Protein AF-0000000075409332 (afdb_homodimer)

pLDDT: mean 90.07, std 12.67, range [27.11, 98.56]

Radius of gyration: 41.14 Å; Cα contacts (8 Å, |Δi|>4): 1278; chains: 2; bounding box: 138×134×106 Å

Secondary structure (DSSP, 8-state):
------TTSGGGS------------HHHHHHHHHHH-HHHHHHHHHHHHHHHHHHHHHGGGS-EEEEEEEEEEEEEE--TTS--EEEEEEEEEEEEEEEEE-TTHHHHHHHHHHHHHHHHHHHHHHHHHHHHHHHHHHHHHHHHHHHHHHHHHHHHHHHHHHHHHHHHHHHTTSS-HHHHHHHHHHHHHHHHHHHHHHHHHHHHHHHHHHHHSS--S-GGG--PPPP-TTTS-SSHHHHHHHHHHH-HHHHHHHHHHHHHHHHHHHHHHTTS-EEEEEEEEEEEEEETTEEEEEEEEEEEEEEE----TT-HHHHHHHHHHHHHHHHHHHHHHHHHHHHHHHHHHHHHHHHHHHHHHHHHHHHHHHHHHHHHHHHHHHTT-S-HHHHHHHHHHHHHHHHHHHHHHHHHHHHHHHHHHHTT---GGG--/------GGGTT--------------HHHHHHHHHHH-HHHHHHHHHHHHHHHHHHHHHGGGS-EEEEEEEEEEEEE---TTS--EEEEEEEEEEEEEEEEE-TTHHHHHHHHHHHHHHHHHHHHHHHHHHHHHHHHHHHHHHHHHHHHHHHHHHHHHHHHHHHHHHHHHHHTTSS-HHHHHHHHHHHHHHHHHHHHHHHHHHHHHHHHHHHHSS--S-GGG--PPPP-TTTS-SSHHHHHHHHHHH-HHHHHHHHHHHHHHHHHHHHHHTTS-EEEEEEEEEEEEEETTEEEEEEEEEEEEEEEEEEETT-HHHHHHHHHHHHHHHHHHHHHHHHHHHHHHHHHHHHHHHHHHHHHHHHHHHHHHHHHHHHHHHHHHHTT-S-HHHHHHHHHHHHHHHHHHHHHHHHHHHHHHHHHHHTT---GGG--

Structure (mmCIF, N/CA/C/O backbone):
data_AF-0000000075409332-model_v1
#
loop_
_entity.id
_entity.type
_entity.pdbx_description
1 polymer 'Outer membrane efflux protein'
#
loop_
_atom_site.group_PDB
_atom_site.id
_atom_site.type_symbol
_atom_site.label_atom_id
_atom_site.label_alt_id
_atom_site.label_comp_id
_atom_site.label_asym_id
_atom_site.label_entity_id
_atom_site.label_seq_id
_atom_site.pdbx_PDB_ins_code
_atom_site.Cartn_x
_atom_site.Cartn_y
_atom_site.Cartn_z
_atom_site.occupancy
_atom_site.B_iso_or_equiv
_atom_site.auth_seq_id
_atom_site.auth_comp_id
_atom_site.auth_asym_id
_atom_site.auth_atom_id
_atom_site.pdbx_PDB_model_num
ATOM 1 N N . MET A 1 1 ? 53.438 -7.117 65.438 1 30.34 1 MET A N 1
ATOM 2 C CA . MET A 1 1 ? 52.094 -6.57 65.375 1 30.34 1 MET A CA 1
ATOM 3 C C . MET A 1 1 ? 51.969 -5.574 64.188 1 30.34 1 MET A C 1
ATOM 5 O O . MET A 1 1 ? 52.25 -4.387 64.375 1 30.34 1 MET A O 1
ATOM 9 N N . ARG A 1 2 ? 52.5 -6.02 63.031 1 33.31 2 ARG A N 1
ATOM 10 C CA . ARG A 1 2 ? 52.812 -5.348 61.781 1 33.31 2 ARG A CA 1
ATOM 11 C C . ARG A 1 2 ? 51.562 -4.75 61.156 1 33.31 2 ARG A C 1
ATOM 13 O O . ARG A 1 2 ? 50.5 -5.379 61.156 1 33.31 2 ARG A O 1
ATOM 20 N N . LEU A 1 3 ? 51.469 -3.424 61.188 1 36.38 3 LEU A N 1
ATOM 21 C CA . LEU A 1 3 ? 50.625 -2.389 60.594 1 36.38 3 LEU A CA 1
ATOM 22 C C . LEU A 1 3 ? 50.312 -2.697 59.125 1 36.38 3 LEU A C 1
ATOM 24 O O . LEU A 1 3 ? 51.188 -2.654 58.281 1 36.38 3 LEU A O 1
ATOM 28 N N . MET A 1 4 ? 49.656 -3.885 58.906 1 40.34 4 MET A N 1
ATOM 29 C CA . MET A 1 4 ? 49.312 -4.254 57.531 1 40.34 4 MET A CA 1
ATOM 30 C C . MET A 1 4 ? 48.594 -3.111 56.812 1 40.34 4 MET A C 1
ATOM 32 O O . MET A 1 4 ? 47.906 -2.32 57.469 1 40.34 4 MET A O 1
ATOM 36 N N . PRO A 1 5 ? 48.812 -2.936 55.438 1 42.06 5 PRO A N 1
ATOM 37 C CA . PRO A 1 5 ? 48.625 -1.953 54.375 1 42.06 5 PRO A CA 1
ATOM 38 C C . PRO A 1 5 ? 47.156 -1.722 54.062 1 42.06 5 PRO A C 1
ATOM 40 O O . PRO A 1 5 ? 46.438 -2.645 53.625 1 42.06 5 PRO A O 1
ATOM 43 N N . LEU A 1 6 ? 46.344 -1.058 54.969 1 40.34 6 LEU A N 1
ATOM 44 C CA . LEU A 1 6 ? 44.969 -0.586 54.844 1 40.34 6 LEU A CA 1
ATOM 45 C C . LEU A 1 6 ? 44.781 0.194 53.531 1 40.34 6 LEU A C 1
ATOM 47 O O . LEU A 1 6 ? 43.688 0.664 53.25 1 40.34 6 LEU A O 1
ATOM 51 N N . ALA A 1 7 ? 45.844 0.703 52.875 1 38.16 7 ALA A N 1
ATOM 52 C CA . ALA A 1 7 ? 45.688 1.757 51.875 1 38.16 7 ALA A CA 1
ATOM 53 C C . ALA A 1 7 ? 45 1.229 50.625 1 38.16 7 ALA A C 1
ATOM 55 O O . ALA A 1 7 ? 44.875 1.945 49.656 1 38.16 7 ALA A O 1
ATOM 56 N N . ALA A 1 8 ? 44.812 -0.145 50.562 1 40.5 8 ALA A N 1
ATOM 57 C CA . ALA A 1 8 ? 44.406 -0.599 49.25 1 40.5 8 ALA A CA 1
ATOM 58 C C . ALA A 1 8 ? 42.969 -0.198 48.938 1 40.5 8 ALA A C 1
ATOM 60 O O . ALA A 1 8 ? 42.469 -0.425 47.844 1 40.5 8 ALA A O 1
ATOM 61 N N . VAL A 1 9 ? 42.188 0.01 50.031 1 39.66 9 VAL A N 1
ATOM 62 C CA . VAL A 1 9 ? 40.75 -0.035 49.688 1 39.66 9 VAL A CA 1
ATOM 63 C C . VAL A 1 9 ? 40.344 1.256 49 1 39.66 9 VAL A C 1
ATOM 65 O O . VAL A 1 9 ? 39.219 1.36 48.469 1 39.66 9 VAL A O 1
ATOM 68 N N . THR A 1 10 ? 41.062 2.389 49.281 1 38.81 10 THR A N 1
ATOM 69 C CA . THR A 1 10 ? 40.375 3.621 48.906 1 38.81 10 THR A CA 1
ATOM 70 C C . THR A 1 10 ? 40.312 3.773 47.406 1 38.81 10 THR A C 1
ATOM 72 O O . THR A 1 10 ? 39.5 4.547 46.875 1 38.81 10 THR A O 1
ATOM 75 N N . ALA A 1 11 ? 41.312 3.32 46.656 1 35.81 11 ALA A N 1
ATOM 76 C CA . ALA A 1 11 ? 41.469 3.939 45.344 1 35.81 11 ALA A CA 1
ATOM 77 C C . ALA A 1 11 ? 40.375 3.457 44.406 1 35.81 11 ALA A C 1
ATOM 79 O O . ALA A 1 11 ? 40.406 3.783 43.219 1 35.81 11 ALA A O 1
ATOM 80 N N . ALA A 1 12 ? 39.781 2.375 44.75 1 43.22 12 ALA A N 1
ATOM 81 C CA . ALA A 1 12 ? 38.906 1.883 43.719 1 43.22 12 ALA A CA 1
ATOM 82 C C . ALA A 1 12 ? 37.719 2.844 43.469 1 43.22 12 ALA A C 1
ATOM 84 O O . ALA A 1 12 ? 36.781 2.516 42.75 1 43.22 12 ALA A O 1
ATOM 85 N N . LEU A 1 13 ? 37.625 3.863 44.438 1 39.06 13 LEU A N 1
ATOM 86 C CA . LEU A 1 13 ? 36.438 4.695 44.125 1 39.06 13 LEU A CA 1
ATOM 87 C C . LEU A 1 13 ? 36.656 5.445 42.812 1 39.06 13 LEU A C 1
ATOM 89 O O . LEU A 1 13 ? 36.875 6.66 42.812 1 39.06 13 LEU A O 1
ATOM 93 N N . LEU A 1 14 ? 37.75 5.066 42.031 1 37.28 14 LEU A N 1
ATOM 94 C CA . LEU A 1 14 ? 38.031 5.875 40.844 1 37.28 14 LEU A CA 1
ATOM 95 C C . LEU A 1 14 ? 36.719 6.25 40.156 1 37.28 14 LEU A C 1
ATOM 97 O O . LEU A 1 14 ? 35.688 5.637 40.406 1 37.28 14 LEU A O 1
ATOM 101 N N . ALA A 1 15 ? 36.906 6.742 38.812 1 37.78 15 ALA A N 1
ATOM 102 C CA . ALA A 1 15 ? 36.438 7.707 37.812 1 37.78 15 ALA A CA 1
ATOM 103 C C . ALA A 1 15 ? 35.188 7.207 37.094 1 37.78 15 ALA A C 1
ATOM 105 O O . ALA A 1 15 ? 35.25 6.418 36.156 1 37.78 15 ALA A O 1
ATOM 106 N N . PHE A 1 16 ? 34.25 6.832 37.875 1 41.78 16 PHE A N 1
ATOM 107 C CA . PHE A 1 16 ? 33.062 6.848 37.031 1 41.78 16 PHE A CA 1
ATOM 108 C C . PHE A 1 16 ? 32.938 8.164 36.281 1 41.78 16 PHE A C 1
ATOM 110 O O . PHE A 1 16 ? 32.469 9.164 36.812 1 41.78 16 PHE A O 1
ATOM 117 N N . ALA A 1 17 ? 33.938 8.562 35.438 1 40.22 17 ALA A N 1
ATOM 118 C CA . ALA A 1 17 ? 33.688 9.656 34.5 1 40.22 17 ALA A CA 1
ATOM 119 C C . ALA A 1 17 ? 32.25 9.594 33.969 1 40.22 17 ALA A C 1
ATOM 121 O O . ALA A 1 17 ? 31.797 8.523 33.562 1 40.22 17 ALA A O 1
ATOM 122 N N . PRO A 1 18 ? 31.484 10.43 34.375 1 42.25 18 PRO A N 1
ATOM 123 C CA . PRO A 1 18 ? 30.203 10.422 33.656 1 42.25 18 PRO A CA 1
ATOM 124 C C . PRO A 1 18 ? 30.359 10.203 32.156 1 42.25 18 PRO A C 1
ATOM 126 O O . PRO A 1 18 ? 31.234 10.812 31.531 1 42.25 18 PRO A O 1
ATOM 129 N N . LEU A 1 19 ? 30.297 8.953 31.656 1 44.62 19 LEU A N 1
ATOM 130 C CA . LEU A 1 19 ? 30.078 8.898 30.219 1 44.62 19 LEU A CA 1
ATOM 131 C C . LEU A 1 19 ? 29.328 10.141 29.734 1 44.62 19 LEU A C 1
ATOM 133 O O . LEU A 1 19 ? 28.188 10.367 30.125 1 44.62 19 LEU A O 1
ATOM 137 N N . SER A 1 20 ? 29.984 11.203 29.734 1 45.75 20 SER A N 1
ATOM 138 C CA . SER A 1 20 ? 29.375 12.312 29.016 1 45.75 20 SER A CA 1
ATOM 139 C C . SER A 1 20 ? 28.375 11.82 27.969 1 45.75 20 SER A C 1
ATOM 141 O O . SER A 1 20 ? 28.766 11.109 27.031 1 45.75 20 SER A O 1
ATOM 143 N N . ALA A 1 21 ? 27.234 11.547 28.297 1 49.59 21 ALA A N 1
ATOM 144 C CA . ALA A 1 21 ? 26.125 11.312 27.375 1 49.59 21 ALA A CA 1
ATOM 145 C C . ALA A 1 21 ? 26.219 12.203 26.141 1 49.59 21 ALA A C 1
ATOM 147 O O . ALA A 1 21 ? 25.797 13.367 26.172 1 49.59 21 ALA A O 1
ATOM 148 N N . ARG A 1 22 ? 27.312 12.227 25.469 1 53.69 22 ARG A N 1
ATOM 149 C CA . ARG A 1 22 ? 27.375 12.922 24.188 1 53.69 22 ARG A CA 1
ATOM 150 C C . ARG A 1 22 ? 26.109 12.664 23.359 1 53.69 22 ARG A C 1
ATOM 152 O O . ARG A 1 22 ? 25.594 11.547 23.344 1 53.69 22 ARG A O 1
ATOM 159 N N . ALA A 1 23 ? 25.438 13.617 22.938 1 67.06 23 ALA A N 1
ATOM 160 C CA . ALA A 1 23 ? 24.266 13.531 22.078 1 67.06 23 ALA A CA 1
ATOM 161 C C . ALA A 1 23 ? 24.531 12.641 20.859 1 67.06 23 ALA A C 1
ATOM 163 O O . ALA A 1 23 ? 25.547 12.797 20.172 1 67.06 23 ALA A O 1
ATOM 164 N N . GLU A 1 24 ? 24.062 11.453 20.891 1 80.69 24 GLU A N 1
ATOM 165 C CA . GLU A 1 24 ? 24.125 10.539 19.75 1 80.69 24 GLU A CA 1
ATOM 166 C C . GLU A 1 24 ? 23.875 11.281 18.438 1 80.69 24 GLU A C 1
ATOM 168 O O . GLU A 1 24 ? 22.922 12.062 18.328 1 80.69 24 GLU A O 1
ATOM 173 N N . SER A 1 25 ? 24.906 11.266 17.562 1 86.44 25 SER A N 1
ATOM 174 C CA . SER A 1 25 ? 24.781 11.922 16.266 1 86.44 25 SER A CA 1
ATOM 175 C C . SER A 1 25 ? 23.734 11.234 15.398 1 86.44 25 SER A C 1
ATOM 177 O O . SER A 1 25 ? 23.375 10.07 15.641 1 86.44 25 SER A O 1
ATOM 179 N N . LEU A 1 26 ? 23.156 11.984 14.492 1 91.19 26 LEU A N 1
ATOM 180 C CA . LEU A 1 26 ? 22.188 11.43 13.555 1 91.19 26 LEU A CA 1
ATOM 181 C C . LEU A 1 26 ? 22.766 10.242 12.797 1 91.19 26 LEU A C 1
ATOM 183 O O . LEU A 1 26 ? 22.078 9.242 12.578 1 91.19 26 LEU A O 1
ATOM 187 N N . ARG A 1 27 ? 24.062 10.305 12.453 1 90.44 27 ARG A N 1
ATOM 188 C CA . ARG A 1 27 ? 24.734 9.211 11.75 1 90.44 27 ARG A CA 1
ATOM 189 C C . ARG A 1 27 ? 24.75 7.945 12.602 1 90.44 27 ARG A C 1
ATOM 191 O O . ARG A 1 27 ? 24.469 6.855 12.109 1 90.44 27 ARG A O 1
ATOM 198 N N . GLU A 1 28 ? 25.062 8.109 13.812 1 89.88 28 GLU A N 1
ATOM 199 C CA . GLU A 1 28 ? 25.094 6.969 14.727 1 89.88 28 GLU A CA 1
ATOM 200 C C . GLU A 1 28 ? 23.703 6.352 14.891 1 89.88 28 GLU A C 1
ATOM 202 O O . GLU A 1 28 ? 23.578 5.129 14.945 1 89.88 28 GLU A O 1
ATOM 207 N N . MET A 1 29 ? 22.766 7.23 14.945 1 92.44 29 MET A N 1
ATOM 208 C CA . MET A 1 29 ? 21.406 6.746 15.078 1 92.44 29 MET A CA 1
ATOM 209 C C . MET A 1 29 ? 20.984 5.941 13.844 1 92.44 29 MET A C 1
ATOM 211 O O . MET A 1 29 ? 20.344 4.902 13.969 1 92.44 29 MET A O 1
ATOM 215 N N . LEU A 1 30 ? 21.375 6.414 12.711 1 93.88 30 LEU A N 1
ATOM 216 C CA . LEU A 1 30 ? 21.047 5.73 11.461 1 93.88 30 LEU A CA 1
ATOM 217 C C . LEU A 1 30 ? 21.734 4.371 11.391 1 93.88 30 LEU A C 1
ATOM 219 O O . LEU A 1 30 ? 21.125 3.375 11.016 1 93.88 30 LEU A O 1
ATOM 223 N N . ASP A 1 31 ? 22.984 4.301 11.836 1 92.25 31 ASP A N 1
ATOM 224 C CA . ASP A 1 31 ? 23.766 3.064 11.789 1 92.25 31 ASP A CA 1
ATOM 225 C C . ASP A 1 31 ? 23.141 2.002 12.703 1 92.25 31 ASP A C 1
ATOM 227 O O . ASP A 1 31 ? 23.203 0.81 12.391 1 92.25 31 ASP A O 1
ATOM 231 N N . GLN A 1 32 ? 22.578 2.473 13.695 1 91.75 32 GLN A N 1
ATOM 232 C CA . GLN A 1 32 ? 21.969 1.554 14.648 1 91.75 32 GLN A CA 1
ATOM 233 C C . GLN A 1 32 ? 20.594 1.087 14.164 1 91.75 32 GLN A C 1
ATOM 235 O O . GLN A 1 32 ? 20.219 -0.063 14.383 1 91.75 32 GLN A O 1
ATOM 240 N N . MET A 1 33 ? 19.891 1.927 13.477 1 93.94 33 MET A N 1
ATOM 241 C CA . MET A 1 33 ? 18.5 1.681 13.125 1 93.94 33 MET A CA 1
ATOM 242 C C . MET A 1 33 ? 18.391 0.803 11.883 1 93.94 33 MET A C 1
ATOM 244 O O . MET A 1 33 ? 17.531 -0.078 11.805 1 93.94 33 MET A O 1
ATOM 248 N N . LEU A 1 34 ? 19.234 0.884 10.945 1 93.81 34 LEU A N 1
ATOM 249 C CA . LEU A 1 34 ? 19.062 0.346 9.602 1 93.81 34 LEU A CA 1
ATOM 250 C C . LEU A 1 34 ? 19.141 -1.177 9.609 1 93.81 34 LEU A C 1
ATOM 252 O O . LEU A 1 34 ? 18.234 -1.852 9.102 1 93.81 34 LEU A O 1
ATOM 256 N N . PRO A 1 35 ? 20.172 -1.763 10.305 1 90.75 35 PRO A N 1
ATOM 257 C CA . PRO A 1 35 ? 20.266 -3.221 10.219 1 90.75 35 PRO A CA 1
ATOM 258 C C . PRO A 1 35 ? 19.109 -3.936 10.891 1 90.75 35 PRO A C 1
ATOM 260 O O . PRO A 1 35 ? 18.719 -5.031 10.477 1 90.75 35 PRO A O 1
ATOM 263 N N . GLY A 1 36 ? 18.516 -3.363 11.836 1 90.81 36 GLY A N 1
ATOM 264 C CA . GLY A 1 36 ? 17.469 -4.016 12.609 1 90.81 36 GLY A CA 1
ATOM 265 C C . GLY A 1 36 ? 16.078 -3.596 12.188 1 90.81 36 GLY A C 1
ATOM 266 O O . GLY A 1 36 ? 15.078 -4.133 12.688 1 90.81 36 GLY A O 1
ATOM 267 N N . HIS A 1 37 ? 15.992 -2.754 11.164 1 95.44 37 HIS A N 1
ATOM 268 C CA . HIS A 1 37 ? 14.68 -2.238 10.797 1 95.44 37 HIS A CA 1
ATOM 269 C C . HIS A 1 37 ? 13.875 -3.279 10.023 1 95.44 37 HIS A C 1
ATOM 271 O O . HIS A 1 37 ? 14.406 -3.951 9.141 1 95.44 37 HIS A O 1
ATOM 277 N N . ASN A 1 38 ? 12.586 -3.404 10.391 1 96.19 38 ASN A N 1
ATOM 278 C CA . ASN A 1 38 ? 11.719 -4.438 9.836 1 96.19 38 ASN A CA 1
ATOM 279 C C . ASN A 1 38 ? 11.602 -4.312 8.32 1 96.19 38 ASN A C 1
ATOM 281 O O . ASN A 1 38 ? 11.562 -5.32 7.609 1 96.19 38 ASN A O 1
ATOM 285 N N . ARG A 1 39 ? 11.625 -3.166 7.723 1 95.88 39 ARG A N 1
ATOM 286 C CA . ARG A 1 39 ? 11.539 -2.959 6.277 1 95.88 39 ARG A CA 1
ATOM 287 C C . ARG A 1 39 ? 12.797 -3.477 5.582 1 95.88 39 ARG A C 1
ATOM 289 O O . ARG A 1 39 ? 12.719 -3.998 4.465 1 95.88 39 ARG A O 1
ATOM 296 N N . MET A 1 40 ? 13.906 -3.271 6.266 1 96.94 40 MET A N 1
ATOM 297 C CA . MET A 1 40 ? 15.156 -3.799 5.715 1 96.94 40 MET A CA 1
ATOM 298 C C . MET A 1 40 ? 15.172 -5.324 5.773 1 96.94 40 MET A C 1
ATOM 300 O O . MET A 1 40 ? 15.656 -5.977 4.848 1 96.94 40 MET A O 1
ATOM 304 N N . LYS A 1 41 ? 14.617 -5.875 6.867 1 97.06 41 LYS A N 1
ATOM 305 C CA . LYS A 1 41 ? 14.531 -7.328 6.988 1 97.06 41 LYS A CA 1
ATOM 306 C C . LYS A 1 41 ? 13.648 -7.918 5.895 1 97.06 41 LYS A C 1
ATOM 308 O O . LYS A 1 41 ? 13.984 -8.938 5.297 1 97.06 41 LYS A O 1
ATOM 313 N N . ALA A 1 42 ? 12.539 -7.258 5.617 1 97.5 42 ALA A N 1
ATOM 314 C CA . ALA A 1 42 ? 11.633 -7.719 4.57 1 97.5 42 ALA A CA 1
ATOM 315 C C . ALA A 1 42 ? 12.305 -7.668 3.199 1 97.5 42 ALA A C 1
ATOM 317 O O . ALA A 1 42 ? 12.211 -8.617 2.422 1 97.5 42 ALA A O 1
ATOM 318 N N . ALA A 1 43 ? 12.992 -6.57 2.955 1 97.38 43 ALA A N 1
ATOM 319 C CA . ALA A 1 43 ? 13.68 -6.41 1.675 1 97.38 43 ALA A CA 1
ATOM 320 C C . ALA A 1 43 ? 14.766 -7.465 1.495 1 97.38 43 ALA A C 1
ATOM 322 O O . ALA A 1 43 ? 14.938 -8.008 0.401 1 97.38 43 ALA A O 1
ATOM 323 N N . GLN A 1 44 ? 15.492 -7.773 2.57 1 97.81 44 GLN A N 1
ATOM 324 C CA . GLN A 1 44 ? 16.531 -8.805 2.514 1 97.81 44 GLN A CA 1
ATOM 325 C C . GLN A 1 44 ? 15.914 -10.18 2.25 1 97.81 44 GLN A C 1
ATOM 327 O O . GLN A 1 44 ? 16.469 -10.969 1.49 1 97.81 44 GLN A O 1
ATOM 332 N N . ALA A 1 45 ? 14.836 -10.43 2.867 1 98.06 45 ALA A N 1
ATOM 333 C CA . ALA A 1 45 ? 14.148 -11.703 2.639 1 98.06 45 ALA A CA 1
ATOM 334 C C . ALA A 1 45 ? 13.688 -11.828 1.188 1 98.06 45 ALA A C 1
ATOM 336 O O . ALA A 1 45 ? 13.75 -12.906 0.601 1 98.06 45 ALA A O 1
ATOM 337 N N . ASP A 1 46 ? 13.266 -10.758 0.594 1 97.81 46 ASP A N 1
ATOM 338 C CA . ASP A 1 46 ? 12.859 -10.758 -0.81 1 97.81 46 ASP A CA 1
ATOM 339 C C . ASP A 1 46 ? 14.047 -11.086 -1.719 1 97.81 46 ASP A C 1
ATOM 341 O O . ASP A 1 46 ? 13.906 -11.828 -2.691 1 97.81 46 ASP A O 1
ATOM 345 N N . VAL A 1 47 ? 15.234 -10.539 -1.388 1 98.38 47 VAL A N 1
ATOM 346 C CA . VAL A 1 47 ? 16.438 -10.828 -2.152 1 98.38 47 VAL A CA 1
ATOM 347 C C . VAL A 1 47 ? 16.797 -12.305 -2.027 1 98.38 47 VAL A C 1
ATOM 349 O O . VAL A 1 47 ? 17.094 -12.969 -3.027 1 98.38 47 VAL A O 1
ATOM 352 N N . THR A 1 48 ? 16.688 -12.844 -0.842 1 98.31 48 THR A N 1
ATOM 353 C CA . THR A 1 48 ? 16.984 -14.25 -0.612 1 98.31 48 THR A CA 1
ATOM 354 C C . THR A 1 48 ? 16 -15.141 -1.385 1 98.31 48 THR A C 1
ATOM 356 O O . THR A 1 48 ? 16.406 -16.156 -1.96 1 98.31 48 THR A O 1
ATOM 359 N N . GLY A 1 49 ? 14.742 -14.703 -1.383 1 98.25 49 GLY A N 1
ATOM 360 C CA . GLY A 1 49 ? 13.766 -15.438 -2.176 1 98.25 49 GLY A CA 1
ATOM 361 C C . GLY A 1 49 ? 14.102 -15.469 -3.654 1 98.25 49 GLY A C 1
ATOM 362 O O . GLY A 1 49 ? 14.039 -16.516 -4.289 1 98.25 49 GLY A O 1
ATOM 363 N N . ALA A 1 50 ? 14.5 -14.336 -4.172 1 98 50 ALA A N 1
ATOM 364 C CA . ALA A 1 50 ? 14.852 -14.234 -5.586 1 98 50 ALA A CA 1
ATOM 365 C C . ALA A 1 50 ? 16.109 -15.062 -5.898 1 98 50 ALA A C 1
ATOM 367 O O . ALA A 1 50 ? 16.219 -15.641 -6.98 1 98 50 ALA A O 1
ATOM 368 N N . GLU A 1 51 ? 17.031 -15.141 -4.977 1 98.06 51 GLU A N 1
ATOM 369 C CA . GLU A 1 51 ? 18.234 -15.953 -5.125 1 98.06 51 GLU A CA 1
ATOM 370 C C . GLU A 1 51 ? 17.891 -17.438 -5.242 1 98.06 51 GLU A C 1
ATOM 372 O O . GLU A 1 51 ? 18.453 -18.141 -6.078 1 98.06 51 GLU A O 1
ATOM 377 N N . ASN A 1 52 ? 17.016 -17.812 -4.422 1 97.69 52 ASN A N 1
ATOM 378 C CA . ASN A 1 52 ? 16.609 -19.203 -4.469 1 97.69 52 ASN A CA 1
ATOM 379 C C . ASN A 1 52 ? 15.836 -19.516 -5.746 1 97.69 52 ASN A C 1
ATOM 381 O O . ASN A 1 52 ? 15.961 -20.609 -6.297 1 97.69 52 ASN A O 1
ATOM 385 N N . LEU A 1 53 ? 15.078 -18.609 -6.285 1 97.06 53 LEU A N 1
ATOM 386 C CA . LEU A 1 53 ? 14.344 -18.812 -7.527 1 97.06 53 LEU A CA 1
ATOM 387 C C . LEU A 1 53 ? 15.305 -18.906 -8.711 1 97.06 53 LEU A C 1
ATOM 389 O O . LEU A 1 53 ? 15.031 -19.625 -9.688 1 97.06 53 LEU A O 1
ATOM 393 N N . LEU A 1 54 ? 16.438 -18.172 -8.633 1 97.75 54 LEU A N 1
ATOM 394 C CA . LEU A 1 54 ? 17.484 -18.328 -9.633 1 97.75 54 LEU A CA 1
ATOM 395 C C . LEU A 1 54 ? 18.031 -19.75 -9.633 1 97.75 54 LEU A C 1
ATOM 397 O O . LEU A 1 54 ? 18.234 -20.344 -10.703 1 97.75 54 LEU A O 1
ATOM 401 N N . GLU A 1 55 ? 18.156 -20.297 -8.453 1 96.62 55 GLU A N 1
ATOM 402 C CA . GLU A 1 55 ? 18.625 -21.688 -8.344 1 96.62 55 GLU A CA 1
ATOM 403 C C . GLU A 1 55 ? 17.578 -22.656 -8.883 1 96.62 55 GLU A C 1
ATOM 405 O O . GLU A 1 55 ? 17.922 -23.672 -9.5 1 96.62 55 GLU A O 1
ATOM 410 N N . VAL A 1 56 ? 16.312 -22.344 -8.68 1 96.25 56 VAL A N 1
ATOM 411 C CA . VAL A 1 56 ? 15.25 -23.172 -9.25 1 96.25 56 VAL A CA 1
ATOM 412 C C . VAL A 1 56 ? 15.352 -23.156 -10.773 1 96.25 56 VAL A C 1
ATOM 414 O O . VAL A 1 56 ? 15.266 -24.203 -11.414 1 96.25 56 VAL A O 1
ATOM 417 N N . ALA A 1 57 ? 15.531 -21.953 -11.328 1 96.06 57 ALA A N 1
ATOM 418 C CA . ALA A 1 57 ? 15.641 -21.844 -12.781 1 96.06 57 ALA A CA 1
ATOM 419 C C . ALA A 1 57 ? 16.844 -22.625 -13.305 1 96.06 57 ALA A C 1
ATOM 421 O O . ALA A 1 57 ? 16.75 -23.297 -14.336 1 96.06 57 ALA A O 1
ATOM 422 N N . ARG A 1 58 ? 17.969 -22.672 -12.617 1 96.12 58 ARG A N 1
ATOM 423 C CA . ARG A 1 58 ? 19.172 -23.391 -13.016 1 96.12 58 ARG A CA 1
ATOM 424 C C . ARG A 1 58 ? 18.953 -24.906 -12.945 1 96.12 58 ARG A C 1
ATOM 426 O O . ARG A 1 58 ? 19.594 -25.672 -13.656 1 96.12 58 ARG A O 1
ATOM 433 N N . GLY A 1 59 ? 17.984 -25.234 -12.141 1 95.12 59 GLY A N 1
ATOM 434 C CA . GLY A 1 59 ? 17.656 -26.641 -11.977 1 95.12 59 GLY A CA 1
ATOM 435 C C . GLY A 1 59 ? 17.094 -27.281 -13.234 1 95.12 59 GLY A C 1
ATOM 436 O O . GLY A 1 59 ? 17.062 -28.5 -13.359 1 95.12 59 GLY A O 1
ATOM 437 N N . THR A 1 60 ? 16.688 -26.438 -14.211 1 93.25 60 THR A N 1
ATOM 438 C CA . THR A 1 60 ? 16.125 -26.938 -15.461 1 93.25 60 THR A CA 1
ATOM 439 C C . THR A 1 60 ? 17.141 -27.766 -16.234 1 93.25 60 THR A C 1
ATOM 441 O O . THR A 1 60 ? 16.781 -28.672 -16.984 1 93.25 60 THR A O 1
ATOM 444 N N . TRP A 1 61 ? 18.484 -27.594 -15.961 1 94.69 61 TRP A N 1
ATOM 445 C CA . TRP A 1 61 ? 19.547 -28.297 -16.688 1 94.69 61 TRP A CA 1
ATOM 446 C C . TRP A 1 61 ? 19.953 -29.578 -15.984 1 94.69 61 TRP A C 1
ATOM 448 O O . TRP A 1 61 ? 20.844 -30.281 -16.438 1 94.69 61 TRP A O 1
ATOM 458 N N . TYR A 1 62 ? 19.203 -29.953 -14.953 1 95 62 TYR A N 1
ATOM 459 C CA . TYR A 1 62 ? 19.469 -31.188 -14.242 1 95 62 TYR A CA 1
ATOM 460 C C . TYR A 1 62 ? 18.391 -32.219 -14.531 1 95 62 TYR A C 1
ATOM 462 O O . TYR A 1 62 ? 17.25 -31.875 -14.828 1 95 62 TYR A O 1
ATOM 470 N N . PRO A 1 63 ? 18.719 -33.469 -14.453 1 95.38 63 PRO A N 1
ATOM 471 C CA . PRO A 1 63 ? 17.734 -34.5 -14.742 1 95.38 63 PRO A CA 1
ATOM 472 C C . PRO A 1 63 ? 16.641 -34.594 -13.672 1 95.38 63 PRO A C 1
ATOM 474 O O . PRO A 1 63 ? 16.875 -34.25 -12.516 1 95.38 63 PRO A O 1
ATOM 477 N N . THR A 1 64 ? 15.523 -35.062 -14.047 1 93.62 64 THR A N 1
ATOM 478 C CA . THR A 1 64 ? 14.422 -35.375 -13.141 1 93.62 64 THR A CA 1
ATOM 479 C C . THR A 1 64 ? 14.203 -36.875 -13.055 1 93.62 64 THR A C 1
ATOM 481 O O . THR A 1 64 ? 14.133 -37.562 -14.078 1 93.62 64 THR A O 1
ATOM 484 N N . LEU A 1 65 ? 14.211 -37.344 -11.82 1 93.38 65 LEU A N 1
ATOM 485 C CA . LEU A 1 65 ? 13.938 -38.75 -11.539 1 93.38 65 LEU A CA 1
ATOM 486 C C . LEU A 1 65 ? 12.508 -38.938 -11.039 1 93.38 65 LEU A C 1
ATOM 488 O O . LEU A 1 65 ? 12.094 -38.281 -10.086 1 93.38 65 LEU A O 1
ATOM 492 N N . THR A 1 66 ? 11.781 -39.75 -11.758 1 93.38 66 THR A N 1
ATOM 493 C CA . THR A 1 66 ? 10.414 -40.062 -11.336 1 93.38 66 THR A CA 1
ATOM 494 C C . THR A 1 66 ? 10.258 -41.531 -11.039 1 93.38 66 THR A C 1
ATOM 496 O O . THR A 1 66 ? 10.555 -42.406 -11.883 1 93.38 66 THR A O 1
ATOM 499 N N . THR A 1 67 ? 9.844 -41.812 -9.836 1 93.06 67 THR A N 1
ATOM 500 C CA . THR A 1 67 ? 9.547 -43.188 -9.445 1 93.06 67 THR A CA 1
ATOM 501 C C . THR A 1 67 ? 8.031 -43.406 -9.375 1 93.06 67 THR A C 1
ATOM 503 O O . THR A 1 67 ? 7.312 -42.625 -8.758 1 93.06 67 THR A O 1
ATOM 506 N N . THR A 1 68 ? 7.566 -44.469 -10.039 1 94.5 68 THR A N 1
ATOM 507 C CA . THR A 1 68 ? 6.152 -44.844 -10.008 1 94.5 68 THR A CA 1
ATOM 508 C C . THR A 1 68 ? 5.98 -46.281 -9.555 1 94.5 68 THR A C 1
ATOM 510 O O . THR A 1 68 ? 6.66 -47.188 -10.047 1 94.5 68 THR A O 1
ATOM 513 N N . VAL A 1 69 ? 5.156 -46.5 -8.609 1 93.88 69 VAL A N 1
ATOM 514 C CA . VAL A 1 69 ? 4.828 -47.844 -8.117 1 93.88 69 VAL A CA 1
ATOM 515 C C . VAL A 1 69 ? 3.322 -48.094 -8.219 1 93.88 69 VAL A C 1
ATOM 517 O O . VAL A 1 69 ? 2.533 -47.281 -7.688 1 93.88 69 VAL A O 1
ATOM 520 N N . ASP A 1 70 ? 2.916 -49.125 -8.891 1 93.06 70 ASP A N 1
ATOM 521 C CA . ASP A 1 70 ? 1.516 -49.531 -9.008 1 93.06 70 ASP A CA 1
ATOM 522 C C . ASP A 1 70 ? 1.264 -50.875 -8.328 1 93.06 70 ASP A C 1
ATOM 524 O O . ASP A 1 70 ? 2.074 -51.781 -8.445 1 93.06 70 ASP A O 1
ATOM 528 N N . TYR A 1 71 ? 0.203 -50.969 -7.586 1 94.5 71 TYR A N 1
ATOM 529 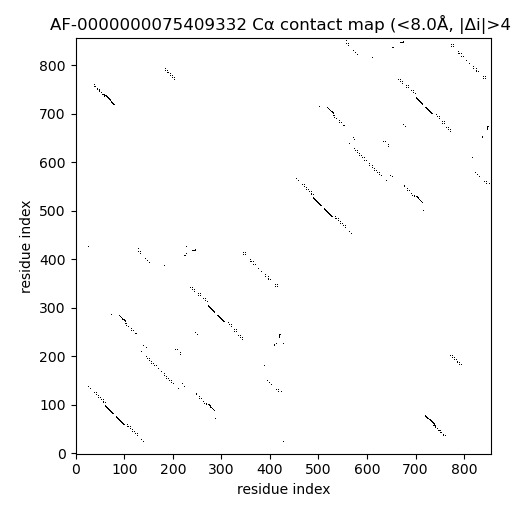C CA . TYR A 1 71 ? -0.292 -52.219 -7.023 1 94.5 71 TYR A CA 1
ATOM 530 C C . TYR A 1 71 ? -1.812 -52.281 -7.094 1 94.5 71 TYR A C 1
ATOM 532 O O . TYR A 1 71 ? -2.5 -51.312 -6.727 1 94.5 71 TYR A O 1
ATOM 540 N N . GLY A 1 72 ? -2.254 -53.438 -7.598 1 94.5 72 GLY A N 1
ATOM 541 C CA . GLY A 1 72 ? -3.701 -53.531 -7.691 1 94.5 72 GLY A CA 1
ATOM 542 C C . GLY A 1 72 ? -4.164 -54.844 -8.305 1 94.5 72 GLY A C 1
ATOM 543 O O . GLY A 1 72 ? -3.504 -55.875 -8.156 1 94.5 72 GLY A O 1
ATOM 544 N N . TYR A 1 73 ? -5.406 -54.812 -8.867 1 94.06 73 TYR A N 1
ATOM 545 C CA . TYR A 1 73 ? -6.047 -55.969 -9.484 1 94.06 73 TYR A CA 1
ATOM 546 C C . TYR A 1 73 ? -6.527 -55.625 -10.891 1 94.06 73 TYR A C 1
ATOM 548 O O . TYR A 1 73 ? -7.031 -54.531 -11.141 1 94.06 73 TYR A O 1
ATOM 556 N N . GLU A 1 74 ? -6.258 -56.594 -11.781 1 92.81 74 GLU A N 1
ATOM 557 C CA . GLU A 1 74 ? -6.684 -56.438 -13.164 1 92.81 74 GLU A CA 1
ATOM 558 C C . GLU A 1 74 ? -7.43 -57.656 -13.672 1 92.81 74 GLU A C 1
ATOM 560 O O . GLU A 1 74 ? -7.023 -58.781 -13.406 1 92.81 74 GLU A O 1
ATOM 565 N N . SER A 1 75 ? -8.547 -57.375 -14.344 1 92.94 75 SER A N 1
ATOM 566 C CA . SER A 1 75 ? -9.305 -58.406 -15.07 1 92.94 75 SER A CA 1
ATOM 567 C C . SER A 1 75 ? -9.445 -58.031 -16.547 1 92.94 75 SER A C 1
ATOM 569 O O . SER A 1 75 ? -9.812 -56.906 -16.875 1 92.94 75 SER A O 1
ATOM 571 N N . GLN A 1 76 ? -9.016 -58.969 -17.406 1 91.62 76 GLN A N 1
ATOM 572 C CA . GLN A 1 76 ? -9.102 -58.719 -18.844 1 91.62 76 GLN A CA 1
ATOM 573 C C . GLN A 1 76 ? -9.781 -59.875 -19.562 1 91.62 76 GLN A C 1
ATOM 575 O O . GLN A 1 76 ? -9.367 -61 -19.438 1 91.62 76 GLN A O 1
ATOM 580 N N . ASN A 1 77 ? -10.875 -59.594 -20.266 1 89.25 77 ASN A N 1
ATOM 581 C CA . ASN A 1 77 ? -11.484 -60.5 -21.219 1 89.25 77 ASN A CA 1
ATOM 582 C C . ASN A 1 77 ? -10.945 -60.25 -22.641 1 89.25 77 ASN A C 1
ATOM 584 O O . ASN A 1 77 ? -11.008 -59.125 -23.141 1 89.25 77 ASN A O 1
ATOM 588 N N . LYS A 1 78 ? -10.328 -61.25 -23.328 1 89.12 78 LYS A N 1
ATOM 589 C CA . LYS A 1 78 ? -9.664 -61.125 -24.609 1 89.12 78 LYS A CA 1
ATOM 590 C C . LYS A 1 78 ? -10.508 -61.781 -25.719 1 89.12 78 LYS A C 1
ATOM 592 O O . LYS A 1 78 ? -11.453 -62.5 -25.453 1 89.12 78 LYS A O 1
ATOM 597 N N . PRO A 1 79 ? -10.125 -61.25 -26.906 1 84 79 PRO A N 1
ATOM 598 C CA . PRO A 1 79 ? -10.867 -61.844 -28.016 1 84 79 PRO A CA 1
ATOM 599 C C . PRO A 1 79 ? -10.672 -63.344 -28.109 1 84 79 PRO A C 1
ATOM 601 O O . PRO A 1 79 ? -9.797 -63.906 -27.438 1 84 79 PRO A O 1
ATOM 604 N N . SER A 1 80 ? -11.539 -63.969 -28.953 1 78.06 80 SER A N 1
ATOM 605 C CA . SER A 1 80 ? -11.539 -65.438 -29.125 1 78.06 80 SER A CA 1
ATOM 606 C C . SER A 1 80 ? -10.148 -65.938 -29.5 1 78.06 80 SER A C 1
ATOM 608 O O . SER A 1 80 ? -9.461 -65.312 -30.312 1 78.06 80 SER A O 1
ATOM 610 N N . GLY A 1 81 ? -9.773 -67 -28.812 1 77.38 81 GLY A N 1
ATOM 611 C CA . GLY A 1 81 ? -8.477 -67.562 -29.062 1 77.38 81 GLY A CA 1
ATOM 612 C C . GLY A 1 81 ? -7.434 -67.188 -28.031 1 77.38 81 GLY A C 1
ATOM 613 O O . GLY A 1 81 ? -6.355 -67.812 -27.984 1 77.38 81 GLY A O 1
ATOM 614 N N . SER A 1 82 ? -7.727 -66.188 -27.297 1 79.44 82 SER A N 1
ATOM 615 C CA . SER A 1 82 ? -6.801 -65.812 -26.234 1 79.44 82 SER A CA 1
ATOM 616 C C . SER A 1 82 ? -7.422 -66.062 -24.859 1 79.44 82 SER A C 1
ATOM 618 O O . SER A 1 82 ? -8.641 -65.938 -24.703 1 79.44 82 SER A O 1
ATOM 620 N N . GLN A 1 83 ? -6.684 -66.438 -23.844 1 85.56 83 GLN A N 1
ATOM 621 C CA . GLN A 1 83 ? -7.188 -66.75 -22.516 1 85.56 83 GLN A CA 1
ATOM 622 C C . GLN A 1 83 ? -7.363 -65.438 -21.703 1 85.56 83 GLN A C 1
ATOM 624 O O . GLN A 1 83 ? -6.469 -64.625 -21.672 1 85.56 83 GLN A O 1
ATOM 629 N N . ASP A 1 84 ? -8.539 -65.438 -21.031 1 88.94 84 ASP A N 1
ATOM 630 C CA . ASP A 1 84 ? -8.797 -64.312 -20.125 1 88.94 84 ASP A CA 1
ATOM 631 C C . ASP A 1 84 ? -7.789 -64.312 -18.969 1 88.94 84 ASP A C 1
ATOM 633 O O . ASP A 1 84 ? -7.234 -65.312 -18.625 1 88.94 84 ASP A O 1
ATOM 637 N N . THR A 1 85 ? -7.535 -63.156 -18.531 1 87.69 85 THR A N 1
ATOM 638 C CA . THR A 1 85 ? -6.598 -63.031 -17.422 1 87.69 85 THR A CA 1
ATOM 639 C C . THR A 1 85 ? -7.23 -62.281 -16.25 1 87.69 85 THR A C 1
ATOM 641 O O . THR A 1 85 ? -7.992 -61.344 -16.453 1 87.69 85 THR A O 1
ATOM 644 N N . ASP A 1 86 ? -7.055 -62.75 -14.977 1 92.19 86 ASP A N 1
ATOM 645 C CA . ASP A 1 86 ? -7.473 -62.156 -13.711 1 92.19 86 ASP A CA 1
ATOM 646 C C . ASP A 1 86 ? -6.391 -62.344 -12.648 1 92.19 86 ASP A C 1
ATOM 648 O O . ASP A 1 86 ? -6.145 -63.438 -12.164 1 92.19 86 ASP A O 1
ATOM 652 N N . ALA A 1 87 ? -5.746 -61.156 -12.258 1 92.94 87 ALA A N 1
ATOM 653 C CA . ALA A 1 87 ? -4.621 -61.312 -11.336 1 92.94 87 ALA A CA 1
ATOM 654 C C . ALA A 1 87 ? -4.285 -60 -10.664 1 92.94 87 ALA A C 1
ATOM 656 O O . ALA A 1 87 ? -4.73 -58.938 -11.102 1 92.94 87 ALA A O 1
ATOM 657 N N . TYR A 1 88 ? -3.594 -60.125 -9.453 1 94.12 88 TYR A N 1
ATOM 658 C CA . TYR A 1 88 ? -2.955 -58.969 -8.859 1 94.12 88 TYR A CA 1
ATOM 659 C C . TYR A 1 88 ? -1.794 -58.469 -9.719 1 94.12 88 TYR A C 1
ATOM 661 O O . TYR A 1 88 ? -1.036 -59.281 -10.258 1 94.12 88 TYR A O 1
ATOM 669 N N . LEU A 1 89 ? -1.791 -57.188 -9.922 1 91.56 89 LEU A N 1
ATOM 670 C CA . LEU A 1 89 ? -0.708 -56.656 -10.727 1 91.56 89 LEU A CA 1
ATOM 671 C C . LEU A 1 89 ? 0.217 -55.781 -9.875 1 91.56 89 LEU A C 1
ATOM 673 O O . LEU A 1 89 ? -0.216 -55.188 -8.883 1 91.56 89 LEU A O 1
ATOM 677 N N . LYS A 1 90 ? 1.535 -55.688 -10.148 1 94 90 LYS A N 1
ATOM 678 C CA . LYS A 1 90 ? 2.572 -54.812 -9.586 1 94 90 LYS A CA 1
ATOM 679 C C . LYS A 1 90 ? 3.447 -54.219 -10.68 1 94 90 LYS A C 1
ATOM 681 O O . LYS A 1 90 ? 3.775 -54.906 -11.664 1 94 90 LYS A O 1
ATOM 686 N N . ARG A 1 91 ? 3.707 -53 -10.586 1 93.88 91 ARG A N 1
ATOM 687 C CA . ARG A 1 91 ? 4.613 -52.312 -11.516 1 93.88 91 ARG A CA 1
ATOM 688 C C . ARG A 1 91 ? 5.543 -51.375 -10.789 1 93.88 91 ARG A C 1
ATOM 690 O O . ARG A 1 91 ? 5.098 -50.594 -9.945 1 93.88 91 ARG A O 1
ATOM 697 N N . TYR A 1 92 ? 6.82 -51.469 -10.953 1 94.75 92 TYR A N 1
ATOM 698 C CA . TYR A 1 92 ? 7.836 -50.5 -10.539 1 94.75 92 TYR A CA 1
ATOM 699 C C . TYR A 1 92 ? 8.477 -49.844 -11.742 1 94.75 92 TYR A C 1
ATOM 701 O O . TYR A 1 92 ? 8.969 -50.5 -12.648 1 94.75 92 TYR A O 1
ATOM 709 N N . GLU A 1 93 ? 8.383 -48.531 -11.734 1 95.5 93 GLU A N 1
ATOM 710 C CA . GLU A 1 93 ? 8.953 -47.812 -12.859 1 95.5 93 GLU A CA 1
ATOM 711 C C . GLU A 1 93 ? 9.859 -46.656 -12.383 1 95.5 93 GLU A C 1
ATOM 713 O O . GLU A 1 93 ? 9.492 -45.906 -11.477 1 95.5 93 GLU A O 1
ATOM 718 N N . LEU A 1 94 ? 11.047 -46.625 -12.898 1 95.25 94 LEU A N 1
ATOM 719 C CA . LEU A 1 94 ? 11.984 -45.531 -12.727 1 95.25 94 LEU A CA 1
ATOM 720 C C . LEU A 1 94 ? 12.227 -44.812 -14.047 1 95.25 94 LEU A C 1
ATOM 722 O O . LEU A 1 94 ? 12.594 -45.438 -15.039 1 95.25 94 LEU A O 1
ATOM 726 N N . GLN A 1 95 ? 11.977 -43.5 -14.039 1 96 95 GLN A N 1
ATOM 727 C CA . GLN A 1 95 ? 12.219 -42.688 -15.242 1 96 95 GLN A CA 1
ATOM 728 C C . GLN A 1 95 ? 13.148 -41.531 -14.953 1 96 95 GLN A C 1
ATOM 730 O O . GLN A 1 95 ? 12.945 -40.781 -13.977 1 96 95 GLN A O 1
ATOM 735 N N . ILE A 1 96 ? 14.211 -41.406 -15.727 1 95.38 96 ILE A N 1
ATOM 736 C CA . ILE A 1 96 ? 15.102 -40.25 -15.664 1 95.38 96 ILE A CA 1
ATOM 737 C C . ILE A 1 96 ? 14.984 -39.438 -16.953 1 95.38 96 ILE A C 1
ATOM 739 O O . ILE A 1 96 ? 15.023 -39.969 -18.047 1 95.38 96 ILE A O 1
ATOM 743 N N . LYS A 1 97 ? 14.711 -38.125 -16.812 1 95.81 97 LYS A N 1
ATOM 744 C CA . LYS A 1 97 ? 14.586 -37.219 -17.953 1 95.81 97 LYS A CA 1
ATOM 745 C C . LYS A 1 97 ? 15.562 -36.062 -17.828 1 95.81 97 LYS A C 1
ATOM 747 O O . LYS A 1 97 ? 15.609 -35.375 -16.797 1 95.81 97 LYS A O 1
ATOM 752 N N . GLN A 1 98 ? 16.375 -35.875 -18.906 1 95.81 98 GLN A N 1
ATOM 753 C CA . GLN A 1 98 ? 17.375 -34.812 -18.953 1 95.81 98 GLN A CA 1
ATOM 754 C C . GLN A 1 98 ? 17.219 -33.969 -20.203 1 95.81 98 GLN A C 1
ATOM 756 O O . GLN A 1 98 ? 17.266 -34.5 -21.328 1 95.81 98 GLN A O 1
ATOM 761 N N . LEU A 1 99 ? 17.094 -32.688 -19.984 1 95.5 99 LEU A N 1
ATOM 762 C CA . LEU A 1 99 ? 17.078 -31.75 -21.109 1 95.5 99 LEU A CA 1
ATOM 763 C C . LEU A 1 99 ? 18.453 -31.672 -21.766 1 95.5 99 LEU A C 1
ATOM 765 O O . LEU A 1 99 ? 19.453 -31.438 -21.094 1 95.5 99 LEU A O 1
ATOM 769 N N . LEU A 1 100 ? 18.453 -31.891 -23.031 1 96.31 100 LEU A N 1
ATOM 770 C CA . LEU A 1 100 ? 19.719 -31.797 -23.766 1 96.31 100 LEU A CA 1
ATOM 771 C C . LEU A 1 100 ? 19.844 -30.438 -24.453 1 96.31 100 LEU A C 1
ATOM 773 O O . LEU A 1 100 ? 20.906 -29.812 -24.406 1 96.31 100 LEU A O 1
ATOM 777 N N . TRP A 1 101 ? 18.766 -30.094 -25.109 1 95.69 101 TRP A N 1
ATOM 778 C CA . TRP A 1 101 ? 18.828 -28.844 -25.859 1 95.69 101 TRP A CA 1
ATOM 779 C C . TRP A 1 101 ? 17.422 -28.328 -26.156 1 95.69 101 TRP A C 1
ATOM 781 O O . TRP A 1 101 ? 16.516 -29.109 -26.484 1 95.69 101 TRP A O 1
ATOM 791 N N . ASP A 1 102 ? 17.25 -26.969 -25.922 1 95.12 102 ASP A N 1
ATOM 792 C CA . ASP A 1 102 ? 15.922 -26.406 -26.188 1 95.12 102 ASP A CA 1
ATOM 793 C C . ASP A 1 102 ? 16.031 -25.062 -26.906 1 95.12 102 ASP A C 1
ATOM 795 O O . ASP A 1 102 ? 15.18 -24.188 -26.734 1 95.12 102 ASP A O 1
ATOM 799 N N . PHE A 1 103 ? 17.234 -24.906 -27.594 1 94.94 103 PHE A N 1
ATOM 800 C CA . PHE A 1 103 ? 17.5 -23.766 -28.438 1 94.94 103 PHE A CA 1
ATOM 801 C C . PHE A 1 103 ? 17.422 -22.469 -27.641 1 94.94 103 PHE A C 1
ATOM 803 O O . PHE A 1 103 ? 16.969 -21.438 -28.156 1 94.94 103 PHE A O 1
ATOM 810 N N . GLY A 1 104 ? 17.688 -22.516 -26.328 1 95.38 104 GLY A N 1
ATOM 811 C CA . GLY A 1 104 ? 17.953 -21.312 -25.547 1 95.38 104 GLY A CA 1
ATOM 812 C C . GLY A 1 104 ? 16.828 -20.922 -24.625 1 95.38 104 GLY A C 1
ATOM 813 O O . GLY A 1 104 ? 16.922 -19.953 -23.875 1 95.38 104 GLY A O 1
ATOM 814 N N . ALA A 1 105 ? 15.656 -21.641 -24.578 1 94.81 105 ALA A N 1
ATOM 815 C CA . ALA A 1 105 ? 14.531 -21.297 -23.703 1 94.81 105 ALA A CA 1
ATOM 816 C C . ALA A 1 105 ? 14.93 -21.359 -22.234 1 94.81 105 ALA A C 1
ATOM 818 O O . ALA A 1 105 ? 14.68 -20.406 -21.484 1 94.81 105 ALA A O 1
ATOM 819 N N . ALA A 1 106 ? 15.633 -22.391 -21.875 1 95.69 106 ALA A N 1
ATOM 820 C CA . ALA A 1 106 ? 16.062 -22.562 -20.484 1 95.69 106 ALA A CA 1
ATOM 821 C C . ALA A 1 106 ? 17.031 -21.469 -20.078 1 95.69 106 ALA A C 1
ATOM 823 O O . ALA A 1 106 ? 16.891 -20.859 -19.016 1 95.69 106 ALA A O 1
ATOM 824 N N . ASN A 1 107 ? 18 -21.219 -20.938 1 96.56 107 ASN A N 1
ATOM 825 C CA . ASN A 1 107 ? 19 -20.188 -20.625 1 96.56 107 ASN A CA 1
ATOM 826 C C . ASN A 1 107 ? 18.359 -18.812 -20.531 1 96.56 107 ASN A C 1
ATOM 828 O O . ASN A 1 107 ? 18.719 -18.016 -19.672 1 96.56 107 ASN A O 1
ATOM 832 N N . ALA A 1 108 ? 17.406 -18.484 -21.375 1 97.19 108 ALA A N 1
ATOM 833 C CA . ALA A 1 108 ? 16.688 -17.219 -21.312 1 97.19 108 ALA A CA 1
ATOM 834 C C . ALA A 1 108 ? 15.914 -17.078 -20.016 1 97.19 108 ALA A C 1
ATOM 836 O O . ALA A 1 108 ? 15.883 -16.016 -19.406 1 97.19 108 ALA A O 1
ATOM 837 N N . ASN A 1 109 ? 15.32 -18.141 -19.562 1 96.44 109 ASN A N 1
ATOM 838 C CA . ASN A 1 109 ? 14.586 -18.125 -18.312 1 96.44 109 ASN A CA 1
ATOM 839 C C . ASN A 1 109 ? 15.516 -17.969 -17.109 1 96.44 109 ASN A C 1
ATOM 841 O O . ASN A 1 109 ? 15.164 -17.328 -16.125 1 96.44 109 ASN A O 1
ATOM 845 N N . ILE A 1 110 ? 16.719 -18.562 -17.172 1 97.5 110 ILE A N 1
ATOM 846 C CA . ILE A 1 110 ? 17.734 -18.391 -16.125 1 97.5 110 ILE A CA 1
ATOM 847 C C . ILE A 1 110 ? 18.188 -16.938 -16.094 1 97.5 110 ILE A C 1
ATOM 849 O O . ILE A 1 110 ? 18.297 -16.344 -15.016 1 97.5 110 ILE A O 1
ATOM 853 N N . ASP A 1 111 ? 18.406 -16.438 -17.25 1 97.81 111 ASP A N 1
ATOM 854 C CA . ASP A 1 111 ? 18.781 -15.031 -17.328 1 97.81 111 ASP A CA 1
ATOM 855 C C . ASP A 1 111 ? 17.703 -14.125 -16.75 1 97.81 111 ASP A C 1
ATOM 857 O O . ASP A 1 111 ? 18 -13.156 -16.047 1 97.81 111 ASP A O 1
ATOM 861 N N . LYS A 1 112 ? 16.469 -14.391 -17.047 1 97 112 LYS A N 1
ATOM 862 C CA . LYS A 1 112 ? 15.344 -13.648 -16.484 1 97 112 LYS A CA 1
ATOM 863 C C . LYS A 1 112 ? 15.352 -13.719 -14.969 1 97 112 LYS A C 1
ATOM 865 O O . LYS A 1 112 ? 15.109 -12.719 -14.289 1 97 112 LYS A 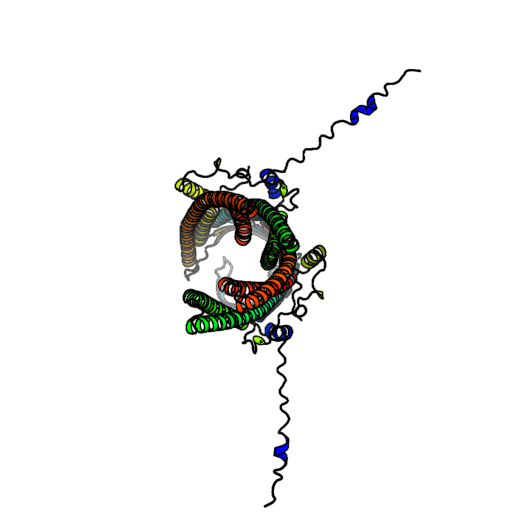O 1
ATOM 870 N N . ALA A 1 113 ? 15.594 -14.883 -14.43 1 97.56 113 ALA A N 1
ATOM 871 C CA . ALA A 1 113 ? 15.648 -15.062 -12.984 1 97.56 113 ALA A CA 1
ATOM 872 C C . ALA A 1 113 ? 16.812 -14.281 -12.375 1 97.56 113 ALA A C 1
ATOM 874 O O . ALA A 1 113 ? 16.703 -13.742 -11.273 1 97.56 113 ALA A O 1
ATOM 875 N N . GLU A 1 114 ? 17.953 -14.266 -13.062 1 98.06 114 GLU A N 1
ATOM 876 C CA . GLU A 1 114 ? 19.078 -13.469 -12.617 1 98.06 114 GLU A CA 1
ATOM 877 C C . GLU A 1 114 ? 18.719 -11.984 -12.562 1 98.06 114 GLU A C 1
ATOM 879 O O . GLU A 1 114 ? 19.047 -11.297 -11.586 1 98.06 114 GLU A O 1
ATOM 884 N N . LEU A 1 115 ? 18.062 -11.508 -13.602 1 98.19 115 LEU A N 1
ATOM 885 C CA . LEU A 1 115 ? 17.625 -10.117 -13.625 1 98.19 115 LEU A CA 1
ATOM 886 C C . LEU A 1 115 ? 16.641 -9.836 -12.492 1 98.19 115 LEU A C 1
ATOM 888 O O . LEU A 1 115 ? 16.656 -8.75 -11.906 1 98.19 115 LEU A O 1
ATOM 892 N N . ALA A 1 116 ? 15.82 -10.812 -12.164 1 97.94 116 ALA A N 1
ATOM 893 C CA . ALA A 1 116 ? 14.883 -10.664 -11.055 1 97.94 116 ALA A CA 1
ATOM 894 C C . ALA A 1 116 ? 15.625 -10.516 -9.727 1 97.94 116 ALA A C 1
ATOM 896 O O . ALA A 1 116 ? 15.203 -9.75 -8.852 1 97.94 116 ALA A O 1
ATOM 897 N N . LYS A 1 117 ? 16.719 -11.219 -9.531 1 98.12 117 LYS A N 1
ATOM 898 C CA . LYS A 1 117 ? 17.547 -11.078 -8.344 1 98.12 117 LYS A CA 1
ATOM 899 C C . LYS A 1 117 ? 18.172 -9.68 -8.266 1 98.12 117 LYS A C 1
ATOM 901 O O . LYS A 1 117 ? 18.125 -9.039 -7.215 1 98.12 117 LYS A O 1
ATOM 906 N N . ILE A 1 118 ? 18.672 -9.227 -9.391 1 98.31 118 ILE A N 1
ATOM 907 C CA . ILE A 1 118 ? 19.266 -7.898 -9.438 1 98.31 118 ILE A CA 1
ATOM 908 C C . ILE A 1 118 ? 18.203 -6.844 -9.148 1 98.31 118 ILE A C 1
ATOM 910 O O . ILE A 1 118 ? 18.469 -5.855 -8.461 1 98.31 118 ILE A O 1
ATOM 914 N N . GLN A 1 119 ? 17.016 -7.059 -9.664 1 98.12 119 GLN A N 1
ATOM 915 C CA . GLN A 1 119 ? 15.898 -6.164 -9.391 1 98.12 119 GLN A CA 1
ATOM 916 C C . GLN A 1 119 ? 15.57 -6.125 -7.906 1 98.12 119 GLN A C 1
ATOM 918 O O . GLN A 1 119 ? 15.312 -5.055 -7.348 1 98.12 119 GLN A O 1
ATOM 923 N N . ALA A 1 120 ? 15.555 -7.277 -7.25 1 98 120 ALA A N 1
ATOM 924 C CA . ALA A 1 120 ? 15.297 -7.34 -5.816 1 98 120 ALA A CA 1
ATOM 925 C C . ALA A 1 120 ? 16.375 -6.598 -5.031 1 98 120 ALA A C 1
ATOM 927 O O . ALA A 1 120 ? 16.078 -5.902 -4.055 1 98 120 ALA A O 1
ATOM 928 N N . GLU A 1 121 ? 17.594 -6.723 -5.48 1 97.81 121 GLU A N 1
ATOM 929 C CA . GLU A 1 121 ? 18.688 -6.004 -4.844 1 97.81 121 GLU A CA 1
ATOM 930 C C . GLU A 1 121 ? 18.531 -4.496 -5.008 1 97.81 121 GLU A C 1
ATOM 932 O O . GLU A 1 121 ? 18.75 -3.738 -4.062 1 97.81 121 GLU A O 1
ATOM 937 N N . ALA A 1 122 ? 18.141 -4.062 -6.18 1 97 122 ALA A N 1
ATOM 938 C CA . ALA A 1 122 ? 17.922 -2.641 -6.434 1 97 122 ALA A CA 1
ATOM 939 C C . ALA A 1 122 ? 16.75 -2.113 -5.598 1 97 122 ALA A C 1
ATOM 941 O O . ALA A 1 122 ? 16.828 -1.008 -5.059 1 97 122 ALA A O 1
ATOM 942 N N . THR A 1 123 ? 15.758 -2.893 -5.496 1 97.12 123 THR A N 1
ATOM 943 C CA . THR A 1 123 ? 14.602 -2.525 -4.688 1 97.12 123 THR A CA 1
ATOM 944 C C . THR A 1 123 ? 14.992 -2.395 -3.217 1 97.12 123 THR A C 1
ATOM 946 O O . THR A 1 123 ? 14.523 -1.49 -2.523 1 97.12 123 THR A O 1
ATOM 949 N N . LYS A 1 124 ? 15.859 -3.281 -2.711 1 96.81 124 LYS A N 1
ATOM 950 C CA . LYS A 1 124 ? 16.375 -3.191 -1.345 1 96.81 124 LYS A CA 1
ATOM 951 C C . LYS A 1 124 ? 17.156 -1.906 -1.136 1 96.81 124 LYS A C 1
ATOM 953 O O . LYS A 1 124 ? 16.984 -1.221 -0.125 1 96.81 124 LYS A O 1
ATOM 958 N N . THR A 1 125 ? 17.969 -1.567 -2.111 1 95.75 125 THR A N 1
ATOM 959 C CA . THR A 1 125 ? 18.734 -0.326 -2.043 1 95.75 125 THR A CA 1
ATOM 960 C C . THR A 1 125 ? 17.797 0.881 -2.01 1 95.75 125 THR A C 1
ATOM 962 O O . THR A 1 125 ? 18.031 1.829 -1.256 1 95.75 125 THR A O 1
ATOM 965 N N . GLY A 1 126 ? 16.766 0.864 -2.832 1 95.5 126 GLY A N 1
ATOM 966 C CA . GLY A 1 126 ? 15.766 1.922 -2.814 1 95.5 126 GLY A CA 1
ATOM 967 C C . GLY A 1 126 ? 15.039 2.039 -1.484 1 95.5 126 GLY A C 1
ATOM 968 O O . GLY A 1 126 ? 14.812 3.146 -0.992 1 95.5 126 GLY A O 1
ATOM 969 N N . ALA A 1 127 ? 14.719 0.901 -0.918 1 95.25 127 ALA A N 1
ATOM 970 C CA . ALA A 1 127 ? 14.07 0.888 0.39 1 95.25 127 ALA A CA 1
ATOM 971 C C . ALA A 1 127 ? 14.977 1.496 1.458 1 95.25 127 ALA A C 1
ATOM 973 O O . ALA A 1 127 ? 14.508 2.23 2.332 1 95.25 127 ALA A O 1
ATOM 974 N N . ARG A 1 128 ? 16.219 1.179 1.354 1 95.44 128 ARG A N 1
ATOM 975 C CA . ARG A 1 128 ? 17.188 1.739 2.289 1 95.44 128 ARG A CA 1
ATOM 976 C C . ARG A 1 128 ? 17.266 3.258 2.16 1 95.44 128 ARG A C 1
ATOM 978 O O . ARG A 1 128 ? 17.219 3.973 3.162 1 95.44 128 ARG A O 1
ATOM 985 N N . GLN A 1 129 ? 17.328 3.744 0.998 1 94.56 129 GLN A N 1
ATOM 986 C CA . GLN A 1 129 ? 17.406 5.18 0.746 1 94.56 129 GLN A CA 1
ATOM 987 C C . GLN A 1 129 ? 16.141 5.883 1.233 1 94.56 129 GLN A C 1
ATOM 989 O O . GLN A 1 129 ? 16.219 6.953 1.84 1 94.56 129 GLN A O 1
ATOM 994 N N . ALA A 1 130 ? 15.008 5.273 0.91 1 95.25 130 ALA A N 1
ATOM 995 C CA . ALA A 1 130 ? 13.734 5.84 1.355 1 95.25 130 ALA A CA 1
ATOM 996 C C . ALA A 1 130 ? 13.664 5.895 2.879 1 95.25 130 ALA A C 1
ATOM 998 O O . ALA A 1 130 ? 13.195 6.887 3.449 1 95.25 130 ALA A O 1
ATOM 999 N N . LEU A 1 131 ? 14.156 4.848 3.518 1 95.62 131 LEU A N 1
ATOM 1000 C CA . LEU A 1 131 ? 14.148 4.785 4.977 1 95.62 131 LEU A CA 1
ATOM 1001 C C . LEU A 1 131 ? 15.086 5.832 5.57 1 95.62 131 LEU A C 1
ATOM 1003 O O . LEU A 1 131 ? 14.758 6.469 6.57 1 95.62 131 LEU A O 1
ATOM 1007 N N . VAL A 1 132 ? 16.203 6.023 4.965 1 95.94 132 VAL A N 1
ATOM 1008 C CA . VAL A 1 132 ? 17.156 7.035 5.426 1 95.94 132 VAL A CA 1
ATOM 1009 C C . VAL A 1 132 ? 16.531 8.422 5.305 1 95.94 132 VAL A C 1
ATOM 1011 O O . VAL A 1 132 ? 16.594 9.219 6.242 1 95.94 132 VAL A O 1
ATOM 1014 N N . LEU A 1 133 ? 15.883 8.734 4.211 1 96.31 133 LEU A N 1
ATOM 1015 C CA . LEU A 1 133 ? 15.234 10.023 4.027 1 96.31 133 LEU A CA 1
ATOM 1016 C C . LEU A 1 133 ? 14.117 10.227 5.043 1 96.31 133 LEU A C 1
ATOM 1018 O O . LEU A 1 133 ? 13.977 11.312 5.617 1 96.31 133 LEU A O 1
ATOM 1022 N N . GLU A 1 134 ? 13.367 9.188 5.23 1 96.38 134 GLU A N 1
ATOM 1023 C CA . GLU A 1 134 ? 12.289 9.25 6.215 1 96.38 134 GLU A CA 1
ATOM 1024 C C . GLU A 1 134 ? 12.836 9.523 7.613 1 96.38 134 GLU A C 1
ATOM 1026 O O . GLU A 1 134 ? 12.281 10.336 8.359 1 96.38 134 GLU A O 1
ATOM 1031 N N . ALA A 1 135 ? 13.906 8.852 7.914 1 95.94 135 ALA A N 1
ATOM 1032 C CA . ALA A 1 135 ? 14.523 9.008 9.227 1 95.94 135 ALA A CA 1
ATOM 1033 C C . ALA A 1 135 ? 15.086 10.414 9.406 1 95.94 135 ALA A C 1
ATOM 1035 O O . ALA A 1 135 ? 14.844 11.07 10.422 1 95.94 135 ALA A O 1
ATOM 1036 N N . VAL A 1 136 ? 15.758 10.906 8.438 1 95.88 136 VAL A N 1
ATOM 1037 C CA . VAL A 1 136 ? 16.328 12.25 8.492 1 95.88 136 VAL A CA 1
ATOM 1038 C C . VAL A 1 136 ? 15.219 13.289 8.609 1 95.88 136 VAL A C 1
ATOM 1040 O O . VAL A 1 136 ? 15.305 14.211 9.414 1 95.88 136 VAL A O 1
ATOM 1043 N N . THR A 1 137 ? 14.164 13.109 7.848 1 96.94 137 THR A N 1
ATOM 1044 C CA . THR A 1 137 ? 13.031 14.023 7.879 1 96.94 137 THR A CA 1
ATOM 1045 C C . THR A 1 137 ? 12.359 14.008 9.25 1 96.94 137 THR A C 1
ATOM 1047 O O . THR A 1 137 ? 12 15.055 9.781 1 96.94 137 THR A O 1
ATOM 1050 N N . ALA A 1 138 ? 12.227 12.789 9.781 1 96.88 138 ALA A N 1
ATOM 1051 C CA . ALA A 1 138 ? 11.641 12.68 11.109 1 96.88 138 ALA A CA 1
ATOM 1052 C C . ALA A 1 138 ? 12.5 13.398 12.148 1 96.88 138 ALA A C 1
ATOM 1054 O O . ALA A 1 138 ? 11.969 14.078 13.031 1 96.88 138 ALA A O 1
ATOM 1055 N N . TYR A 1 139 ? 13.82 13.312 12.062 1 95.81 139 TYR A N 1
ATOM 1056 C CA . TYR A 1 139 ? 14.758 13.984 12.961 1 95.81 139 TYR A CA 1
ATOM 1057 C C . TYR A 1 139 ? 14.648 15.492 12.844 1 95.81 139 TYR A C 1
ATOM 1059 O O . TYR A 1 139 ? 14.5 16.188 13.844 1 95.81 139 TYR A O 1
ATOM 1067 N N . ILE A 1 140 ? 14.625 15.969 11.625 1 96.44 140 ILE A N 1
ATOM 1068 C CA . ILE A 1 140 ? 14.586 17.406 11.359 1 96.44 140 ILE A CA 1
ATOM 1069 C C . ILE A 1 140 ? 13.258 17.969 11.844 1 96.44 140 ILE A C 1
ATOM 1071 O O . ILE A 1 140 ? 13.227 19.047 12.469 1 96.44 140 ILE A O 1
ATOM 1075 N N . ASN A 1 141 ? 12.172 17.281 11.555 1 96.88 141 ASN A N 1
ATOM 1076 C CA . ASN A 1 141 ? 10.859 17.734 11.992 1 96.88 141 ASN A CA 1
ATOM 1077 C C . ASN A 1 141 ? 10.75 17.781 13.516 1 96.88 141 ASN A C 1
ATOM 1079 O O . ASN A 1 141 ? 10.07 18.641 14.07 1 96.88 141 ASN A O 1
ATOM 1083 N N . LEU A 1 142 ? 11.422 16.812 14.148 1 96.19 142 LEU A N 1
ATOM 1084 C CA . LEU A 1 142 ? 11.438 16.812 15.609 1 96.19 142 LEU A CA 1
ATOM 1085 C C . LEU A 1 142 ? 12.141 18.062 16.141 1 96.19 142 LEU A C 1
ATOM 1087 O O . LEU A 1 142 ? 11.617 18.75 17.016 1 96.19 142 LEU A O 1
ATOM 1091 N N . VAL A 1 143 ? 13.266 18.406 15.562 1 95.69 143 VAL A N 1
ATOM 1092 C CA . VAL A 1 143 ? 14.031 19.578 15.969 1 95.69 143 VAL A CA 1
ATOM 1093 C C . VAL A 1 143 ? 13.227 20.844 15.688 1 95.69 143 VAL A C 1
ATOM 1095 O O . VAL A 1 143 ? 13.125 21.734 16.547 1 95.69 143 VAL A O 1
ATOM 1098 N N . ARG A 1 144 ? 12.594 20.891 14.516 1 95.94 144 ARG A N 1
ATOM 1099 C CA . ARG A 1 144 ? 11.82 22.047 14.086 1 95.94 144 ARG A CA 1
ATOM 1100 C C . ARG A 1 144 ? 10.625 22.281 15.016 1 95.94 144 ARG A C 1
ATOM 1102 O O . ARG A 1 144 ? 10.391 23.406 15.461 1 95.94 144 ARG A O 1
ATOM 1109 N N . THR A 1 145 ? 9.922 21.234 15.312 1 96.31 145 THR A N 1
ATOM 1110 C CA . THR A 1 145 ? 8.727 21.375 16.141 1 96.31 145 THR A CA 1
ATOM 1111 C C . THR A 1 145 ? 9.094 21.734 17.578 1 96.31 145 THR A C 1
ATOM 1113 O O . THR A 1 145 ? 8.359 22.453 18.25 1 96.31 145 THR A O 1
ATOM 1116 N N . GLN A 1 146 ? 10.219 21.234 18.031 1 95.75 146 GLN A N 1
ATOM 1117 C CA . GLN A 1 146 ? 10.695 21.641 19.359 1 95.75 146 GLN A CA 1
ATOM 1118 C C . GLN A 1 146 ? 10.984 23.125 19.406 1 95.75 146 GLN A C 1
ATOM 1120 O O . GLN A 1 146 ? 10.609 23.812 20.375 1 95.75 146 GLN A O 1
ATOM 1125 N N . ARG A 1 147 ? 11.617 23.656 18.422 1 95.19 147 ARG A N 1
ATOM 1126 C CA . ARG A 1 147 ? 11.891 25.094 18.344 1 95.19 147 ARG A CA 1
ATOM 1127 C C . ARG A 1 147 ? 10.594 25.891 18.312 1 95.19 147 ARG A C 1
ATOM 1129 O O . ARG A 1 147 ? 10.492 26.938 18.969 1 95.19 147 ARG A O 1
ATOM 1136 N N . GLN A 1 148 ? 9.633 25.391 17.609 1 95 148 GLN A N 1
ATOM 1137 C CA . GLN A 1 148 ? 8.352 26.078 17.516 1 95 148 GLN A CA 1
ATOM 1138 C C . GLN A 1 148 ? 7.652 26.125 18.875 1 95 148 GLN A C 1
ATOM 1140 O O . GLN A 1 148 ? 7.004 27.109 19.219 1 95 148 GLN A O 1
ATOM 1145 N N . VAL A 1 149 ? 7.762 25.062 19.641 1 95.81 149 VAL A N 1
ATOM 1146 C CA . VAL A 1 149 ? 7.207 25.047 21 1 95.81 149 VAL A CA 1
ATOM 1147 C C . VAL A 1 149 ? 7.922 26.094 21.844 1 95.81 149 VAL A C 1
ATOM 1149 O O . VAL A 1 149 ? 7.281 26.844 22.594 1 95.81 149 VAL A O 1
ATOM 1152 N N . ASP A 1 150 ? 9.227 26.188 21.688 1 95.25 150 ASP A N 1
ATOM 1153 C CA . ASP A 1 150 ? 10 27.156 22.453 1 95.25 150 ASP A CA 1
ATOM 1154 C C . ASP A 1 150 ? 9.562 28.578 22.125 1 95.25 150 ASP A C 1
ATOM 1156 O O . ASP A 1 150 ? 9.367 29.406 23.031 1 95.25 150 ASP A O 1
ATOM 1160 N N . PHE A 1 151 ? 9.352 28.891 20.859 1 94.38 151 PHE A N 1
ATOM 1161 C CA . PHE A 1 151 ? 8.906 30.203 20.438 1 94.38 151 PHE A CA 1
ATOM 1162 C C . PHE A 1 151 ? 7.504 30.5 20.953 1 94.38 151 PHE A C 1
ATOM 1164 O O . PHE A 1 151 ? 7.219 31.609 21.406 1 94.38 151 PHE A O 1
ATOM 1171 N N . ALA A 1 152 ? 6.645 29.5 20.875 1 94.25 152 ALA A N 1
ATOM 1172 C CA . ALA A 1 152 ? 5.266 29.672 21.328 1 94.25 152 ALA A CA 1
ATOM 1173 C C . ALA A 1 152 ? 5.211 29.938 22.844 1 94.25 152 ALA A C 1
ATOM 1175 O O . ALA A 1 152 ? 4.453 30.781 23.297 1 94.25 152 ALA A O 1
ATOM 1176 N N . ARG A 1 153 ? 6.023 29.203 23.562 1 95.44 153 ARG A N 1
ATOM 1177 C CA . ARG A 1 153 ? 6.09 29.391 25.016 1 95.44 153 ARG A CA 1
ATOM 1178 C C . ARG A 1 153 ? 6.617 30.781 25.359 1 95.44 153 ARG A C 1
ATOM 1180 O O . ARG A 1 153 ? 6.094 31.438 26.266 1 95.44 153 ARG A O 1
ATOM 1187 N N . GLU A 1 154 ? 7.613 31.172 24.656 1 93.62 154 GLU A N 1
ATOM 1188 C CA . GLU A 1 154 ? 8.164 32.5 24.859 1 93.62 154 GLU A CA 1
ATOM 1189 C C . GLU A 1 154 ? 7.133 33.594 24.562 1 93.62 154 GLU A C 1
ATOM 1191 O O . GLU A 1 154 ? 6.992 34.531 25.312 1 93.62 154 GLU A O 1
ATOM 1196 N N . SER A 1 155 ? 6.406 33.469 23.484 1 92.75 155 SER A N 1
ATOM 1197 C CA . SER A 1 155 ? 5.371 34.406 23.094 1 92.75 155 SER A CA 1
ATOM 1198 C C . SER A 1 155 ? 4.262 34.469 24.125 1 92.75 155 SER A C 1
ATOM 1200 O O . SER A 1 155 ? 3.83 35.562 24.516 1 92.75 155 SER A O 1
ATOM 1202 N N . GLU A 1 156 ? 3.84 33.344 24.562 1 93.5 156 GLU A N 1
ATOM 1203 C CA . GLU A 1 156 ? 2.809 33.312 25.594 1 93.5 156 GLU A CA 1
ATOM 1204 C C . GLU A 1 156 ? 3.26 34 26.875 1 93.5 156 GLU A C 1
ATOM 1206 O O . GLU A 1 156 ? 2.504 34.781 27.453 1 93.5 156 GLU A O 1
ATOM 1211 N N . ALA A 1 157 ? 4.48 33.781 27.297 1 94.69 157 ALA A N 1
ATOM 1212 C CA . ALA A 1 157 ? 5.027 34.406 28.484 1 94.69 157 ALA A CA 1
ATOM 1213 C C . ALA A 1 157 ? 5.078 35.938 28.344 1 94.69 157 ALA A C 1
ATOM 1215 O O . ALA A 1 157 ? 4.723 36.656 29.266 1 94.69 157 ALA A O 1
ATOM 1216 N N . ASN A 1 158 ? 5.465 36.375 27.172 1 92.06 158 ASN A N 1
ATOM 1217 C CA . ASN A 1 158 ? 5.562 37.812 26.906 1 92.06 158 ASN A CA 1
ATOM 1218 C C . ASN A 1 158 ? 4.191 38.469 26.922 1 92.06 158 ASN A C 1
ATOM 1220 O O . ASN A 1 158 ? 4.02 39.531 27.516 1 92.06 158 ASN A O 1
ATOM 1224 N N . ILE A 1 159 ? 3.232 37.875 26.281 1 91.5 159 ILE A N 1
ATOM 1225 C CA . ILE A 1 159 ? 1.89 38.438 26.219 1 91.5 159 ILE A CA 1
ATOM 1226 C C . ILE A 1 159 ? 1.237 38.406 27.594 1 91.5 159 ILE A C 1
ATOM 1228 O O . ILE A 1 159 ? 0.501 39.312 27.969 1 91.5 159 ILE A O 1
ATOM 1232 N N . ARG A 1 160 ? 1.521 37.344 28.344 1 93.19 160 ARG A N 1
ATOM 1233 C CA . ARG A 1 160 ? 1.029 37.281 29.719 1 93.19 160 ARG A CA 1
ATOM 1234 C C . ARG A 1 160 ? 1.58 38.406 30.578 1 93.19 160 ARG A C 1
ATOM 1236 O O . ARG A 1 160 ? 0.837 39.031 31.328 1 93.19 160 ARG A O 1
ATOM 1243 N N . LYS A 1 161 ? 2.848 38.688 30.406 1 92.69 161 LYS A N 1
ATOM 1244 C CA . LYS A 1 161 ? 3.475 39.781 31.125 1 92.69 161 LYS A CA 1
ATOM 1245 C C . LYS A 1 161 ? 2.854 41.125 30.719 1 92.69 161 LYS A C 1
ATOM 1247 O O . LYS A 1 161 ? 2.549 41.938 31.578 1 92.69 161 LYS A O 1
ATOM 1252 N N . GLN A 1 162 ? 2.619 41.281 29.453 1 89.56 162 GLN A N 1
ATOM 1253 C CA . GLN A 1 162 ? 2.014 42.5 28.953 1 89.56 162 GLN A CA 1
ATOM 1254 C C . GLN A 1 162 ? 0.592 42.656 29.484 1 89.56 162 GLN A C 1
ATOM 1256 O O . GLN A 1 162 ? 0.178 43.781 29.828 1 89.56 162 GLN A O 1
ATOM 1261 N N . THR A 1 163 ? -0.126 41.594 29.5 1 90.62 163 THR A N 1
ATOM 1262 C CA . THR A 1 163 ? -1.489 41.625 30.016 1 90.62 163 THR A CA 1
ATOM 1263 C C . THR A 1 163 ? -1.506 42.031 31.484 1 90.62 163 THR A C 1
ATOM 1265 O O . THR A 1 163 ? -2.346 42.844 31.891 1 90.62 163 THR A O 1
ATOM 1268 N N . GLY A 1 164 ? -0.56 41.594 32.281 1 91.94 164 GLY A N 1
ATOM 1269 C CA . GLY A 1 164 ? -0.428 42 33.688 1 91.94 164 GLY A CA 1
ATOM 1270 C C . GLY A 1 164 ? -0.123 43.469 33.844 1 91.94 164 GLY A C 1
ATOM 1271 O O . GLY A 1 164 ? -0.657 44.125 34.75 1 91.94 164 GLY A O 1
ATOM 1272 N N . LEU A 1 165 ? 0.659 44 32.938 1 88.44 165 LEU A N 1
ATOM 1273 C CA . LEU A 1 165 ? 1.019 45.406 33 1 88.44 165 LEU A CA 1
ATOM 1274 C C . LEU A 1 165 ? -0.191 46.281 32.688 1 88.44 165 LEU A C 1
ATOM 1276 O O . LEU A 1 165 ? -0.385 47.344 33.312 1 88.44 165 LEU A O 1
ATOM 1280 N N . GLU A 1 166 ? -0.958 45.844 31.703 1 87.25 166 GLU A N 1
ATOM 1281 C CA . GLU A 1 166 ? -2.152 46.625 31.359 1 87.25 166 GLU A CA 1
ATOM 1282 C C . GLU A 1 166 ? -3.174 46.562 32.5 1 87.25 166 GLU A C 1
ATOM 1284 O O . GLU A 1 166 ? -3.838 47.562 32.781 1 87.25 166 GLU A O 1
ATOM 1289 N N . GLN A 1 167 ? -3.293 45.469 33.156 1 91.31 167 GLN A N 1
ATOM 1290 C CA . GLN A 1 167 ? -4.188 45.375 34.312 1 91.31 167 GLN A CA 1
ATOM 1291 C C . GLN A 1 167 ? -3.746 46.281 35.438 1 91.31 167 GLN A C 1
ATOM 1293 O O . GLN A 1 167 ? -4.578 46.969 36.062 1 91.31 167 GLN A O 1
ATOM 1298 N N . ALA A 1 168 ? -2.469 46.406 35.625 1 91.31 168 ALA A N 1
ATOM 1299 C CA . ALA A 1 168 ? -1.923 47.25 36.688 1 91.31 168 ALA A CA 1
ATOM 1300 C C . ALA A 1 168 ? -2.197 48.719 36.375 1 91.31 168 ALA A C 1
ATOM 1302 O O . ALA A 1 168 ? -2.471 49.531 37.281 1 91.31 168 ALA A O 1
ATOM 1303 N N . ARG A 1 169 ? -2.16 49.156 35.125 1 86.62 169 ARG A N 1
ATOM 1304 C CA . ARG A 1 169 ? -2.432 50.531 34.688 1 86.62 169 ARG A CA 1
ATOM 1305 C C . ARG A 1 169 ? -3.889 50.906 34.938 1 86.62 169 ARG A C 1
ATOM 1307 O O . ARG A 1 169 ? -4.184 52 35.375 1 86.62 169 ARG A O 1
ATOM 1314 N N . VAL A 1 170 ? -4.742 49.938 34.656 1 86.75 170 VAL A N 1
ATOM 1315 C CA . VAL A 1 170 ? -6.16 50.188 34.875 1 86.75 170 VAL A CA 1
ATOM 1316 C C . VAL A 1 170 ? -6.434 50.281 36.375 1 86.75 170 VAL A C 1
ATOM 1318 O O . VAL A 1 170 ? -7.199 51.156 36.812 1 86.75 170 VAL A O 1
ATOM 1321 N N . ASP A 1 171 ? -5.797 49.5 37.188 1 91.25 171 ASP A N 1
ATOM 1322 C CA . ASP A 1 171 ? -5.977 49.531 38.625 1 91.25 171 ASP A CA 1
ATOM 1323 C C . ASP A 1 171 ? -5.504 50.844 39.219 1 91.25 171 ASP A C 1
ATOM 1325 O O . ASP A 1 171 ? -6.039 51.312 40.25 1 91.25 171 ASP A O 1
ATOM 1329 N N . ARG A 1 172 ? -4.59 51.469 38.531 1 90.38 172 ARG A N 1
ATOM 1330 C CA . ARG A 1 172 ? -4.059 52.75 39 1 90.38 172 ARG A CA 1
ATOM 1331 C C . ARG A 1 172 ? -4.812 53.938 38.375 1 90.38 172 ARG A C 1
ATOM 1333 O O . ARG A 1 172 ? -4.465 55.094 38.594 1 90.38 172 ARG A O 1
ATOM 1340 N N . GLY A 1 173 ? -5.812 53.625 37.562 1 85.69 173 GLY A N 1
ATOM 1341 C CA . GLY A 1 173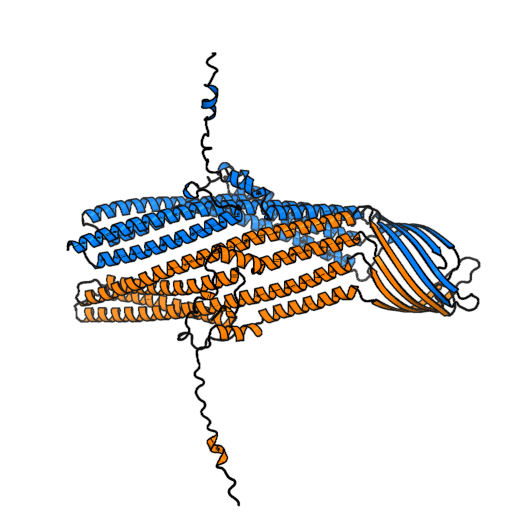 ? -6.672 54.656 36.969 1 85.69 173 GLY A CA 1
ATOM 1342 C C . GLY A 1 173 ? -6.074 55.281 35.719 1 85.69 173 GLY A C 1
ATOM 1343 O O . GLY A 1 173 ? -6.574 56.312 35.25 1 85.69 173 GLY A O 1
ATOM 1344 N N . SER A 1 174 ? -4.992 54.75 35.188 1 81.88 174 SER A N 1
ATOM 1345 C CA . SER A 1 174 ? -4.305 55.375 34.062 1 81.88 174 SER A CA 1
ATOM 1346 C C . SER A 1 174 ? -4.453 54.562 32.781 1 81.88 174 SER A C 1
ATOM 1348 O O . SER A 1 174 ? -3.85 54.875 31.766 1 81.88 174 SER A O 1
ATOM 1350 N N . GLY A 1 175 ? -5.242 53.406 32.938 1 77.88 175 GLY A N 1
ATOM 1351 C CA . GLY A 1 175 ? -5.379 52.562 31.781 1 77.88 175 GLY A CA 1
ATOM 1352 C C . GLY A 1 175 ? -6.816 52.375 31.328 1 77.88 175 GLY A C 1
ATOM 1353 O O . GLY A 1 175 ? -7.734 52.906 31.953 1 77.88 175 GLY A O 1
ATOM 1354 N N . LEU A 1 176 ? -6.938 51.812 30.156 1 77.12 176 LEU A N 1
ATOM 1355 C CA . LEU A 1 176 ? -8.258 51.531 29.609 1 77.12 176 LEU A CA 1
ATOM 1356 C C . LEU A 1 176 ? -8.633 50.062 29.797 1 77.12 176 LEU A C 1
ATOM 1358 O O . LEU A 1 176 ? -7.816 49.188 29.547 1 77.12 176 LEU A O 1
ATOM 1362 N N . SER A 1 177 ? -9.852 49.875 30.219 1 80 177 SER A N 1
ATOM 1363 C CA . SER A 1 177 ? -10.359 48.531 30.391 1 80 177 SER A CA 1
ATOM 1364 C C . SER A 1 177 ? -10.383 47.781 29.062 1 80 177 SER A C 1
ATOM 1366 O O . SER A 1 177 ? -10.188 46.562 29.031 1 80 177 SER A O 1
ATOM 1368 N N . THR A 1 178 ? -10.453 48.438 27.953 1 75.38 178 THR A N 1
ATOM 1369 C CA . THR A 1 178 ? -10.477 47.844 26.625 1 75.38 178 THR A CA 1
ATOM 1370 C C . THR A 1 178 ? -9.102 47.281 26.266 1 75.38 178 THR A C 1
ATOM 1372 O O . THR A 1 178 ? -9 46.281 25.562 1 75.38 178 THR A O 1
ATOM 1375 N N . ASP A 1 179 ? -8.102 47.969 26.781 1 79 179 ASP A N 1
ATOM 1376 C CA . ASP A 1 179 ? -6.75 47.469 26.516 1 79 179 ASP A CA 1
ATOM 1377 C C . ASP A 1 179 ? -6.492 46.156 27.234 1 79 179 ASP A C 1
ATOM 1379 O O . ASP A 1 179 ? -5.855 45.25 26.672 1 79 179 ASP A O 1
ATOM 1383 N N . VAL A 1 180 ? -7.008 46 28.375 1 85.31 180 VAL A N 1
ATOM 1384 C CA . VAL A 1 180 ? -6.863 44.781 29.125 1 85.31 180 VAL A CA 1
ATOM 1385 C C . VAL A 1 180 ? -7.59 43.625 28.406 1 85.31 180 VAL A C 1
ATOM 1387 O O . VAL A 1 180 ? -7.051 42.531 28.266 1 85.31 180 VAL A O 1
ATOM 1390 N N . LEU A 1 181 ? -8.789 43.938 27.938 1 82 181 LEU A N 1
ATOM 1391 C CA . LEU A 1 181 ? -9.555 42.938 27.234 1 82 181 LEU A CA 1
ATOM 1392 C C . LEU A 1 181 ? -8.852 42.5 25.938 1 82 181 LEU A C 1
ATOM 1394 O O . LEU A 1 181 ? -8.867 41.344 25.578 1 82 181 LEU A O 1
ATOM 1398 N N . GLN A 1 182 ? -8.227 43.406 25.266 1 79.38 182 GLN A N 1
ATOM 1399 C CA . GLN A 1 182 ? -7.469 43.125 24.047 1 79.38 182 GLN A CA 1
ATOM 1400 C C . GLN A 1 182 ? -6.27 42.219 24.359 1 79.38 182 GLN A C 1
ATOM 1402 O O . GLN A 1 182 ? -6 41.281 23.625 1 79.38 182 GLN A O 1
ATOM 1407 N N . ALA A 1 183 ? -5.625 42.531 25.359 1 85.25 183 ALA A N 1
ATOM 1408 C CA . ALA A 1 183 ? -4.469 41.75 25.766 1 85.25 183 ALA A CA 1
ATOM 1409 C C . ALA A 1 183 ? -4.887 40.344 26.156 1 85.25 183 ALA A C 1
ATOM 1411 O O . ALA A 1 183 ? -4.203 39.375 25.828 1 85.25 183 ALA A O 1
ATOM 1412 N N . LYS A 1 184 ? -6.051 40.25 26.797 1 86.12 184 LYS A N 1
ATOM 1413 C CA . LYS A 1 184 ? -6.555 38.969 27.219 1 86.12 184 LYS A CA 1
ATOM 1414 C C . LYS A 1 184 ? -6.934 38.094 26 1 86.12 184 LYS A C 1
ATOM 1416 O O . LYS A 1 184 ? -6.715 36.906 26 1 86.12 184 LYS A O 1
ATOM 1421 N N . THR A 1 185 ? -7.449 38.719 25.031 1 82.94 185 THR A N 1
ATOM 1422 C CA . THR A 1 185 ? -7.789 38 23.812 1 82.94 185 THR A CA 1
ATOM 1423 C C . THR A 1 185 ? -6.535 37.469 23.125 1 82.94 185 THR A C 1
ATOM 1425 O O . THR A 1 185 ? -6.516 36.312 22.672 1 82.94 185 THR A O 1
ATOM 1428 N N . GLN A 1 186 ? -5.555 38.25 23.078 1 84.75 186 GLN A N 1
ATOM 1429 C CA . GLN A 1 186 ? -4.305 37.844 22.469 1 84.75 186 GLN A CA 1
ATOM 1430 C C . GLN A 1 186 ? -3.646 36.719 23.266 1 84.75 186 GLN A C 1
ATOM 1432 O O . GLN A 1 186 ? -3.023 35.812 22.703 1 84.75 186 GLN A O 1
ATOM 1437 N N . LEU A 1 187 ? -3.764 36.812 24.578 1 88.56 187 LEU A N 1
ATOM 1438 C CA . LEU A 1 187 ? -3.213 35.781 25.422 1 88.56 187 LEU A CA 1
ATOM 1439 C C . LEU A 1 187 ? -3.898 34.438 25.156 1 88.56 187 LEU A C 1
ATOM 1441 O O . LEU A 1 187 ? -3.234 33.406 25.047 1 88.56 187 LEU A O 1
ATOM 1445 N N . ALA A 1 188 ? -5.199 34.5 25.062 1 85.25 188 ALA A N 1
ATOM 1446 C CA . ALA A 1 188 ? -5.934 33.281 24.75 1 85.25 188 ALA A CA 1
ATOM 1447 C C . ALA A 1 188 ? -5.473 32.719 23.406 1 85.25 188 ALA A C 1
ATOM 1449 O O . ALA A 1 188 ? -5.336 31.484 23.266 1 85.25 188 ALA A O 1
ATOM 1450 N N . GLY A 1 189 ? -5.234 33.531 22.438 1 84.44 189 GLY A N 1
ATOM 1451 C CA . GLY A 1 189 ? -4.691 33.125 21.156 1 84.44 189 GLY A CA 1
ATOM 1452 C C . GLY A 1 189 ? -3.314 32.469 21.266 1 84.44 189 GLY A C 1
ATOM 1453 O O . GLY A 1 189 ? -3.029 31.469 20.625 1 84.44 189 GLY A O 1
ATOM 1454 N N . ALA A 1 190 ? -2.518 33.094 22.047 1 89.5 190 ALA A N 1
ATOM 1455 C CA . ALA A 1 190 ? -1.166 32.594 22.266 1 89.5 190 ALA A CA 1
ATOM 1456 C C . ALA A 1 190 ? -1.197 31.219 22.953 1 89.5 190 ALA A C 1
ATOM 1458 O O . ALA A 1 190 ? -0.392 30.344 22.656 1 89.5 190 ALA A O 1
ATOM 1459 N N . GLU A 1 191 ? -2.078 31.094 23.922 1 90.69 191 GLU A N 1
ATOM 1460 C CA . GLU A 1 191 ? -2.232 29.828 24.609 1 90.69 191 GLU A CA 1
ATOM 1461 C C . GLU A 1 191 ? -2.691 28.719 23.656 1 90.69 191 GLU A C 1
ATOM 1463 O O . GLU A 1 191 ? -2.178 27.609 23.703 1 90.69 191 GLU A O 1
ATOM 1468 N N . ALA A 1 192 ? -3.568 29.047 22.781 1 86 192 ALA A N 1
ATOM 1469 C CA . ALA A 1 192 ? -4.02 28.109 21.766 1 86 192 ALA A CA 1
ATOM 1470 C C . ALA A 1 192 ? -2.873 27.719 20.844 1 86 192 ALA A C 1
ATOM 1472 O O . ALA A 1 192 ? -2.744 26.547 20.453 1 86 192 ALA A O 1
ATOM 1473 N N . SER A 1 193 ? -2.127 28.641 20.484 1 89.62 193 SER A N 1
ATOM 1474 C CA . SER A 1 193 ? -0.989 28.391 19.594 1 89.62 193 SER A CA 1
ATOM 1475 C C . SER A 1 193 ? 0.038 27.484 20.266 1 89.62 193 SER A C 1
ATOM 1477 O O . SER A 1 193 ? 0.622 26.609 19.625 1 89.62 193 SER A O 1
ATOM 1479 N N . ARG A 1 194 ? 0.307 27.75 21.547 1 93.44 194 ARG A N 1
ATOM 1480 C CA . ARG A 1 194 ? 1.229 26.906 22.297 1 93.44 194 ARG A CA 1
ATOM 1481 C C . ARG A 1 194 ? 0.737 25.469 22.328 1 93.44 194 ARG A C 1
ATOM 1483 O O . ARG A 1 194 ? 1.51 24.531 22.109 1 93.44 194 ARG A O 1
ATOM 1490 N N . VAL A 1 195 ? -0.496 25.266 22.578 1 92 195 VAL A N 1
ATOM 1491 C CA . VAL A 1 195 ? -1.083 23.922 22.641 1 92 195 VAL A CA 1
ATOM 1492 C C . VAL A 1 195 ? -0.943 23.25 21.281 1 92 195 VAL A C 1
ATOM 1494 O O . VAL A 1 195 ? -0.585 22.062 21.203 1 92 195 VAL A O 1
ATOM 1497 N N . ALA A 1 196 ? -1.199 23.984 20.203 1 90.12 196 ALA A N 1
ATOM 1498 C CA . ALA A 1 196 ? -1.062 23.438 18.859 1 90.12 196 ALA A CA 1
ATOM 1499 C C . ALA A 1 196 ? 0.379 23.031 18.578 1 90.12 196 ALA A C 1
ATOM 1501 O O . ALA A 1 196 ? 0.623 21.969 17.984 1 90.12 196 ALA A O 1
ATOM 1502 N N . ALA A 1 197 ? 1.289 23.875 18.969 1 94 197 ALA A N 1
ATOM 1503 C CA . ALA A 1 197 ? 2.703 23.562 18.766 1 94 197 ALA A CA 1
ATOM 1504 C C . ALA A 1 197 ? 3.105 22.312 19.562 1 94 197 ALA A C 1
ATOM 1506 O O . ALA A 1 197 ? 3.869 21.484 19.062 1 94 197 ALA A O 1
ATOM 1507 N N . GLU A 1 198 ? 2.586 22.234 20.75 1 94.56 198 GLU A N 1
ATOM 1508 C CA . GLU A 1 198 ? 2.877 21.062 21.562 1 94.56 198 GLU A CA 1
ATOM 1509 C C . GLU A 1 198 ? 2.285 19.797 20.953 1 94.56 198 GLU A C 1
ATOM 1511 O O . GLU A 1 198 ? 2.893 18.734 21.016 1 94.56 198 GLU A O 1
ATOM 1516 N N . GLY A 1 199 ? 1.142 19.891 20.438 1 93 199 GLY A N 1
ATOM 1517 C CA . GLY A 1 199 ? 0.567 18.781 19.703 1 93 199 GLY A CA 1
ATOM 1518 C C . GLY A 1 199 ? 1.411 18.344 18.516 1 93 199 GLY A C 1
ATOM 1519 O O . GLY A 1 199 ? 1.602 17.141 18.281 1 93 199 GLY A O 1
ATOM 1520 N N . ALA A 1 200 ? 1.899 19.281 17.75 1 93.81 200 ALA A N 1
ATOM 1521 C CA . ALA A 1 200 ? 2.766 18.984 16.609 1 93.81 200 ALA A CA 1
ATOM 1522 C C . ALA A 1 200 ? 4.051 18.297 17.062 1 93.81 200 ALA A C 1
ATOM 1524 O O . ALA A 1 200 ? 4.543 17.391 16.391 1 93.81 200 ALA A O 1
ATOM 1525 N N . LEU A 1 201 ? 4.609 18.766 18.172 1 95.56 201 LEU A N 1
ATOM 1526 C CA . LEU A 1 201 ? 5.809 18.141 18.719 1 95.56 201 LEU A CA 1
ATOM 1527 C C . LEU A 1 201 ? 5.535 16.688 19.094 1 95.56 201 LEU A C 1
ATOM 1529 O O . LEU A 1 201 ? 6.355 15.812 18.812 1 95.56 201 LEU A O 1
ATOM 1533 N N . ALA A 1 202 ? 4.426 16.438 19.703 1 94.25 202 ALA A N 1
ATOM 1534 C CA . ALA A 1 202 ? 4.062 15.078 20.078 1 94.25 202 ALA A CA 1
ATOM 1535 C C . ALA A 1 202 ? 3.967 14.18 18.844 1 94.25 202 ALA A C 1
ATOM 1537 O O . ALA A 1 202 ? 4.453 13.047 18.844 1 94.25 202 ALA A O 1
ATOM 1538 N N . THR A 1 203 ? 3.369 14.695 17.812 1 94.69 203 THR A N 1
ATOM 1539 C CA . THR A 1 203 ? 3.254 13.953 16.562 1 94.69 203 THR A CA 1
ATOM 1540 C C . THR A 1 203 ? 4.633 13.664 15.969 1 94.69 203 THR A C 1
ATOM 1542 O O . THR A 1 203 ? 4.891 12.562 15.484 1 94.69 203 THR A O 1
ATOM 1545 N N . ALA A 1 204 ? 5.445 14.672 15.984 1 96.38 204 ALA A N 1
ATOM 1546 C CA . ALA A 1 204 ? 6.805 14.492 15.492 1 96.38 204 ALA A CA 1
ATOM 1547 C C . ALA A 1 204 ? 7.559 13.453 16.312 1 96.38 204 ALA A C 1
ATOM 1549 O O . ALA A 1 204 ? 8.336 12.664 15.773 1 96.38 204 ALA A O 1
ATOM 1550 N N . GLN A 1 205 ? 7.32 13.469 17.625 1 95.44 205 GLN A N 1
ATOM 1551 C CA . GLN A 1 205 ? 7.945 12.492 18.5 1 95.44 205 GLN A CA 1
ATOM 1552 C C . GLN A 1 205 ? 7.473 11.078 18.188 1 95.44 205 GLN A C 1
ATOM 1554 O O . GLN A 1 205 ? 8.266 10.133 18.188 1 95.44 205 GLN A O 1
ATOM 1559 N N . ASN A 1 206 ? 6.227 10.953 17.938 1 94.56 206 ASN A N 1
ATOM 1560 C CA . ASN A 1 206 ? 5.684 9.656 17.562 1 94.56 206 ASN A CA 1
ATOM 1561 C C . ASN A 1 206 ? 6.289 9.148 16.266 1 94.56 206 ASN A C 1
ATOM 1563 O O . ASN A 1 206 ? 6.637 7.973 16.141 1 94.56 206 ASN A O 1
ATOM 1567 N N . ARG A 1 207 ? 6.391 10.055 15.312 1 95.75 207 ARG A N 1
ATOM 1568 C CA . ARG A 1 207 ? 7.004 9.688 14.039 1 95.75 207 ARG A CA 1
ATOM 1569 C C . ARG A 1 207 ? 8.453 9.25 14.234 1 95.75 207 ARG A C 1
ATOM 1571 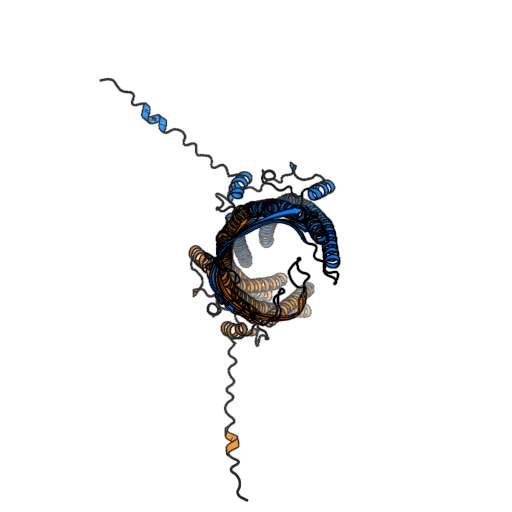O O . ARG A 1 207 ? 8.891 8.266 13.641 1 95.75 207 ARG A O 1
ATOM 1578 N N . PHE A 1 208 ? 9.172 10.008 15.078 1 96.19 208 PHE A N 1
ATOM 1579 C CA . PHE A 1 208 ? 10.555 9.656 15.391 1 96.19 208 PHE A CA 1
ATOM 1580 C C . PHE A 1 208 ? 10.633 8.266 16.016 1 96.19 208 PHE A C 1
ATOM 1582 O O . PHE A 1 208 ? 11.43 7.43 15.578 1 96.19 208 PHE A O 1
ATOM 1589 N N . ARG A 1 209 ? 9.797 7.977 16.906 1 93.94 209 ARG A N 1
ATOM 1590 C CA . ARG A 1 209 ? 9.773 6.684 17.578 1 93.94 209 ARG A CA 1
ATOM 1591 C C . ARG A 1 209 ? 9.445 5.562 16.594 1 93.94 209 ARG A C 1
ATOM 1593 O O . ARG A 1 209 ? 10.039 4.484 16.656 1 93.94 209 ARG A O 1
ATOM 1600 N N . ALA A 1 210 ? 8.594 5.848 15.734 1 93.06 210 ALA A N 1
ATOM 1601 C CA . ALA A 1 210 ? 8.172 4.836 14.766 1 93.06 210 ALA A CA 1
ATOM 1602 C C . ALA A 1 210 ? 9.305 4.488 13.812 1 93.06 210 ALA A C 1
ATOM 1604 O O . ALA A 1 210 ? 9.469 3.326 13.43 1 93.06 210 ALA A O 1
ATOM 1605 N N . VAL A 1 211 ? 10.047 5.457 13.43 1 94.69 211 VAL A N 1
ATOM 1606 C CA . VAL A 1 211 ? 11.094 5.25 12.422 1 94.69 211 VAL A CA 1
ATOM 1607 C C . VAL A 1 211 ? 12.344 4.68 13.094 1 94.69 211 VAL A C 1
ATOM 1609 O O . VAL A 1 211 ? 12.945 3.73 12.586 1 94.69 211 VAL A O 1
ATOM 1612 N N . PHE A 1 212 ? 12.727 5.238 14.266 1 94.25 212 PHE A N 1
ATOM 1613 C CA . PHE A 1 212 ? 13.984 4.867 14.914 1 94.25 212 PHE A CA 1
ATOM 1614 C C . PHE A 1 212 ? 13.766 3.725 15.898 1 94.25 212 PHE A C 1
ATOM 1616 O O . PHE A 1 212 ? 14.734 3.086 16.328 1 94.25 212 PHE A O 1
ATOM 1623 N N . GLY A 1 213 ? 12.57 3.453 16.328 1 90.44 213 GLY A N 1
ATOM 1624 C CA . GLY A 1 213 ? 12.266 2.357 17.234 1 90.44 213 GLY A CA 1
ATOM 1625 C C . GLY A 1 213 ? 12.508 2.703 18.688 1 90.44 213 GLY A C 1
ATOM 1626 O O . GLY A 1 213 ? 12.492 1.821 19.547 1 90.44 213 GLY A O 1
ATOM 1627 N N . ARG A 1 214 ? 12.812 3.959 18.953 1 89.75 214 ARG A N 1
ATOM 1628 C CA . ARG A 1 214 ? 13.062 4.43 20.312 1 89.75 214 ARG A CA 1
ATOM 1629 C C . ARG A 1 214 ? 12.688 5.902 20.453 1 89.75 214 ARG A C 1
ATOM 1631 O O . ARG A 1 214 ? 12.609 6.629 19.469 1 89.75 214 ARG A O 1
ATOM 1638 N N . ALA A 1 215 ? 12.477 6.25 21.703 1 89.69 215 ALA A N 1
ATOM 1639 C CA . ALA A 1 215 ? 12.188 7.652 21.984 1 89.69 215 ALA A CA 1
ATOM 1640 C C . ALA A 1 215 ? 13.469 8.484 21.969 1 89.69 215 ALA A C 1
ATOM 1642 O O . ALA A 1 215 ? 14.539 8 22.328 1 89.69 215 ALA A O 1
ATOM 1643 N N . PRO A 1 216 ? 13.25 9.672 21.453 1 88.06 216 PRO A N 1
ATOM 1644 C CA . PRO A 1 216 ? 14.422 10.539 21.531 1 88.06 216 PRO A CA 1
ATOM 1645 C C . PRO A 1 216 ? 14.852 10.844 22.969 1 88.06 216 PRO A C 1
ATOM 1647 O O . PRO A 1 216 ? 14 10.961 23.859 1 88.06 216 PRO A O 1
ATOM 1650 N N . ALA A 1 217 ? 16.109 10.812 23.312 1 79.06 217 ALA A N 1
ATOM 1651 C CA . ALA A 1 217 ? 16.594 11.031 24.672 1 79.06 217 ALA A CA 1
ATOM 1652 C C . ALA A 1 217 ? 16.375 12.477 25.125 1 79.06 217 ALA A C 1
ATOM 1654 O O . ALA A 1 217 ? 15.766 12.727 26.156 1 79.06 217 ALA A O 1
ATOM 1655 N N . GLN A 1 218 ? 16.969 13.406 24.453 1 86.62 218 GLN A N 1
ATOM 1656 C CA . GLN A 1 218 ? 16.781 14.82 24.781 1 86.62 218 GLN A CA 1
ATOM 1657 C C . GLN A 1 218 ? 16.594 15.656 23.516 1 86.62 218 GLN A C 1
ATOM 1659 O O . GLN A 1 218 ? 17.578 16.047 22.875 1 86.62 218 GLN A O 1
ATOM 1664 N N . VAL A 1 219 ? 15.305 16 23.328 1 89.38 219 VAL A N 1
ATOM 1665 C CA . VAL A 1 219 ? 14.969 16.703 22.094 1 89.38 219 VAL A CA 1
ATOM 1666 C C . VAL A 1 219 ? 15.578 18.094 22.109 1 89.38 219 VAL A C 1
ATOM 1668 O O . VAL A 1 219 ? 16 18.609 21.062 1 89.38 219 VAL A O 1
ATOM 1671 N N . SER A 1 220 ? 15.727 18.656 23.328 1 86.56 220 SER A N 1
ATOM 1672 C CA . SER A 1 220 ? 16.172 20.031 23.484 1 86.56 220 SER A CA 1
ATOM 1673 C C . SER A 1 220 ? 17.641 20.188 23.094 1 86.56 220 SER A C 1
ATOM 1675 O O . SER A 1 220 ? 18.094 21.297 22.812 1 86.56 220 SER A O 1
ATOM 1677 N N . THR A 1 221 ? 18.375 19.078 23.031 1 85.88 221 THR A N 1
ATOM 1678 C CA . THR A 1 221 ? 19.797 19.156 22.719 1 85.88 221 THR A CA 1
ATOM 1679 C C . THR A 1 221 ? 20.062 18.812 21.266 1 85.88 221 THR A C 1
ATOM 1681 O O . THR A 1 221 ? 21.203 18.906 20.797 1 85.88 221 THR A O 1
ATOM 1684 N N . MET A 1 222 ? 19.047 18.469 20.641 1 89.88 222 MET A N 1
ATOM 1685 C CA . MET A 1 222 ? 19.203 18.078 19.25 1 89.88 222 MET A CA 1
ATOM 1686 C C . MET A 1 222 ? 19.328 19.297 18.344 1 89.88 222 MET A C 1
ATOM 1688 O O . MET A 1 222 ? 18.672 20.312 18.578 1 89.88 222 MET A O 1
ATOM 1692 N N . ALA A 1 223 ? 20.234 19.156 17.391 1 89.62 223 ALA A N 1
ATOM 1693 C CA . ALA A 1 223 ? 20.422 20.234 16.422 1 89.62 223 ALA A CA 1
ATOM 1694 C C . ALA A 1 223 ? 20.188 19.75 14.992 1 89.62 223 ALA A C 1
ATOM 1696 O O . ALA A 1 223 ? 20.266 18.547 14.719 1 89.62 223 ALA A O 1
ATOM 1697 N N . LEU A 1 224 ? 19.75 20.703 14.164 1 91.62 224 LEU A N 1
ATOM 1698 C CA . LEU A 1 224 ? 19.578 20.359 12.75 1 91.62 224 LEU A CA 1
ATOM 1699 C C . LEU A 1 224 ? 20.875 19.828 12.164 1 91.62 224 LEU A C 1
ATOM 1701 O O . LEU A 1 224 ? 21.953 20.344 12.461 1 91.62 224 LEU A O 1
ATOM 1705 N N . PRO A 1 225 ? 20.797 18.797 11.406 1 89.44 225 PRO A N 1
ATOM 1706 C CA . PRO A 1 225 ? 22 18.344 10.719 1 89.44 225 PRO A CA 1
ATOM 1707 C C . PRO A 1 225 ? 22.484 19.359 9.68 1 89.44 225 PRO A C 1
ATOM 1709 O O . PRO A 1 225 ? 21.688 20.016 9.016 1 89.44 225 PRO A O 1
ATOM 1712 N N . PRO A 1 226 ? 23.812 19.391 9.664 1 86.25 226 PRO A N 1
ATOM 1713 C CA . PRO A 1 226 ? 24.328 20.297 8.641 1 86.25 226 PRO A CA 1
ATOM 1714 C C . PRO A 1 226 ? 24 19.844 7.223 1 86.25 226 PRO A C 1
ATOM 1716 O O . PRO A 1 226 ? 23.922 18.641 6.957 1 86.25 226 PRO A O 1
ATOM 1719 N N . VAL A 1 227 ? 23.703 20.797 6.41 1 87.19 227 VAL A N 1
ATOM 1720 C CA . VAL A 1 227 ? 23.516 20.5 4.996 1 87.19 227 VAL A CA 1
ATOM 1721 C C . VAL A 1 227 ? 24.797 19.875 4.426 1 87.19 227 VAL A C 1
ATOM 1723 O O . VAL A 1 227 ? 25.891 20.391 4.645 1 87.19 227 VAL A O 1
ATOM 1726 N N . PRO A 1 228 ? 24.672 18.75 3.854 1 87.88 228 PRO A N 1
ATOM 1727 C CA . PRO A 1 228 ? 25.859 18.109 3.275 1 87.88 228 PRO A CA 1
ATOM 1728 C C . PRO A 1 228 ? 26.328 18.781 1.991 1 87.88 228 PRO A C 1
ATOM 1730 O O . PRO A 1 228 ? 26.234 18.203 0.91 1 87.88 228 PRO A O 1
ATOM 1733 N N . ALA A 1 229 ? 26.953 19.828 2.086 1 86.06 229 ALA A N 1
ATOM 1734 C CA . ALA A 1 229 ? 27.359 20.656 0.953 1 86.06 229 ALA A CA 1
ATOM 1735 C C . ALA A 1 229 ? 28.422 19.953 0.113 1 86.06 229 ALA A C 1
ATOM 1737 O O . ALA A 1 229 ? 28.484 20.125 -1.105 1 86.06 229 ALA A O 1
ATOM 1738 N N . ASP A 1 230 ? 29.172 19.078 0.713 1 85.62 230 ASP A N 1
ATOM 1739 C CA . ASP A 1 230 ? 30.281 18.422 0.041 1 85.62 230 ASP A CA 1
ATOM 1740 C C . ASP A 1 230 ? 29.797 17.344 -0.91 1 85.62 230 ASP A C 1
ATOM 1742 O O . ASP A 1 230 ? 30.484 16.984 -1.869 1 85.62 230 ASP A O 1
ATOM 1746 N N . VAL A 1 231 ? 28.703 16.844 -0.614 1 87.56 231 VAL A N 1
ATOM 1747 C CA . VAL A 1 231 ? 28.203 15.742 -1.436 1 87.56 231 VAL A CA 1
ATOM 1748 C C . VAL A 1 231 ? 27.141 16.25 -2.408 1 87.56 231 VAL A C 1
ATOM 1750 O O . VAL A 1 231 ? 26.672 15.508 -3.275 1 87.56 231 VAL A O 1
ATOM 1753 N N . LEU A 1 232 ? 26.766 17.516 -2.301 1 92.38 232 LEU A N 1
ATOM 1754 C CA . LEU A 1 232 ? 25.797 18.109 -3.209 1 92.38 232 LEU A CA 1
ATOM 1755 C C . LEU A 1 232 ? 26.469 18.562 -4.5 1 92.38 232 LEU A C 1
ATOM 1757 O O . LEU A 1 232 ? 27.594 19.078 -4.477 1 92.38 232 LEU A O 1
ATOM 1761 N N . PRO A 1 233 ? 25.828 18.375 -5.586 1 92.75 233 PRO A N 1
ATOM 1762 C CA . PRO A 1 233 ? 26.359 18.859 -6.855 1 92.75 233 PRO A CA 1
ATOM 1763 C C . PRO A 1 233 ? 26.422 20.391 -6.93 1 92.75 233 PRO A C 1
ATOM 1765 O O . PRO A 1 233 ? 25.578 21.062 -6.336 1 92.75 233 PRO A O 1
ATOM 1768 N N . ALA A 1 234 ? 27.375 20.891 -7.699 1 91.19 234 ALA A N 1
ATOM 1769 C CA . ALA A 1 234 ? 27.562 22.344 -7.812 1 91.19 234 ALA A CA 1
ATOM 1770 C C . ALA A 1 234 ? 26.641 22.922 -8.883 1 91.19 234 ALA A C 1
ATOM 1772 O O . ALA A 1 234 ? 26.297 24.109 -8.828 1 91.19 234 ALA A O 1
ATOM 1773 N N . GLN A 1 235 ? 26.344 21.984 -9.859 1 94.88 235 GLN A N 1
ATOM 1774 C CA . GLN A 1 235 ? 25.531 22.453 -10.984 1 94.88 235 GLN A CA 1
ATOM 1775 C C . GLN A 1 235 ? 24.406 21.484 -11.289 1 94.88 235 GLN A C 1
ATOM 1777 O O . GLN A 1 235 ? 24.5 20.297 -10.977 1 94.88 235 GLN A O 1
ATOM 1782 N N . LEU A 1 236 ? 23.344 22.094 -11.852 1 95.88 236 LEU A N 1
ATOM 1783 C CA . LEU A 1 236 ? 22.172 21.297 -12.211 1 95.88 236 LEU A CA 1
ATOM 1784 C C . LEU A 1 236 ? 22.547 20.188 -13.18 1 95.88 236 LEU A C 1
ATOM 1786 O O . LEU A 1 236 ? 22.062 19.062 -13.055 1 95.88 236 LEU A O 1
ATOM 1790 N N . ASP A 1 237 ? 23.469 20.469 -14.125 1 95.44 237 ASP A N 1
ATOM 1791 C CA . ASP A 1 237 ? 23.859 19.469 -15.109 1 95.44 237 ASP A CA 1
ATOM 1792 C C . ASP A 1 237 ? 24.547 18.281 -14.438 1 95.44 237 ASP A C 1
ATOM 1794 O O . ASP A 1 237 ? 24.344 17.125 -14.836 1 95.44 237 ASP A O 1
ATOM 1798 N N . GLU A 1 238 ? 25.375 18.578 -13.523 1 94.94 238 GLU A N 1
ATOM 1799 C CA . GLU A 1 238 ? 26.031 17.531 -12.766 1 94.94 238 GLU A CA 1
ATOM 1800 C C . GLU A 1 238 ? 25.031 16.688 -11.984 1 94.94 238 GLU A C 1
ATOM 1802 O O . GLU A 1 238 ? 25.125 15.461 -11.945 1 94.94 238 GLU A O 1
ATOM 1807 N N . ALA A 1 239 ? 24.031 17.344 -11.383 1 96.19 239 ALA A N 1
ATOM 1808 C CA . ALA A 1 239 ? 22.969 16.641 -10.648 1 96.19 239 ALA A CA 1
ATOM 1809 C C . ALA A 1 239 ? 22.203 15.688 -11.562 1 96.19 239 ALA A C 1
ATOM 1811 O O . ALA A 1 239 ? 21.938 14.539 -11.203 1 96.19 239 ALA A O 1
ATOM 1812 N N . THR A 1 240 ? 21.891 16.172 -12.727 1 95.81 240 THR A N 1
ATOM 1813 C CA . THR A 1 240 ? 21.141 15.367 -13.688 1 95.81 240 THR A CA 1
ATOM 1814 C C . THR A 1 240 ? 21.984 14.18 -14.164 1 95.81 240 THR A C 1
ATOM 1816 O O . THR A 1 240 ? 21.453 13.07 -14.312 1 95.81 240 THR A O 1
ATOM 1819 N N . ALA A 1 241 ? 23.297 14.352 -14.391 1 95.25 241 ALA A N 1
ATOM 1820 C CA . ALA A 1 241 ? 24.188 13.281 -14.836 1 95.25 241 ALA A CA 1
ATOM 1821 C C . ALA A 1 241 ? 24.312 12.188 -13.781 1 95.25 241 ALA A C 1
ATOM 1823 O O . ALA A 1 241 ? 24.266 10.992 -14.102 1 95.25 241 ALA A O 1
ATOM 1824 N N . ILE A 1 242 ? 24.422 12.578 -12.586 1 94 242 ILE A N 1
ATOM 1825 C CA . ILE A 1 242 ? 24.516 11.633 -11.484 1 94 242 ILE A CA 1
ATOM 1826 C C . ILE A 1 242 ? 23.234 10.828 -11.375 1 94 242 ILE A C 1
ATOM 1828 O O . ILE A 1 242 ? 23.266 9.609 -11.188 1 94 242 ILE A O 1
ATOM 1832 N N . ALA A 1 243 ? 22.016 11.453 -11.484 1 95.5 243 ALA A N 1
ATOM 1833 C CA . ALA A 1 243 ? 20.719 10.797 -11.367 1 95.5 243 ALA A CA 1
ATOM 1834 C C . ALA A 1 243 ? 20.516 9.781 -12.492 1 95.5 243 ALA A C 1
ATOM 1836 O O . ALA A 1 243 ? 19.859 8.758 -12.289 1 95.5 243 ALA A O 1
ATOM 1837 N N . L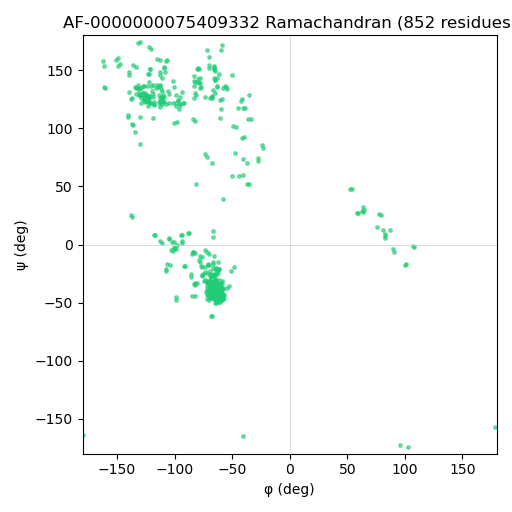YS A 1 244 ? 21.109 10.039 -13.648 1 93.62 244 LYS A N 1
ATOM 1838 C CA . LYS A 1 244 ? 20.953 9.148 -14.797 1 93.62 244 LYS A CA 1
ATOM 1839 C C . LYS A 1 244 ? 21.594 7.785 -14.516 1 93.62 244 LYS A C 1
ATOM 1841 O O . LYS A 1 244 ? 21.109 6.762 -15.008 1 93.62 244 LYS A O 1
ATOM 1846 N N . THR A 1 245 ? 22.562 7.777 -13.688 1 91.38 245 THR A N 1
ATOM 1847 C CA . THR A 1 245 ? 23.266 6.523 -13.414 1 91.38 245 THR A CA 1
ATOM 1848 C C . THR A 1 245 ? 22.906 6.004 -12.023 1 91.38 245 THR A C 1
ATOM 1850 O O . THR A 1 245 ? 23.016 4.809 -11.75 1 91.38 245 THR A O 1
ATOM 1853 N N . GLY A 1 246 ? 22.438 6.883 -11.203 1 90.31 246 GLY A N 1
ATOM 1854 C CA . GLY A 1 246 ? 22.281 6.523 -9.797 1 90.31 246 GLY A CA 1
ATOM 1855 C C . GLY A 1 246 ? 20.828 6.305 -9.398 1 90.31 246 GLY A C 1
ATOM 1856 O O . GLY A 1 246 ? 20.547 5.672 -8.383 1 90.31 246 GLY A O 1
ATOM 1857 N N . SER A 1 247 ? 19.844 6.754 -10.164 1 94.56 247 SER A N 1
ATOM 1858 C CA . SER A 1 247 ? 18.422 6.699 -9.797 1 94.56 247 SER A CA 1
ATOM 1859 C C . SER A 1 247 ? 17.922 5.262 -9.75 1 94.56 247 SER A C 1
ATOM 1861 O O . SER A 1 247 ? 18.062 4.516 -10.719 1 94.56 247 SER A O 1
ATOM 1863 N N . ILE A 1 248 ? 17.328 4.906 -8.586 1 95.69 248 ILE A N 1
ATOM 1864 C CA . ILE A 1 248 ? 16.781 3.566 -8.414 1 95.69 248 ILE A CA 1
ATOM 1865 C C . ILE A 1 248 ? 15.617 3.357 -9.375 1 95.69 248 ILE A C 1
ATOM 1867 O O . ILE A 1 248 ? 15.453 2.268 -9.93 1 95.69 248 ILE A O 1
ATOM 1871 N N . GLN A 1 249 ? 14.852 4.422 -9.586 1 96 249 GLN A N 1
ATOM 1872 C CA . GLN A 1 249 ? 13.719 4.352 -10.5 1 96 249 GLN A CA 1
ATOM 1873 C C . GLN A 1 249 ? 14.18 4.02 -11.914 1 96 249 GLN A C 1
ATOM 1875 O O . GLN A 1 249 ? 13.578 3.178 -12.586 1 96 249 GLN A O 1
ATOM 1880 N N . LEU A 1 250 ? 15.234 4.613 -12.359 1 96.44 250 LEU A N 1
ATOM 1881 C CA . LEU A 1 250 ? 15.766 4.359 -13.695 1 96.44 250 LEU A CA 1
ATOM 1882 C C . LEU A 1 250 ? 16.375 2.963 -13.773 1 96.44 250 LEU A C 1
ATOM 1884 O O . LEU A 1 250 ? 16.203 2.262 -14.773 1 96.44 250 LEU A O 1
ATOM 1888 N N . LYS A 1 251 ? 17.094 2.596 -12.734 1 96.56 251 LYS A N 1
ATOM 1889 C CA . LYS A 1 251 ? 17.672 1.259 -12.688 1 96.56 251 LYS A CA 1
ATOM 1890 C C . LYS A 1 251 ? 16.594 0.184 -12.789 1 96.56 251 LYS A C 1
ATOM 1892 O O . LYS A 1 251 ? 16.734 -0.776 -13.547 1 96.56 251 LYS A O 1
ATOM 1897 N N . LEU A 1 252 ? 15.516 0.348 -12.086 1 97.38 252 LEU A N 1
ATOM 1898 C CA . LEU A 1 252 ? 14.43 -0.625 -12.102 1 97.38 252 LEU A CA 1
ATOM 1899 C C . LEU A 1 252 ? 13.742 -0.654 -13.461 1 97.38 252 LEU A C 1
ATOM 1901 O O . LEU A 1 252 ? 13.359 -1.722 -13.945 1 97.38 252 LEU A O 1
ATOM 1905 N N . ALA A 1 253 ? 13.57 0.496 -14.078 1 97.31 253 ALA A N 1
ATOM 1906 C CA . ALA A 1 253 ? 12.977 0.552 -15.414 1 97.31 253 ALA A CA 1
ATOM 1907 C C . ALA A 1 253 ? 13.859 -0.155 -16.438 1 97.31 253 ALA A C 1
ATOM 1909 O O . ALA A 1 253 ? 13.359 -0.864 -17.312 1 97.31 253 ALA A O 1
ATOM 1910 N N . LYS A 1 254 ? 15.141 0.024 -16.344 1 97.75 254 LYS A N 1
ATOM 1911 C CA . LYS A 1 254 ? 16.078 -0.645 -17.234 1 97.75 254 LYS A CA 1
ATOM 1912 C C . LYS A 1 254 ? 16.031 -2.158 -17.047 1 97.75 254 LYS A C 1
ATOM 1914 O O . LYS A 1 254 ? 16 -2.91 -18.031 1 97.75 254 LYS A O 1
ATOM 1919 N N . LEU A 1 255 ? 16.031 -2.582 -15.789 1 98 255 LEU A N 1
ATOM 1920 C CA . LEU A 1 255 ? 15.961 -4.008 -15.492 1 98 255 LEU A CA 1
ATOM 1921 C C . LEU A 1 255 ? 14.656 -4.609 -16.016 1 98 255 LEU A C 1
ATOM 1923 O O . LEU A 1 255 ? 14.633 -5.75 -16.469 1 98 255 LEU A O 1
ATOM 1927 N N . ALA A 1 256 ? 13.57 -3.875 -15.984 1 97.56 256 ALA A N 1
ATOM 1928 C CA . ALA A 1 256 ? 12.289 -4.328 -16.531 1 97.56 256 ALA A CA 1
ATOM 1929 C C . ALA A 1 256 ? 12.375 -4.504 -18.047 1 97.56 256 ALA A C 1
ATOM 1931 O O . ALA A 1 256 ? 11.859 -5.48 -18.594 1 97.56 256 ALA A O 1
ATOM 1932 N N . ALA A 1 257 ? 13.047 -3.586 -18.703 1 97.94 257 ALA A N 1
ATOM 1933 C CA . ALA A 1 257 ? 13.242 -3.693 -20.141 1 97.94 257 ALA A CA 1
ATOM 1934 C C . ALA A 1 257 ? 14.102 -4.906 -20.5 1 97.94 257 ALA A C 1
ATOM 1936 O O . ALA A 1 257 ? 13.773 -5.66 -21.422 1 97.94 257 ALA A O 1
ATOM 1937 N N . ASP A 1 258 ? 15.148 -5.105 -19.75 1 98.19 258 ASP A N 1
ATOM 1938 C CA . ASP A 1 258 ? 16.016 -6.266 -19.969 1 98.19 258 ASP A CA 1
ATOM 1939 C C . ASP A 1 258 ? 15.242 -7.566 -19.734 1 98.19 258 ASP A C 1
ATOM 1941 O O . ASP A 1 258 ? 15.43 -8.539 -20.469 1 98.19 258 ASP A O 1
ATOM 1945 N N . SER A 1 259 ? 14.43 -7.57 -18.703 1 98.31 259 SER A N 1
ATOM 1946 C CA . SER A 1 259 ? 13.625 -8.75 -18.422 1 98.31 259 SER A CA 1
ATOM 1947 C C . SER A 1 259 ? 12.641 -9.047 -19.547 1 98.31 259 SER A C 1
ATOM 1949 O O . SER A 1 259 ? 12.445 -10.203 -19.922 1 98.31 259 SER A O 1
ATOM 1951 N N . ALA A 1 260 ? 12 -8.016 -20.078 1 97.88 260 ALA A N 1
ATOM 1952 C CA . ALA A 1 260 ? 11.086 -8.188 -21.203 1 97.88 260 ALA A CA 1
ATOM 1953 C C . ALA A 1 260 ? 11.812 -8.773 -22.422 1 97.88 260 ALA A C 1
ATOM 1955 O O . ALA A 1 260 ? 11.266 -9.625 -23.125 1 97.88 260 ALA A O 1
ATOM 1956 N N . ALA A 1 261 ? 13.023 -8.344 -22.672 1 98 261 ALA A N 1
ATOM 1957 C CA . ALA A 1 261 ? 13.828 -8.867 -23.781 1 98 261 ALA A CA 1
ATOM 1958 C C . ALA A 1 261 ? 14.117 -10.352 -23.578 1 98 261 ALA A C 1
ATOM 1960 O O . ALA A 1 261 ? 14.07 -11.133 -24.531 1 98 261 ALA A O 1
ATOM 1961 N N . LYS A 1 262 ? 14.414 -10.719 -22.344 1 97.81 262 LYS A N 1
ATOM 1962 C CA . LYS A 1 262 ? 14.672 -12.125 -22.062 1 97.81 262 LYS A CA 1
ATOM 1963 C C . LYS A 1 262 ? 13.398 -12.961 -22.203 1 97.81 262 LYS A C 1
ATOM 1965 O O . LYS A 1 262 ? 13.445 -14.102 -22.672 1 97.81 262 LYS A O 1
ATOM 1970 N N . THR A 1 263 ? 12.258 -12.398 -21.844 1 97.25 263 THR A N 1
ATOM 1971 C CA . THR A 1 263 ? 10.984 -13.078 -22.062 1 97.25 263 THR A CA 1
ATOM 1972 C C . THR A 1 263 ? 10.711 -13.289 -23.547 1 97.25 263 THR A C 1
ATOM 1974 O O . THR A 1 263 ? 10.258 -14.359 -23.953 1 97.25 263 THR A O 1
ATOM 1977 N N . ALA A 1 264 ? 11.016 -12.305 -24.344 1 97.12 264 ALA A N 1
ATOM 1978 C CA . ALA A 1 264 ? 10.859 -12.422 -25.797 1 97.12 264 ALA A CA 1
ATOM 1979 C C . ALA A 1 264 ? 11.781 -13.508 -26.359 1 97.12 264 ALA A C 1
ATOM 1981 O O . ALA A 1 264 ? 11.367 -14.297 -27.203 1 97.12 264 ALA A O 1
ATOM 1982 N N . GLN A 1 265 ? 12.977 -13.562 -25.891 1 96.75 265 GLN A N 1
ATOM 1983 C CA . GLN A 1 265 ? 13.93 -14.586 -26.312 1 96.75 265 GLN A CA 1
ATOM 1984 C C . GLN A 1 265 ? 13.43 -15.984 -25.953 1 96.75 265 GLN A C 1
ATOM 1986 O O . GLN A 1 265 ? 13.508 -16.906 -26.766 1 96.75 265 GLN A O 1
ATOM 1991 N N . ALA A 1 266 ? 12.898 -16.125 -24.734 1 96.12 266 ALA A N 1
ATOM 1992 C CA . ALA A 1 266 ? 12.352 -17.406 -24.297 1 96.12 266 ALA A CA 1
ATOM 1993 C C . ALA A 1 266 ? 11.156 -17.812 -25.156 1 96.12 266 ALA A C 1
ATOM 1995 O O . ALA A 1 266 ? 11.008 -18.984 -25.516 1 96.12 266 ALA A O 1
ATOM 1996 N N . THR A 1 267 ? 10.344 -16.859 -25.516 1 94.88 267 THR A N 1
ATOM 1997 C CA . THR A 1 267 ? 9.172 -17.125 -26.344 1 94.88 267 THR A CA 1
ATOM 1998 C C . THR A 1 267 ? 9.586 -17.531 -27.75 1 94.88 267 THR A C 1
ATOM 2000 O O . THR A 1 267 ? 9.016 -18.453 -28.328 1 94.88 267 THR A O 1
ATOM 2003 N N . GLU A 1 268 ? 10.57 -16.938 -28.328 1 94.56 268 GLU A N 1
ATOM 2004 C CA . GLU A 1 268 ? 11.086 -17.266 -29.656 1 94.56 268 GLU A CA 1
ATOM 2005 C C . GLU A 1 268 ? 11.656 -18.672 -29.703 1 94.56 268 GLU A C 1
ATOM 2007 O O . GLU A 1 268 ? 11.516 -19.375 -30.703 1 94.56 268 GLU A O 1
ATOM 2012 N N . ALA A 1 269 ? 12.25 -19.031 -28.609 1 93.56 269 ALA A N 1
ATOM 2013 C CA . ALA A 1 269 ? 12.852 -20.359 -28.531 1 93.56 269 ALA A CA 1
ATOM 2014 C C . ALA A 1 269 ? 11.789 -21.453 -28.656 1 93.56 269 ALA A C 1
ATOM 2016 O O . ALA A 1 269 ? 12.094 -22.578 -29.016 1 93.56 269 ALA A O 1
ATOM 2017 N N . THR A 1 270 ? 10.508 -21.109 -28.344 1 89.19 270 THR A N 1
ATOM 2018 C CA . THR A 1 270 ? 9.438 -22.094 -28.406 1 89.19 270 THR A CA 1
ATOM 2019 C C . THR A 1 270 ? 9.094 -22.438 -29.844 1 89.19 270 THR A C 1
ATOM 2021 O O . THR A 1 270 ? 8.391 -23.422 -30.109 1 89.19 270 THR A O 1
ATOM 2024 N N . LEU A 1 271 ? 9.688 -21.719 -30.906 1 90.19 271 LEU A N 1
ATOM 2025 C CA . LEU A 1 271 ? 9.531 -22.016 -32.312 1 90.19 271 LEU A CA 1
ATOM 2026 C C . LEU A 1 271 ? 10.367 -23.219 -32.719 1 90.19 271 LEU A C 1
ATOM 2028 O O . LEU A 1 271 ? 10.148 -23.812 -33.781 1 90.19 271 LEU A O 1
ATOM 2032 N N . TYR A 1 272 ? 11.219 -23.625 -31.828 1 92.12 272 TYR A N 1
ATOM 2033 C CA . TYR A 1 272 ? 12.156 -24.688 -32.156 1 92.12 272 TYR A CA 1
ATOM 2034 C C . TYR A 1 272 ? 11.852 -25.953 -31.359 1 92.12 272 TYR A C 1
ATOM 2036 O O . TYR A 1 272 ? 11.164 -25.906 -30.344 1 92.12 272 TYR A O 1
ATOM 2044 N N . PRO A 1 273 ? 12.297 -27.125 -31.812 1 93.69 273 PRO A N 1
ATOM 2045 C CA . PRO A 1 273 ? 12.047 -28.375 -31.078 1 93.69 273 PRO A CA 1
ATOM 2046 C C . PRO A 1 273 ? 12.836 -28.469 -29.781 1 93.69 273 PRO A C 1
ATOM 2048 O O . PRO A 1 273 ? 13.742 -27.656 -29.547 1 93.69 273 PRO A O 1
ATOM 2051 N N . ARG A 1 274 ? 12.438 -29.297 -28.938 1 94.88 274 ARG A N 1
ATOM 2052 C CA . ARG A 1 274 ? 13.109 -29.609 -27.672 1 94.88 274 ARG A CA 1
ATOM 2053 C C . ARG A 1 274 ? 13.688 -31.016 -27.703 1 94.88 274 ARG A C 1
ATOM 2055 O O . ARG A 1 274 ? 13.055 -31.953 -28.219 1 94.88 274 ARG A O 1
ATOM 2062 N N . LEU A 1 275 ? 14.938 -31.172 -27.297 1 96.69 275 LEU A N 1
ATOM 2063 C CA . LEU A 1 275 ? 15.625 -32.469 -27.234 1 96.69 275 LEU A CA 1
ATOM 2064 C C . LEU A 1 275 ? 15.797 -32.938 -25.797 1 96.69 275 LEU A C 1
ATOM 2066 O O . LEU A 1 275 ? 16.391 -32.219 -24.984 1 96.69 275 LEU A O 1
ATOM 2070 N N . ASP A 1 276 ? 15.258 -34.094 -25.469 1 96.56 276 ASP A N 1
ATOM 2071 C CA . ASP A 1 276 ? 15.398 -34.656 -24.141 1 96.56 276 ASP A CA 1
ATOM 2072 C C . ASP A 1 276 ? 16.047 -36.031 -24.203 1 96.56 276 ASP A C 1
ATOM 2074 O O . ASP A 1 276 ? 15.867 -36.781 -25.188 1 96.56 276 ASP A O 1
ATOM 2078 N N . LEU A 1 277 ? 16.859 -36.406 -23.188 1 97 277 LEU A N 1
ATOM 2079 C CA . LEU A 1 277 ? 17.312 -37.781 -22.938 1 97 277 LEU A CA 1
ATOM 2080 C C . LEU A 1 277 ? 16.422 -38.469 -21.922 1 97 277 LEU A C 1
ATOM 2082 O O . LEU A 1 277 ? 16.219 -37.938 -20.812 1 97 277 LEU A O 1
ATOM 2086 N N . ILE A 1 278 ? 15.812 -39.531 -22.297 1 96.38 278 ILE A N 1
ATOM 2087 C CA . ILE A 1 278 ? 14.891 -40.25 -21.422 1 96.38 278 ILE A CA 1
ATOM 2088 C C . ILE A 1 278 ? 15.414 -41.656 -21.156 1 96.38 278 ILE A C 1
ATOM 2090 O O . ILE A 1 278 ? 15.727 -42.406 -22.078 1 96.38 278 ILE A O 1
ATOM 2094 N N . GLY A 1 279 ? 15.672 -42.031 -19.906 1 95.94 279 GLY A N 1
ATOM 2095 C CA . GLY A 1 279 ? 15.93 -43.406 -19.438 1 95.94 279 GLY A CA 1
ATOM 2096 C C . GLY A 1 279 ? 14.797 -43.969 -18.594 1 95.94 279 GLY A C 1
ATOM 2097 O O . GLY A 1 279 ? 14.273 -43.281 -17.703 1 95.94 279 GLY A O 1
ATOM 2098 N N . GLU A 1 280 ? 14.32 -45.125 -18.969 1 96.25 280 GLU A N 1
ATOM 2099 C CA . GLU A 1 280 ? 13.234 -45.75 -18.234 1 96.25 280 GLU A CA 1
ATOM 2100 C C . GLU A 1 280 ? 13.586 -47.188 -17.891 1 96.25 280 GLU A C 1
ATOM 2102 O O . GLU A 1 280 ? 14.195 -47.906 -18.688 1 96.25 280 GLU A O 1
ATOM 2107 N N . ALA A 1 281 ? 13.344 -47.625 -16.641 1 95.81 281 ALA A N 1
ATOM 2108 C CA . ALA A 1 281 ? 13.391 -49.031 -16.203 1 95.81 281 ALA A CA 1
ATOM 2109 C C . ALA A 1 281 ? 12.078 -49.438 -15.531 1 95.81 281 ALA A C 1
ATOM 2111 O O . ALA A 1 281 ? 11.57 -48.719 -14.664 1 95.81 281 ALA A O 1
ATOM 2112 N N . ARG A 1 282 ? 11.477 -50.469 -16.094 1 95.19 282 ARG A N 1
ATOM 2113 C CA . ARG A 1 282 ? 10.188 -50.938 -15.594 1 95.19 282 ARG A CA 1
ATOM 2114 C C . ARG A 1 282 ? 10.234 -52.438 -15.258 1 95.19 282 ARG A C 1
ATOM 2116 O O . ARG A 1 282 ? 10.844 -53.219 -15.992 1 95.19 282 ARG A O 1
ATOM 2123 N N . ASN A 1 283 ? 9.797 -52.781 -14.125 1 94.81 283 ASN A N 1
ATOM 2124 C CA . ASN A 1 283 ? 9.484 -54.156 -13.734 1 94.81 283 ASN A CA 1
ATOM 2125 C C . ASN A 1 283 ? 7.988 -54.344 -13.523 1 94.81 283 ASN A C 1
ATOM 2127 O O . ASN A 1 283 ? 7.375 -53.625 -12.727 1 94.81 283 ASN A O 1
ATOM 2131 N N . LYS A 1 284 ? 7.418 -55.219 -14.336 1 94.12 284 LYS A N 1
ATOM 2132 C CA . LYS A 1 284 ? 5.98 -55.469 -14.32 1 94.12 284 LYS A CA 1
ATOM 2133 C C . LYS A 1 284 ? 5.688 -56.938 -13.969 1 94.12 284 LYS A C 1
ATOM 2135 O O . LYS A 1 284 ? 6.387 -57.844 -14.43 1 94.12 284 LYS A O 1
ATOM 2140 N N . GLN A 1 285 ? 4.676 -57.125 -1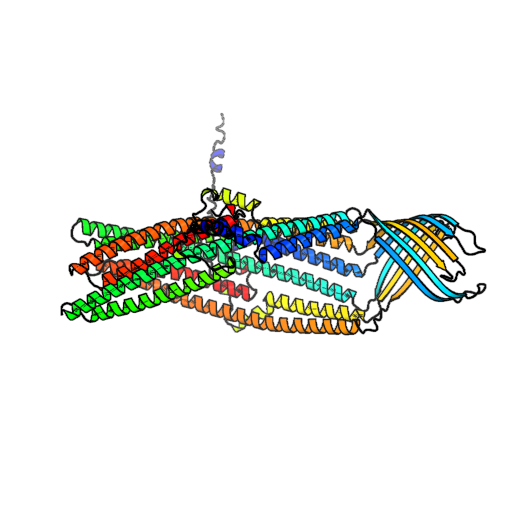3.102 1 93.5 285 GLN A N 1
ATOM 2141 C CA . GLN A 1 285 ? 4.152 -58.438 -12.82 1 93.5 285 GLN A CA 1
ATOM 2142 C C . GLN A 1 285 ? 2.654 -58.531 -13.102 1 93.5 285 GLN A C 1
ATOM 2144 O O . GLN A 1 285 ? 1.874 -57.75 -12.539 1 93.5 285 GLN A O 1
ATOM 2149 N N . ASN A 1 286 ? 2.238 -59.531 -14.039 1 90.56 286 ASN A N 1
ATOM 2150 C CA . ASN A 1 286 ? 0.836 -59.719 -14.391 1 90.56 286 ASN A CA 1
ATOM 2151 C C . ASN A 1 286 ? 0.185 -58.438 -14.859 1 90.56 286 ASN A C 1
ATOM 2153 O O . ASN A 1 286 ? -0.898 -58.062 -14.391 1 90.56 286 ASN A O 1
ATOM 2157 N N . TYR A 1 287 ? 0.903 -57.812 -15.734 1 87.62 287 TYR A N 1
ATOM 2158 C CA . TYR A 1 287 ? 0.491 -56.469 -16.078 1 87.62 287 TYR A CA 1
ATOM 2159 C C . TYR A 1 287 ? 0.001 -56.406 -17.516 1 87.62 287 TYR A C 1
ATOM 2161 O O . TYR A 1 287 ? 0.632 -56.938 -18.422 1 87.62 287 TYR A O 1
ATOM 2169 N N . GLY A 1 288 ? -1.161 -55.688 -17.781 1 83.25 288 GLY A N 1
ATOM 2170 C CA . GLY A 1 288 ? -1.704 -55.469 -19.109 1 83.25 288 GLY A CA 1
ATOM 2171 C C . GLY A 1 288 ? -2.135 -56.75 -19.797 1 83.25 288 GLY A C 1
ATOM 2172 O O . GLY A 1 288 ? -1.923 -56.906 -21 1 83.25 288 GLY A O 1
ATOM 2173 N N . GLY A 1 289 ? -2.486 -57.656 -19 1 80.25 289 GLY A N 1
ATOM 2174 C CA . GLY A 1 289 ? -2.971 -58.906 -19.562 1 80.25 289 GLY A CA 1
ATOM 2175 C C . GLY A 1 289 ? -1.87 -59.938 -19.781 1 80.25 289 GLY A C 1
ATOM 2176 O O . GLY A 1 289 ? -2.137 -61.062 -20.219 1 80.25 289 GLY A O 1
ATOM 2177 N N . THR A 1 290 ? -0.694 -59.531 -19.562 1 83.25 290 THR A N 1
ATOM 2178 C CA . THR A 1 290 ? 0.429 -60.438 -19.703 1 83.25 290 THR A CA 1
ATOM 2179 C C . THR A 1 290 ? 0.824 -61.031 -18.344 1 83.25 290 THR A C 1
ATOM 2181 O O . THR A 1 290 ? 1.251 -60.281 -17.453 1 83.25 290 THR A O 1
ATOM 2184 N N . MET A 1 291 ? 0.702 -62.312 -18.203 1 89.12 291 MET A N 1
ATOM 2185 C CA . MET A 1 291 ? 1.026 -63 -16.953 1 89.12 291 MET A CA 1
ATOM 2186 C C . MET A 1 291 ? 2.531 -63.188 -16.828 1 89.12 291 MET A C 1
ATOM 2188 O O . MET A 1 291 ? 3.225 -63.406 -17.812 1 89.12 291 MET A O 1
ATOM 2192 N N . GLY A 1 292 ? 3.037 -63.219 -15.516 1 92.12 292 GLY A N 1
ATOM 2193 C CA . GLY A 1 292 ? 4.445 -63.438 -15.227 1 92.12 292 GLY A CA 1
ATOM 2194 C C . GLY A 1 292 ? 5.223 -62.156 -15.023 1 92.12 292 GLY A C 1
ATOM 2195 O O . GLY A 1 292 ? 4.633 -61.094 -14.789 1 92.12 292 GLY A O 1
ATOM 2196 N N . ASN A 1 293 ? 6.574 -62.219 -14.898 1 92.75 293 ASN A N 1
ATOM 2197 C CA . ASN A 1 293 ? 7.469 -61.094 -14.68 1 92.75 293 ASN A CA 1
ATOM 2198 C C . ASN A 1 293 ? 8.047 -60.594 -16 1 92.75 293 ASN A C 1
ATOM 2200 O O . ASN A 1 293 ? 8.445 -61.375 -16.859 1 92.75 293 ASN A O 1
ATOM 2204 N N . GLN A 1 294 ? 7.883 -59.281 -16.203 1 93.12 294 GLN A N 1
ATOM 2205 C CA . GLN A 1 294 ? 8.461 -58.625 -17.375 1 93.12 294 GLN A CA 1
ATOM 2206 C C . GLN A 1 294 ? 9.352 -57.469 -16.969 1 93.12 294 GLN A C 1
ATOM 2208 O O . GLN A 1 294 ? 8.984 -56.688 -16.078 1 93.12 294 GLN A O 1
ATOM 2213 N N . THR A 1 295 ? 10.594 -57.406 -17.453 1 93.44 295 THR A N 1
ATOM 2214 C CA . THR A 1 295 ? 11.492 -56.281 -17.25 1 93.44 295 THR A CA 1
ATOM 2215 C C . THR A 1 295 ? 11.742 -55.531 -18.578 1 93.44 295 THR A C 1
ATOM 2217 O O . THR A 1 295 ? 11.875 -56.188 -19.625 1 93.44 295 THR A O 1
ATOM 2220 N N . GLU A 1 296 ? 11.664 -54.281 -18.5 1 93.19 296 GLU A N 1
ATOM 2221 C CA . GLU A 1 296 ? 11.898 -53.438 -19.672 1 93.19 296 GLU A CA 1
ATOM 2222 C C . GLU A 1 296 ? 12.859 -52.312 -19.344 1 93.19 296 GLU A C 1
ATOM 2224 O O . GLU A 1 296 ? 12.781 -51.719 -18.266 1 93.19 296 GLU A O 1
ATOM 2229 N N . GLN A 1 297 ? 13.883 -52.031 -20.219 1 95.5 297 GLN A N 1
ATOM 2230 C CA . GLN A 1 297 ? 14.789 -50.875 -20.141 1 95.5 297 GLN A CA 1
ATOM 2231 C C . GLN A 1 297 ? 14.82 -50.125 -21.469 1 95.5 297 GLN A C 1
ATOM 2233 O O . GLN A 1 297 ? 14.852 -50.719 -22.531 1 95.5 297 GLN A O 1
ATOM 2238 N N . VAL A 1 298 ? 14.648 -48.875 -21.375 1 95.19 298 VAL A N 1
ATOM 2239 C CA . VAL A 1 298 ? 14.648 -48.031 -22.562 1 95.19 298 VAL A CA 1
ATOM 2240 C C . VAL A 1 298 ? 15.586 -46.844 -22.359 1 95.19 298 VAL A C 1
ATOM 2242 O O . VAL A 1 298 ? 15.594 -46.25 -21.281 1 95.19 298 VAL A O 1
ATOM 2245 N N . ALA A 1 299 ? 16.516 -46.531 -23.219 1 95.44 299 ALA A N 1
ATOM 2246 C CA . ALA A 1 299 ? 17.297 -45.281 -23.344 1 95.44 299 ALA A CA 1
ATOM 2247 C C . ALA A 1 299 ? 17.078 -44.656 -24.703 1 95.44 299 ALA A C 1
ATOM 2249 O O . ALA A 1 299 ? 17.328 -45.281 -25.734 1 95.44 299 ALA A O 1
ATOM 2250 N N . LYS A 1 300 ? 16.609 -43.469 -24.719 1 96.56 300 LYS A N 1
ATOM 2251 C CA . LYS A 1 300 ? 16.328 -42.875 -26.016 1 96.56 300 LYS A CA 1
ATOM 2252 C C . LYS A 1 300 ? 16.516 -41.344 -25.969 1 96.56 300 LYS A C 1
ATOM 2254 O O . LYS A 1 300 ? 16.484 -40.75 -24.891 1 96.56 300 LYS A O 1
ATOM 2259 N N . VAL A 1 301 ? 16.812 -40.781 -27.062 1 95.94 301 VAL A N 1
ATOM 2260 C CA . VAL A 1 301 ? 16.75 -39.344 -27.281 1 95.94 301 VAL A CA 1
ATOM 2261 C C . VAL A 1 301 ? 15.422 -39 -27.969 1 95.94 301 VAL A C 1
ATOM 2263 O O . VAL A 1 301 ? 15.055 -39.625 -28.969 1 95.94 301 VAL A O 1
ATOM 2266 N N . GLU A 1 302 ? 14.695 -38.062 -27.281 1 95.94 302 GLU A N 1
ATOM 2267 C CA . GLU A 1 302 ? 13.383 -37.688 -27.812 1 95.94 302 GLU A CA 1
ATOM 2268 C C . GLU A 1 302 ? 13.375 -36.25 -28.297 1 95.94 302 GLU A C 1
ATOM 2270 O O . GLU A 1 302 ? 13.75 -35.344 -27.562 1 95.94 302 GLU A O 1
ATOM 2275 N N . LEU A 1 303 ? 13.062 -36.062 -29.594 1 95.62 303 LEU A N 1
ATOM 2276 C CA . LEU A 1 303 ? 12.852 -34.719 -30.172 1 95.62 303 LEU A CA 1
ATOM 2277 C C . LEU A 1 303 ? 11.367 -34.406 -30.25 1 95.62 303 LEU A C 1
ATOM 2279 O O . LEU A 1 303 ? 10.586 -35.156 -30.859 1 95.62 303 LEU A O 1
ATOM 2283 N N . THR A 1 304 ? 10.969 -33.375 -29.578 1 94.25 304 THR A N 1
ATOM 2284 C CA . THR A 1 304 ? 9.578 -32.906 -29.594 1 94.25 304 THR A CA 1
ATOM 2285 C C . THR A 1 304 ? 9.453 -31.547 -30.266 1 94.25 304 THR A C 1
ATOM 2287 O O . THR A 1 304 ? 10.117 -30.594 -29.844 1 94.25 304 THR A O 1
ATOM 2290 N N . TYR A 1 305 ? 8.633 -31.453 -31.297 1 91.06 305 TYR A N 1
ATOM 2291 C CA . TYR A 1 305 ? 8.414 -30.203 -32.031 1 91.06 305 TYR A CA 1
ATOM 2292 C C . TYR A 1 305 ? 6.926 -29.922 -32.188 1 91.06 305 TYR A C 1
ATOM 2294 O O . TYR A 1 305 ? 6.32 -30.281 -33.219 1 91.06 305 TYR A O 1
ATOM 2302 N N . PRO A 1 306 ? 6.316 -29.281 -31.219 1 85.75 306 PRO A N 1
ATOM 2303 C CA . PRO A 1 306 ? 4.895 -28.938 -31.344 1 85.75 306 PRO A CA 1
ATOM 2304 C C . PRO A 1 306 ? 4.633 -27.797 -32.312 1 85.75 306 PRO A C 1
ATOM 2306 O O . PRO A 1 306 ? 5.336 -26.781 -32.281 1 85.75 306 PRO A O 1
ATOM 2309 N N . LEU A 1 307 ? 3.744 -28.016 -33.281 1 84.31 307 LEU A N 1
ATOM 2310 C CA . LEU A 1 307 ? 3.361 -26.984 -34.219 1 84.31 307 LEU A CA 1
ATOM 2311 C C . LEU A 1 307 ? 1.867 -26.688 -34.125 1 84.31 307 LEU A C 1
ATOM 2313 O O . LEU A 1 307 ? 1.044 -27.578 -34.375 1 84.31 307 LEU A O 1
ATOM 2317 N N . ASN A 1 308 ? 1.59 -25.531 -33.594 1 82.88 308 ASN A N 1
ATOM 2318 C CA . ASN A 1 308 ? 0.199 -25.109 -33.688 1 82.88 308 ASN A CA 1
ATOM 2319 C C . ASN A 1 308 ? -0.1 -24.453 -35.031 1 82.88 308 ASN A C 1
ATOM 2321 O O . ASN A 1 308 ? 0.489 -23.438 -35.375 1 82.88 308 ASN A O 1
ATOM 2325 N N . LEU A 1 309 ? -1.083 -24.891 -35.781 1 86.94 309 LEU A N 1
ATOM 2326 C CA . LEU A 1 309 ? -1.339 -24.484 -37.156 1 86.94 309 LEU A CA 1
ATOM 2327 C C . LEU A 1 309 ? -2.135 -23.188 -37.188 1 86.94 309 LEU A C 1
ATOM 2329 O O . LEU A 1 309 ? -2.334 -22.609 -38.25 1 86.94 309 LEU A O 1
ATOM 2333 N N . GLY A 1 310 ? -2.574 -22.734 -36 1 90.12 310 GLY A N 1
ATOM 2334 C CA . GLY A 1 310 ? -3.23 -21.438 -35.906 1 90.12 310 GLY A CA 1
ATOM 2335 C C . GLY A 1 310 ? -2.262 -20.297 -35.688 1 90.12 310 GLY A C 1
ATOM 2336 O O . GLY A 1 310 ? -2.678 -19.172 -35.375 1 90.12 310 GLY A O 1
ATOM 2337 N N . PHE A 1 311 ? -0.938 -20.547 -35.812 1 89.06 311 PHE A N 1
ATOM 2338 C CA . PHE A 1 311 ? 0.148 -19.578 -35.719 1 89.06 311 PHE A CA 1
ATOM 2339 C C . PHE A 1 311 ? 0.231 -18.984 -34.312 1 89.06 311 PHE A C 1
ATOM 2341 O O . PHE A 1 311 ? 0.537 -17.812 -34.156 1 89.06 311 PHE A O 1
ATOM 2348 N N . THR A 1 312 ? -0.151 -19.703 -33.312 1 90.25 312 THR A N 1
ATOM 2349 C CA . THR A 1 312 ? -0.163 -19.266 -31.922 1 90.25 312 THR A CA 1
ATOM 2350 C C . THR A 1 312 ? 1.237 -18.859 -31.484 1 90.25 312 THR A C 1
ATOM 2352 O O . THR A 1 312 ? 1.407 -17.828 -30.828 1 90.25 312 THR A O 1
ATOM 2355 N N . VAL A 1 313 ? 2.312 -19.578 -31.922 1 89.75 313 VAL A N 1
ATOM 2356 C CA . VAL A 1 313 ? 3.676 -19.281 -31.5 1 89.75 313 VAL A CA 1
ATOM 2357 C C . VAL A 1 313 ? 4.152 -17.984 -32.156 1 89.75 313 VAL A C 1
ATOM 2359 O O . VAL A 1 313 ? 4.746 -17.141 -31.484 1 89.75 313 VAL A O 1
ATOM 2362 N N . VAL A 1 314 ? 3.854 -17.859 -33.438 1 91.44 314 VAL A N 1
ATOM 2363 C CA . VAL A 1 314 ? 4.262 -16.656 -34.156 1 91.44 314 VAL A CA 1
ATOM 2364 C C . VAL A 1 314 ? 3.602 -15.422 -33.531 1 91.44 314 VAL A C 1
ATOM 2366 O O . VAL A 1 314 ? 4.262 -14.406 -33.281 1 91.44 314 VAL A O 1
ATOM 2369 N N . ASN A 1 315 ? 2.322 -15.562 -33.188 1 94.5 315 ASN A N 1
ATOM 2370 C CA . ASN A 1 315 ? 1.606 -14.438 -32.594 1 94.5 315 ASN A CA 1
ATOM 2371 C C . ASN A 1 315 ? 2.057 -14.195 -31.156 1 94.5 315 ASN A C 1
ATOM 2373 O O . ASN A 1 315 ? 2.045 -13.055 -30.672 1 94.5 315 ASN A O 1
ATOM 2377 N N . SER A 1 316 ? 2.447 -15.227 -30.422 1 94.94 316 SER A N 1
ATOM 2378 C CA . SER A 1 316 ? 3.014 -15.062 -29.094 1 94.94 316 SER A CA 1
ATOM 2379 C C . SER A 1 316 ? 4.332 -14.297 -29.141 1 94.94 316 SER A C 1
ATOM 2381 O O . SER A 1 316 ? 4.598 -13.453 -28.281 1 94.94 316 SER A O 1
ATOM 2383 N N . ILE A 1 317 ? 5.16 -14.531 -30.172 1 94.31 317 ILE A N 1
ATOM 2384 C CA . ILE A 1 317 ? 6.426 -13.828 -30.359 1 94.31 317 ILE A CA 1
ATOM 2385 C C . ILE A 1 317 ? 6.16 -12.359 -30.656 1 94.31 317 ILE A C 1
ATOM 2387 O O . ILE A 1 317 ? 6.801 -11.477 -30.078 1 94.31 317 ILE A O 1
ATOM 2391 N N . ARG A 1 318 ? 5.172 -12.125 -31.469 1 95.81 318 ARG A N 1
ATOM 2392 C CA . ARG A 1 318 ? 4.812 -10.742 -31.797 1 95.81 318 ARG A CA 1
ATOM 2393 C C . ARG A 1 318 ? 4.328 -10.008 -30.547 1 95.81 318 ARG A C 1
ATOM 2395 O O . ARG A 1 318 ? 4.66 -8.836 -30.344 1 95.81 318 ARG A O 1
ATOM 2402 N N . SER A 1 319 ? 3.545 -10.688 -29.734 1 96.69 319 SER A N 1
ATOM 2403 C CA . SER A 1 319 ? 3.08 -10.109 -28.484 1 96.69 319 SER A CA 1
ATOM 2404 C C . SER A 1 319 ? 4.25 -9.805 -27.547 1 96.69 319 SER A C 1
ATOM 2406 O O . SER A 1 319 ? 4.301 -8.727 -26.953 1 96.69 319 SER A O 1
ATOM 2408 N N . ALA A 1 320 ? 5.238 -10.695 -27.453 1 96.94 320 ALA A N 1
ATOM 2409 C CA . ALA A 1 320 ? 6.406 -10.492 -26.609 1 96.94 320 ALA A CA 1
ATOM 2410 C C . ALA A 1 320 ? 7.258 -9.336 -27.109 1 96.94 320 ALA A C 1
ATOM 2412 O O . ALA A 1 320 ? 7.797 -8.562 -26.312 1 96.94 320 ALA A O 1
ATOM 2413 N N . ASP A 1 321 ? 7.379 -9.211 -28.406 1 97 321 ASP A N 1
ATOM 2414 C CA . ASP A 1 321 ? 8.109 -8.094 -29 1 97 321 ASP A CA 1
ATOM 2415 C C . ASP A 1 321 ? 7.438 -6.762 -28.656 1 97 321 ASP A C 1
ATOM 2417 O O . ASP A 1 321 ? 8.117 -5.777 -28.359 1 97 321 ASP A O 1
ATOM 2421 N N . SER A 1 322 ? 6.105 -6.777 -28.703 1 97.88 322 SER A N 1
ATOM 2422 C CA . SER A 1 322 ? 5.371 -5.574 -28.312 1 97.88 322 SER A CA 1
ATOM 2423 C C . SER A 1 322 ? 5.613 -5.227 -26.844 1 97.88 322 SER A C 1
ATOM 2425 O O . SER A 1 322 ? 5.703 -4.047 -26.5 1 97.88 322 SER A O 1
ATOM 2427 N N . ALA A 1 323 ? 5.738 -6.199 -26.016 1 97.88 323 ALA A N 1
ATOM 2428 C CA . ALA A 1 323 ? 6.023 -5.969 -24.594 1 97.88 323 ALA A CA 1
ATOM 2429 C C . ALA A 1 323 ? 7.41 -5.355 -24.406 1 97.88 323 ALA A C 1
ATOM 2431 O O . ALA A 1 323 ? 7.605 -4.5 -23.547 1 97.88 323 ALA A O 1
ATOM 2432 N N . VAL A 1 324 ? 8.398 -5.789 -25.25 1 97.81 324 VAL A N 1
ATOM 2433 C CA . VAL A 1 324 ? 9.734 -5.207 -25.203 1 97.81 324 VAL A CA 1
ATOM 2434 C C . VAL A 1 324 ? 9.672 -3.736 -25.609 1 97.81 324 VAL A C 1
ATOM 2436 O O . VAL A 1 324 ? 10.25 -2.879 -24.938 1 97.81 324 VAL A O 1
ATOM 2439 N N . ASN A 1 325 ? 8.945 -3.445 -26.656 1 98.25 325 ASN A N 1
ATOM 2440 C CA . ASN A 1 325 ? 8.789 -2.064 -27.094 1 98.25 325 ASN A CA 1
ATOM 2441 C C . ASN A 1 325 ? 8.125 -1.201 -26.031 1 98.25 325 ASN A C 1
ATOM 2443 O O . ASN A 1 325 ? 8.562 -0.074 -25.781 1 98.25 325 ASN A O 1
ATOM 2447 N N . ALA A 1 326 ? 7.109 -1.738 -25.391 1 97.75 326 ALA A N 1
ATOM 2448 C CA . ALA A 1 326 ? 6.43 -1.023 -24.297 1 97.75 326 ALA A CA 1
ATOM 2449 C C . ALA A 1 326 ? 7.383 -0.74 -23.156 1 97.75 326 ALA A C 1
ATOM 2451 O O . ALA A 1 326 ? 7.406 0.369 -22.609 1 97.75 326 ALA A O 1
ATOM 2452 N N . ALA A 1 327 ? 8.188 -1.741 -22.797 1 97.88 327 ALA A N 1
ATOM 2453 C CA . ALA A 1 327 ? 9.125 -1.579 -21.703 1 97.88 327 ALA A CA 1
ATOM 2454 C C . ALA A 1 327 ? 10.18 -0.53 -22.031 1 97.88 327 ALA A C 1
ATOM 2456 O O . ALA A 1 327 ? 10.562 0.269 -21.172 1 97.88 327 ALA A O 1
ATOM 2457 N N . ASN A 1 328 ? 10.633 -0.517 -23.266 1 98 328 ASN A N 1
ATOM 2458 C CA . ASN A 1 328 ? 11.609 0.484 -23.688 1 98 328 ASN A CA 1
ATOM 2459 C C . ASN A 1 328 ? 11.016 1.89 -23.672 1 98 328 ASN A C 1
ATOM 2461 O O . ASN A 1 328 ? 11.68 2.846 -23.266 1 98 328 ASN A O 1
ATOM 2465 N N . ALA A 1 329 ? 9.773 2.014 -24.062 1 98.19 329 ALA A N 1
ATOM 2466 C CA . ALA A 1 329 ? 9.094 3.305 -24.016 1 98.19 329 ALA A CA 1
ATOM 2467 C C . ALA A 1 329 ? 8.898 3.764 -22.578 1 98.19 329 ALA A C 1
ATOM 2469 O O . ALA A 1 329 ? 9.055 4.945 -22.266 1 98.19 329 ALA A O 1
ATOM 2470 N N . ARG A 1 330 ? 8.57 2.828 -21.719 1 97.62 330 ARG A N 1
ATOM 2471 C CA . ARG A 1 330 ? 8.438 3.15 -20.297 1 97.62 330 ARG A CA 1
ATOM 2472 C C . ARG A 1 330 ? 9.773 3.566 -19.703 1 97.62 330 ARG A C 1
ATOM 2474 O O . ARG A 1 330 ? 9.828 4.438 -18.828 1 97.62 330 ARG A O 1
ATOM 2481 N N . LEU A 1 331 ? 10.875 2.945 -20.141 1 97.19 331 LEU A N 1
ATOM 2482 C CA . LEU A 1 331 ? 12.211 3.342 -19.719 1 97.19 331 LEU A CA 1
ATOM 2483 C C . LEU A 1 331 ? 12.523 4.77 -20.156 1 97.19 331 LEU A C 1
ATOM 2485 O O . LEU A 1 331 ? 13.047 5.566 -19.375 1 97.19 331 LEU A O 1
ATOM 2489 N N . ALA A 1 332 ? 12.117 5.117 -21.344 1 97.38 332 ALA A N 1
ATOM 2490 C CA . ALA A 1 332 ? 12.312 6.477 -21.828 1 97.38 332 ALA A CA 1
ATOM 2491 C C . ALA A 1 332 ? 11.492 7.48 -21.031 1 97.38 332 ALA A C 1
ATOM 2493 O O . ALA A 1 332 ? 11.977 8.555 -20.688 1 97.38 332 ALA A O 1
ATOM 2494 N N . ASP A 1 333 ? 10.227 7.148 -20.734 1 96.69 333 ASP A N 1
ATOM 2495 C CA . ASP A 1 333 ? 9.375 7.988 -19.906 1 96.69 333 ASP A CA 1
ATOM 2496 C C . ASP A 1 333 ? 9.977 8.18 -18.516 1 96.69 333 ASP A C 1
ATOM 2498 O O . ASP A 1 333 ? 9.945 9.281 -17.969 1 96.69 333 ASP A O 1
ATOM 2502 N N . ALA A 1 334 ? 10.602 7.078 -18 1 96.5 334 ALA A N 1
ATOM 2503 C CA . ALA A 1 334 ? 11.234 7.148 -16.688 1 96.5 334 ALA A CA 1
ATOM 2504 C C . ALA A 1 334 ? 12.406 8.125 -16.688 1 96.5 334 ALA A C 1
ATOM 2506 O O . ALA A 1 334 ? 12.641 8.836 -15.711 1 96.5 334 ALA A O 1
ATOM 2507 N N . HIS A 1 335 ? 13.094 8.164 -17.781 1 96.44 335 HIS A N 1
ATOM 2508 C CA . HIS A 1 335 ? 14.18 9.133 -17.922 1 96.44 335 HIS A CA 1
ATOM 2509 C C . HIS A 1 335 ? 13.664 10.562 -17.781 1 96.44 335 HIS A C 1
ATOM 2511 O O . HIS A 1 335 ? 14.234 11.367 -17.047 1 96.44 335 HIS A O 1
ATOM 2517 N N . ASP A 1 336 ? 12.547 10.867 -18.438 1 96.12 336 ASP A N 1
ATOM 2518 C CA . ASP A 1 336 ? 11.961 12.203 -18.391 1 96.12 336 ASP A CA 1
ATOM 2519 C C . ASP A 1 336 ? 11.469 12.539 -16.984 1 96.12 336 ASP A C 1
ATOM 2521 O O . ASP A 1 336 ? 11.68 13.648 -16.5 1 96.12 336 ASP A O 1
ATOM 2525 N N . ILE A 1 337 ? 10.922 11.555 -16.406 1 96 337 ILE A N 1
ATOM 2526 C CA . ILE A 1 337 ? 10.359 11.766 -15.07 1 96 337 ILE A CA 1
ATOM 2527 C C . ILE A 1 337 ? 11.492 12.023 -14.07 1 96 337 ILE A C 1
ATOM 2529 O O . ILE A 1 337 ? 11.414 12.953 -13.273 1 96 337 ILE A O 1
ATOM 2533 N N . VAL A 1 338 ? 12.57 11.211 -14.148 1 96.25 338 VAL A N 1
ATOM 2534 C CA . VAL A 1 338 ? 13.688 11.359 -13.227 1 96.25 338 VAL A CA 1
ATOM 2535 C C . VAL A 1 338 ? 14.367 12.711 -13.445 1 96.25 338 VAL A C 1
ATOM 2537 O O . VAL A 1 338 ? 14.727 13.391 -12.484 1 96.25 338 VAL A O 1
ATOM 2540 N N . GLU A 1 339 ? 14.438 13.133 -14.664 1 95.88 339 GLU A N 1
ATOM 2541 C CA . GLU A 1 339 ? 15.016 14.438 -14.961 1 95.88 339 GLU A CA 1
ATOM 2542 C C . GLU A 1 339 ? 14.18 15.562 -14.359 1 95.88 339 GLU A C 1
ATOM 2544 O O . GLU A 1 339 ? 14.719 16.5 -13.758 1 95.88 339 GLU A O 1
ATOM 2549 N N . GLU A 1 340 ? 12.898 15.492 -14.508 1 96.06 340 GLU A N 1
ATOM 2550 C CA . GLU A 1 340 ? 12 16.469 -13.906 1 96.06 340 GLU A CA 1
ATOM 2551 C C . GLU A 1 340 ? 12.133 16.484 -12.383 1 96.06 340 GLU A C 1
ATOM 2553 O O . GLU A 1 340 ? 12.203 17.547 -11.773 1 96.06 340 GLU A O 1
ATOM 2558 N N . GLN A 1 341 ? 12.18 15.32 -11.836 1 96.5 341 GLN A N 1
ATOM 2559 C CA . GLN A 1 341 ? 12.273 15.211 -10.383 1 96.5 341 GLN A CA 1
ATOM 2560 C C . GLN A 1 341 ? 13.562 15.844 -9.859 1 96.5 341 GLN A C 1
ATOM 2562 O O . GLN A 1 341 ? 13.547 16.547 -8.852 1 96.5 341 GLN A O 1
ATOM 2567 N N . VAL A 1 342 ? 14.656 15.625 -10.57 1 96.75 342 VAL A N 1
ATOM 2568 C CA . VAL A 1 342 ? 15.945 16.172 -10.164 1 96.75 342 VAL A CA 1
ATOM 2569 C C . VAL A 1 342 ? 15.922 17.703 -10.312 1 96.75 342 VAL A C 1
ATOM 2571 O O . VAL A 1 342 ? 16.344 18.422 -9.406 1 96.75 342 VAL A O 1
ATOM 2574 N N . ARG A 1 343 ? 15.352 18.203 -11.398 1 96.75 343 ARG A N 1
ATOM 2575 C CA . ARG A 1 343 ? 15.25 19.641 -11.625 1 96.75 343 ARG A CA 1
ATOM 2576 C C . ARG A 1 343 ? 14.375 20.297 -10.562 1 96.75 343 ARG A C 1
ATOM 2578 O O . ARG A 1 343 ? 14.727 21.359 -10.023 1 96.75 343 ARG A O 1
ATOM 2585 N N . ASN A 1 344 ? 13.273 19.625 -10.258 1 97.06 344 ASN A N 1
ATOM 2586 C CA . ASN A 1 344 ? 12.383 20.141 -9.219 1 97.06 344 ASN A CA 1
ATOM 2587 C C . ASN A 1 344 ? 13.055 20.141 -7.852 1 97.06 344 ASN A C 1
ATOM 2589 O O . ASN A 1 344 ? 12.945 21.125 -7.102 1 97.06 344 ASN A O 1
ATOM 2593 N N . ALA A 1 345 ? 13.773 19.062 -7.562 1 97.38 345 ALA A N 1
ATOM 2594 C CA . ALA A 1 345 ? 14.469 18.984 -6.281 1 97.38 345 ALA A CA 1
ATOM 2595 C C . ALA A 1 345 ? 15.562 20.047 -6.188 1 97.38 345 ALA A C 1
ATOM 2597 O O . ALA A 1 345 ? 15.75 20.656 -5.133 1 97.38 345 ALA A O 1
ATOM 2598 N N . TRP A 1 346 ? 16.234 20.297 -7.262 1 96.31 346 TRP A N 1
ATOM 2599 C CA . TRP A 1 346 ? 17.281 21.312 -7.336 1 96.31 346 TRP A CA 1
ATOM 2600 C C . TRP A 1 346 ? 16.688 22.703 -7.117 1 96.31 346 TRP A C 1
ATOM 2602 O O . TRP A 1 346 ? 17.188 23.469 -6.281 1 96.31 346 TRP A O 1
ATOM 2612 N N . GLU A 1 347 ? 15.633 23.031 -7.844 1 96.69 347 GLU A N 1
ATOM 2613 C CA . GLU A 1 347 ? 14.977 24.328 -7.73 1 96.69 347 GLU A CA 1
ATOM 2614 C C . GLU A 1 347 ? 14.383 24.531 -6.34 1 96.69 347 GLU A C 1
ATOM 2616 O O . GLU A 1 347 ? 14.406 25.641 -5.801 1 96.69 347 GLU A O 1
ATOM 2621 N N . ASN A 1 348 ? 13.844 23.469 -5.867 1 96.94 348 ASN A N 1
ATOM 2622 C CA . ASN A 1 348 ? 13.289 23.562 -4.52 1 96.94 348 ASN A CA 1
ATOM 2623 C C . ASN A 1 348 ? 14.367 23.891 -3.492 1 96.94 348 ASN A C 1
ATOM 2625 O O . ASN A 1 348 ? 14.156 24.703 -2.598 1 96.94 348 ASN A O 1
ATOM 2629 N N . LEU A 1 349 ? 15.578 23.219 -3.602 1 96.38 349 LEU A N 1
ATOM 2630 C CA . LEU A 1 349 ? 16.672 23.531 -2.686 1 96.38 349 LEU A CA 1
ATOM 2631 C C . LEU A 1 349 ? 17.094 24.984 -2.814 1 96.38 349 LEU A C 1
ATOM 2633 O O . LEU A 1 349 ? 17.266 25.688 -1.808 1 96.38 349 LEU A O 1
ATOM 2637 N N . ALA A 1 350 ? 17.156 25.5 -4.016 1 95.25 350 ALA A N 1
ATOM 2638 C CA . ALA A 1 350 ? 17.516 26.891 -4.254 1 95.25 350 ALA A CA 1
ATOM 2639 C C . ALA A 1 350 ? 16.469 27.844 -3.664 1 95.25 350 ALA A C 1
ATOM 2641 O O . ALA A 1 350 ? 16.828 28.828 -3.014 1 95.25 350 ALA A O 1
ATOM 2642 N N . THR A 1 351 ? 15.258 27.5 -3.877 1 96.69 351 THR A N 1
ATOM 2643 C CA . THR A 1 351 ? 14.156 28.312 -3.375 1 96.69 351 THR A CA 1
ATOM 2644 C C . THR A 1 351 ? 14.156 28.344 -1.85 1 96.69 351 THR A C 1
ATOM 2646 O O . THR A 1 351 ? 14.031 29.406 -1.246 1 96.69 351 THR A O 1
ATOM 2649 N N . GLN A 1 352 ? 14.328 27.141 -1.238 1 97.25 352 GLN A N 1
ATOM 2650 C CA . GLN A 1 352 ? 14.305 27.078 0.219 1 97.25 352 GLN A CA 1
ATOM 2651 C C . GLN A 1 352 ? 15.484 27.828 0.821 1 97.25 352 GLN A C 1
ATOM 2653 O O . GLN A 1 352 ? 15.359 28.469 1.87 1 97.25 352 GLN A O 1
ATOM 2658 N N . LYS A 1 353 ? 16.656 27.797 0.171 1 95.12 353 LYS A N 1
ATOM 2659 C CA . LYS A 1 353 ? 17.828 28.547 0.638 1 95.12 353 LYS A CA 1
ATOM 2660 C C . LYS A 1 353 ? 17.562 30.047 0.615 1 95.12 353 LYS A C 1
ATOM 2662 O O . LYS A 1 353 ? 17.812 30.75 1.601 1 95.12 353 LYS A O 1
ATOM 2667 N N . SER A 1 354 ? 16.969 30.516 -0.484 1 95.75 354 SER A N 1
ATOM 2668 C CA . SER A 1 354 ? 16.656 31.938 -0.61 1 95.75 354 SER A CA 1
ATOM 2669 C C . SER A 1 354 ? 15.594 32.375 0.399 1 95.75 354 SER A C 1
ATOM 2671 O O . SER A 1 354 ? 15.734 33.406 1.059 1 95.75 354 SER A O 1
ATOM 2673 N N . ARG A 1 355 ? 14.625 31.531 0.518 1 96.12 355 ARG A N 1
ATOM 2674 C CA . ARG A 1 355 ? 13.539 31.812 1.456 1 96.12 355 ARG A CA 1
ATOM 2675 C C . ARG A 1 355 ? 14.062 31.875 2.889 1 96.12 355 ARG A C 1
ATOM 2677 O O . ARG A 1 355 ? 13.656 32.75 3.664 1 96.12 355 ARG A O 1
ATOM 2684 N N . ALA A 1 356 ? 14.945 30.969 3.211 1 95.81 356 ALA A N 1
ATOM 2685 C CA . ALA A 1 356 ? 15.492 30.938 4.566 1 95.81 356 ALA A CA 1
ATOM 2686 C C . ALA A 1 356 ? 16.234 32.219 4.895 1 95.81 356 ALA A C 1
ATOM 2688 O O . ALA A 1 356 ? 16.109 32.75 5.996 1 95.81 356 ALA A O 1
ATOM 2689 N N . ASP A 1 357 ? 16.859 32.812 3.945 1 94.44 357 ASP A N 1
ATOM 2690 C CA . ASP A 1 357 ? 17.594 34.062 4.137 1 94.44 357 ASP A CA 1
ATOM 2691 C C . ASP A 1 357 ? 16.625 35.219 4.387 1 94.44 357 ASP A C 1
ATOM 2693 O O . ASP A 1 357 ? 16.828 36.031 5.309 1 94.44 357 ASP A O 1
ATOM 2697 N N . PHE A 1 358 ? 15.594 35.281 3.598 1 94.94 358 PHE A N 1
ATOM 2698 C CA . PHE A 1 358 ? 14.617 36.344 3.734 1 94.94 358 PHE A CA 1
ATOM 2699 C C . PHE A 1 358 ? 13.875 36.25 5.059 1 94.94 358 PHE A C 1
ATOM 2701 O O . PHE A 1 358 ? 13.633 37.25 5.727 1 94.94 358 PHE A O 1
ATOM 2708 N N . LEU A 1 359 ? 13.523 35.031 5.434 1 94.81 359 LEU A N 1
ATOM 2709 C CA . LEU A 1 359 ? 12.734 34.844 6.645 1 94.81 359 LEU A CA 1
ATOM 2710 C C . LEU A 1 359 ? 13.586 35.062 7.891 1 94.81 359 LEU A C 1
ATOM 2712 O O . LEU A 1 359 ? 13.094 35.531 8.914 1 94.81 359 LEU A O 1
ATOM 2716 N N . LYS A 1 360 ? 14.859 34.75 7.77 1 94.06 360 LYS A N 1
ATOM 2717 C CA . LYS A 1 360 ? 15.781 35.094 8.844 1 94.06 360 LYS A CA 1
ATOM 2718 C C . LYS A 1 360 ? 15.875 36.594 9.016 1 94.06 360 LYS A C 1
ATOM 2720 O O . LYS A 1 360 ? 15.836 37.125 10.141 1 94.06 360 LYS A O 1
ATOM 2725 N N . ASN A 1 361 ? 15.93 37.312 7.914 1 94.88 361 ASN A N 1
ATOM 2726 C CA . ASN A 1 361 ? 15.938 38.781 7.945 1 94.88 361 ASN A CA 1
ATOM 2727 C C . ASN A 1 361 ? 14.633 39.312 8.508 1 94.88 361 ASN A C 1
ATOM 2729 O O . ASN A 1 361 ? 14.656 40.281 9.297 1 94.88 361 ASN A O 1
ATOM 2733 N N . GLN A 1 362 ? 13.594 38.688 8.117 1 93.25 362 GLN A N 1
ATOM 2734 C CA . GLN A 1 362 ? 12.297 39.094 8.648 1 93.25 362 GLN A CA 1
ATOM 2735 C C . GLN A 1 362 ? 12.25 38.969 10.164 1 93.25 362 GLN A C 1
ATOM 2737 O O . GLN A 1 362 ? 11.703 39.812 10.859 1 93.25 362 GLN A O 1
ATOM 2742 N N . SER A 1 363 ? 12.766 37.906 10.641 1 94.5 363 SER A N 1
ATOM 2743 C CA . SER A 1 363 ? 12.82 37.656 12.086 1 94.5 363 SER A CA 1
ATOM 2744 C C . SER A 1 363 ? 13.648 38.75 12.781 1 94.5 363 SER A C 1
ATOM 2746 O O . SER A 1 363 ? 13.242 39.281 13.82 1 94.5 363 SER A O 1
ATOM 2748 N N . ASN A 1 364 ? 14.734 39.125 12.188 1 94.06 364 ASN A N 1
ATOM 2749 C CA . ASN A 1 364 ? 15.594 40.188 12.742 1 94.06 364 ASN A CA 1
ATOM 2750 C C . ASN A 1 364 ? 14.875 41.531 12.789 1 94.06 364 ASN A C 1
ATOM 2752 O O . ASN A 1 364 ? 14.914 42.219 13.805 1 94.06 364 ASN A O 1
ATOM 2756 N N . ILE A 1 365 ? 14.148 41.812 11.734 1 94.19 365 ILE A N 1
ATOM 2757 C CA . ILE A 1 365 ? 13.438 43.094 11.633 1 94.19 365 ILE A CA 1
ATOM 2758 C C . ILE A 1 365 ? 12.297 43.094 12.641 1 94.19 365 ILE A C 1
ATOM 2760 O O . ILE A 1 365 ? 12.078 44.125 13.312 1 94.19 365 ILE A O 1
ATOM 2764 N N . ALA A 1 366 ? 11.625 41.938 12.734 1 91.94 366 ALA A N 1
ATOM 2765 C CA . ALA A 1 366 ? 10.516 41.844 13.68 1 91.94 366 ALA A CA 1
ATOM 2766 C C . ALA A 1 366 ? 11.008 42.031 15.117 1 91.94 366 ALA A C 1
ATOM 2768 O O . ALA A 1 366 ? 10.344 42.656 15.93 1 91.94 366 ALA A O 1
ATOM 2769 N N . ASN A 1 367 ? 12.102 41.5 15.391 1 93.19 367 ASN A N 1
ATOM 2770 C CA . ASN A 1 367 ? 12.695 41.656 16.719 1 93.19 367 ASN A CA 1
ATOM 2771 C C . ASN A 1 367 ? 13.078 43.094 17.016 1 93.19 367 ASN A C 1
ATOM 2773 O O . ASN A 1 367 ? 12.82 43.594 18.094 1 93.19 367 ASN A O 1
ATOM 2777 N N . GLU A 1 368 ? 13.633 43.812 16.031 1 91.75 368 GLU A N 1
ATOM 2778 C CA . GLU A 1 368 ? 13.992 45.219 16.156 1 91.75 368 GLU A CA 1
ATOM 2779 C C . GLU A 1 368 ? 12.758 46.094 16.375 1 91.75 368 GLU A C 1
ATOM 2781 O O . GLU A 1 368 ? 12.742 46.969 17.234 1 91.75 368 GLU A O 1
ATOM 2786 N N . PHE A 1 369 ? 11.703 45.844 15.625 1 92.75 369 PHE A N 1
ATOM 2787 C CA . PHE A 1 369 ? 10.461 46.594 15.75 1 92.75 369 PHE A CA 1
ATOM 2788 C C . PHE A 1 369 ? 9.883 46.438 17.141 1 92.75 369 PHE A C 1
ATOM 2790 O O . PHE A 1 369 ? 9.523 47.438 17.781 1 92.75 369 PHE A O 1
ATOM 2797 N N . LEU A 1 370 ? 9.805 45.125 17.562 1 91.38 370 LEU A N 1
ATOM 2798 C CA . LEU A 1 370 ? 9.203 44.875 18.875 1 91.38 370 LEU A CA 1
ATOM 2799 C C . LEU A 1 370 ? 10.008 45.531 19.984 1 91.38 370 LEU A C 1
ATOM 2801 O O . LEU A 1 370 ? 9.438 46.125 20.906 1 91.38 370 LEU A O 1
ATOM 2805 N N . THR A 1 371 ? 11.328 45.562 19.906 1 92.44 371 THR A N 1
ATOM 2806 C CA . THR A 1 371 ? 12.203 46.188 20.891 1 92.44 371 THR A CA 1
ATOM 2807 C C . THR A 1 371 ? 11.945 47.688 20.953 1 92.44 371 THR A C 1
ATOM 2809 O O . THR A 1 371 ? 11.805 48.25 22.031 1 92.44 371 THR A O 1
ATOM 2812 N N . LEU A 1 372 ? 11.773 48.312 19.781 1 91.19 372 LEU A N 1
ATOM 2813 C CA . LEU A 1 372 ? 11.516 49.719 19.703 1 91.19 372 LEU A CA 1
ATOM 2814 C C . LEU A 1 372 ? 10.109 50.062 20.172 1 91.19 372 LEU A C 1
ATOM 2816 O O . LEU A 1 372 ? 9.906 51.031 20.906 1 91.19 372 LEU A O 1
ATOM 2820 N N . ALA A 1 373 ? 9.211 49.188 19.766 1 88.62 373 ALA A N 1
ATOM 2821 C CA . ALA A 1 373 ? 7.82 49.438 20.156 1 88.62 373 ALA A CA 1
ATOM 2822 C C . ALA A 1 373 ? 7.652 49.344 21.672 1 88.62 373 ALA A C 1
ATOM 2824 O O . ALA A 1 373 ? 6.902 50.125 22.266 1 88.62 373 ALA A O 1
ATOM 2825 N N . ARG A 1 374 ? 8.273 48.438 22.266 1 89.44 374 ARG A N 1
ATOM 2826 C CA . ARG A 1 374 ? 8.219 48.281 23.719 1 89.44 374 ARG A CA 1
ATOM 2827 C C . ARG A 1 374 ? 8.812 49.5 24.422 1 89.44 374 ARG A C 1
ATOM 2829 O O . ARG A 1 374 ? 8.258 50 25.406 1 89.44 374 ARG A O 1
ATOM 2836 N N . LYS A 1 375 ? 9.891 50.031 23.891 1 89.12 375 LYS A N 1
ATOM 2837 C CA . LYS A 1 375 ? 10.516 51.25 24.438 1 89.12 375 LYS A CA 1
ATOM 2838 C C . LYS A 1 375 ? 9.602 52.438 24.312 1 89.12 375 LYS A C 1
ATOM 2840 O O . LYS A 1 375 ? 9.445 53.219 25.25 1 89.12 375 LYS A O 1
ATOM 2845 N N . GLU A 1 376 ? 8.93 52.562 23.188 1 89.94 376 GLU A N 1
ATOM 2846 C CA . GLU A 1 376 ? 8.031 53.688 22.938 1 89.94 376 GLU A CA 1
ATOM 2847 C C . GLU A 1 376 ? 6.789 53.625 23.812 1 89.94 376 GLU A C 1
ATOM 2849 O O . GLU A 1 376 ? 6.281 54.625 24.281 1 89.94 376 GLU A O 1
ATOM 2854 N N . ARG A 1 377 ? 6.297 52.438 24.031 1 86.06 377 ARG A N 1
ATOM 2855 C CA . ARG A 1 377 ? 5.133 52.25 24.891 1 86.06 377 ARG A CA 1
ATOM 2856 C C . ARG A 1 377 ? 5.457 52.625 26.344 1 86.06 377 ARG A C 1
ATOM 2858 O O . ARG A 1 377 ? 4.637 53.25 27.031 1 86.06 377 ARG A O 1
ATOM 2865 N N . SER A 1 378 ? 6.648 52.281 26.75 1 84.31 378 SER A N 1
ATOM 2866 C CA . SER A 1 378 ? 7.07 52.594 28.109 1 84.31 378 SER A CA 1
ATOM 2867 C C . SER A 1 378 ? 7.145 54.094 28.312 1 84.31 378 SER A C 1
ATOM 2869 O O . SER A 1 378 ? 6.938 54.594 29.422 1 84.31 378 SER A O 1
ATOM 2871 N N . LEU A 1 379 ? 7.254 54.875 27.156 1 84.81 379 LEU A N 1
ATOM 2872 C CA . LEU A 1 379 ? 7.328 56.344 27.203 1 84.81 379 LEU A CA 1
ATOM 2873 C C . LEU A 1 379 ? 5.965 56.969 26.922 1 84.81 379 LEU A C 1
ATOM 2875 O O . LEU A 1 379 ? 5.816 58.188 26.953 1 84.81 379 LEU A O 1
ATOM 2879 N N . GLY A 1 380 ? 4.996 56.062 26.609 1 81.38 380 GLY A N 1
ATOM 2880 C CA . GLY A 1 380 ? 3.637 56.531 26.391 1 81.38 380 GLY A CA 1
ATOM 2881 C C . GLY A 1 380 ? 3.391 56.969 24.953 1 81.38 380 GLY A C 1
ATOM 2882 O O . GLY A 1 380 ? 2.34 57.562 24.656 1 81.38 380 GLY A O 1
ATOM 2883 N N . ASN A 1 381 ? 4.293 56.656 24 1 83.69 381 ASN A N 1
ATOM 2884 C CA . ASN A 1 381 ? 4.23 57.188 22.641 1 83.69 381 ASN A CA 1
ATOM 2885 C C . ASN A 1 381 ? 3.74 56.125 21.656 1 83.69 381 ASN A C 1
ATOM 2887 O O . ASN A 1 381 ? 3.74 56.344 20.453 1 83.69 381 ASN A O 1
ATOM 2891 N N . ARG A 1 382 ? 3.365 54.969 22.203 1 79.31 382 ARG A N 1
ATOM 2892 C CA . ARG A 1 382 ? 2.922 53.875 21.328 1 79.31 382 ARG A CA 1
ATOM 2893 C C . ARG A 1 382 ? 1.725 53.156 21.922 1 79.31 382 ARG A C 1
ATOM 2895 O O . ARG A 1 382 ? 1.624 53 23.141 1 79.31 382 ARG A O 1
ATOM 2902 N N . SER A 1 383 ? 0.927 52.75 21.047 1 82.75 383 SER A N 1
ATOM 2903 C CA . SER A 1 383 ? -0.278 52.062 21.5 1 82.75 383 SER A CA 1
ATOM 2904 C C . SER A 1 383 ? 0.018 50.594 21.859 1 82.75 383 SER A C 1
ATOM 2906 O O . SER A 1 383 ? 0.979 50.031 21.359 1 82.75 383 SER A O 1
ATOM 2908 N N . LEU A 1 384 ? -0.752 50.062 22.75 1 79.69 384 LEU A N 1
ATOM 2909 C CA . LEU A 1 384 ? -0.645 48.688 23.156 1 79.69 384 LEU A CA 1
ATOM 2910 C C . LEU A 1 384 ? -0.86 47.75 21.969 1 79.69 384 LEU A C 1
ATOM 2912 O O . LEU A 1 384 ? -0.181 46.719 21.844 1 79.69 384 LEU A O 1
ATOM 2916 N N . ILE A 1 385 ? -1.721 48.125 21.141 1 76.81 385 ILE A N 1
ATOM 2917 C CA . ILE A 1 385 ? -2.047 47.312 19.969 1 76.81 385 ILE A CA 1
ATOM 2918 C C . ILE A 1 385 ? -0.801 47.094 19.109 1 76.81 385 ILE A C 1
ATOM 2920 O O . ILE A 1 385 ? -0.593 46.031 18.547 1 76.81 385 ILE A O 1
ATOM 2924 N N . ASP A 1 386 ? 0.032 48.062 19.094 1 83 386 ASP A N 1
ATOM 2925 C CA . ASP A 1 386 ? 1.255 47.969 18.297 1 83 386 ASP A CA 1
ATOM 2926 C C . ASP A 1 386 ? 2.238 47 18.922 1 83 386 ASP A C 1
ATOM 2928 O O . ASP A 1 386 ? 2.881 46.219 18.203 1 83 386 ASP A O 1
ATOM 2932 N N . VAL A 1 387 ? 2.312 47 20.203 1 84.81 387 VAL A N 1
ATOM 2933 C CA . VAL A 1 387 ? 3.225 46.094 20.906 1 84.81 387 VAL A CA 1
ATOM 2934 C C . VAL A 1 387 ? 2.73 44.656 20.766 1 84.81 387 VAL A C 1
ATOM 2936 O O . VAL A 1 387 ? 3.504 43.781 20.438 1 84.81 387 VAL A O 1
ATOM 2939 N N . LEU A 1 388 ? 1.481 44.469 20.953 1 85.25 388 LEU A N 1
ATOM 2940 C CA . LEU A 1 388 ? 0.908 43.125 20.859 1 85.25 388 LEU A CA 1
ATOM 2941 C C . LEU A 1 388 ? 1 42.594 19.422 1 85.25 388 LEU A C 1
ATOM 2943 O O . LEU A 1 388 ? 1.294 41.406 19.219 1 85.25 388 LEU A O 1
ATOM 2947 N N . ALA A 1 389 ? 0.787 43.375 18.469 1 83.75 389 ALA A N 1
ATOM 2948 C CA . ALA A 1 389 ? 0.955 43 17.062 1 83.75 389 ALA A CA 1
ATOM 2949 C C . ALA A 1 389 ? 2.408 42.656 16.766 1 83.75 389 ALA A C 1
ATOM 2951 O O . ALA A 1 389 ? 2.68 41.719 16.016 1 83.75 389 ALA A O 1
ATOM 2952 N N . GLY A 1 390 ? 3.24 43.469 17.344 1 88 390 GLY A N 1
ATOM 2953 C CA . GLY A 1 390 ? 4.66 43.188 17.203 1 88 390 GLY A CA 1
ATOM 2954 C C . GLY A 1 390 ? 5.055 41.812 17.766 1 88 390 GLY A C 1
ATOM 2955 O O . GLY A 1 390 ? 5.871 41.125 17.172 1 88 390 GLY A O 1
ATOM 2956 N N . GLU A 1 391 ? 4.496 41.5 18.891 1 88.56 391 GLU A N 1
ATOM 2957 C CA . GLU A 1 391 ? 4.758 40.219 19.5 1 88.56 391 GLU A CA 1
ATOM 2958 C C . GLU A 1 391 ? 4.301 39.062 18.609 1 88.56 391 GLU A C 1
ATOM 2960 O O . GLU A 1 391 ? 5.027 38.094 18.422 1 88.56 391 GLU A O 1
ATOM 2965 N N . THR A 1 392 ? 3.158 39.156 18.125 1 86.62 392 THR A N 1
ATOM 2966 C CA . THR A 1 392 ? 2.613 38.156 17.219 1 86.62 392 THR A CA 1
ATOM 2967 C C . THR A 1 392 ? 3.461 38.062 15.945 1 86.62 392 THR A C 1
ATOM 2969 O O . THR A 1 392 ? 3.746 36.969 15.469 1 86.62 392 THR A O 1
ATOM 2972 N N . ALA A 1 393 ? 3.854 39.219 15.484 1 87.19 393 ALA A N 1
ATOM 2973 C CA . ALA A 1 393 ? 4.684 39.25 14.281 1 87.19 393 ALA A CA 1
ATOM 2974 C C . ALA A 1 393 ? 6.02 38.531 14.523 1 87.19 393 ALA A C 1
ATOM 2976 O O . ALA A 1 393 ? 6.508 37.812 13.656 1 87.19 393 ALA A O 1
ATOM 2977 N N . LEU A 1 394 ? 6.582 38.781 15.641 1 90.25 394 LEU A N 1
ATOM 2978 C CA . LEU A 1 394 ? 7.875 38.188 15.953 1 90.25 394 LEU A CA 1
ATOM 2979 C C . LEU A 1 394 ? 7.766 36.656 16.062 1 90.25 394 LEU A C 1
ATOM 2981 O O . LEU A 1 394 ? 8.586 35.938 15.492 1 90.25 394 LEU A O 1
ATOM 2985 N N . ILE A 1 395 ? 6.797 36.188 16.734 1 91.19 395 ILE A N 1
ATOM 2986 C CA . ILE A 1 395 ? 6.664 34.75 16.906 1 91.19 395 ILE A CA 1
ATOM 2987 C C . ILE A 1 395 ? 6.418 34.094 15.539 1 91.19 395 ILE A C 1
ATOM 2989 O O . ILE A 1 395 ? 6.945 33.031 15.258 1 91.19 395 ILE A O 1
ATOM 2993 N N . ASN A 1 396 ? 5.582 34.688 14.734 1 90.31 396 ASN A N 1
ATOM 2994 C CA . ASN A 1 396 ? 5.34 34.156 13.391 1 90.31 396 ASN A CA 1
ATOM 2995 C C . ASN A 1 396 ? 6.621 34.156 12.562 1 90.31 396 ASN A C 1
ATOM 2997 O O . ASN A 1 396 ? 6.898 33.156 11.867 1 90.31 396 ASN A O 1
ATOM 3001 N N . ALA A 1 397 ? 7.336 35.25 12.688 1 92.5 397 ALA A N 1
ATOM 3002 C CA . ALA A 1 397 ? 8.578 35.344 11.93 1 92.5 397 ALA A CA 1
ATOM 3003 C C . ALA A 1 397 ? 9.602 34.312 12.414 1 92.5 397 ALA A C 1
ATOM 3005 O O . ALA A 1 397 ? 10.273 33.688 11.602 1 92.5 397 ALA A O 1
ATOM 3006 N N . ASN A 1 398 ? 9.734 34.25 13.719 1 92.75 398 ASN A N 1
ATOM 3007 C CA . ASN A 1 398 ? 10.648 33.281 14.281 1 92.75 398 ASN A CA 1
ATOM 3008 C C . ASN A 1 398 ? 10.266 31.844 13.875 1 92.75 398 ASN A C 1
ATOM 3010 O O . ASN A 1 398 ? 11.125 31.047 13.484 1 92.75 398 ASN A O 1
ATOM 3014 N N . SER A 1 399 ? 9.062 31.5 13.992 1 93.88 399 SER A N 1
ATOM 3015 C CA . SER A 1 399 ? 8.57 30.188 13.594 1 93.88 399 SER A CA 1
ATOM 3016 C C . SER A 1 399 ? 8.82 29.922 12.109 1 93.88 399 SER A C 1
ATOM 3018 O O . SER A 1 399 ? 9.281 28.844 11.734 1 93.88 399 SER A O 1
ATOM 3020 N N . ALA A 1 400 ? 8.539 30.906 11.32 1 93.19 400 ALA A N 1
ATOM 3021 C CA . ALA A 1 400 ? 8.75 30.766 9.883 1 93.19 400 ALA A CA 1
ATOM 3022 C C . ALA A 1 400 ? 10.227 30.547 9.562 1 93.19 400 ALA A C 1
ATOM 3024 O O . ALA A 1 400 ? 10.555 29.734 8.688 1 93.19 400 ALA A O 1
ATOM 3025 N N . ALA A 1 401 ? 11.078 31.266 10.234 1 94.56 401 ALA A N 1
ATOM 3026 C CA . ALA A 1 401 ? 12.516 31.109 10.016 1 94.56 401 ALA A CA 1
ATOM 3027 C C . ALA A 1 401 ? 12.977 29.703 10.414 1 94.56 401 ALA A C 1
ATOM 3029 O O . ALA A 1 401 ? 13.773 29.078 9.703 1 94.56 401 ALA A O 1
ATOM 3030 N N . ALA A 1 402 ? 12.477 29.234 11.508 1 93 402 ALA A N 1
ATOM 3031 C CA . ALA A 1 402 ? 12.82 27.891 11.961 1 93 402 ALA A CA 1
ATOM 3032 C C . ALA A 1 402 ? 12.359 26.828 10.961 1 93 402 ALA A C 1
ATOM 3034 O O . ALA A 1 402 ? 13.086 25.875 10.664 1 93 402 ALA A O 1
ATOM 3035 N N . VAL A 1 403 ? 11.188 26.953 10.453 1 94.44 403 VAL A N 1
ATOM 3036 C CA . VAL A 1 403 ? 10.633 26.047 9.445 1 94.44 403 VAL A CA 1
ATOM 3037 C C . VAL A 1 403 ? 11.484 26.109 8.18 1 94.44 403 VAL A C 1
ATOM 3039 O O . VAL A 1 403 ? 11.781 25.062 7.578 1 94.44 403 VAL A O 1
ATOM 3042 N N . ALA A 1 404 ? 11.836 27.297 7.871 1 95.06 404 ALA A N 1
ATOM 3043 C CA . ALA A 1 404 ? 12.609 27.484 6.645 1 95.06 404 ALA A CA 1
ATOM 3044 C C . ALA A 1 404 ? 13.961 26.781 6.738 1 95.06 404 ALA A C 1
ATOM 3046 O O . ALA A 1 404 ? 14.414 26.156 5.773 1 95.06 404 ALA A O 1
ATOM 3047 N N . ASP A 1 405 ? 14.648 26.906 7.852 1 95.06 405 ASP A N 1
ATOM 3048 C CA . ASP A 1 405 ? 15.922 26.219 8.055 1 95.06 405 ASP A CA 1
ATOM 3049 C C . ASP A 1 405 ? 15.758 24.703 7.91 1 95.06 405 ASP A C 1
ATOM 3051 O O . ASP A 1 405 ? 16.578 24.047 7.266 1 95.06 405 ASP A O 1
ATOM 3055 N N . ALA A 1 406 ? 14.781 24.156 8.508 1 96.44 406 ALA A N 1
ATOM 3056 C CA . ALA A 1 406 ? 14.484 22.734 8.398 1 96.44 406 ALA A CA 1
ATOM 3057 C C . ALA A 1 406 ? 14.195 22.344 6.949 1 96.44 406 ALA A C 1
ATOM 3059 O O . ALA A 1 406 ? 14.641 21.297 6.484 1 96.44 406 ALA A O 1
ATOM 3060 N N . ASP A 1 407 ? 13.445 23.234 6.277 1 96.31 407 ASP A N 1
ATOM 3061 C CA . ASP A 1 407 ? 13.062 22.953 4.898 1 96.31 407 ASP A CA 1
ATOM 3062 C C . ASP A 1 407 ? 14.281 22.891 3.986 1 96.31 407 ASP A C 1
ATOM 3064 O O . ASP A 1 407 ? 14.32 22.109 3.031 1 96.31 407 ASP A O 1
ATOM 3068 N N . VAL A 1 408 ? 15.266 23.75 4.273 1 96.38 408 VAL A N 1
ATOM 3069 C CA . VAL A 1 408 ? 16.5 23.703 3.502 1 96.38 408 VAL A CA 1
ATOM 3070 C C . VAL A 1 408 ? 17.172 22.344 3.676 1 96.38 408 VAL A C 1
ATOM 3072 O O . VAL A 1 408 ? 17.594 21.719 2.697 1 96.38 408 VAL A O 1
ATOM 3075 N N . SER A 1 409 ? 17.281 21.891 4.895 1 95.75 409 SER A N 1
ATOM 3076 C CA . SER A 1 409 ? 17.891 20.609 5.188 1 95.75 409 SER A CA 1
ATOM 3077 C C . SER A 1 409 ? 17.141 19.469 4.508 1 95.75 409 SER A C 1
ATOM 3079 O O . SER A 1 409 ? 17.734 18.625 3.854 1 95.75 409 SER A O 1
ATOM 3081 N N . ILE A 1 410 ? 15.867 19.438 4.617 1 96.88 410 ILE A N 1
ATOM 3082 C CA . ILE A 1 410 ? 15.047 18.391 4.012 1 96.88 410 ILE A CA 1
ATOM 3083 C C . ILE A 1 410 ? 15.211 18.422 2.494 1 96.88 410 ILE A C 1
ATOM 3085 O O . ILE A 1 410 ? 15.336 17.359 1.857 1 96.88 410 ILE A O 1
ATOM 3089 N N . ALA A 1 411 ? 15.211 19.641 1.952 1 97.06 411 ALA A N 1
ATOM 3090 C CA . ALA A 1 411 ? 15.352 19.781 0.507 1 97.06 411 ALA A CA 1
ATOM 3091 C C . ALA A 1 411 ? 16.703 19.234 0.035 1 97.06 411 ALA A C 1
ATOM 3093 O O . ALA A 1 411 ? 16.781 18.594 -1.021 1 97.06 411 ALA A O 1
ATOM 3094 N N . ALA A 1 412 ? 17.75 19.5 0.788 1 95.81 412 ALA A N 1
ATOM 3095 C CA . ALA A 1 412 ? 19.078 19 0.44 1 95.81 412 ALA A CA 1
ATOM 3096 C C . ALA A 1 412 ? 19.109 17.484 0.423 1 95.81 412 ALA A C 1
ATOM 3098 O O . ALA A 1 412 ? 19.609 16.875 -0.535 1 95.81 412 ALA A O 1
ATOM 3099 N N . PHE A 1 413 ? 18.594 16.859 1.419 1 95.75 413 PHE A N 1
ATOM 3100 C CA . PHE A 1 413 ? 18.594 15.398 1.497 1 95.75 413 PHE A CA 1
ATOM 3101 C C . PHE A 1 413 ? 17.656 14.805 0.45 1 95.75 413 PHE A C 1
ATOM 3103 O O . PHE A 1 413 ? 17.891 13.719 -0.065 1 95.75 413 PHE A O 1
ATOM 3110 N N . THR A 1 414 ? 16.547 15.531 0.15 1 96.31 414 THR A N 1
ATOM 3111 C CA . THR A 1 414 ? 15.633 15.094 -0.895 1 96.31 414 THR A CA 1
ATOM 3112 C C . THR A 1 414 ? 16.328 15.078 -2.254 1 96.31 414 THR A C 1
ATOM 3114 O O . THR A 1 414 ? 16.141 14.156 -3.047 1 96.31 414 THR A O 1
ATOM 3117 N N . LEU A 1 415 ? 17.141 16.094 -2.473 1 95.94 415 LEU A N 1
ATOM 3118 C CA . LEU A 1 415 ? 17.906 16.125 -3.717 1 95.94 415 LEU A CA 1
ATOM 3119 C C . LEU A 1 415 ? 18.875 14.945 -3.797 1 95.94 415 LEU A C 1
ATOM 3121 O O . LEU A 1 415 ? 18.938 14.266 -4.824 1 95.94 415 LEU A O 1
ATOM 3125 N N . LEU A 1 416 ? 19.547 14.688 -2.729 1 95 416 LEU A N 1
ATOM 3126 C CA . LEU A 1 416 ? 20.469 13.562 -2.695 1 95 416 LEU A CA 1
ATOM 3127 C C . LEU A 1 416 ? 19.75 12.25 -2.951 1 95 416 LEU A C 1
ATOM 3129 O O . LEU A 1 416 ? 20.25 11.383 -3.678 1 95 416 LEU A O 1
ATOM 3133 N N . SER A 1 417 ? 18.547 12.094 -2.371 1 95.06 417 SER A N 1
ATOM 3134 C CA . SER A 1 417 ? 17.75 10.883 -2.568 1 95.06 417 SER A CA 1
ATOM 3135 C C . SER A 1 417 ? 17.297 10.75 -4.02 1 95.06 417 SER A C 1
ATOM 3137 O O . SER A 1 417 ? 17.375 9.664 -4.602 1 95.06 417 SER A O 1
ATOM 3139 N N . THR A 1 418 ? 16.875 11.883 -4.578 1 94.75 418 THR A N 1
ATOM 3140 C CA . THR A 1 418 ? 16.375 11.875 -5.953 1 94.75 418 THR A CA 1
ATOM 3141 C C . THR A 1 418 ? 17.5 11.492 -6.922 1 94.75 418 THR A C 1
ATOM 3143 O O . THR A 1 418 ? 17.25 10.859 -7.949 1 94.75 418 THR A O 1
ATOM 3146 N N . MET A 1 419 ? 18.75 11.836 -6.57 1 94.06 419 MET A N 1
ATOM 3147 C CA . MET A 1 419 ? 19.922 11.523 -7.387 1 94.06 419 MET A CA 1
ATOM 3148 C C . MET A 1 419 ? 20.422 10.109 -7.109 1 94.06 419 MET A C 1
ATOM 3150 O O . MET A 1 419 ? 21.344 9.633 -7.777 1 94.06 419 MET A O 1
ATOM 3154 N N . GLY A 1 420 ? 19.859 9.477 -6.148 1 92.81 420 GLY A N 1
ATOM 3155 C CA . GLY A 1 420 ? 20.281 8.133 -5.793 1 92.81 420 GLY A CA 1
ATOM 3156 C C . GLY A 1 420 ? 21.578 8.102 -5 1 92.81 420 GLY A C 1
ATOM 3157 O O . GLY A 1 420 ? 22.312 7.105 -5.027 1 92.81 420 GLY A O 1
ATOM 3158 N N . ARG A 1 421 ? 21.891 9.156 -4.293 1 90.69 421 ARG A N 1
ATOM 3159 C CA . ARG A 1 421 ? 23.172 9.266 -3.588 1 90.69 421 ARG A CA 1
ATOM 3160 C C . ARG A 1 421 ? 22.953 9.375 -2.082 1 90.69 421 ARG A C 1
ATOM 3162 O O . ARG A 1 421 ? 23.891 9.672 -1.337 1 90.69 421 ARG A O 1
ATOM 3169 N N . LEU A 1 422 ? 21.719 9.18 -1.693 1 90.31 422 LEU A N 1
ATOM 3170 C CA . LEU A 1 422 ? 21.484 9.297 -0.259 1 90.31 422 LEU A CA 1
ATOM 3171 C C . LEU A 1 422 ? 21.812 7.996 0.456 1 90.31 422 LEU A C 1
ATOM 3173 O O . LEU A 1 422 ? 21.219 6.953 0.178 1 90.31 422 LEU A O 1
ATOM 3177 N N . ASP A 1 423 ? 22.891 7.996 1.188 1 82.88 423 ASP A N 1
ATOM 3178 C CA . ASP A 1 423 ? 23.25 6.922 2.107 1 82.88 423 ASP A CA 1
ATOM 3179 C C . ASP A 1 423 ? 23.641 7.473 3.475 1 82.88 423 ASP A C 1
ATOM 3181 O O . ASP A 1 423 ? 23.625 8.688 3.688 1 82.88 423 ASP A O 1
ATOM 3185 N N . GLU A 1 424 ? 23.844 6.566 4.359 1 80.31 424 GLU A N 1
ATOM 3186 C CA . GLU A 1 424 ? 24.141 6.988 5.723 1 80.31 424 GLU A CA 1
ATOM 3187 C C . GLU A 1 424 ? 25.422 7.812 5.777 1 80.31 424 GLU A C 1
ATOM 3189 O O . GLU A 1 424 ? 25.594 8.664 6.652 1 80.31 424 GLU A O 1
ATOM 3194 N N . ASN A 1 425 ? 26.219 7.648 4.773 1 78.44 425 ASN A N 1
ATOM 3195 C CA . ASN A 1 425 ? 27.484 8.375 4.762 1 78.44 425 ASN A CA 1
ATOM 3196 C C . ASN A 1 425 ? 27.281 9.844 4.387 1 78.44 425 ASN A C 1
ATOM 3198 O O . ASN A 1 425 ? 28.141 10.68 4.656 1 78.44 425 ASN A O 1
ATOM 3202 N N . ALA A 1 426 ? 26.109 10.094 3.766 1 80.56 426 ALA A N 1
ATOM 3203 C CA . ALA A 1 426 ? 25.797 11.469 3.389 1 80.56 426 ALA A CA 1
ATOM 3204 C C . ALA A 1 426 ? 25.312 12.273 4.594 1 80.56 426 ALA A C 1
ATOM 3206 O O . ALA A 1 426 ? 25.297 13.508 4.555 1 80.56 426 ALA A O 1
ATOM 3207 N N . VAL A 1 427 ? 25.016 11.492 5.637 1 82 427 VAL A N 1
ATOM 3208 C CA . VAL A 1 427 ? 24.516 12.133 6.855 1 82 427 VAL A CA 1
ATOM 3209 C C . VAL A 1 427 ? 25.641 12.25 7.871 1 82 427 VAL A C 1
ATOM 3211 O O . VAL A 1 427 ? 26.344 11.273 8.156 1 82 427 VAL A O 1
ATOM 3214 N N . ARG A 1 428 ? 26.266 13.391 8.141 1 70.25 428 ARG A N 1
ATOM 3215 C CA . ARG A 1 428 ? 27.312 13.594 9.133 1 70.25 428 ARG A CA 1
ATOM 3216 C C . ARG A 1 428 ? 26.703 13.883 10.508 1 70.25 428 ARG A C 1
ATOM 3218 O O . ARG A 1 428 ? 25.594 14.383 10.609 1 70.25 428 ARG A O 1
ATOM 3225 N N . MET B 1 1 ? -85.625 0.151 -3.861 1 27.11 1 MET B N 1
ATOM 3226 C CA . MET B 1 1 ? -84.938 1.441 -3.945 1 27.11 1 MET B CA 1
ATOM 3227 C C . MET B 1 1 ? -84 1.638 -2.764 1 27.11 1 MET B C 1
ATOM 3229 O O . MET B 1 1 ? -83.562 2.76 -2.486 1 27.11 1 MET B O 1
ATOM 3233 N N . ARG B 1 2 ? -83.812 0.471 -1.935 1 32.94 2 ARG B N 1
ATOM 3234 C CA . ARG B 1 2 ? -83.312 0.616 -0.578 1 32.94 2 ARG B CA 1
ATOM 3235 C C . ARG B 1 2 ? -81.938 1.274 -0.584 1 32.94 2 ARG B C 1
ATOM 3237 O O . ARG B 1 2 ? -81.125 1.029 -1.483 1 32.94 2 ARG B O 1
ATOM 3244 N N . LEU B 1 3 ? -81.875 2.469 0.025 1 35.19 3 LEU B N 1
ATOM 3245 C CA . LEU B 1 3 ? -80.875 3.438 0.495 1 35.19 3 LEU B CA 1
ATOM 3246 C C . LEU B 1 3 ? -79.688 2.734 1.148 1 35.19 3 LEU B C 1
ATOM 3248 O O . LEU B 1 3 ? -79.875 2.004 2.129 1 35.19 3 LEU B O 1
ATOM 3252 N N . MET B 1 4 ? -78.812 2.092 0.339 1 41.31 4 MET B N 1
ATOM 3253 C CA . MET B 1 4 ? -77.562 1.48 0.683 1 41.31 4 MET B CA 1
ATOM 3254 C C . MET B 1 4 ? -76.75 2.395 1.595 1 41.31 4 MET B C 1
ATOM 3256 O O . MET B 1 4 ? -76.75 3.613 1.406 1 41.31 4 MET B O 1
ATOM 3260 N N . PRO B 1 5 ? -76.438 1.962 2.865 1 41.78 5 PRO B N 1
ATOM 3261 C CA . PRO B 1 5 ? -75.75 2.57 4.027 1 41.78 5 PRO B CA 1
ATOM 3262 C C . PRO B 1 5 ? -74.438 3.24 3.676 1 41.78 5 PRO B C 1
ATOM 3264 O O . PRO B 1 5 ? -73.5 2.582 3.18 1 41.78 5 PRO B O 1
ATOM 3267 N N . LEU B 1 6 ? -74.438 4.508 3.09 1 39.19 6 LEU B N 1
ATOM 3268 C CA . LEU B 1 6 ? -73.375 5.465 2.771 1 39.19 6 LEU B CA 1
ATOM 3269 C C . LEU B 1 6 ? -72.5 5.711 3.982 1 39.19 6 LEU B C 1
ATOM 3271 O O . LEU B 1 6 ? -71.562 6.473 3.902 1 39.19 6 LEU B O 1
ATOM 3275 N N . ALA B 1 7 ? -73 5.465 5.219 1 36.12 7 ALA B N 1
ATOM 3276 C CA . ALA B 1 7 ? -72.375 6.078 6.375 1 36.12 7 ALA B CA 1
ATOM 3277 C C . ALA B 1 7 ? -71 5.531 6.574 1 36.12 7 ALA B C 1
ATOM 3279 O O . ALA B 1 7 ? -70.25 5.91 7.52 1 36.12 7 ALA B O 1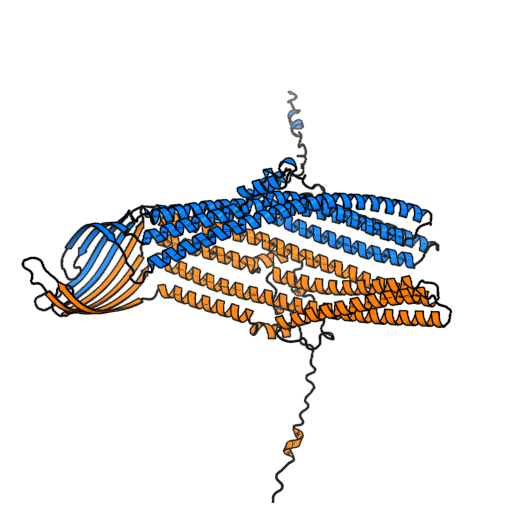
ATOM 3280 N N . ALA B 1 8 ? -70.688 4.309 5.988 1 40.66 8 ALA B N 1
ATOM 3281 C CA . ALA B 1 8 ? -69.5 3.691 6.492 1 40.66 8 ALA B CA 1
ATOM 3282 C C . ALA B 1 8 ? -68.25 4.465 6.035 1 40.66 8 ALA B C 1
ATOM 3284 O O . ALA B 1 8 ? -67.125 4.094 6.359 1 40.66 8 ALA B O 1
ATOM 3285 N N . VAL B 1 9 ? -68.5 5.312 4.973 1 39.19 9 VAL B N 1
ATOM 3286 C CA . VAL B 1 9 ? -67.25 5.754 4.355 1 39.19 9 VAL B CA 1
ATOM 3287 C C . VAL B 1 9 ? -66.562 6.785 5.258 1 39.19 9 VAL B C 1
ATOM 3289 O O . VAL B 1 9 ? -65.438 7.191 4.996 1 39.19 9 VAL B O 1
ATOM 3292 N N . THR B 1 10 ? -67.375 7.473 6.141 1 37.19 10 THR B N 1
ATOM 3293 C CA . THR B 1 10 ? -66.75 8.727 6.605 1 37.19 10 THR B CA 1
ATOM 3294 C C . THR B 1 10 ? -65.562 8.453 7.559 1 37.19 10 THR B C 1
ATOM 3296 O O . THR B 1 10 ? -64.688 9.297 7.738 1 37.19 10 THR B O 1
ATOM 3299 N N . ALA B 1 11 ? -65.812 7.508 8.445 1 38.91 11 ALA B N 1
ATOM 3300 C CA . ALA B 1 11 ? -65 7.688 9.648 1 38.91 11 ALA B CA 1
ATOM 3301 C C . ALA B 1 11 ? -63.5 7.473 9.352 1 38.91 11 ALA B C 1
ATOM 3303 O O . ALA B 1 11 ? -62.656 7.477 10.266 1 38.91 11 ALA B O 1
ATOM 3304 N N . ALA B 1 12 ? -63.25 6.863 8.242 1 38.91 12 ALA B N 1
ATOM 3305 C CA . ALA B 1 12 ? -61.812 6.496 8.211 1 38.91 12 ALA B CA 1
ATOM 3306 C C . ALA B 1 12 ? -60.938 7.73 8.133 1 38.91 12 ALA B C 1
ATOM 3308 O O . ALA B 1 12 ? -60.125 7.863 7.219 1 38.91 12 ALA B O 1
ATOM 3309 N N . LEU B 1 13 ? -61.562 8.969 8.234 1 38.22 13 LEU B N 1
ATOM 3310 C CA . LEU B 1 13 ? -60.562 10.016 8.227 1 38.22 13 LEU B CA 1
ATOM 3311 C C . LEU B 1 13 ? -59.562 9.82 9.367 1 38.22 13 LEU B C 1
ATOM 3313 O O . LEU B 1 13 ? -59.844 10.148 10.516 1 38.22 13 LEU B O 1
ATOM 3317 N N . LEU B 1 14 ? -59.156 8.57 9.656 1 38.44 14 LEU B N 1
ATOM 3318 C CA . LEU B 1 14 ? -58.094 8.328 10.617 1 38.44 14 LEU B CA 1
ATOM 3319 C C . LEU B 1 14 ? -57.031 9.422 10.547 1 38.44 14 LEU B C 1
ATOM 3321 O O . LEU B 1 14 ? -56.781 9.977 9.477 1 38.44 14 LEU B O 1
ATOM 3325 N N . ALA B 1 15 ? -56.688 10.016 11.75 1 39.78 15 ALA B N 1
ATOM 3326 C CA . ALA B 1 15 ? -55.688 10.898 12.336 1 39.78 15 ALA B CA 1
ATOM 3327 C C . ALA B 1 15 ? -54.312 10.625 11.742 1 39.78 15 ALA B C 1
ATOM 3329 O O . ALA B 1 15 ? -53.688 9.602 12.039 1 39.78 15 ALA B O 1
ATOM 3330 N N . PHE B 1 16 ? -54.062 10.953 10.523 1 40.91 16 PHE B N 1
ATOM 3331 C CA . PHE B 1 16 ? -52.656 11.117 10.148 1 40.91 16 PHE B CA 1
ATOM 3332 C C . PHE B 1 16 ? -51.906 11.898 11.219 1 40.91 16 PHE B C 1
ATOM 3334 O O . PHE B 1 16 ? -52.031 13.125 11.305 1 40.91 16 PHE B O 1
ATOM 3341 N N . ALA B 1 17 ? -51.844 11.445 12.508 1 40.25 17 ALA B N 1
ATOM 3342 C CA . ALA B 1 17 ? -50.844 12.07 13.383 1 40.25 17 ALA B CA 1
ATOM 3343 C C . ALA B 1 17 ? -49.594 12.461 12.609 1 40.25 17 ALA B C 1
ATOM 3345 O O . ALA B 1 17 ? -49.062 11.664 11.82 1 40.25 17 ALA B O 1
ATOM 3346 N N . PRO B 1 18 ? -49.438 13.656 12.422 1 41.44 18 PRO B N 1
ATOM 3347 C CA . PRO B 1 18 ? -48.125 13.953 11.828 1 41.44 18 PRO B CA 1
ATOM 3348 C C . PRO B 1 18 ? -47 13.125 12.438 1 41.44 18 PRO B C 1
ATOM 3350 O O . PRO B 1 18 ? -46.906 12.992 13.656 1 41.44 18 PRO B O 1
ATOM 3353 N N . LEU B 1 19 ? -46.656 11.938 11.883 1 43.84 19 LEU B N 1
ATOM 3354 C CA . LEU B 1 19 ? -45.344 11.414 12.25 1 43.84 19 LEU B CA 1
ATOM 3355 C C . LEU B 1 19 ? -44.406 12.547 12.609 1 43.84 19 LEU B C 1
ATOM 3357 O O . LEU B 1 19 ? -44.094 13.391 11.766 1 43.84 19 LEU B O 1
ATOM 3361 N N . SER B 1 20 ? -44.562 13.117 13.688 1 44.28 20 SER B N 1
ATOM 3362 C CA . SER B 1 20 ? -43.469 13.992 14.148 1 44.28 20 SER B CA 1
ATOM 3363 C C . SER B 1 20 ? -42.156 13.586 13.531 1 44.28 20 SER B C 1
ATOM 3365 O O . SER B 1 20 ? -41.656 12.477 13.75 1 44.28 20 SER B O 1
ATOM 3367 N N . ALA B 1 21 ? -41.781 14.008 12.391 1 48.12 21 ALA B N 1
ATOM 3368 C CA . ALA B 1 21 ? -40.469 13.922 11.742 1 48.12 21 ALA B CA 1
ATOM 3369 C C . ALA B 1 21 ? -39.344 14.094 12.758 1 48.12 21 ALA B C 1
ATOM 3371 O O . ALA B 1 21 ? -39 15.219 13.102 1 48.12 21 ALA B O 1
ATOM 3372 N N . ARG B 1 22 ? -39.344 13.375 13.797 1 52.66 22 ARG B N 1
ATOM 3373 C CA . ARG B 1 22 ? -38.156 13.375 14.648 1 52.66 22 ARG B CA 1
ATOM 3374 C C . ARG B 1 22 ? -36.875 13.328 13.812 1 52.66 22 ARG B C 1
ATOM 3376 O O . ARG B 1 22 ? -36.812 12.648 12.789 1 52.66 22 ARG B O 1
ATOM 3383 N N . ALA B 1 23 ? -36.031 14.227 13.969 1 65.44 23 ALA B N 1
ATOM 3384 C CA . ALA B 1 23 ? -34.719 14.273 13.289 1 65.44 23 ALA B CA 1
ATOM 3385 C C . ALA B 1 23 ? -34.031 12.922 13.367 1 65.44 23 ALA B C 1
ATOM 3387 O O . ALA B 1 23 ? -33.906 12.328 14.438 1 65.44 23 ALA B O 1
ATOM 3388 N N . GLU B 1 24 ? -34.094 12.211 12.328 1 79.75 24 GLU B N 1
ATOM 3389 C CA . GLU B 1 24 ? -33.375 10.945 12.195 1 79.75 24 GLU B CA 1
ATOM 3390 C C . GLU B 1 24 ? -31.969 11.055 12.781 1 79.75 24 GLU B C 1
ATOM 3392 O O . GLU B 1 24 ? -31.25 12.016 12.508 1 79.75 24 GLU B O 1
ATOM 3397 N N . SER B 1 25 ? -31.734 10.234 13.82 1 86.06 25 SER B N 1
ATOM 3398 C CA . SER B 1 25 ? -30.422 10.227 14.453 1 86.06 25 SER B CA 1
ATOM 3399 C C . SER B 1 25 ? -29.344 9.711 13.5 1 86.06 25 SER B C 1
ATOM 3401 O O . SER B 1 25 ? -29.656 9.039 12.508 1 86.06 25 SER B O 1
ATOM 3403 N N . LEU B 1 26 ? -28.156 10.156 13.711 1 90.94 26 LEU B N 1
ATOM 3404 C CA . LEU B 1 26 ? -27.031 9.688 12.914 1 90.94 26 LEU B CA 1
ATOM 3405 C C . LEU B 1 26 ? -26.953 8.164 12.922 1 90.94 26 LEU B C 1
ATOM 3407 O O . LEU B 1 26 ? -26.688 7.547 11.891 1 90.94 26 LEU B O 1
ATOM 3411 N N . ARG B 1 27 ? -27.281 7.52 14.039 1 90.12 27 ARG B N 1
ATOM 3412 C CA . ARG B 1 27 ? -27.25 6.066 14.148 1 90.12 27 ARG B CA 1
ATOM 3413 C C . ARG B 1 27 ? -28.281 5.434 13.219 1 90.12 27 ARG B C 1
ATOM 3415 O O . ARG B 1 27 ? -27.984 4.457 12.523 1 90.12 27 ARG B O 1
ATOM 3422 N N . GLU B 1 28 ? -29.406 5.988 13.203 1 89.19 28 GLU B N 1
ATOM 3423 C CA . GLU B 1 28 ? -30.469 5.484 12.336 1 89.19 28 GLU B CA 1
ATOM 3424 C C . GLU B 1 28 ? -30.109 5.637 10.867 1 89.19 28 GLU B C 1
ATOM 3426 O O . GLU B 1 28 ? -30.375 4.742 10.055 1 89.19 28 GLU B O 1
ATOM 3431 N N . MET B 1 29 ? -29.484 6.742 10.578 1 91.69 29 MET B N 1
ATOM 3432 C CA . MET B 1 29 ? -29.062 6.969 9.203 1 91.69 29 MET B CA 1
ATOM 3433 C C . MET B 1 29 ? -28.016 5.938 8.781 1 91.69 29 MET B C 1
ATOM 3435 O O . MET B 1 29 ? -28.062 5.43 7.656 1 91.69 29 MET B O 1
ATOM 3439 N N . LEU B 1 30 ? -27.141 5.645 9.688 1 93.62 30 LEU B N 1
ATOM 3440 C CA . LEU B 1 30 ? -26.094 4.664 9.414 1 93.62 30 LEU B CA 1
ATOM 3441 C C . LEU B 1 30 ? -26.688 3.273 9.219 1 93.62 30 LEU B C 1
ATOM 3443 O O . LEU B 1 30 ? -26.312 2.553 8.289 1 93.62 30 LEU B O 1
ATOM 3447 N N . ASP B 1 31 ? -27.672 2.916 10.039 1 91.69 31 ASP B N 1
ATOM 3448 C CA . ASP B 1 31 ? -28.297 1.602 9.977 1 91.69 31 ASP B CA 1
ATOM 3449 C C . ASP B 1 31 ? -29.031 1.409 8.648 1 91.69 31 ASP B C 1
ATOM 3451 O O . ASP B 1 31 ? -29.094 0.294 8.125 1 91.69 31 ASP B O 1
ATOM 3455 N N . GLN B 1 32 ? -29.484 2.48 8.172 1 91 32 GLN B N 1
ATOM 3456 C CA . GLN B 1 32 ? -30.234 2.42 6.918 1 91 32 GLN B CA 1
ATOM 3457 C C . GLN B 1 32 ? -29.281 2.385 5.723 1 91 32 GLN B C 1
ATOM 3459 O O . GLN B 1 32 ? -29.547 1.719 4.723 1 91 32 GLN B O 1
ATOM 3464 N N . MET B 1 33 ? -28.172 3.023 5.812 1 93.56 33 MET B N 1
ATOM 3465 C CA . MET B 1 33 ? -27.266 3.223 4.684 1 93.56 33 MET B CA 1
ATOM 3466 C C . MET B 1 33 ? -26.375 2 4.477 1 93.56 33 MET B C 1
ATOM 3468 O O . MET B 1 33 ? -26.125 1.599 3.34 1 93.56 33 MET B O 1
ATOM 3472 N N . LEU B 1 34 ? -25.969 1.329 5.469 1 93.5 34 LEU B N 1
ATOM 3473 C CA . LEU B 1 34 ? -24.891 0.359 5.414 1 93.5 34 LEU B CA 1
ATOM 3474 C C . LEU B 1 34 ? -25.312 -0.884 4.637 1 93.5 34 LEU B C 1
ATOM 3476 O O . LEU B 1 34 ? -24.609 -1.302 3.703 1 93.5 34 LEU B O 1
ATOM 3480 N N . PRO B 1 35 ? -26.516 -1.473 4.926 1 90.44 35 PRO B N 1
ATOM 3481 C CA . PRO B 1 35 ? -26.844 -2.711 4.219 1 90.44 35 PRO B CA 1
ATOM 3482 C C . PRO B 1 35 ? -27.031 -2.504 2.719 1 90.44 35 PRO B C 1
ATOM 3484 O O . PRO B 1 35 ? -26.75 -3.408 1.927 1 90.44 35 PRO B O 1
ATOM 3487 N N . GLY B 1 36 ? -27.375 -1.371 2.27 1 90.19 36 GLY B N 1
ATOM 3488 C CA . GLY B 1 36 ? -27.688 -1.121 0.871 1 90.19 36 GLY B CA 1
ATOM 3489 C C . GLY B 1 36 ? -26.562 -0.437 0.123 1 90.19 36 GLY B C 1
ATOM 3490 O O . GLY B 1 36 ? -26.625 -0.267 -1.096 1 90.19 36 GLY B O 1
ATOM 3491 N N . HIS B 1 37 ? -25.484 -0.207 0.788 1 95 37 HIS B N 1
ATOM 3492 C CA . HIS B 1 37 ? -24.406 0.537 0.138 1 95 37 HIS B CA 1
ATOM 3493 C C . HIS B 1 37 ? -23.625 -0.352 -0.824 1 95 37 HIS B C 1
ATOM 3495 O O . HIS B 1 37 ? -23.312 -1.497 -0.498 1 95 37 HIS B O 1
ATOM 3501 N N . ASN B 1 38 ? -23.266 0.22 -2.033 1 96 38 ASN B N 1
ATOM 3502 C CA . ASN B 1 38 ? -22.625 -0.551 -3.092 1 96 38 ASN B CA 1
ATOM 3503 C C . ASN B 1 38 ? -21.266 -1.084 -2.646 1 96 38 ASN B C 1
ATOM 3505 O O . ASN B 1 38 ? -20.875 -2.191 -3.023 1 96 38 ASN B O 1
ATOM 3509 N N . ARG B 1 39 ? -20.562 -0.434 -1.858 1 96.06 39 ARG B N 1
ATOM 3510 C CA . ARG B 1 39 ? -19.281 -0.896 -1.361 1 96.06 39 ARG B CA 1
ATOM 3511 C C . ARG B 1 39 ? -19.438 -2.117 -0.463 1 96.06 39 ARG B C 1
ATOM 3513 O O . ARG B 1 39 ? -18.609 -3.021 -0.477 1 96.06 39 ARG B O 1
ATOM 3520 N N . MET B 1 40 ? -20.484 -2.066 0.36 1 96.62 40 MET B N 1
ATOM 3521 C CA . MET B 1 40 ? -20.75 -3.209 1.231 1 96.62 40 MET B CA 1
ATOM 3522 C C . MET B 1 40 ? -21.172 -4.426 0.419 1 96.62 40 MET B C 1
ATOM 3524 O O . MET B 1 40 ? -20.766 -5.551 0.718 1 96.62 40 MET B O 1
ATOM 3528 N N . LYS B 1 41 ? -21.938 -4.207 -0.671 1 96.81 41 LYS B N 1
ATOM 3529 C CA . LYS B 1 41 ? -22.344 -5.301 -1.548 1 96.81 41 LYS B CA 1
ATOM 3530 C C . LYS B 1 41 ? -21.141 -5.93 -2.246 1 96.81 41 LYS B C 1
ATOM 3532 O O . LYS B 1 41 ? -21.062 -7.152 -2.357 1 96.81 41 LYS B O 1
ATOM 3537 N N . ALA B 1 42 ? -20.312 -5.078 -2.682 1 97.5 42 ALA B N 1
ATOM 3538 C CA . ALA B 1 42 ? -19.094 -5.566 -3.346 1 97.5 42 ALA B CA 1
ATOM 3539 C C . ALA B 1 42 ? -18.25 -6.402 -2.395 1 97.5 42 ALA B C 1
ATOM 3541 O O . ALA B 1 42 ? -17.781 -7.484 -2.76 1 97.5 42 ALA B O 1
ATOM 3542 N N . ALA B 1 43 ? -18.094 -5.93 -1.143 1 97.25 43 ALA B N 1
ATOM 3543 C CA . ALA B 1 43 ? -17.297 -6.648 -0.15 1 97.25 43 ALA B CA 1
ATOM 3544 C C . ALA B 1 43 ? -17.922 -7.992 0.191 1 97.25 43 ALA B C 1
ATOM 3546 O O . ALA B 1 43 ? -17.219 -8.992 0.358 1 97.25 43 ALA B O 1
ATOM 3547 N N . GLN B 1 44 ? -19.234 -8.016 0.245 1 97.62 44 GLN B N 1
ATOM 3548 C CA . GLN B 1 44 ? -19.938 -9.266 0.523 1 97.62 44 GLN B CA 1
ATOM 3549 C C . GLN B 1 44 ? -19.766 -10.258 -0.617 1 97.62 44 GLN B C 1
ATOM 3551 O O . GLN B 1 44 ? -19.578 -11.461 -0.379 1 97.62 44 GLN B O 1
ATOM 3556 N N . ALA B 1 45 ? -19.797 -9.797 -1.839 1 98.12 45 ALA B N 1
ATOM 3557 C CA . ALA B 1 45 ? -19.594 -10.664 -2.996 1 98.12 45 ALA B CA 1
ATOM 3558 C C . ALA B 1 45 ? -18.188 -11.25 -2.992 1 98.12 45 ALA B C 1
ATOM 3560 O O . ALA B 1 45 ? -17.984 -12.414 -3.344 1 98.12 45 ALA B O 1
ATOM 3561 N N . ASP B 1 46 ? -17.281 -10.453 -2.574 1 97.94 46 ASP B N 1
ATOM 3562 C CA . ASP B 1 46 ? -15.906 -10.945 -2.467 1 97.94 46 ASP B CA 1
ATOM 3563 C C . ASP B 1 46 ? -15.805 -12.078 -1.443 1 97.94 46 ASP B C 1
ATOM 3565 O O . ASP B 1 46 ? -15.109 -13.062 -1.671 1 97.94 46 ASP B O 1
ATOM 3569 N N . VAL B 1 47 ? -16.5 -11.977 -0.306 1 98.25 47 VAL B N 1
ATOM 3570 C CA . VAL B 1 47 ? -16.5 -13.008 0.721 1 98.25 47 VAL B CA 1
ATOM 3571 C C . VAL B 1 47 ? -17.141 -14.289 0.167 1 98.25 47 VAL B C 1
ATOM 3573 O O . VAL B 1 47 ? -16.594 -15.383 0.342 1 98.25 47 VAL B O 1
ATOM 3576 N N . THR B 1 48 ? -18.188 -14.125 -0.601 1 98.44 48 THR B N 1
ATOM 3577 C CA . THR B 1 48 ? -18.859 -15.273 -1.195 1 98.44 48 THR B CA 1
ATOM 3578 C C . THR B 1 48 ? -17.953 -15.969 -2.213 1 98.44 48 THR B C 1
ATOM 3580 O O . THR B 1 48 ? -17.922 -17.203 -2.273 1 98.44 48 THR B O 1
ATOM 3583 N N . GLY B 1 49 ? -17.312 -15.133 -2.979 1 98.56 49 GLY B N 1
ATOM 3584 C CA . GLY B 1 49 ? -16.344 -15.703 -3.906 1 98.56 49 GLY B CA 1
ATOM 3585 C C . GLY B 1 49 ? -15.266 -16.516 -3.221 1 98.56 49 GLY B C 1
ATOM 3586 O O . GLY B 1 49 ? -14.961 -17.641 -3.646 1 98.56 49 GLY B O 1
ATOM 3587 N N . ALA B 1 50 ? -14.75 -16.031 -2.127 1 98.38 50 ALA B N 1
ATOM 3588 C CA . ALA B 1 50 ? -13.703 -16.734 -1.378 1 98.38 50 ALA B CA 1
ATOM 3589 C C . ALA B 1 50 ? -14.25 -18 -0.743 1 98.38 50 ALA B C 1
ATOM 3591 O O . ALA B 1 50 ? -13.539 -19 -0.646 1 98.38 50 ALA B O 1
ATOM 3592 N N . GLU B 1 51 ? -15.477 -17.984 -0.364 1 98.12 51 GLU B N 1
ATOM 3593 C CA . GLU B 1 51 ? -16.141 -19.156 0.186 1 98.12 51 GLU B CA 1
ATOM 3594 C C . GLU B 1 51 ? -16.219 -20.281 -0.854 1 98.12 51 GLU B C 1
ATOM 3596 O O . GLU B 1 51 ? -15.961 -21.438 -0.547 1 98.12 51 GLU B O 1
ATOM 3601 N N . ASN B 1 52 ? -16.531 -19.859 -2.035 1 98.44 52 ASN B N 1
ATOM 3602 C CA . ASN B 1 52 ? -16.625 -20.859 -3.1 1 98.44 52 ASN B CA 1
ATOM 3603 C C . ASN B 1 52 ? -15.25 -21.391 -3.488 1 98.44 52 ASN B C 1
ATOM 3605 O O . ASN B 1 52 ? -15.109 -22.562 -3.824 1 98.44 52 ASN B O 1
ATOM 3609 N N . LEU B 1 53 ? -14.281 -20.594 -3.395 1 97.81 53 LEU B N 1
ATOM 3610 C CA . LEU B 1 53 ? -12.922 -21.047 -3.701 1 97.81 53 LEU B CA 1
ATOM 3611 C C . LEU B 1 53 ? -12.422 -22.016 -2.635 1 97.81 53 LEU B C 1
ATOM 3613 O O . LEU B 1 53 ? -11.656 -22.922 -2.938 1 97.81 53 LEU B O 1
ATOM 3617 N N . LEU B 1 54 ? -12.875 -21.828 -1.374 1 98 54 LEU B N 1
ATOM 3618 C CA . LEU B 1 54 ? -12.578 -22.797 -0.323 1 98 54 LEU B CA 1
ATOM 3619 C C . LEU B 1 54 ? -13.188 -24.156 -0.647 1 98 54 LEU B C 1
ATOM 3621 O O . LEU B 1 54 ? -12.531 -25.188 -0.48 1 98 54 LEU B O 1
ATOM 3625 N N . GLU B 1 55 ? -14.352 -24.109 -1.255 1 97.69 55 GLU B N 1
ATOM 3626 C CA . GLU B 1 55 ? -15 -25.359 -1.652 1 97.69 55 GLU B CA 1
ATOM 3627 C C . GLU B 1 55 ? -14.273 -26.016 -2.828 1 97.69 55 GLU B C 1
ATOM 3629 O O . GLU B 1 55 ? -14.156 -27.234 -2.898 1 97.69 55 GLU B O 1
ATOM 3634 N N . VAL B 1 56 ? -13.781 -25.203 -3.699 1 96.81 56 VAL B N 1
ATOM 3635 C CA . VAL B 1 56 ? -12.977 -25.734 -4.801 1 96.81 56 VAL B CA 1
ATOM 3636 C C . VAL B 1 56 ? -11.742 -26.438 -4.254 1 96.81 56 VAL B C 1
ATOM 3638 O O . VAL B 1 56 ? -11.414 -27.547 -4.684 1 96.81 56 VAL B O 1
ATOM 3641 N N . ALA B 1 57 ? -11.102 -25.812 -3.279 1 96.31 57 ALA B N 1
ATOM 3642 C CA . ALA B 1 57 ? -9.914 -26.422 -2.68 1 96.31 57 ALA B CA 1
ATOM 3643 C C . ALA B 1 57 ? -10.25 -27.734 -1.99 1 96.31 57 ALA B C 1
ATOM 3645 O O . ALA B 1 57 ? -9.508 -28.719 -2.1 1 96.31 57 ALA B O 1
ATOM 3646 N N . ARG B 1 58 ? -11.398 -27.812 -1.367 1 97 58 ARG B N 1
ATOM 3647 C CA . ARG B 1 58 ? -11.836 -29.016 -0.687 1 97 58 ARG B CA 1
ATOM 3648 C C . ARG B 1 58 ? -12.148 -30.125 -1.688 1 97 58 ARG B C 1
ATOM 3650 O O . ARG B 1 58 ? -12.047 -31.312 -1.367 1 97 58 ARG B O 1
ATOM 3657 N N . GLY B 1 59 ? -12.477 -29.656 -2.896 1 96.75 59 GLY B N 1
ATOM 3658 C CA . GLY B 1 59 ? -12.789 -30.594 -3.961 1 96.75 59 GLY B CA 1
ATOM 3659 C C . GLY B 1 59 ? -11.625 -31.5 -4.324 1 96.75 59 GLY B C 1
ATOM 3660 O O . GLY B 1 59 ? -11.812 -32.562 -4.934 1 96.75 59 GLY B O 1
ATOM 3661 N N . THR B 1 60 ? -10.406 -31.141 -3.879 1 94.38 60 THR B N 1
ATOM 3662 C CA . THR B 1 60 ? -9.211 -31.922 -4.18 1 94.38 60 THR B CA 1
ATOM 3663 C C . THR B 1 60 ? -9.289 -33.312 -3.535 1 94.38 60 THR B C 1
ATOM 3665 O O . THR B 1 60 ? -8.703 -34.25 -4.043 1 94.38 60 THR B O 1
ATOM 3668 N N . TRP B 1 61 ? -10.148 -33.469 -2.482 1 95.69 61 TRP B N 1
ATOM 3669 C CA . TRP B 1 61 ? -10.242 -34.75 -1.756 1 95.69 61 TRP B CA 1
ATOM 3670 C C . TRP B 1 61 ? -11.367 -35.594 -2.314 1 95.69 61 TRP B C 1
ATOM 3672 O O . TRP B 1 61 ? -11.617 -36.719 -1.815 1 95.69 61 TRP B O 1
ATOM 3682 N N . TYR B 1 62 ? -11.961 -35.156 -3.447 1 96.44 62 TYR B N 1
ATOM 3683 C CA . TYR B 1 62 ? -13.008 -35.969 -4.094 1 96.44 62 TYR B CA 1
ATOM 3684 C C . TYR B 1 62 ? -12.508 -36.562 -5.402 1 96.44 62 TYR B C 1
ATOM 3686 O O . TYR B 1 62 ? -11.617 -36 -6.051 1 96.44 62 TYR B O 1
ATOM 3694 N N . PRO B 1 63 ? -13.055 -37.719 -5.801 1 96.44 63 PRO B N 1
ATOM 3695 C CA . PRO B 1 63 ? -12.586 -38.344 -7.027 1 96.44 63 PRO B CA 1
ATOM 3696 C C . PRO B 1 63 ? -12.992 -37.594 -8.289 1 96.44 63 PRO B C 1
ATOM 3698 O O . PRO B 1 63 ? -13.984 -36.875 -8.281 1 96.44 63 PRO B O 1
ATOM 3701 N N . THR B 1 64 ? -12.25 -37.719 -9.25 1 96.44 64 THR B N 1
ATOM 3702 C CA . THR B 1 64 ? -12.578 -37.219 -10.586 1 96.44 64 THR B CA 1
ATOM 3703 C C . THR B 1 64 ? -12.945 -38.375 -11.516 1 96.44 64 THR B C 1
ATOM 3705 O O . THR B 1 64 ? -12.289 -39.406 -11.516 1 96.44 64 THR B O 1
ATOM 3708 N N . LEU B 1 65 ? -14.062 -38.188 -12.211 1 96.62 65 LEU B N 1
ATOM 3709 C CA . LEU B 1 65 ? -14.508 -39.156 -13.203 1 96.62 65 LEU B CA 1
ATOM 3710 C C . LEU B 1 65 ? -14.266 -38.656 -14.617 1 96.62 65 LEU B C 1
ATOM 3712 O O . LEU B 1 65 ? -14.688 -37.531 -14.961 1 96.62 65 LEU B O 1
ATOM 3716 N N . THR B 1 66 ? -13.531 -39.406 -15.359 1 96.44 66 THR B N 1
ATOM 3717 C CA . THR B 1 66 ? -13.258 -39.062 -16.75 1 96.44 66 THR B CA 1
ATOM 3718 C C . THR B 1 66 ? -13.789 -40.125 -17.688 1 96.44 66 THR B C 1
ATOM 3720 O O . THR B 1 66 ? -13.516 -41.312 -17.5 1 96.44 66 THR B O 1
ATOM 3723 N N . THR B 1 67 ? -14.539 -39.625 -18.688 1 96.12 67 THR B N 1
ATOM 3724 C CA . THR B 1 67 ? -15.023 -40.5 -19.734 1 96.12 67 THR B CA 1
ATOM 3725 C C . THR B 1 67 ? -14.336 -40.188 -21.062 1 96.12 67 THR B C 1
ATOM 3727 O O . THR B 1 67 ? -14.281 -39.062 -21.484 1 96.12 67 THR B O 1
ATOM 3730 N N . THR B 1 68 ? -13.766 -41.312 -21.625 1 95.94 68 THR B N 1
ATOM 3731 C CA . THR B 1 68 ? -13.117 -41.188 -22.922 1 95.94 68 THR B CA 1
ATOM 3732 C C . THR B 1 68 ? -13.758 -42.125 -23.938 1 95.94 68 THR B C 1
ATOM 3734 O O . THR B 1 68 ? -13.945 -43.312 -23.672 1 95.94 68 THR B O 1
ATOM 3737 N N . VAL B 1 69 ? -14.133 -41.5 -25.094 1 95.56 69 VAL B N 1
ATOM 3738 C CA . VAL B 1 69 ? -14.68 -42.281 -26.203 1 95.56 69 VAL B CA 1
ATOM 3739 C C . VAL B 1 69 ? -13.836 -42.031 -27.453 1 95.56 69 VAL B C 1
ATOM 3741 O O . VAL B 1 69 ? -13.617 -40.906 -27.859 1 95.56 69 VAL B O 1
ATOM 3744 N N . ASP B 1 70 ? -13.352 -43.219 -27.953 1 95 70 ASP B N 1
ATOM 3745 C CA . ASP B 1 70 ? -12.586 -43.188 -29.188 1 95 70 ASP B CA 1
ATOM 3746 C C . ASP B 1 70 ? -13.32 -43.906 -30.312 1 95 70 ASP B C 1
ATOM 3748 O O . ASP B 1 70 ? -13.828 -45 -30.125 1 95 70 ASP B O 1
ATOM 3752 N N . TYR B 1 71 ? -13.438 -43.188 -31.422 1 94.5 71 TYR B N 1
ATOM 3753 C CA . TYR B 1 71 ? -13.883 -43.781 -32.688 1 94.5 71 TYR B CA 1
ATOM 3754 C C . TYR B 1 71 ? -12.992 -43.344 -33.844 1 94.5 71 TYR B C 1
ATOM 3756 O O . TYR B 1 71 ? -12.688 -42.156 -33.969 1 94.5 71 TYR B O 1
ATOM 3764 N N . GLY B 1 72 ? -12.57 -44.344 -34.562 1 94.88 72 GLY B N 1
ATOM 3765 C CA . GLY B 1 72 ? -11.703 -44 -35.688 1 94.88 72 GLY B CA 1
ATOM 3766 C C . GLY B 1 72 ? -11.258 -45.219 -36.5 1 94.88 72 GLY B C 1
ATOM 3767 O O . GLY B 1 72 ? -11.922 -46.25 -36.5 1 94.88 72 GLY B O 1
ATOM 3768 N N . TYR B 1 73 ? -10.172 -44.969 -37.344 1 94.81 73 TYR B N 1
ATOM 3769 C CA . TYR B 1 73 ? -9.57 -45.969 -38.188 1 94.81 73 TYR B CA 1
ATOM 3770 C C . TYR B 1 73 ? -8.102 -46.188 -37.844 1 94.81 73 TYR B C 1
ATOM 3772 O O . TYR B 1 73 ? -7.383 -45.219 -37.562 1 94.81 73 TYR B O 1
ATOM 3780 N N . GLU B 1 74 ? -7.766 -47.5 -37.719 1 94.19 74 GLU B N 1
ATOM 3781 C CA . GLU B 1 74 ? -6.375 -47.812 -37.438 1 94.19 74 GLU B CA 1
ATOM 3782 C C . GLU B 1 74 ? -5.82 -48.812 -38.469 1 94.19 74 GLU B C 1
ATOM 3784 O O . GLU B 1 74 ? -6.477 -49.781 -38.812 1 94.19 74 GLU B O 1
ATOM 3789 N N . SER B 1 75 ? -4.566 -48.469 -38.906 1 93.81 75 SER B N 1
ATOM 3790 C CA . SER B 1 75 ? -3.785 -49.375 -39.75 1 93.81 75 SER B CA 1
ATOM 3791 C C . SER B 1 75 ? -2.432 -49.688 -39.125 1 93.81 75 SER B C 1
ATOM 3793 O O . SER B 1 75 ? -1.723 -48.781 -38.688 1 93.81 75 SER B O 1
ATOM 3795 N N . GLN B 1 76 ? -2.166 -51.094 -38.969 1 92.5 76 GLN B N 1
ATOM 3796 C CA . GLN B 1 76 ? -0.889 -51.5 -38.375 1 92.5 76 GLN B CA 1
ATOM 3797 C C . GLN B 1 76 ? -0.172 -52.5 -39.281 1 92.5 76 GLN B C 1
ATOM 3799 O O . GLN B 1 76 ? -0.721 -53.562 -39.594 1 92.5 76 GLN B O 1
ATOM 3804 N N . ASN B 1 77 ? 1.104 -52.188 -39.625 1 91.19 77 ASN B N 1
ATOM 3805 C CA . ASN B 1 77 ? 2.012 -53.125 -40.25 1 91.19 77 ASN B CA 1
ATOM 3806 C C . ASN B 1 77 ? 2.855 -53.875 -39.219 1 91.19 77 ASN B C 1
ATOM 3808 O O . ASN B 1 77 ? 3.555 -53.25 -38.406 1 91.19 77 ASN B O 1
ATOM 3812 N N . LYS B 1 78 ? 2.738 -55.219 -39.25 1 87 78 LYS B N 1
ATOM 3813 C CA . LYS B 1 78 ? 3.406 -56 -38.25 1 87 78 LYS B CA 1
ATOM 3814 C C . LYS B 1 78 ? 4.609 -56.75 -38.812 1 87 78 LYS B C 1
ATOM 3816 O O . LYS B 1 78 ? 4.699 -56.938 -40.031 1 87 78 LYS B O 1
ATOM 3821 N N . PRO B 1 79 ? 5.434 -57.031 -37.719 1 85.5 79 PRO B N 1
ATOM 3822 C CA . PRO B 1 79 ? 6.605 -57.781 -38.188 1 85.5 79 PRO B CA 1
ATOM 3823 C C . PRO B 1 79 ? 6.242 -59.094 -38.875 1 85.5 79 PRO B C 1
ATOM 3825 O O . PRO B 1 79 ? 5.109 -59.562 -38.719 1 85.5 79 PRO B O 1
ATOM 3828 N N . SER B 1 80 ? 7.316 -59.688 -39.469 1 82.31 80 SER B N 1
ATOM 3829 C CA . SER B 1 80 ? 7.137 -60.938 -40.188 1 82.31 80 SER B CA 1
ATOM 3830 C C . SER B 1 80 ? 6.57 -62 -39.281 1 82.31 80 SER B C 1
ATOM 3832 O O . SER B 1 80 ? 7.012 -62.188 -38.125 1 82.31 80 SER B O 1
ATOM 3834 N N . GLY B 1 81 ? 5.602 -62.688 -39.781 1 81.44 81 GLY B N 1
ATOM 3835 C CA . GLY B 1 81 ? 4.953 -63.75 -39.062 1 81.44 81 GLY B CA 1
ATOM 3836 C C . GLY B 1 81 ? 3.631 -63.344 -38.438 1 81.44 81 GLY B C 1
ATOM 3837 O O . GLY B 1 81 ? 2.85 -64.188 -38 1 81.44 81 GLY B O 1
ATOM 3838 N N . SER B 1 82 ? 3.48 -62 -38.344 1 81.38 82 SER B N 1
ATOM 3839 C CA . SER B 1 82 ? 2.186 -61.562 -37.844 1 81.38 82 SER B CA 1
ATOM 3840 C C . SER B 1 82 ? 1.378 -60.875 -38.969 1 81.38 82 SER B C 1
ATOM 3842 O O . SER B 1 82 ? 1.945 -60.25 -39.844 1 81.38 82 SER B O 1
ATOM 3844 N N . GLN B 1 83 ? 0.083 -61.062 -39 1 86.56 83 GLN B N 1
ATOM 3845 C CA . GLN B 1 83 ? -0.772 -60.469 -40.031 1 86.56 83 GLN B CA 1
ATOM 3846 C C . GLN B 1 83 ? -1.033 -59 -39.75 1 86.56 83 GLN B C 1
ATOM 3848 O O . GLN B 1 83 ? -1.388 -58.625 -38.625 1 86.56 83 GLN B O 1
ATOM 3853 N N . ASP B 1 84 ? -0.903 -58.188 -40.844 1 90.25 84 ASP B N 1
ATOM 3854 C CA . ASP B 1 84 ? -1.262 -56.781 -40.75 1 90.25 84 ASP B CA 1
ATOM 3855 C C . ASP B 1 84 ? -2.736 -56.594 -40.406 1 90.25 84 ASP B C 1
ATOM 3857 O O . ASP B 1 84 ? -3.555 -57.5 -40.688 1 90.25 84 ASP B O 1
ATOM 3861 N N . THR B 1 85 ? -3.041 -55.594 -39.688 1 89.88 85 THR B N 1
ATOM 3862 C CA . THR B 1 85 ? -4.426 -55.344 -39.281 1 89.88 85 THR B CA 1
ATOM 3863 C C . THR B 1 85 ? -4.883 -53.969 -39.812 1 89.88 85 THR B C 1
ATOM 3865 O O . THR B 1 85 ? -4.105 -53.031 -39.844 1 89.88 85 THR B O 1
ATOM 3868 N N . ASP B 1 86 ? -6.113 -53.812 -40.375 1 93.12 86 ASP B N 1
ATOM 3869 C CA . ASP B 1 86 ? -6.805 -52.625 -40.844 1 93.12 86 ASP B CA 1
ATOM 3870 C C . ASP B 1 86 ? -8.289 -52.656 -40.5 1 93.12 86 ASP B C 1
ATOM 3872 O O . ASP B 1 86 ? -9.047 -53.469 -41.062 1 93.12 86 ASP B O 1
ATOM 3876 N N . ALA B 1 87 ? -8.656 -51.75 -39.531 1 94.12 87 ALA B N 1
ATOM 3877 C CA . ALA B 1 87 ? -10.039 -51.844 -39.062 1 94.12 87 ALA B CA 1
ATOM 3878 C C . ALA B 1 87 ? -10.469 -50.562 -38.375 1 94.12 87 ALA B C 1
ATOM 3880 O O . ALA B 1 87 ? -9.625 -49.75 -37.938 1 94.12 87 ALA B O 1
ATOM 3881 N N . TYR B 1 88 ? -11.852 -50.312 -38.406 1 95.25 88 TYR B N 1
ATOM 3882 C CA . TYR B 1 88 ? -12.414 -49.312 -37.5 1 95.25 88 TYR B CA 1
ATOM 3883 C C . TYR B 1 88 ? -12.273 -49.719 -36.062 1 95.25 88 TYR B C 1
ATOM 3885 O O . TYR B 1 88 ? -12.469 -50.875 -35.719 1 95.25 88 TYR B O 1
ATOM 3893 N N . LEU B 1 89 ? -11.773 -48.812 -35.281 1 93.38 89 LEU B N 1
ATOM 3894 C CA . LEU B 1 89 ? -11.617 -49.094 -33.844 1 93.38 89 LEU B CA 1
ATOM 3895 C C . LEU B 1 89 ? -12.617 -48.312 -33 1 93.38 89 LEU B C 1
ATOM 3897 O O . LEU B 1 89 ? -13.039 -47.219 -33.406 1 93.38 89 LEU B O 1
ATOM 3901 N N . LYS B 1 90 ? -13.109 -48.781 -31.859 1 95.19 90 LYS B N 1
ATOM 3902 C CA . LYS B 1 90 ? -13.922 -48.156 -30.828 1 95.19 90 LYS B CA 1
ATOM 3903 C C . LYS B 1 90 ? -13.344 -48.438 -29.438 1 95.19 90 LYS B C 1
ATOM 3905 O O . LYS B 1 90 ? -12.875 -49.531 -29.156 1 95.19 90 LYS B O 1
ATOM 3910 N N . ARG B 1 91 ? -13.258 -47.469 -28.641 1 95.19 91 ARG B N 1
ATOM 3911 C CA . ARG B 1 91 ? -12.836 -47.625 -27.25 1 95.19 91 ARG B CA 1
ATOM 3912 C C . ARG B 1 91 ? -13.695 -46.781 -26.312 1 95.19 91 ARG B C 1
ATOM 3914 O O . ARG B 1 91 ? -13.953 -45.625 -26.594 1 95.19 91 ARG B O 1
ATOM 3921 N N . TYR B 1 92 ? -14.266 -47.375 -25.344 1 96.31 92 TYR B N 1
ATOM 3922 C CA . TYR B 1 92 ? -14.914 -46.719 -24.219 1 96.31 92 TYR B CA 1
ATOM 3923 C C . TYR B 1 92 ? -14.117 -46.906 -22.938 1 96.31 92 TYR B C 1
ATOM 3925 O O . TYR B 1 92 ? -13.797 -48.031 -22.562 1 96.31 92 TYR B O 1
ATOM 3933 N N . GLU B 1 93 ? -13.766 -45.844 -22.359 1 96.75 93 GLU B N 1
ATOM 3934 C CA . GLU B 1 93 ? -12.992 -45.906 -21.141 1 96.75 93 GLU B CA 1
ATOM 3935 C C . GLU B 1 93 ? -13.602 -45.031 -20.047 1 96.75 93 GLU B C 1
ATOM 3937 O O . GLU B 1 93 ? -13.945 -43.875 -20.297 1 96.75 93 GLU B O 1
ATOM 3942 N N . LEU B 1 94 ? -13.805 -45.625 -18.859 1 97 94 LEU B N 1
ATOM 3943 C CA . LEU B 1 94 ? -14.156 -44.906 -17.625 1 97 94 LEU B CA 1
ATOM 3944 C C . LEU B 1 94 ? -13.008 -44.969 -16.625 1 97 94 LEU B C 1
ATOM 3946 O O . LEU B 1 94 ? -12.523 -46.062 -16.297 1 97 94 LEU B O 1
ATOM 3950 N N . GLN B 1 95 ? -12.562 -43.812 -16.219 1 97.56 95 GLN B N 1
ATOM 3951 C CA . GLN B 1 95 ? -11.5 -43.75 -15.234 1 97.56 95 GLN B CA 1
ATOM 3952 C C . GLN B 1 95 ? -11.906 -42.906 -14.023 1 97.56 95 GLN B C 1
ATOM 3954 O O . GLN B 1 95 ? -12.414 -41.812 -14.172 1 97.56 95 GLN B O 1
ATOM 3959 N N . ILE B 1 96 ? -11.773 -43.469 -12.828 1 97 96 ILE B N 1
ATOM 3960 C CA . ILE B 1 96 ? -11.969 -42.75 -11.578 1 97 96 ILE B CA 1
ATOM 3961 C C . ILE B 1 96 ? -10.625 -42.594 -10.852 1 97 96 ILE B C 1
ATOM 3963 O O . ILE B 1 96 ? -9.875 -43.562 -10.727 1 97 96 ILE B O 1
ATOM 3967 N N . LYS B 1 97 ? -10.266 -41.406 -10.5 1 97.38 97 LYS B N 1
ATOM 3968 C CA . LYS B 1 97 ? -9.031 -41.125 -9.773 1 97.38 97 LYS B CA 1
ATOM 3969 C C . LYS B 1 97 ? -9.328 -40.406 -8.453 1 97.38 97 LYS B C 1
ATOM 3971 O O . LYS B 1 97 ? -10.047 -39.406 -8.422 1 97.38 97 LYS B O 1
ATOM 3976 N N . GLN B 1 98 ? -8.758 -41 -7.41 1 97 98 GLN B N 1
ATOM 3977 C CA . GLN B 1 98 ? -8.945 -40.438 -6.07 1 97 98 GLN B CA 1
ATOM 3978 C C . GLN B 1 98 ? -7.613 -40.25 -5.352 1 97 98 GLN B C 1
ATOM 3980 O O . GLN B 1 98 ? -6.844 -41.219 -5.211 1 97 98 GLN B O 1
ATOM 3985 N N . LEU B 1 99 ? -7.406 -39.031 -4.898 1 96.69 99 LEU B N 1
ATOM 3986 C CA . LEU B 1 99 ? -6.23 -38.781 -4.078 1 96.69 99 LEU B CA 1
ATOM 3987 C C . LEU B 1 99 ? -6.355 -39.5 -2.725 1 96.69 99 LEU B C 1
ATOM 3989 O O . LEU B 1 99 ? -7.359 -39.312 -2.029 1 96.69 99 LEU B O 1
ATOM 3993 N N . LEU B 1 100 ? -5.371 -40.25 -2.398 1 96.75 100 LEU B N 1
ATOM 3994 C CA . LEU B 1 100 ? -5.371 -40.906 -1.104 1 96.75 100 LEU B CA 1
ATOM 3995 C C . LEU B 1 100 ? -4.52 -40.156 -0.095 1 96.75 100 LEU B C 1
ATOM 3997 O O . LEU B 1 100 ? -4.926 -39.969 1.056 1 96.75 100 LEU B O 1
ATOM 4001 N N . TRP B 1 101 ? -3.387 -39.781 -0.551 1 95.94 101 TRP B N 1
ATOM 4002 C CA . TRP B 1 101 ? -2.473 -39.125 0.371 1 95.94 101 TRP B CA 1
ATOM 4003 C C . TRP B 1 101 ? -1.389 -38.344 -0.389 1 95.94 101 TRP B C 1
ATOM 4005 O O . TRP B 1 101 ? -0.876 -38.844 -1.4 1 95.94 101 TRP B O 1
ATOM 4015 N N . ASP B 1 102 ? -1.121 -37.125 0.049 1 95.5 102 ASP B N 1
ATOM 4016 C CA . ASP B 1 102 ? -0.1 -36.344 -0.619 1 95.5 102 ASP B CA 1
ATOM 4017 C C . ASP B 1 102 ? 0.778 -35.594 0.397 1 95.5 102 ASP B C 1
ATOM 4019 O O . ASP B 1 102 ? 1.279 -34.5 0.123 1 95.5 102 ASP B O 1
ATOM 4023 N N . PHE B 1 103 ? 0.769 -36.25 1.634 1 95.38 103 PHE B N 1
ATOM 4024 C CA . PHE B 1 103 ? 1.632 -35.781 2.717 1 95.38 103 PHE B CA 1
ATOM 4025 C C . PHE B 1 103 ? 1.337 -34.344 3.072 1 95.38 103 PHE B C 1
ATOM 4027 O O . PHE B 1 103 ? 2.246 -33.594 3.42 1 95.38 103 PHE B O 1
ATOM 4034 N N . GLY B 1 104 ? 0.157 -33.844 2.865 1 95.94 104 GLY B N 1
ATOM 4035 C CA . GLY B 1 104 ? -0.322 -32.594 3.461 1 95.94 104 GLY B CA 1
ATOM 4036 C C . GLY B 1 104 ? -0.429 -31.453 2.467 1 95.94 104 GLY B C 1
ATOM 4037 O O . GLY B 1 104 ? -0.844 -30.359 2.822 1 95.94 104 GLY B O 1
ATOM 4038 N N . ALA B 1 105 ? -0.052 -31.594 1.128 1 95.06 105 ALA B N 1
ATOM 4039 C CA . ALA B 1 105 ? -0.138 -30.531 0.135 1 95.06 105 ALA B CA 1
ATOM 4040 C C . ALA B 1 105 ? -1.579 -30.062 -0.039 1 95.06 105 ALA B C 1
ATOM 4042 O O . ALA B 1 105 ? -1.857 -28.859 0.019 1 95.06 105 ALA B O 1
ATOM 4043 N N . ALA B 1 106 ? -2.469 -30.969 -0.184 1 95.88 106 ALA B N 1
ATOM 4044 C CA . ALA B 1 106 ? -3.881 -30.641 -0.364 1 95.88 106 ALA B CA 1
ATOM 4045 C C . ALA B 1 106 ? -4.434 -29.906 0.857 1 95.88 106 ALA B C 1
ATOM 4047 O O . ALA B 1 106 ? -5.09 -28.875 0.726 1 95.88 106 ALA B O 1
ATOM 4048 N N . ASN B 1 107 ? -4.152 -30.453 2.039 1 97.31 107 ASN B N 1
ATOM 4049 C CA . ASN B 1 107 ? -4.645 -29.844 3.266 1 97.31 107 ASN B CA 1
ATOM 4050 C C . ASN B 1 107 ? -4.074 -28.438 3.455 1 97.31 107 ASN B C 1
ATOM 4052 O O . ASN B 1 107 ? -4.781 -27.531 3.896 1 97.31 107 ASN B O 1
ATOM 4056 N N . ALA B 1 108 ? -2.783 -28.25 3.166 1 97.5 108 ALA B N 1
ATOM 4057 C CA . ALA B 1 108 ? -2.176 -26.922 3.254 1 97.5 108 ALA B CA 1
ATOM 4058 C C . ALA B 1 108 ? -2.863 -25.938 2.312 1 97.5 108 ALA B C 1
ATOM 4060 O O . ALA B 1 108 ? -3.092 -24.781 2.672 1 97.5 108 ALA B O 1
ATOM 4061 N N . ASN B 1 109 ? -3.207 -26.344 1.128 1 96.69 109 ASN B N 1
ATOM 4062 C CA . ASN B 1 109 ? -3.895 -25.5 0.164 1 96.69 109 ASN B CA 1
ATOM 4063 C C . ASN B 1 109 ? -5.316 -25.172 0.613 1 96.69 109 ASN B C 1
ATOM 4065 O O . ASN B 1 109 ? -5.82 -24.078 0.367 1 96.69 109 ASN B O 1
ATOM 4069 N N . ILE B 1 110 ? -5.984 -26.141 1.23 1 97.81 110 ILE B N 1
ATOM 4070 C CA . ILE B 1 110 ? -7.305 -25.891 1.798 1 97.81 110 ILE B CA 1
ATOM 4071 C C . ILE B 1 110 ? -7.199 -24.875 2.924 1 97.81 110 ILE B C 1
ATOM 4073 O O . ILE B 1 110 ? -8 -23.938 2.998 1 97.81 110 ILE B O 1
ATOM 4077 N N . ASP B 1 111 ? -6.215 -25.078 3.775 1 98.12 111 ASP B N 1
ATOM 4078 C CA . ASP B 1 111 ? -5.992 -24.109 4.848 1 98.12 111 ASP B CA 1
ATOM 4079 C C . ASP B 1 111 ? -5.738 -22.719 4.289 1 98.12 111 ASP B C 1
ATOM 4081 O O . ASP B 1 111 ? -6.227 -21.719 4.832 1 98.12 111 ASP B O 1
ATOM 4085 N N . LYS B 1 112 ? -4.918 -22.594 3.236 1 97.31 112 LYS B N 1
ATOM 4086 C CA . LYS B 1 112 ? -4.668 -21.328 2.572 1 97.31 112 LYS B CA 1
ATOM 4087 C C . LYS B 1 112 ? -5.969 -20.703 2.078 1 97.31 112 LYS B C 1
ATOM 4089 O O . LYS B 1 112 ? -6.176 -19.484 2.223 1 97.31 112 LYS B O 1
ATOM 4094 N N . ALA B 1 113 ? -6.809 -21.5 1.506 1 97.5 113 ALA B N 1
ATOM 4095 C CA . ALA B 1 113 ? -8.094 -21.016 1.019 1 97.5 113 ALA B CA 1
ATOM 4096 C C . ALA B 1 113 ? -8.969 -20.531 2.174 1 97.5 113 ALA B C 1
ATOM 4098 O O . ALA B 1 113 ? -9.711 -19.562 2.035 1 97.5 113 ALA B O 1
ATOM 4099 N N . GLU B 1 114 ? -8.945 -21.266 3.26 1 98.38 114 GLU B N 1
ATOM 4100 C CA . GLU B 1 114 ? -9.68 -20.844 4.445 1 98.38 114 GLU B CA 1
ATOM 4101 C C . GLU B 1 114 ? -9.188 -19.484 4.938 1 98.38 114 GLU B C 1
ATOM 4103 O O . GLU B 1 114 ? -9.984 -18.609 5.27 1 98.38 114 GLU B O 1
ATOM 4108 N N . LEU B 1 115 ? -7.879 -19.312 4.977 1 98.38 115 LEU B N 1
ATOM 4109 C CA . LEU B 1 115 ? -7.301 -18.031 5.379 1 98.38 115 LEU B CA 1
ATOM 4110 C C . LEU B 1 115 ? -7.719 -16.922 4.422 1 98.38 115 LEU B C 1
ATOM 4112 O O . LEU B 1 115 ? -7.953 -15.789 4.844 1 98.38 115 LEU B O 1
ATOM 4116 N N . ALA B 1 116 ? -7.832 -17.234 3.162 1 98 116 ALA B N 1
ATOM 4117 C CA . ALA B 1 116 ? -8.281 -16.25 2.174 1 98 116 ALA B CA 1
ATOM 4118 C C . ALA B 1 116 ? -9.719 -15.82 2.449 1 98 116 ALA B C 1
ATOM 4120 O O . ALA B 1 116 ? -10.062 -14.648 2.273 1 98 116 ALA B O 1
ATOM 4121 N N . LYS B 1 117 ? -10.539 -16.734 2.881 1 98.19 117 LYS B N 1
ATOM 4122 C CA . LYS B 1 117 ? -11.906 -16.391 3.27 1 98.19 117 LYS B CA 1
ATOM 4123 C C . LYS B 1 117 ? -11.914 -15.453 4.477 1 98.19 117 LYS B C 1
ATOM 4125 O O . LYS B 1 117 ? -12.625 -14.445 4.48 1 98.19 117 LYS B O 1
ATOM 4130 N N . ILE B 1 118 ? -11.133 -15.797 5.445 1 98.56 118 ILE B N 1
ATOM 4131 C CA . ILE B 1 118 ? -11.047 -14.969 6.645 1 98.56 118 ILE B CA 1
ATOM 4132 C C . ILE B 1 118 ? -10.523 -13.586 6.285 1 98.56 118 ILE B C 1
ATOM 4134 O O . ILE B 1 118 ? -10.977 -12.578 6.832 1 98.56 118 ILE B O 1
ATOM 4138 N N . GLN B 1 119 ? -9.555 -13.516 5.359 1 98.31 119 GLN B N 1
ATOM 4139 C CA . GLN B 1 119 ? -9.031 -12.25 4.875 1 98.31 119 GLN B CA 1
ATOM 4140 C C . GLN B 1 119 ? -10.125 -11.414 4.215 1 98.31 119 GLN B C 1
ATOM 4142 O O . GLN B 1 119 ? -10.211 -10.203 4.434 1 98.31 119 GLN B O 1
ATOM 4147 N N . ALA B 1 120 ? -10.93 -12.055 3.42 1 97.94 120 ALA B N 1
ATOM 4148 C CA . ALA B 1 120 ? -12.031 -11.359 2.768 1 97.94 120 ALA B CA 1
ATOM 4149 C C . ALA B 1 120 ? -13.023 -10.812 3.795 1 97.94 120 ALA B C 1
ATOM 4151 O O . ALA B 1 120 ? -13.523 -9.703 3.648 1 97.94 120 ALA B O 1
ATOM 4152 N N . GLU B 1 121 ? -13.258 -11.586 4.793 1 98.12 121 GLU B N 1
ATOM 4153 C CA . GLU B 1 121 ? -14.133 -11.141 5.871 1 98.12 121 GLU B CA 1
ATOM 4154 C C . GLU B 1 121 ? -13.547 -9.938 6.605 1 98.12 121 GLU B C 1
ATOM 4156 O O . GLU B 1 121 ? -14.266 -8.984 6.922 1 98.12 121 GLU B O 1
ATOM 4161 N N . ALA B 1 122 ? -12.258 -9.992 6.887 1 97.31 122 ALA B N 1
ATOM 4162 C CA . ALA B 1 122 ? -11.586 -8.875 7.547 1 97.31 122 ALA B CA 1
ATOM 4163 C C . ALA B 1 122 ? -11.609 -7.625 6.676 1 97.31 122 ALA B C 1
ATOM 4165 O O . ALA B 1 122 ? -11.828 -6.52 7.176 1 97.31 122 ALA B O 1
ATOM 4166 N N . THR B 1 123 ? -11.445 -7.797 5.426 1 97.31 123 THR B N 1
ATOM 4167 C CA . THR B 1 123 ? -11.484 -6.688 4.484 1 97.31 123 THR B CA 1
ATOM 4168 C C . THR B 1 123 ? -12.883 -6.066 4.441 1 97.31 123 THR B C 1
ATOM 4170 O O . THR B 1 123 ? -13.016 -4.844 4.367 1 97.31 123 THR B O 1
ATOM 4173 N N . LYS B 1 124 ? -13.875 -6.879 4.512 1 96.81 124 LYS B N 1
ATOM 4174 C CA . LYS B 1 124 ? -15.25 -6.391 4.574 1 96.81 124 LYS B CA 1
ATOM 4175 C C . LYS B 1 124 ? -15.484 -5.562 5.836 1 96.81 124 LYS B C 1
ATOM 4177 O O . LYS B 1 124 ? -16.094 -4.488 5.777 1 96.81 124 LYS B O 1
ATOM 4182 N N . THR B 1 125 ? -15.008 -6.055 6.922 1 96.19 125 THR B N 1
ATOM 4183 C CA . THR B 1 125 ? -15.125 -5.324 8.18 1 96.19 125 THR B CA 1
ATOM 4184 C C . THR B 1 125 ? -14.414 -3.977 8.086 1 96.19 125 THR B C 1
ATOM 4186 O O . THR B 1 125 ? -14.93 -2.965 8.57 1 96.19 125 THR B O 1
ATOM 4189 N N . GLY B 1 126 ? -13.211 -3.959 7.457 1 95.69 126 GLY B N 1
ATOM 4190 C CA . GLY B 1 126 ? -12.5 -2.709 7.246 1 95.69 126 GLY B CA 1
ATOM 4191 C C . GLY B 1 126 ? -13.258 -1.731 6.367 1 95.69 126 GLY B C 1
ATOM 4192 O O . GLY B 1 126 ? -13.289 -0.532 6.652 1 95.69 126 GLY B O 1
ATOM 4193 N N . ALA B 1 127 ? -13.844 -2.26 5.371 1 95.38 127 ALA B N 1
ATOM 4194 C CA . ALA B 1 127 ? -14.641 -1.428 4.473 1 95.38 127 ALA B CA 1
ATOM 4195 C C . ALA B 1 127 ? -15.82 -0.807 5.211 1 95.38 127 ALA B C 1
ATOM 4197 O O . ALA B 1 127 ? -16.156 0.36 4.988 1 95.38 127 ALA B O 1
ATOM 4198 N N . ARG B 1 128 ? -16.406 -1.562 6.047 1 95.62 128 ARG B N 1
ATOM 4199 C CA . ARG B 1 128 ? -17.531 -1.062 6.848 1 95.62 128 ARG B CA 1
ATOM 4200 C C . ARG B 1 128 ? -17.078 0.068 7.77 1 95.62 128 ARG B C 1
ATOM 4202 O O . ARG B 1 128 ? -17.734 1.112 7.84 1 95.62 128 ARG B O 1
ATOM 4209 N N . GLN B 1 129 ? -16.016 -0.128 8.43 1 94.69 129 GLN B N 1
ATOM 4210 C CA . GLN B 1 129 ? -15.492 0.879 9.344 1 94.69 129 GLN B CA 1
ATOM 4211 C C . GLN B 1 129 ? -15.133 2.162 8.594 1 94.69 129 GLN B C 1
ATOM 4213 O O . GLN B 1 129 ? -15.43 3.264 9.07 1 94.69 129 GLN B O 1
ATOM 4218 N N . ALA B 1 130 ? -14.477 1.982 7.449 1 95.5 130 ALA B N 1
ATOM 4219 C CA . ALA B 1 130 ? -14.102 3.139 6.637 1 95.5 130 ALA B CA 1
ATOM 4220 C C . ALA B 1 130 ? -15.344 3.9 6.172 1 95.5 130 ALA B C 1
ATOM 4222 O O . ALA B 1 130 ? -15.359 5.133 6.176 1 95.5 130 ALA B O 1
ATOM 4223 N N . LEU B 1 131 ? -16.312 3.168 5.82 1 95.69 131 LEU B N 1
ATOM 4224 C CA . LEU B 1 131 ? -17.562 3.777 5.359 1 95.69 131 LEU B CA 1
ATOM 4225 C C . LEU B 1 131 ? -18.266 4.512 6.496 1 95.69 131 LEU B C 1
ATOM 4227 O O . LEU B 1 131 ? -18.797 5.605 6.305 1 95.69 131 LEU B O 1
ATOM 4231 N N . VAL B 1 132 ? -18.281 3.961 7.652 1 96.19 132 VAL B N 1
ATOM 4232 C CA . VAL B 1 132 ? -18.891 4.598 8.82 1 96.19 132 VAL B CA 1
ATOM 4233 C C . VAL B 1 132 ? -18.141 5.898 9.133 1 96.19 132 VAL B C 1
ATOM 4235 O O . VAL B 1 132 ? -18.781 6.934 9.367 1 96.19 132 VAL B O 1
ATOM 4238 N N . LEU B 1 133 ? -16.797 5.871 9.125 1 96.5 133 LEU B N 1
ATOM 4239 C CA . LEU B 1 133 ? -16.031 7.078 9.391 1 96.5 133 LEU B CA 1
ATOM 4240 C C . LEU B 1 133 ? -16.312 8.148 8.344 1 96.5 133 LEU B C 1
ATOM 4242 O O . LEU B 1 133 ? -16.469 9.32 8.672 1 96.5 133 LEU B O 1
ATOM 4246 N N . GLU B 1 134 ? -16.406 7.715 7.129 1 96.62 134 GLU B N 1
ATOM 4247 C CA . GLU B 1 134 ? -16.703 8.641 6.039 1 96.62 134 GLU B CA 1
ATOM 4248 C C . GLU B 1 134 ? -18.078 9.281 6.215 1 96.62 134 GLU B C 1
ATOM 4250 O O . GLU B 1 134 ? -18.234 10.484 6.023 1 96.62 134 GLU B O 1
ATOM 4255 N N . ALA B 1 135 ? -18.969 8.469 6.613 1 95.88 135 ALA B N 1
ATOM 4256 C CA . ALA B 1 135 ? -20.344 8.945 6.816 1 95.88 135 ALA B CA 1
ATOM 4257 C C . ALA B 1 135 ? -20.406 9.914 7.992 1 95.88 135 ALA B C 1
ATOM 4259 O O . ALA B 1 135 ? -21 10.992 7.879 1 95.88 135 ALA B O 1
ATOM 4260 N N . VAL B 1 136 ? -19.797 9.578 9.055 1 95.88 136 VAL B N 1
ATOM 4261 C CA . VAL B 1 136 ? -19.797 10.422 10.242 1 95.88 136 VAL B CA 1
ATOM 4262 C C . VAL B 1 136 ? -19.125 11.75 9.922 1 95.88 136 VAL B C 1
ATOM 4264 O O . VAL B 1 136 ? -19.609 12.82 10.297 1 95.88 136 VAL B O 1
ATOM 4267 N N . THR B 1 137 ? -18 11.688 9.18 1 97.12 137 THR B N 1
ATOM 4268 C CA . THR B 1 137 ? -17.281 12.891 8.805 1 97.12 137 THR B CA 1
ATOM 4269 C C . THR B 1 137 ? -18.125 13.773 7.891 1 97.12 137 THR B C 1
ATOM 4271 O O . THR B 1 137 ? -18.156 14.992 8.062 1 97.12 137 THR B O 1
ATOM 4274 N N . ALA B 1 138 ? -18.812 13.156 7.02 1 96.94 138 ALA B N 1
ATOM 4275 C CA . ALA B 1 138 ? -19.688 13.914 6.133 1 96.94 138 ALA B CA 1
ATOM 4276 C C . ALA B 1 138 ? -20.812 14.594 6.918 1 96.94 138 ALA B C 1
ATOM 4278 O O . ALA B 1 138 ? -21.156 15.75 6.652 1 96.94 138 ALA B O 1
ATOM 4279 N N . TYR B 1 139 ? -21.391 13.922 7.895 1 95.81 139 TYR B N 1
ATOM 4280 C CA . TYR B 1 139 ? -22.438 14.469 8.75 1 95.81 139 TYR B CA 1
ATOM 4281 C C . TYR B 1 139 ? -21.938 15.656 9.555 1 95.81 139 TYR B C 1
ATOM 4283 O O . TYR B 1 139 ? -22.547 16.719 9.562 1 95.81 139 TYR B O 1
ATOM 4291 N N . ILE B 1 140 ? -20.766 15.469 10.117 1 96.69 140 ILE B N 1
ATOM 4292 C CA . ILE B 1 140 ? -20.188 16.5 10.977 1 96.69 140 ILE B CA 1
ATOM 4293 C C . ILE B 1 140 ? -19.844 17.734 10.133 1 96.69 140 ILE B C 1
ATOM 4295 O O . ILE B 1 140 ? -20.094 18.859 10.547 1 96.69 140 ILE B O 1
ATOM 4299 N N . ASN B 1 141 ? -19.25 17.5 8.969 1 96.94 141 ASN B N 1
ATOM 4300 C CA . ASN B 1 141 ? -18.891 18.609 8.094 1 96.94 141 ASN B CA 1
ATOM 4301 C C . ASN B 1 141 ? -20.125 19.375 7.613 1 96.94 141 ASN B C 1
ATOM 4303 O O . ASN B 1 141 ? -20.078 20.578 7.422 1 96.94 141 ASN B O 1
ATOM 4307 N N . LEU B 1 142 ? -21.203 18.656 7.465 1 96.12 142 LEU B N 1
ATOM 4308 C CA . LEU B 1 142 ? -22.453 19.297 7.082 1 96.12 142 LEU B CA 1
ATOM 4309 C C . LEU B 1 142 ? -22.953 20.219 8.188 1 96.12 142 LEU B C 1
ATOM 4311 O O . LEU B 1 142 ? -23.281 21.375 7.93 1 96.12 142 LEU B O 1
ATOM 4315 N N . VAL B 1 143 ? -22.922 19.719 9.375 1 95.88 143 VAL B N 1
ATOM 4316 C CA . VAL B 1 143 ? -23.359 20.516 10.516 1 95.88 143 VAL B CA 1
ATOM 4317 C C . VAL B 1 143 ? -22.453 21.719 10.703 1 95.88 143 VAL B C 1
ATOM 4319 O O . VAL B 1 143 ? -22.922 22.844 10.898 1 95.88 143 VAL B O 1
ATOM 4322 N N . ARG B 1 144 ? -21.125 21.484 10.547 1 96.06 144 ARG B N 1
ATOM 4323 C CA . ARG B 1 144 ? -20.141 22.531 10.734 1 96.06 144 ARG B CA 1
ATOM 4324 C C . ARG B 1 144 ? -20.312 23.641 9.688 1 96.06 144 ARG B C 1
ATOM 4326 O O . ARG B 1 144 ? -20.312 24.828 10.023 1 96.06 144 ARG B O 1
ATOM 4333 N N . THR B 1 145 ? -20.5 23.266 8.469 1 96.38 145 THR B N 1
ATOM 4334 C CA . THR B 1 145 ? -20.609 24.25 7.398 1 96.38 145 THR B CA 1
ATOM 4335 C C . THR B 1 145 ? -21.922 25.016 7.488 1 96.38 145 THR B C 1
ATOM 4337 O O . THR B 1 145 ? -22 26.188 7.148 1 96.38 145 THR B O 1
ATOM 4340 N N . GLN B 1 146 ? -22.984 24.359 7.988 1 95.94 146 GLN B N 1
ATOM 4341 C CA . GLN B 1 146 ? -24.234 25.047 8.234 1 95.94 146 GLN B CA 1
ATOM 4342 C C . GLN B 1 146 ? -24.078 26.125 9.305 1 95.94 146 GLN B C 1
ATOM 4344 O O . GLN B 1 146 ? -24.562 27.25 9.141 1 95.94 146 GLN B O 1
ATOM 4349 N N . ARG B 1 147 ? -23.391 25.812 10.32 1 95.5 147 ARG B N 1
ATOM 4350 C CA . ARG B 1 147 ? -23.141 26.781 11.383 1 95.5 147 ARG B CA 1
ATOM 4351 C C . ARG B 1 147 ? -22.328 27.953 10.867 1 95.5 147 ARG B C 1
ATOM 4353 O O . ARG B 1 147 ? -22.594 29.109 11.227 1 95.5 147 ARG B O 1
ATOM 4360 N N . GLN B 1 148 ? -21.391 27.656 9.992 1 95.19 148 GLN B N 1
ATOM 4361 C CA . GLN B 1 148 ? -20.562 28.719 9.422 1 95.19 148 GLN B CA 1
ATOM 4362 C C . GLN B 1 148 ? -21.391 29.656 8.547 1 95.19 148 GLN B C 1
ATOM 4364 O O . GLN B 1 148 ? -21.156 30.859 8.539 1 95.19 148 GLN B O 1
ATOM 4369 N N . VAL B 1 149 ? -22.375 29.125 7.871 1 95.75 149 VAL B N 1
ATOM 4370 C CA . VAL B 1 149 ? -23.266 29.953 7.078 1 95.75 149 VAL B CA 1
ATOM 4371 C C . VAL B 1 149 ? -24.109 30.844 8 1 95.75 149 VAL B C 1
ATOM 4373 O O . VAL B 1 149 ? -24.281 32.031 7.746 1 95.75 149 VAL B O 1
ATOM 4376 N N . ASP B 1 150 ? -24.562 30.25 9.07 1 95.75 150 ASP B N 1
ATOM 4377 C CA . ASP B 1 150 ? -25.375 31 10.016 1 95.75 150 ASP B CA 1
ATOM 4378 C C . ASP B 1 150 ? -24.578 32.188 10.594 1 95.75 150 ASP B C 1
ATOM 4380 O O . ASP B 1 150 ? -25.078 33.281 10.68 1 95.75 150 ASP B O 1
ATOM 4384 N N . PHE B 1 151 ? -23.312 31.906 10.961 1 94.62 151 PHE B N 1
ATOM 4385 C CA . PHE B 1 151 ? -22.469 32.969 11.492 1 94.62 151 PHE B CA 1
ATOM 4386 C C . PHE B 1 151 ? -22.188 34.031 10.438 1 94.62 151 PHE B C 1
ATOM 4388 O O . PHE B 1 151 ? -22.203 35.219 10.742 1 94.62 151 PHE B O 1
ATOM 4395 N N . ALA B 1 152 ? -21.984 33.625 9.219 1 94.62 152 ALA B N 1
ATOM 4396 C CA . ALA B 1 152 ? -21.688 34.562 8.133 1 94.62 152 ALA B CA 1
ATOM 4397 C C . ALA B 1 152 ? -22.906 35.438 7.836 1 94.62 152 ALA B C 1
ATOM 4399 O O . ALA B 1 152 ? -22.766 36.625 7.621 1 94.62 152 ALA B O 1
ATOM 4400 N N . ARG B 1 153 ? -24.078 34.844 7.883 1 95.81 153 ARG B N 1
ATOM 4401 C CA . ARG B 1 153 ? -25.312 35.594 7.66 1 95.81 153 ARG B CA 1
ATOM 4402 C C . ARG B 1 153 ? -25.547 36.594 8.781 1 95.81 153 ARG B C 1
ATOM 4404 O O . ARG B 1 153 ? -25.938 37.75 8.531 1 95.81 153 ARG B O 1
ATOM 4411 N N . GLU B 1 154 ? -25.312 36.094 9.914 1 94.38 154 GLU B N 1
ATOM 4412 C CA . GLU B 1 154 ? -25.469 37 11.07 1 94.38 154 GLU B CA 1
ATOM 4413 C C . GLU B 1 154 ? -24.5 38.156 11 1 94.38 154 GLU B C 1
ATOM 4415 O O . GLU B 1 154 ? -24.875 39.312 11.258 1 94.38 154 GLU B O 1
ATOM 4420 N N . SER B 1 155 ? -23.25 37.906 10.672 1 93.75 155 SER B N 1
ATOM 4421 C CA . SER B 1 155 ? -22.234 38.969 10.539 1 93.75 155 SER B CA 1
ATOM 4422 C C . SER B 1 155 ? -22.594 39.969 9.445 1 93.75 155 SER B C 1
ATOM 4424 O O . SER B 1 155 ? -22.484 41.156 9.641 1 93.75 155 SER B O 1
ATOM 4426 N N . GLU B 1 156 ? -23.047 39.469 8.352 1 94.31 156 GLU B N 1
ATOM 4427 C CA . GLU B 1 156 ? -23.469 40.312 7.25 1 94.31 156 GLU B CA 1
ATOM 4428 C C . GLU B 1 156 ? -24.609 41.219 7.672 1 94.31 156 GLU B C 1
ATOM 4430 O O . GLU B 1 156 ? -24.594 42.438 7.395 1 94.31 156 GLU B O 1
ATOM 4435 N N . ALA B 1 157 ? -25.578 40.688 8.328 1 95.44 157 ALA B N 1
ATOM 4436 C CA . ALA B 1 157 ? -26.734 41.469 8.789 1 95.44 157 ALA B CA 1
ATOM 4437 C C . ALA B 1 157 ? -26.312 42.562 9.758 1 95.44 157 ALA B C 1
ATOM 4439 O O . ALA B 1 157 ? -26.781 43.688 9.68 1 95.44 157 ALA B O 1
ATOM 4440 N N . ASN B 1 158 ? -25.391 42.188 10.641 1 93.06 158 ASN B N 1
ATOM 4441 C CA . ASN B 1 158 ? -24.906 43.156 11.625 1 93.06 158 ASN B CA 1
ATOM 4442 C C . ASN B 1 158 ? -24.141 44.312 10.969 1 93.06 158 ASN B C 1
ATOM 4444 O O . ASN B 1 158 ? -24.344 45.469 11.312 1 93.06 158 ASN B O 1
ATOM 4448 N N . ILE B 1 159 ? -23.266 44 10.039 1 93 159 ILE B N 1
ATOM 4449 C CA . ILE B 1 159 ? -22.469 45 9.367 1 93 159 ILE B CA 1
ATOM 4450 C C . ILE B 1 159 ? -23.359 45.875 8.477 1 93 159 ILE B C 1
ATOM 4452 O O . ILE B 1 159 ? -23.141 47.062 8.359 1 93 159 ILE B O 1
ATOM 4456 N N . ARG B 1 160 ? -24.391 45.312 7.91 1 94 160 ARG B N 1
ATOM 4457 C CA . ARG B 1 160 ? -25.359 46.031 7.121 1 94 160 ARG B CA 1
ATOM 4458 C C . ARG B 1 160 ? -26.109 47.062 7.984 1 94 160 ARG B C 1
ATOM 4460 O O . ARG B 1 160 ? -26.281 48.219 7.594 1 94 160 ARG B O 1
ATOM 4467 N N . LYS B 1 161 ? -26.5 46.562 9.117 1 93.75 161 LYS B N 1
ATOM 4468 C CA . LYS B 1 161 ? -27.172 47.469 10.055 1 93.75 161 LYS B CA 1
ATOM 4469 C C . LYS B 1 161 ? -26.25 48.625 10.469 1 93.75 161 LYS B C 1
ATOM 4471 O O . LYS B 1 161 ? -26.688 49.781 10.523 1 93.75 161 LYS B O 1
ATOM 4476 N N . GLN B 1 162 ? -25.016 48.281 10.727 1 90.94 162 GLN B N 1
ATOM 4477 C CA . GLN B 1 162 ? -24.047 49.312 11.117 1 90.94 162 GLN B CA 1
ATOM 4478 C C . GLN B 1 162 ? -23.828 50.312 9.984 1 90.94 162 GLN B C 1
ATOM 4480 O O . GLN B 1 162 ? -23.688 51.5 10.234 1 90.94 162 GLN B O 1
ATOM 4485 N N . THR B 1 163 ? -23.734 49.812 8.805 1 92.38 163 THR B N 1
ATOM 4486 C CA . THR B 1 163 ? -23.562 50.656 7.637 1 92.38 163 THR B CA 1
ATOM 4487 C C . THR B 1 163 ? -24.734 51.625 7.496 1 92.38 163 THR B C 1
ATOM 4489 O O . THR B 1 163 ? -24.531 52.812 7.219 1 92.38 163 THR B O 1
ATOM 4492 N N . GLY B 1 164 ? -25.969 51.219 7.77 1 92.88 164 GLY B N 1
ATOM 4493 C CA . GLY B 1 164 ? -27.141 52.062 7.742 1 92.88 164 GLY B CA 1
ATOM 4494 C C . GLY B 1 164 ? -27.109 53.156 8.805 1 92.88 164 GLY B C 1
ATOM 4495 O O . GLY B 1 164 ? -27.516 54.281 8.539 1 92.88 164 GLY B O 1
ATOM 4496 N N . LEU B 1 165 ? -26.625 52.781 9.906 1 90.38 165 LEU B N 1
ATOM 4497 C CA . LEU B 1 165 ? -26.531 53.75 11 1 90.38 165 LEU B CA 1
ATOM 4498 C C . LEU B 1 165 ? -25.531 54.844 10.672 1 90.38 165 LEU B C 1
ATOM 4500 O O . LEU B 1 165 ? -25.766 56.031 10.961 1 90.38 165 LEU B O 1
ATOM 4504 N N . GLU B 1 166 ? -24.391 54.438 10.055 1 91.12 166 GLU B N 1
ATOM 4505 C CA . GLU B 1 166 ? -23.391 55.438 9.68 1 91.12 166 GLU B CA 1
ATOM 4506 C C . GLU B 1 166 ? -23.922 56.344 8.578 1 91.12 166 GLU B C 1
ATOM 4508 O O . GLU B 1 166 ? -23.641 57.562 8.578 1 91.12 166 GLU B O 1
ATOM 4513 N N . GLN B 1 167 ? -24.641 55.844 7.699 1 92.44 167 GLN B N 1
ATOM 4514 C CA . GLN B 1 167 ? -25.266 56.656 6.652 1 92.44 167 GLN B CA 1
ATOM 4515 C C . GLN B 1 167 ? -26.25 57.656 7.246 1 92.44 167 GLN B C 1
ATOM 4517 O O . GLN B 1 167 ? -26.281 58.812 6.836 1 92.44 167 GLN B O 1
ATOM 4522 N N . ALA B 1 168 ? -27.016 57.188 8.234 1 92.75 168 ALA B N 1
ATOM 4523 C CA . ALA B 1 168 ? -27.984 58.062 8.891 1 92.75 168 ALA B CA 1
ATOM 4524 C C . ALA B 1 168 ? -27.281 59.219 9.625 1 92.75 168 ALA B C 1
ATOM 4526 O O . ALA B 1 168 ? -27.781 60.344 9.648 1 92.75 168 ALA B O 1
ATOM 4527 N N . ARG B 1 169 ? -26.156 58.969 10.227 1 90.12 169 ARG B N 1
ATOM 4528 C CA . ARG B 1 169 ? -25.391 59.969 10.938 1 90.12 169 ARG B CA 1
ATOM 4529 C C . ARG B 1 169 ? -24.875 61.031 9.969 1 90.12 169 ARG B C 1
ATOM 4531 O O . ARG B 1 169 ? -24.891 62.25 10.289 1 90.12 169 ARG B O 1
ATOM 4538 N N . VAL B 1 170 ? -24.375 60.562 8.82 1 90.5 170 VAL B N 1
ATOM 4539 C CA . VAL B 1 170 ? -23.891 61.5 7.809 1 90.5 170 VAL B CA 1
ATOM 4540 C C . VAL B 1 170 ? -25.047 62.344 7.285 1 90.5 170 VAL B C 1
ATOM 4542 O O . VAL B 1 170 ? -24.906 63.562 7.098 1 90.5 170 VAL B O 1
ATOM 4545 N N . ASP B 1 171 ? -26.172 61.75 7.117 1 92.94 171 ASP B N 1
ATOM 4546 C CA . ASP B 1 171 ? -27.344 62.438 6.613 1 92.94 171 ASP B CA 1
ATOM 4547 C C . ASP B 1 171 ? -27.812 63.5 7.594 1 92.94 171 ASP B C 1
ATOM 4549 O O . ASP B 1 171 ? -28.359 64.562 7.188 1 92.94 171 ASP B O 1
ATOM 4553 N N . ARG B 1 172 ? -27.516 63.312 8.859 1 92.19 172 ARG B N 1
ATOM 4554 C CA . ARG B 1 172 ? -27.891 64.25 9.898 1 92.19 172 ARG B CA 1
ATOM 4555 C C . ARG B 1 172 ? -26.766 65.25 10.172 1 92.19 172 ARG B C 1
ATOM 4557 O O . ARG B 1 172 ? -26.891 66.062 11.07 1 92.19 172 ARG B O 1
ATOM 4564 N N . GLY B 1 173 ? -25.641 65.188 9.398 1 88.69 173 GLY B N 1
ATOM 4565 C CA . GLY B 1 173 ? -24.531 66.062 9.492 1 88.69 173 GLY B CA 1
ATOM 4566 C C . GLY B 1 173 ? -23.609 65.812 10.664 1 88.69 173 GLY B C 1
ATOM 4567 O O . GLY B 1 173 ? -22.75 66.625 11.016 1 88.69 173 GLY B O 1
ATOM 4568 N N . SER B 1 174 ? -23.781 64.625 11.25 1 86.94 174 SER B N 1
ATOM 4569 C CA . SER B 1 174 ? -22.984 64.312 12.445 1 86.94 174 SER B CA 1
ATOM 4570 C C . SER B 1 174 ? -22 63.219 12.203 1 86.94 174 SER B C 1
ATOM 4572 O O . SER B 1 174 ? -21.328 62.75 13.133 1 86.94 174 SER B O 1
ATOM 4574 N N . GLY B 1 175 ? -22 62.781 10.891 1 85.94 175 GLY B N 1
ATOM 4575 C CA . GLY B 1 175 ? -21.109 61.688 10.602 1 85.94 175 GLY B CA 1
ATOM 4576 C C . GLY B 1 175 ? -20.109 62 9.516 1 85.94 175 GLY B C 1
ATOM 4577 O O . GLY B 1 175 ? -20.125 63.062 8.938 1 85.94 175 GLY B O 1
ATOM 4578 N N . LEU B 1 176 ? -19.156 61.125 9.359 1 88.81 176 LEU B N 1
ATOM 4579 C CA . LEU B 1 176 ? -18.141 61.25 8.32 1 88.81 176 LEU B CA 1
ATOM 4580 C C . LEU B 1 176 ? -18.438 60.344 7.133 1 88.81 176 LEU B C 1
ATOM 4582 O O . LEU B 1 176 ? -18.766 59.188 7.312 1 88.81 176 LEU B O 1
ATOM 4586 N N . SER B 1 177 ? -18.203 60.844 6.035 1 88.56 177 SER B N 1
ATOM 4587 C CA . SER B 1 177 ? -18.406 60.062 4.812 1 88.56 177 SER B CA 1
ATOM 4588 C C . SER B 1 177 ? -17.391 58.938 4.711 1 88.56 177 SER B C 1
ATOM 4590 O O . SER B 1 177 ? -17.703 57.875 4.152 1 88.56 177 SER B O 1
ATOM 4592 N N . THR B 1 178 ? -16.25 59.094 5.27 1 87.81 178 THR B N 1
ATOM 4593 C CA . THR B 1 178 ? -15.203 58.062 5.266 1 87.81 178 THR B CA 1
ATOM 4594 C C . THR B 1 178 ? -15.633 56.844 6.086 1 87.81 178 THR B C 1
ATOM 4596 O O . THR B 1 178 ? -15.312 55.719 5.742 1 87.81 178 THR B O 1
ATOM 4599 N N . ASP B 1 179 ? -16.438 57.156 7.133 1 87.94 179 ASP B N 1
ATOM 4600 C CA . ASP B 1 179 ? -16.938 56.062 7.957 1 87.94 179 ASP B CA 1
ATOM 4601 C C . ASP B 1 179 ? -17.953 55.219 7.188 1 87.94 179 ASP B C 1
ATOM 4603 O O . ASP B 1 179 ? -17.984 53.969 7.309 1 87.94 179 ASP B O 1
ATOM 4607 N N . VAL B 1 180 ? -18.734 55.844 6.438 1 89.81 180 VAL B N 1
ATOM 4608 C CA . VAL B 1 180 ? -19.719 55.125 5.625 1 89.81 180 VAL B CA 1
ATOM 4609 C C . VAL B 1 180 ? -19 54.25 4.598 1 89.81 180 VAL B C 1
ATOM 4611 O O . VAL B 1 180 ? -19.359 53.094 4.41 1 89.81 180 VAL B O 1
ATOM 4614 N N . LEU B 1 181 ? -17.922 54.812 3.988 1 90.88 181 LEU B N 1
ATOM 4615 C CA . LEU B 1 181 ? -17.172 54.062 3 1 90.88 181 LEU B CA 1
ATOM 4616 C C . LEU B 1 181 ? -16.484 52.844 3.645 1 90.88 181 LEU B C 1
ATOM 4618 O O . LEU B 1 181 ? -16.406 51.781 3.049 1 90.88 181 LEU B O 1
ATOM 4622 N N . GLN B 1 182 ? -15.984 53 4.816 1 89.12 182 GLN B N 1
ATOM 4623 C CA . GLN B 1 182 ? -15.359 51.906 5.562 1 89.12 182 GLN B CA 1
ATOM 4624 C C . GLN B 1 182 ? -16.359 50.812 5.875 1 89.12 182 GLN B C 1
ATOM 4626 O O . GLN B 1 182 ? -16.062 49.625 5.727 1 89.12 182 GLN B O 1
ATOM 4631 N N . ALA B 1 183 ? -17.469 51.188 6.301 1 91.12 183 ALA B N 1
ATOM 4632 C CA . ALA B 1 183 ? -18.531 50.219 6.605 1 91.12 183 ALA B CA 1
ATOM 4633 C C . ALA B 1 183 ? -18.953 49.469 5.352 1 91.12 183 ALA B C 1
ATOM 4635 O O . ALA B 1 183 ? -19.188 48.25 5.391 1 91.12 183 ALA B O 1
ATOM 4636 N N . LYS B 1 184 ? -19 50.219 4.266 1 90.94 184 LYS B N 1
ATOM 4637 C CA . LYS B 1 184 ? -19.391 49.594 3.004 1 90.94 184 LYS B CA 1
ATOM 4638 C C . LYS B 1 184 ? -18.344 48.594 2.541 1 90.94 184 LYS B C 1
ATOM 4640 O O . LYS B 1 184 ? -18.688 47.531 1.99 1 90.94 184 LYS B O 1
ATOM 4645 N N . THR B 1 185 ? -17.109 48.875 2.682 1 92.06 185 THR B N 1
ATOM 4646 C CA . THR B 1 185 ? -16.031 47.969 2.34 1 92.06 185 THR B CA 1
ATOM 4647 C C . THR B 1 185 ? -16.141 46.688 3.16 1 92.06 185 THR B C 1
ATOM 4649 O O . THR B 1 185 ? -16 45.562 2.623 1 92.06 185 THR B O 1
ATOM 4652 N N . GLN B 1 186 ? -16.422 46.781 4.426 1 91.5 186 GLN B N 1
ATOM 4653 C CA . GLN B 1 186 ? -16.562 45.625 5.297 1 91.5 186 GLN B CA 1
ATOM 4654 C C . GLN B 1 186 ? -17.797 44.812 4.922 1 91.5 186 GLN B C 1
ATOM 4656 O O . GLN B 1 186 ? -17.797 43.594 5.031 1 91.5 186 GLN B O 1
ATOM 4661 N N . LEU B 1 187 ? -18.828 45.531 4.602 1 91.75 187 LEU B N 1
ATOM 4662 C CA . LEU B 1 187 ? -20.047 44.844 4.18 1 91.75 187 LEU B CA 1
ATOM 4663 C C . LEU B 1 187 ? -19.781 43.969 2.947 1 91.75 187 LEU B C 1
ATOM 4665 O O . LEU B 1 187 ? -20.219 42.844 2.879 1 91.75 187 LEU B O 1
ATOM 4669 N N . ALA B 1 188 ? -19.016 44.562 1.996 1 93.5 188 ALA B N 1
ATOM 4670 C CA . ALA B 1 188 ? -18.656 43.781 0.807 1 93.5 188 ALA B CA 1
ATOM 4671 C C . ALA B 1 188 ? -17.875 42.531 1.182 1 93.5 188 ALA B C 1
ATOM 4673 O O . ALA B 1 188 ? -18.094 41.469 0.611 1 93.5 188 ALA B O 1
ATOM 4674 N N . GLY B 1 189 ? -16.953 42.625 2.072 1 91.56 189 GLY B N 1
ATOM 4675 C CA . GLY B 1 189 ? -16.219 41.469 2.576 1 91.56 189 GLY B CA 1
ATOM 4676 C C . GLY B 1 189 ? -17.094 40.438 3.236 1 91.56 189 GLY B C 1
ATOM 4677 O O . GLY B 1 189 ? -16.922 39.25 3.025 1 91.56 189 GLY B O 1
ATOM 4678 N N . ALA B 1 190 ? -18 40.906 4.031 1 92.75 190 ALA B N 1
ATOM 4679 C CA . ALA B 1 190 ? -18.922 40.031 4.707 1 92.75 190 ALA B CA 1
ATOM 4680 C C . ALA B 1 190 ? -19.797 39.281 3.701 1 92.75 190 ALA B C 1
ATOM 4682 O O . ALA B 1 190 ? -20.109 38.094 3.887 1 92.75 190 ALA B O 1
ATOM 4683 N N . GLU B 1 191 ? -20.203 40 2.672 1 94.44 191 GLU B N 1
ATOM 4684 C CA . GLU B 1 191 ? -20.984 39.375 1.618 1 94.44 191 GLU B CA 1
ATOM 4685 C C . GLU B 1 191 ? -20.188 38.281 0.91 1 94.44 191 GLU B C 1
ATOM 4687 O O . GLU B 1 191 ? -20.719 37.188 0.644 1 94.44 191 GLU B O 1
ATOM 4692 N N . ALA B 1 192 ? -18.938 38.531 0.615 1 93.38 192 ALA B N 1
ATOM 4693 C CA . ALA B 1 192 ? -18.062 37.562 0.004 1 93.38 192 ALA B CA 1
ATOM 4694 C C . ALA B 1 192 ? -17.906 36.344 0.91 1 93.38 192 ALA B C 1
ATOM 4696 O O . ALA B 1 192 ? -17.922 35.188 0.438 1 93.38 192 ALA B O 1
ATOM 4697 N N . SER B 1 193 ? -17.703 36.531 2.18 1 92.81 193 SER B N 1
ATOM 4698 C CA . SER B 1 193 ? -17.547 35.469 3.148 1 92.81 193 SER B CA 1
ATOM 4699 C C . SER B 1 193 ? -18.812 34.594 3.219 1 92.81 193 SER B C 1
ATOM 4701 O O . SER B 1 193 ? -18.719 33.375 3.334 1 92.81 193 SER B O 1
ATOM 4703 N N . ARG B 1 194 ? -19.984 35.25 3.219 1 94.94 194 ARG B N 1
ATOM 4704 C CA . ARG B 1 194 ? -21.234 34.531 3.227 1 94.94 194 ARG B CA 1
ATOM 4705 C C . ARG B 1 194 ? -21.359 33.625 1.999 1 94.94 194 ARG B C 1
ATOM 4707 O O . ARG B 1 194 ? -21.734 32.469 2.113 1 94.94 194 ARG B O 1
ATOM 4714 N N . VAL B 1 195 ? -20.984 34.156 0.819 1 95.62 195 VAL B N 1
ATOM 4715 C CA . VAL B 1 195 ? -21.031 33.375 -0.422 1 95.62 195 VAL B CA 1
ATOM 4716 C C . VAL B 1 195 ? -20.094 32.188 -0.334 1 95.62 195 VAL B C 1
ATOM 4718 O O . VAL B 1 195 ? -20.453 31.078 -0.721 1 95.62 195 VAL B O 1
ATOM 4721 N N . ALA B 1 196 ? -18.922 32.375 0.173 1 93.62 196 ALA B N 1
ATOM 4722 C CA . ALA B 1 196 ? -17.953 31.312 0.343 1 93.62 196 ALA B CA 1
ATOM 4723 C C . ALA B 1 196 ? -18.484 30.234 1.281 1 93.62 196 ALA B C 1
ATOM 4725 O O . ALA B 1 196 ? -18.312 29.047 1.021 1 93.62 196 ALA B O 1
ATOM 4726 N N . ALA B 1 197 ? -19.062 30.656 2.404 1 95.56 197 ALA B N 1
ATOM 4727 C CA . ALA B 1 197 ? -19.625 29.719 3.367 1 95.56 197 ALA B CA 1
ATOM 4728 C C . ALA B 1 197 ? -20.766 28.906 2.74 1 95.56 197 ALA B C 1
ATOM 4730 O O . ALA B 1 197 ? -20.875 27.703 2.973 1 95.56 197 ALA B O 1
ATOM 4731 N N . GLU B 1 198 ? -21.547 29.609 1.946 1 96 198 GLU B N 1
ATOM 4732 C CA . GLU B 1 198 ? -22.641 28.922 1.269 1 96 198 GLU B CA 1
ATOM 4733 C C . GLU B 1 198 ? -22.125 27.906 0.253 1 96 198 GLU B C 1
ATOM 4735 O O . GLU B 1 198 ? -22.703 26.844 0.084 1 96 198 GLU B O 1
ATOM 4740 N N . GLY B 1 199 ? -21.109 28.234 -0.475 1 95.56 199 GLY B N 1
ATOM 4741 C CA . GLY B 1 199 ? -20.453 27.281 -1.354 1 95.56 199 GLY B CA 1
ATOM 4742 C C . GLY B 1 199 ? -19.938 26.047 -0.625 1 95.56 199 GLY B C 1
ATOM 4743 O O . GLY B 1 199 ? -20.109 24.922 -1.101 1 95.56 199 GLY B O 1
ATOM 4744 N N . ALA B 1 200 ? -19.281 26.234 0.5 1 95.06 200 ALA B N 1
ATOM 4745 C CA . ALA B 1 200 ? -18.781 25.125 1.316 1 95.06 200 ALA B CA 1
ATOM 4746 C C . ALA B 1 200 ? -19.922 24.234 1.794 1 95.06 200 ALA B C 1
ATOM 4748 O O . ALA B 1 200 ? -19.797 23.016 1.847 1 95.06 200 ALA B O 1
ATOM 4749 N N . LEU B 1 201 ? -21.047 24.844 2.188 1 95.88 201 LEU B N 1
ATOM 4750 C CA . LEU B 1 201 ? -22.219 24.078 2.605 1 95.88 201 LEU B CA 1
ATOM 4751 C C . LEU B 1 201 ? -22.734 23.203 1.461 1 95.88 201 LEU B C 1
ATOM 4753 O O . LEU B 1 201 ? -23.078 22.047 1.663 1 95.88 201 LEU B O 1
ATOM 4757 N N . ALA B 1 202 ? -22.734 23.781 0.261 1 95.81 202 ALA B N 1
ATOM 4758 C CA . ALA B 1 202 ? -23.188 23.031 -0.902 1 95.81 202 ALA B CA 1
ATOM 4759 C C . ALA B 1 202 ? -22.297 21.812 -1.146 1 95.81 202 ALA B C 1
ATOM 4761 O O . ALA B 1 202 ? -22.781 20.719 -1.434 1 95.81 202 ALA B O 1
ATOM 4762 N N . THR B 1 203 ? -21.016 22.016 -1.054 1 96.25 203 THR B N 1
ATOM 4763 C CA . THR B 1 203 ? -20.062 20.938 -1.223 1 96.25 203 THR B CA 1
ATOM 4764 C C . THR B 1 203 ? -20.266 19.859 -0.165 1 96.25 203 THR B C 1
ATOM 4766 O O . THR B 1 203 ? -20.234 18.656 -0.474 1 96.25 203 THR B O 1
ATOM 4769 N N . ALA B 1 204 ? -20.5 20.281 1.092 1 96.94 204 ALA B N 1
ATOM 4770 C CA . ALA B 1 204 ? -20.734 19.328 2.178 1 96.94 204 ALA B CA 1
ATOM 4771 C C . ALA B 1 204 ? -22.031 18.562 1.949 1 96.94 204 ALA B C 1
ATOM 4773 O O . ALA B 1 204 ? -22.109 17.359 2.244 1 96.94 204 ALA B O 1
ATOM 4774 N N . GLN B 1 205 ? -23.016 19.25 1.404 1 95.75 205 GLN B N 1
ATOM 4775 C CA . GLN B 1 205 ? -24.281 18.609 1.091 1 95.75 205 GLN B CA 1
ATOM 4776 C C . GLN B 1 205 ? -24.109 17.547 0.004 1 95.75 205 GLN B C 1
ATOM 4778 O O . GLN B 1 205 ? -24.688 16.469 0.081 1 95.75 205 GLN B O 1
ATOM 4783 N N . ASN B 1 206 ? -23.297 17.875 -1.003 1 96.5 206 ASN B N 1
ATOM 4784 C CA . ASN B 1 206 ? -23.016 16.906 -2.059 1 96.5 206 ASN B CA 1
ATOM 4785 C C . ASN B 1 206 ? -22.297 15.672 -1.512 1 96.5 206 ASN B C 1
ATOM 4787 O O . ASN B 1 206 ? -22.625 14.547 -1.893 1 96.5 206 ASN B O 1
ATOM 4791 N N . ARG B 1 207 ? -21.391 15.914 -0.635 1 96.81 207 ARG B N 1
ATOM 4792 C CA . ARG B 1 207 ? -20.688 14.797 -0.026 1 96.81 207 ARG B CA 1
ATOM 4793 C C . ARG B 1 207 ? -21.625 13.93 0.801 1 96.81 207 ARG B C 1
ATOM 4795 O O . ARG B 1 207 ? -21.547 12.703 0.755 1 96.81 207 ARG B O 1
ATOM 4802 N N . PHE B 1 208 ? -22.484 14.602 1.557 1 96.38 208 PHE B N 1
ATOM 4803 C CA . PHE B 1 208 ? -23.484 13.883 2.344 1 96.38 208 PHE B CA 1
ATOM 4804 C C . PHE B 1 208 ? -24.359 13.023 1.448 1 96.38 208 PHE B C 1
ATOM 4806 O O . PHE B 1 208 ? -24.547 11.828 1.716 1 96.38 208 PHE B O 1
ATOM 4813 N N . ARG B 1 209 ? -24.75 13.562 0.373 1 95.12 209 ARG B N 1
ATOM 4814 C CA . ARG B 1 209 ? -25.594 12.844 -0.568 1 95.12 209 ARG B CA 1
ATOM 4815 C C . ARG B 1 209 ? -24.859 11.656 -1.177 1 95.12 209 ARG B C 1
ATOM 4817 O O . ARG B 1 209 ? -25.453 10.586 -1.366 1 95.12 209 ARG B O 1
ATOM 4824 N N . ALA B 1 210 ? -23.703 11.844 -1.483 1 95.12 210 ALA B N 1
ATOM 4825 C CA . ALA B 1 210 ? -22.922 10.789 -2.109 1 95.12 210 ALA B CA 1
ATOM 4826 C C . ALA B 1 210 ? -22.719 9.609 -1.159 1 95.12 210 ALA B C 1
ATOM 4828 O O . ALA B 1 210 ? -22.734 8.453 -1.585 1 95.12 210 ALA B O 1
ATOM 4829 N N . VAL B 1 211 ? -22.562 9.867 0.108 1 95.56 211 VAL B N 1
ATOM 4830 C CA . VAL B 1 211 ? -22.25 8.82 1.074 1 95.56 211 VAL B CA 1
ATOM 4831 C C . VAL B 1 211 ? -23.547 8.148 1.541 1 95.56 211 VAL B C 1
ATOM 4833 O O . VAL B 1 211 ? -23.625 6.918 1.62 1 95.56 211 VAL B O 1
ATOM 4836 N N . PHE B 1 212 ? -24.594 8.953 1.838 1 94.38 212 PHE B N 1
ATOM 4837 C CA . PHE B 1 212 ? -25.828 8.43 2.43 1 94.38 212 PHE B CA 1
ATOM 4838 C C . PHE B 1 212 ? -26.828 8.047 1.348 1 94.38 212 PHE B C 1
ATOM 4840 O O . PHE B 1 212 ? -27.781 7.324 1.614 1 94.38 212 PHE B O 1
ATOM 4847 N N . GLY B 1 213 ? -26.672 8.539 0.129 1 91.88 213 GLY B N 1
ATOM 4848 C CA . GLY B 1 213 ? -27.547 8.188 -0.973 1 91.88 213 GLY B CA 1
ATOM 4849 C C . GLY B 1 213 ? -28.828 9.008 -0.991 1 91.88 213 GLY B C 1
ATOM 4850 O O . GLY B 1 213 ? -29.75 8.703 -1.751 1 91.88 213 GLY B O 1
ATOM 4851 N N . ARG B 1 214 ? -28.938 10.008 -0.086 1 90.5 214 ARG B N 1
ATOM 4852 C CA . ARG B 1 214 ? -30.109 10.875 0.007 1 90.5 214 ARG B CA 1
ATOM 4853 C C . ARG B 1 214 ? -29.719 12.266 0.492 1 90.5 214 ARG B C 1
ATOM 4855 O O . ARG B 1 214 ? -28.656 12.445 1.086 1 90.5 214 ARG B O 1
ATOM 4862 N N . ALA B 1 215 ? -30.562 13.148 0.227 1 90.25 215 ALA B N 1
ATOM 4863 C CA . ALA B 1 215 ? -30.359 14.516 0.705 1 90.25 215 ALA B CA 1
ATOM 4864 C C . ALA B 1 215 ? -30.766 14.648 2.172 1 90.25 215 ALA B C 1
ATOM 4866 O O . ALA B 1 215 ? -31.672 13.969 2.637 1 90.25 215 ALA B O 1
ATOM 4867 N N . PRO B 1 216 ? -29.938 15.461 2.822 1 87.62 216 PRO B N 1
ATOM 4868 C CA . PRO B 1 216 ? -30.359 15.703 4.203 1 87.62 216 PRO B CA 1
ATOM 4869 C C . PRO B 1 216 ? -31.703 16.422 4.293 1 87.62 216 PRO B C 1
ATOM 4871 O O . PRO B 1 216 ? -32.031 17.25 3.447 1 87.62 216 PRO B O 1
ATOM 4874 N N . ALA B 1 217 ? -32.594 16.031 5.137 1 77.88 217 ALA B N 1
ATOM 4875 C CA . ALA B 1 217 ? -33.938 16.609 5.238 1 77.88 217 ALA B CA 1
ATOM 4876 C C . ALA B 1 217 ? -33.875 18.047 5.758 1 77.88 217 ALA B C 1
ATOM 4878 O O . ALA B 1 217 ? -34.406 18.969 5.129 1 77.88 217 ALA B O 1
ATOM 4879 N N . GLN B 1 218 ? -33.375 18.219 6.938 1 85.69 218 GLN B N 1
ATOM 4880 C CA . GLN B 1 218 ? -33.219 19.547 7.516 1 85.69 218 GLN B CA 1
ATOM 4881 C C . GLN B 1 218 ? -31.875 19.719 8.203 1 85.69 218 GLN B C 1
ATOM 4883 O O . GLN B 1 218 ? -31.703 19.328 9.359 1 85.69 218 GLN B O 1
ATOM 4888 N N . VAL B 1 219 ? -31.016 20.438 7.449 1 88.62 219 VAL B N 1
ATOM 4889 C CA . VAL B 1 219 ? -29.641 20.562 7.938 1 88.62 219 VAL B CA 1
ATOM 4890 C C . VAL B 1 219 ? -29.625 21.438 9.195 1 88.62 219 VAL B C 1
ATOM 4892 O O . VAL B 1 219 ? -28.828 21.203 10.102 1 88.62 219 VAL B O 1
ATOM 4895 N N . SER B 1 220 ? -30.625 22.344 9.273 1 85.88 220 SER B N 1
ATOM 4896 C CA . SER B 1 220 ? -30.641 23.328 10.352 1 85.88 220 SER B CA 1
ATOM 4897 C C . SER B 1 220 ? -30.969 22.672 11.695 1 85.88 220 SER B C 1
ATOM 4899 O O . SER B 1 220 ? -30.688 23.25 12.75 1 85.88 220 SER B O 1
ATOM 4901 N N . THR B 1 221 ? -31.516 21.469 11.633 1 85 221 THR B N 1
ATOM 4902 C CA . THR B 1 221 ? -31.922 20.812 12.867 1 85 221 THR B CA 1
ATOM 4903 C C . THR B 1 221 ? -30.875 19.781 13.289 1 85 221 THR B C 1
ATOM 4905 O O . THR B 1 221 ? -30.984 19.172 14.352 1 85 221 THR B O 1
ATOM 4908 N N . MET B 1 222 ? -29.922 19.656 12.492 1 89.56 222 MET B N 1
ATOM 4909 C CA . MET B 1 222 ? -28.906 18.656 12.781 1 89.56 222 MET B CA 1
ATOM 4910 C C . MET B 1 222 ? -27.906 19.188 13.812 1 89.56 222 MET B C 1
ATOM 4912 O O . MET B 1 222 ? -27.578 20.375 13.812 1 89.56 222 MET B O 1
ATOM 4916 N N . ALA B 1 223 ? -27.547 18.297 14.695 1 89.19 223 ALA B N 1
ATOM 4917 C CA . ALA B 1 223 ? -26.578 18.641 15.727 1 89.19 223 ALA B CA 1
ATOM 4918 C C . ALA B 1 223 ? -25.359 17.719 15.648 1 89.19 223 ALA B C 1
ATOM 4920 O O . ALA B 1 223 ? -25.453 16.609 15.109 1 89.19 223 ALA B O 1
ATOM 4921 N N . LEU B 1 224 ? -24.234 18.297 16.078 1 91 224 LEU B N 1
ATOM 4922 C CA . LEU B 1 224 ? -23.031 17.469 16.156 1 91 224 LEU B CA 1
ATOM 4923 C C . LEU B 1 224 ? -23.281 16.234 17.031 1 91 224 LEU B C 1
ATOM 4925 O O . LEU B 1 224 ? -23.922 16.344 18.078 1 91 224 LEU B O 1
ATOM 4929 N N . PRO B 1 225 ? -22.844 15.133 16.562 1 89.06 225 PRO B N 1
ATOM 4930 C CA . PRO B 1 225 ? -22.938 13.969 17.453 1 89.06 225 PRO B CA 1
ATOM 4931 C C . PRO B 1 225 ? -22.062 14.102 18.688 1 89.06 225 PRO B C 1
ATOM 4933 O O . PRO B 1 225 ? -20.953 14.656 18.609 1 89.06 225 PRO B O 1
ATOM 4936 N N . PRO B 1 226 ? -22.672 13.609 19.766 1 85.88 226 PRO B N 1
ATOM 4937 C CA . PRO B 1 226 ? -21.828 13.656 20.969 1 85.88 226 PRO B CA 1
ATOM 4938 C C . PRO B 1 226 ? -20.562 12.797 20.844 1 85.88 226 PRO B C 1
ATOM 4940 O O . PRO B 1 226 ? -20.594 11.75 20.188 1 85.88 226 PRO B O 1
ATOM 4943 N N . VAL B 1 227 ? -19.531 13.305 21.391 1 87 227 VAL B N 1
ATOM 4944 C CA . VAL B 1 227 ? -18.312 12.508 21.469 1 87 227 VAL B CA 1
ATOM 4945 C C . VAL B 1 227 ? -18.578 11.242 22.281 1 87 227 VAL B C 1
ATOM 4947 O O . VAL B 1 227 ? -19.141 11.305 23.375 1 87 227 VAL B O 1
ATOM 4950 N N . PRO B 1 228 ? -18.312 10.156 21.703 1 87.56 228 PRO B N 1
ATOM 4951 C CA . PRO B 1 228 ? -18.531 8.906 22.438 1 87.56 228 PRO B CA 1
ATOM 4952 C C . PRO B 1 228 ? -17.516 8.672 23.547 1 87.56 228 PRO B C 1
ATOM 4954 O O . PRO B 1 228 ? -16.688 7.754 23.438 1 87.56 228 PRO B O 1
ATOM 4957 N N . ALA B 1 229 ? -17.594 9.297 24.594 1 85.88 229 ALA B N 1
ATOM 4958 C CA . ALA B 1 229 ? -16.625 9.273 25.688 1 85.88 229 ALA B CA 1
ATOM 4959 C C . ALA B 1 229 ? -16.594 7.902 26.359 1 85.88 229 ALA B C 1
ATOM 4961 O O . ALA B 1 229 ? -15.547 7.465 26.844 1 85.88 229 ALA B O 1
ATOM 4962 N N . ASP B 1 230 ? -17.703 7.184 26.281 1 85.19 230 ASP B N 1
ATOM 4963 C CA . ASP B 1 230 ? -17.828 5.898 26.969 1 85.19 230 ASP B CA 1
ATOM 4964 C C . ASP B 1 230 ? -17.047 4.812 26.234 1 85.19 230 ASP B C 1
ATOM 4966 O O . ASP B 1 230 ? -16.641 3.814 26.844 1 85.19 230 ASP B O 1
ATOM 4970 N N . VAL B 1 231 ? -16.875 5.008 25.016 1 87.44 231 VAL B N 1
ATOM 4971 C CA . VAL B 1 231 ? -16.219 3.965 24.25 1 87.44 231 VAL B CA 1
ATOM 4972 C C . VAL B 1 231 ? -14.766 4.371 23.969 1 87.44 231 VAL B C 1
ATOM 4974 O O . VAL B 1 231 ? -13.984 3.586 23.422 1 87.44 231 VAL B O 1
ATOM 4977 N N . LEU B 1 232 ? -14.406 5.551 24.344 1 92.06 232 LEU B N 1
ATOM 4978 C CA . LEU B 1 232 ? -13.031 6.012 24.188 1 92.06 232 LEU B CA 1
ATOM 4979 C C . LEU B 1 232 ? -12.148 5.508 25.328 1 92.06 232 LEU B C 1
ATOM 4981 O O . LEU B 1 232 ? -12.586 5.457 26.469 1 92.06 232 LEU B O 1
ATOM 4985 N N . PRO B 1 233 ? -10.992 5.125 25.047 1 92.38 233 PRO B N 1
ATOM 4986 C CA . PRO B 1 233 ? -10.062 4.711 26.094 1 92.38 233 PRO B CA 1
ATOM 4987 C C . PRO B 1 233 ? -9.656 5.863 27.016 1 92.38 233 PRO B C 1
ATOM 4989 O O . PRO B 1 233 ? -9.602 7.016 26.578 1 92.38 233 PRO B O 1
ATOM 4992 N N . ALA B 1 234 ? -9.344 5.559 28.25 1 91 234 ALA B N 1
ATOM 4993 C CA . ALA B 1 234 ? -8.992 6.574 29.234 1 91 234 ALA B CA 1
ATOM 4994 C C . ALA B 1 234 ? -7.504 6.918 29.156 1 91 234 ALA B C 1
ATOM 4996 O O . ALA B 1 234 ? -7.094 8.023 29.531 1 91 234 ALA B O 1
ATOM 4997 N N . GLN B 1 235 ? -6.766 5.863 28.625 1 94.62 235 GLN B N 1
ATOM 4998 C CA . GLN B 1 235 ? -5.32 6.051 28.578 1 94.62 235 GLN B CA 1
ATOM 4999 C C . GLN B 1 235 ? -4.75 5.594 27.234 1 94.62 235 GLN B C 1
ATOM 5001 O O . GLN B 1 235 ? -5.34 4.75 26.562 1 94.62 235 GLN B O 1
ATOM 5006 N N . LEU B 1 236 ? -3.643 6.203 26.969 1 94.81 236 LEU B N 1
ATOM 5007 C CA . LEU B 1 236 ? -2.963 5.891 25.719 1 94.81 236 LEU B CA 1
ATOM 5008 C C . LEU B 1 236 ? -2.596 4.41 25.656 1 94.81 236 LEU B C 1
ATOM 5010 O O . LEU B 1 236 ? -2.744 3.775 24.609 1 94.81 236 LEU B O 1
ATOM 5014 N N . ASP B 1 237 ? -2.133 3.869 26.766 1 94.56 237 ASP B N 1
ATOM 5015 C CA . ASP B 1 237 ? -1.726 2.467 26.781 1 94.56 237 ASP B CA 1
ATOM 5016 C C . ASP B 1 237 ? -2.906 1.548 26.469 1 94.56 237 ASP B C 1
ATOM 5018 O O . ASP B 1 237 ? -2.746 0.536 25.781 1 94.56 237 ASP B O 1
ATOM 5022 N N . GLU B 1 238 ? -4.008 1.914 27.016 1 95 238 GLU B N 1
ATOM 5023 C CA . GLU B 1 238 ? -5.219 1.15 26.719 1 95 238 GLU B CA 1
ATOM 5024 C C . GLU B 1 238 ? -5.586 1.247 25.234 1 95 238 GLU B C 1
ATOM 5026 O O . GLU B 1 238 ? -5.957 0.247 24.625 1 95 238 GLU B O 1
ATOM 5031 N N . ALA B 1 239 ? -5.465 2.428 24.672 1 95.94 239 ALA B N 1
ATOM 5032 C CA . ALA B 1 239 ? -5.746 2.629 23.25 1 95.94 239 ALA B CA 1
ATOM 5033 C C . ALA B 1 239 ? -4.832 1.766 22.375 1 95.94 239 ALA B C 1
ATOM 5035 O O . ALA B 1 239 ? -5.293 1.127 21.422 1 95.94 239 ALA B O 1
ATOM 5036 N N . THR B 1 240 ? -3.596 1.707 22.766 1 95.19 240 THR B N 1
ATOM 5037 C CA . THR B 1 240 ? -2.617 0.933 22.016 1 95.19 240 THR B CA 1
ATOM 5038 C C . THR B 1 240 ? -2.904 -0.561 22.125 1 95.19 240 THR B C 1
ATOM 5040 O O . THR B 1 240 ? -2.789 -1.298 21.141 1 95.19 240 THR B O 1
ATOM 5043 N N . ALA B 1 241 ? -3.293 -1.023 23.312 1 94.88 241 ALA B N 1
ATOM 5044 C CA . ALA B 1 241 ? -3.6 -2.436 23.531 1 94.88 241 ALA B CA 1
ATOM 5045 C C . ALA B 1 241 ? -4.812 -2.865 22.703 1 94.88 241 ALA B C 1
ATOM 5047 O O . ALA B 1 241 ? -4.812 -3.939 22.109 1 94.88 241 ALA B O 1
ATOM 5048 N N . ILE B 1 242 ? -5.75 -2.031 22.656 1 93.88 242 ILE B N 1
ATOM 5049 C CA . ILE B 1 242 ? -6.961 -2.316 21.891 1 93.88 242 ILE B CA 1
ATOM 5050 C C . ILE B 1 242 ? -6.625 -2.391 20.406 1 93.88 242 ILE B C 1
ATOM 5052 O O . ILE B 1 242 ? -7.102 -3.283 19.688 1 93.88 242 ILE B O 1
ATOM 5056 N N . ALA B 1 243 ? -5.824 -1.483 19.891 1 95.12 243 ALA B N 1
ATOM 5057 C CA . ALA B 1 243 ? -5.461 -1.434 18.469 1 95.12 243 ALA B CA 1
ATOM 5058 C C . ALA B 1 243 ? -4.668 -2.672 18.062 1 95.12 243 ALA B C 1
ATOM 5060 O O . ALA B 1 243 ? -4.773 -3.141 16.922 1 95.12 243 ALA B O 1
ATOM 5061 N N . LYS B 1 244 ? -3.881 -3.209 19 1 93.44 244 LYS B N 1
ATOM 5062 C CA . LYS B 1 244 ? -3.059 -4.383 18.703 1 93.44 244 LYS B CA 1
ATOM 5063 C C . LYS B 1 244 ? -3.924 -5.594 18.375 1 93.44 244 LYS B C 1
ATOM 5065 O O . LYS B 1 244 ? -3.535 -6.441 17.578 1 93.44 244 LYS B O 1
ATOM 5070 N N . THR B 1 245 ? -5.121 -5.586 18.906 1 90.94 245 THR B N 1
ATOM 5071 C CA . THR B 1 245 ? -5.992 -6.734 18.688 1 90.94 245 THR B CA 1
ATOM 5072 C C . THR B 1 245 ? -7.121 -6.375 17.719 1 90.94 245 THR B C 1
ATOM 5074 O O . THR B 1 245 ? -7.691 -7.254 17.078 1 90.94 245 THR B O 1
ATOM 5077 N N . GLY B 1 246 ? -7.406 -5.141 17.625 1 90.12 246 GLY B N 1
ATOM 5078 C CA . GLY B 1 246 ? -8.594 -4.723 16.891 1 90.12 246 GLY B CA 1
ATOM 5079 C C . GLY B 1 246 ? -8.289 -4.152 15.523 1 90.12 246 GLY B C 1
ATOM 5080 O O . GLY B 1 246 ? -9.172 -4.078 14.664 1 90.12 246 GLY B O 1
ATOM 5081 N N . SER B 1 247 ? -7.055 -3.738 15.195 1 94.5 247 SER B N 1
ATOM 5082 C CA . SER B 1 247 ? -6.707 -3.068 13.945 1 94.5 247 SER B CA 1
ATOM 5083 C C . SER B 1 247 ? -6.859 -4.008 12.758 1 94.5 247 SER B C 1
ATOM 5085 O O . SER B 1 247 ? -6.281 -5.098 12.742 1 94.5 247 SER B O 1
ATOM 5087 N N . ILE B 1 248 ? -7.633 -3.537 11.734 1 95.69 248 ILE B N 1
ATOM 5088 C CA . ILE B 1 248 ? -7.852 -4.324 10.531 1 95.69 248 ILE B CA 1
ATOM 5089 C C . ILE B 1 248 ? -6.535 -4.48 9.773 1 95.69 248 ILE B C 1
ATOM 5091 O O . ILE B 1 248 ? -6.258 -5.543 9.211 1 95.69 248 ILE B O 1
ATOM 5095 N N . GLN B 1 249 ? -5.746 -3.414 9.797 1 95.62 249 GLN B N 1
ATOM 5096 C CA . GLN B 1 249 ? -4.449 -3.451 9.117 1 95.62 249 GLN B CA 1
ATOM 5097 C C . GLN B 1 249 ? -3.559 -4.547 9.703 1 95.62 249 GLN B C 1
ATOM 5099 O O . GLN B 1 249 ? -2.922 -5.293 8.961 1 95.62 249 GLN B O 1
ATOM 5104 N N . LEU B 1 250 ? -3.512 -4.648 11.016 1 96.38 250 LEU B N 1
ATOM 5105 C CA . LEU B 1 250 ? -2.701 -5.668 11.672 1 96.38 250 LEU B CA 1
AT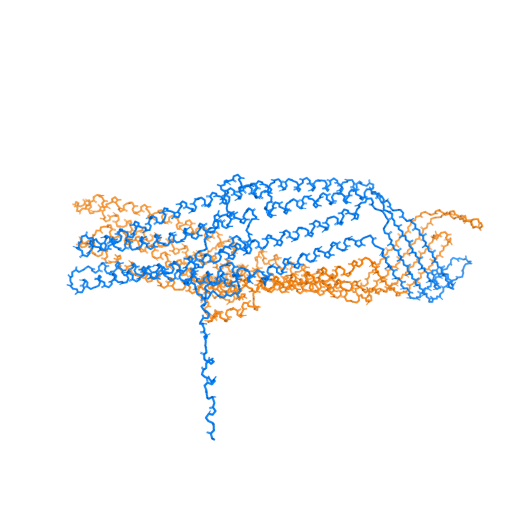OM 5106 C C . LEU B 1 250 ? -3.266 -7.059 11.422 1 96.38 250 LEU B C 1
ATOM 5108 O O . LEU B 1 250 ? -2.512 -8.008 11.195 1 96.38 250 LEU B O 1
ATOM 5112 N N . LYS B 1 251 ? -4.582 -7.152 11.453 1 96.62 251 LYS B N 1
ATOM 5113 C CA . LYS B 1 251 ? -5.227 -8.438 11.188 1 96.62 251 LYS B CA 1
ATOM 5114 C C . LYS B 1 251 ? -4.898 -8.93 9.781 1 96.62 251 LYS B C 1
ATOM 5116 O O . LYS B 1 251 ? -4.559 -10.094 9.586 1 96.62 251 LYS B O 1
ATOM 5121 N N . LEU B 1 252 ? -4.953 -8.07 8.828 1 97.38 252 LEU B N 1
ATOM 5122 C CA . LEU B 1 252 ? -4.672 -8.438 7.441 1 97.38 252 LEU B CA 1
ATOM 5123 C C . LEU B 1 252 ? -3.205 -8.82 7.266 1 97.38 252 LEU B C 1
ATOM 5125 O O . LEU B 1 252 ? -2.885 -9.758 6.535 1 97.38 252 LEU B O 1
ATOM 5129 N N . ALA B 1 253 ? -2.271 -8.094 7.918 1 97.31 253 ALA B N 1
ATOM 5130 C CA . ALA B 1 253 ? -0.851 -8.43 7.863 1 97.31 253 ALA B CA 1
ATOM 5131 C C . ALA B 1 253 ? -0.588 -9.805 8.477 1 97.31 253 ALA B C 1
ATOM 5133 O O . ALA B 1 253 ? 0.217 -10.578 7.961 1 97.31 253 ALA B O 1
ATOM 5134 N N . LYS B 1 254 ? -1.259 -10.117 9.586 1 97.75 254 LYS B N 1
ATOM 5135 C CA . LYS B 1 254 ? -1.111 -11.414 10.227 1 97.75 254 LYS B CA 1
ATOM 5136 C C . LYS B 1 254 ? -1.622 -12.539 9.328 1 97.75 254 LYS B C 1
ATOM 5138 O O . LYS B 1 254 ? -0.97 -13.57 9.188 1 97.75 254 LYS B O 1
ATOM 5143 N N . LEU B 1 255 ? -2.773 -12.312 8.703 1 98 255 LEU B N 1
ATOM 5144 C CA . LEU B 1 255 ? -3.346 -13.305 7.801 1 98 255 LEU B CA 1
ATOM 5145 C C . LEU B 1 255 ? -2.439 -13.523 6.598 1 98 255 LEU B C 1
ATOM 5147 O O . LEU B 1 255 ? -2.318 -14.648 6.105 1 98 255 LEU B O 1
ATOM 5151 N N . ALA B 1 256 ? -1.772 -12.492 6.152 1 97.31 256 ALA B N 1
ATOM 5152 C CA . ALA B 1 256 ? -0.817 -12.625 5.055 1 97.31 256 ALA B CA 1
ATOM 5153 C C . ALA B 1 256 ? 0.374 -13.484 5.465 1 97.31 256 ALA B C 1
ATOM 5155 O O . ALA B 1 256 ? 0.831 -14.328 4.691 1 97.31 256 ALA B O 1
ATOM 5156 N N . ALA B 1 257 ? 0.865 -13.305 6.688 1 97.88 257 ALA B N 1
ATOM 5157 C CA . ALA B 1 257 ? 1.964 -14.117 7.203 1 97.88 257 ALA B CA 1
ATOM 5158 C C . ALA B 1 257 ? 1.546 -15.578 7.344 1 97.88 257 ALA B C 1
ATOM 5160 O O . ALA B 1 257 ? 2.289 -16.484 6.961 1 97.88 257 ALA B O 1
ATOM 5161 N N . ASP B 1 258 ? 0.339 -15.797 7.84 1 98.06 258 ASP B N 1
ATOM 5162 C CA . ASP B 1 258 ? -0.186 -17.156 7.973 1 98.06 258 ASP B CA 1
ATOM 5163 C C . ASP B 1 258 ? -0.33 -17.812 6.605 1 98.06 258 ASP B C 1
ATOM 5165 O O . ASP B 1 258 ? -0.025 -19 6.453 1 98.06 258 ASP B O 1
ATOM 5169 N N . SER B 1 259 ? -0.812 -17.062 5.668 1 98.19 259 SER B N 1
ATOM 5170 C CA . SER B 1 259 ? -0.967 -17.594 4.316 1 98.19 259 SER B CA 1
ATOM 5171 C C . SER B 1 259 ? 0.381 -17.969 3.713 1 98.19 259 SER B C 1
ATOM 5173 O O . SER B 1 259 ? 0.503 -19 3.055 1 98.19 259 SER B O 1
ATOM 5175 N N . ALA B 1 260 ? 1.402 -17.125 3.934 1 97.75 260 ALA B N 1
ATOM 5176 C CA . ALA B 1 260 ? 2.748 -17.438 3.457 1 97.75 260 ALA B CA 1
ATOM 5177 C C . ALA B 1 260 ? 3.264 -18.734 4.086 1 97.75 260 ALA B C 1
ATOM 5179 O O . ALA B 1 260 ? 3.908 -19.531 3.412 1 97.75 260 ALA B O 1
ATOM 5180 N N . ALA B 1 261 ? 2.963 -18.969 5.344 1 97.75 261 ALA B N 1
ATOM 5181 C CA . ALA B 1 261 ? 3.375 -20.172 6.039 1 97.75 261 ALA B CA 1
ATOM 5182 C C . ALA B 1 261 ? 2.701 -21.406 5.438 1 97.75 261 ALA B C 1
ATOM 5184 O O . ALA B 1 261 ? 3.336 -22.453 5.273 1 97.75 261 ALA B O 1
ATOM 5185 N N . LYS B 1 262 ? 1.431 -21.234 5.09 1 97.75 262 LYS B N 1
ATOM 5186 C CA . LYS B 1 262 ? 0.723 -22.344 4.473 1 97.75 262 LYS B CA 1
ATOM 5187 C C . LYS B 1 262 ? 1.252 -22.625 3.07 1 97.75 262 LYS B C 1
ATOM 5189 O O . LYS B 1 262 ? 1.335 -23.781 2.65 1 97.75 262 LYS B O 1
ATOM 5194 N N . THR B 1 263 ? 1.637 -21.625 2.385 1 96.94 263 THR B N 1
ATOM 5195 C CA . THR B 1 263 ? 2.258 -21.797 1.077 1 96.94 263 THR B CA 1
ATOM 5196 C C . THR B 1 263 ? 3.584 -22.547 1.205 1 96.94 263 THR B C 1
ATOM 5198 O O . THR B 1 263 ? 3.883 -23.438 0.405 1 96.94 263 THR B O 1
ATOM 5201 N N . ALA B 1 264 ? 4.379 -22.188 2.232 1 97.31 264 ALA B N 1
ATOM 5202 C CA . ALA B 1 264 ? 5.641 -22.875 2.482 1 97.31 264 ALA B CA 1
ATOM 5203 C C . ALA B 1 264 ? 5.395 -24.344 2.822 1 97.31 264 ALA B C 1
ATOM 5205 O O . ALA B 1 264 ? 6.109 -25.234 2.342 1 97.31 264 ALA B O 1
ATOM 5206 N N . GLN B 1 265 ? 4.355 -24.625 3.574 1 96.44 265 GLN B N 1
ATOM 5207 C CA . GLN B 1 265 ? 3.994 -26 3.926 1 96.44 265 GLN B CA 1
ATOM 5208 C C . GLN B 1 265 ? 3.588 -26.797 2.689 1 96.44 265 GLN B C 1
ATOM 5210 O O . GLN B 1 265 ? 4.012 -27.938 2.514 1 96.44 265 GLN B O 1
ATOM 5215 N N . ALA B 1 266 ? 2.781 -26.172 1.85 1 96.12 266 ALA B N 1
ATOM 5216 C CA . ALA B 1 266 ? 2.365 -26.828 0.614 1 96.12 266 ALA B CA 1
ATOM 5217 C C . ALA B 1 266 ? 3.564 -27.125 -0.285 1 96.12 266 ALA B C 1
ATOM 5219 O O . ALA B 1 266 ? 3.639 -28.172 -0.912 1 96.12 266 ALA B O 1
ATOM 5220 N N . THR B 1 267 ? 4.508 -26.203 -0.31 1 95.19 267 THR B N 1
ATOM 5221 C CA . THR B 1 267 ? 5.719 -26.375 -1.109 1 95.19 267 THR B CA 1
ATOM 5222 C C . THR B 1 267 ? 6.586 -27.484 -0.542 1 95.19 267 THR B C 1
ATOM 5224 O O . THR B 1 267 ? 7.133 -28.297 -1.294 1 95.19 267 THR B O 1
ATOM 5227 N N . GLU B 1 268 ? 6.676 -27.641 0.734 1 94.88 268 GLU B N 1
ATOM 5228 C CA . GLU B 1 268 ? 7.449 -28.688 1.393 1 94.88 268 GLU B CA 1
ATOM 5229 C C . GLU B 1 268 ? 6.855 -30.062 1.119 1 94.88 268 GLU B C 1
ATOM 5231 O O . GLU B 1 268 ? 7.59 -31.047 0.948 1 94.88 268 GLU B O 1
ATOM 5236 N N . ALA B 1 269 ? 5.574 -30.062 1.048 1 94 269 ALA B N 1
ATOM 5237 C CA . ALA B 1 269 ? 4.891 -31.328 0.804 1 94 269 ALA B CA 1
ATOM 5238 C C . ALA B 1 269 ? 5.266 -31.906 -0.56 1 94 269 ALA B C 1
ATOM 5240 O O . ALA B 1 269 ? 5.156 -33.125 -0.784 1 94 269 ALA B O 1
ATOM 5241 N N . THR B 1 270 ? 5.75 -31.078 -1.459 1 89.31 270 THR B N 1
ATOM 5242 C CA . THR B 1 270 ? 6.102 -31.531 -2.799 1 89.31 270 THR B CA 1
ATOM 5243 C C . THR B 1 270 ? 7.395 -32.344 -2.77 1 89.31 270 THR B C 1
ATOM 5245 O O . THR B 1 270 ? 7.742 -33 -3.752 1 89.31 270 THR B O 1
ATOM 5248 N N . LEU B 1 271 ? 8.094 -32.469 -1.584 1 91.56 271 LEU B N 1
ATOM 5249 C CA . LEU B 1 271 ? 9.273 -33.312 -1.379 1 91.56 271 LEU B CA 1
ATOM 5250 C C . LEU B 1 271 ? 8.883 -34.781 -1.214 1 91.56 271 LEU B C 1
ATOM 5252 O O . LEU B 1 271 ? 9.727 -35.656 -1.307 1 91.56 271 LEU B O 1
ATOM 5256 N N . TYR B 1 272 ? 7.617 -34.969 -1.087 1 92.94 272 TYR B N 1
ATOM 5257 C CA . TYR B 1 272 ? 7.148 -36.312 -0.791 1 92.94 272 TYR B CA 1
ATOM 5258 C C . TYR B 1 272 ? 6.312 -36.875 -1.938 1 92.94 272 TYR B C 1
ATOM 5260 O O . TYR B 1 272 ? 5.832 -36.125 -2.785 1 92.94 272 TYR B O 1
ATOM 5268 N N . PRO B 1 273 ? 6.156 -38.188 -2.029 1 94.19 273 PRO B N 1
ATOM 5269 C CA . PRO B 1 273 ? 5.367 -38.781 -3.109 1 94.19 273 PRO B CA 1
ATOM 5270 C C . PRO B 1 273 ? 3.867 -38.531 -2.945 1 94.19 273 PRO B C 1
ATOM 5272 O O . PRO B 1 273 ? 3.428 -38.062 -1.902 1 94.19 273 PRO B O 1
ATOM 5275 N N . ARG B 1 274 ? 3.221 -38.812 -3.973 1 95 274 ARG B N 1
ATOM 5276 C CA . ARG B 1 274 ? 1.766 -38.719 -4 1 95 274 ARG B CA 1
ATOM 5277 C C . ARG B 1 274 ? 1.136 -40.094 -4.234 1 95 274 ARG B C 1
ATOM 5279 O O . ARG B 1 274 ? 1.643 -40.906 -5.027 1 95 274 ARG B O 1
ATOM 5286 N N . LEU B 1 275 ? 0.074 -40.406 -3.42 1 96.62 275 LEU B N 1
ATOM 5287 C CA . LEU B 1 275 ? -0.647 -41.688 -3.535 1 96.62 275 LEU B CA 1
ATOM 5288 C C . LEU B 1 275 ? -2.047 -41.438 -4.098 1 96.62 275 LEU B C 1
ATOM 5290 O O . LEU B 1 275 ? -2.826 -40.656 -3.547 1 96.62 275 LEU B O 1
ATOM 5294 N N . ASP B 1 276 ? -2.312 -42.094 -5.164 1 96.94 276 ASP B N 1
ATOM 5295 C CA . ASP B 1 276 ? -3.633 -42 -5.781 1 96.94 276 ASP B CA 1
ATOM 5296 C C . ASP B 1 276 ? -4.262 -43.406 -5.91 1 96.94 276 ASP B C 1
ATOM 5298 O O . ASP B 1 276 ? -3.553 -44.406 -6.07 1 96.94 276 ASP B O 1
ATOM 5302 N N . LEU B 1 277 ? -5.582 -43.5 -5.797 1 97.19 277 LEU B N 1
ATOM 5303 C CA . LEU B 1 277 ? -6.379 -44.656 -6.18 1 97.19 277 LEU B CA 1
ATOM 5304 C C . LEU B 1 277 ? -6.965 -44.469 -7.574 1 97.19 277 LEU B C 1
ATOM 5306 O O . LEU B 1 277 ? -7.613 -43.469 -7.855 1 97.19 277 LEU B O 1
ATOM 5310 N N . ILE B 1 278 ? -6.672 -45.375 -8.422 1 96.81 278 ILE B N 1
ATOM 5311 C CA . ILE B 1 278 ? -7.125 -45.25 -9.805 1 96.81 278 ILE B CA 1
ATOM 5312 C C . ILE B 1 278 ? -7.973 -46.469 -10.156 1 96.81 278 ILE B C 1
ATOM 5314 O O . ILE B 1 278 ? -7.535 -47.625 -9.969 1 96.81 278 ILE B O 1
ATOM 5318 N N . GLY B 1 279 ? -9.195 -46.344 -10.547 1 96.12 279 GLY B N 1
ATOM 5319 C CA . GLY B 1 279 ? -10.07 -47.344 -11.156 1 96.12 279 GLY B CA 1
ATOM 5320 C C . GLY B 1 279 ? -10.352 -47.062 -12.625 1 96.12 279 GLY B C 1
ATOM 5321 O O . GLY B 1 279 ? -10.641 -45.938 -13.008 1 96.12 279 GLY B O 1
ATOM 5322 N N . GLU B 1 280 ? -10.141 -48.062 -13.398 1 96.5 280 GLU B N 1
ATOM 5323 C CA . GLU B 1 280 ? -10.367 -47.938 -14.836 1 96.5 280 GLU B CA 1
ATOM 5324 C C . GLU B 1 280 ? -11.195 -49.094 -15.391 1 96.5 280 GLU B C 1
ATOM 5326 O O . GLU B 1 280 ? -11.023 -50.219 -14.977 1 96.5 280 GLU B O 1
ATOM 5331 N N . ALA B 1 281 ? -12.133 -48.844 -16.234 1 95.69 281 ALA B N 1
ATOM 5332 C CA . ALA B 1 281 ? -12.875 -49.781 -17.047 1 95.69 281 ALA B CA 1
ATOM 5333 C C . ALA B 1 281 ? -12.805 -49.406 -18.531 1 95.69 281 ALA B C 1
ATOM 5335 O O . ALA B 1 281 ? -13.055 -48.281 -18.891 1 95.69 281 ALA B O 1
ATOM 5336 N N . ARG B 1 282 ? -12.32 -50.375 -19.328 1 95.88 282 ARG B N 1
ATOM 5337 C CA . ARG B 1 282 ? -12.148 -50.125 -20.75 1 95.88 282 ARG B CA 1
ATOM 5338 C C . ARG B 1 282 ? -12.82 -51.188 -21.594 1 95.88 282 ARG B C 1
ATOM 5340 O O . ARG B 1 282 ? -12.75 -52.375 -21.25 1 95.88 282 ARG B O 1
ATOM 5347 N N . ASN B 1 283 ? -13.578 -50.812 -22.516 1 94.81 283 ASN B N 1
ATOM 5348 C CA . ASN B 1 283 ? -14.055 -51.688 -23.609 1 94.81 283 ASN B CA 1
ATOM 5349 C C . ASN B 1 283 ? -13.438 -51.281 -24.938 1 94.81 283 ASN B C 1
ATOM 5351 O O . ASN B 1 283 ? -13.562 -50.125 -25.359 1 94.81 283 ASN B O 1
ATOM 5355 N N . LYS B 1 284 ? -12.75 -52.188 -25.547 1 94.88 284 LYS B N 1
ATOM 5356 C CA . LYS B 1 284 ? -12.039 -51.938 -26.797 1 94.88 284 LYS B CA 1
ATOM 5357 C C . LYS B 1 284 ? -12.508 -52.875 -27.891 1 94.88 284 LYS B C 1
ATOM 5359 O O . LYS B 1 284 ? -12.734 -54.062 -27.625 1 94.88 284 LYS B O 1
ATOM 5364 N N . GLN B 1 285 ? -12.633 -52.344 -29.078 1 93.5 285 GLN B N 1
ATOM 5365 C CA . GLN B 1 285 ? -12.898 -53.125 -30.266 1 93.5 285 GLN B CA 1
ATOM 5366 C C . GLN B 1 285 ? -11.875 -52.844 -31.359 1 93.5 285 GLN B C 1
ATOM 5368 O O . GLN B 1 285 ? -11.711 -51.688 -31.781 1 93.5 285 GLN B O 1
ATOM 5373 N N . ASN B 1 286 ? -11.195 -53.969 -31.844 1 92.81 286 ASN B N 1
ATOM 5374 C CA . ASN B 1 286 ? -10.188 -53.844 -32.906 1 92.81 286 ASN B CA 1
ATOM 5375 C C . ASN B 1 286 ? -9.141 -52.781 -32.531 1 92.81 286 ASN B C 1
ATOM 5377 O O . ASN B 1 286 ? -8.828 -51.906 -33.375 1 92.81 286 ASN B O 1
ATOM 5381 N N . TYR B 1 287 ? -8.648 -52.844 -31.359 1 89 287 TYR B N 1
ATOM 5382 C CA . TYR B 1 287 ? -7.816 -51.75 -30.844 1 89 287 TYR B CA 1
ATOM 5383 C C . TYR B 1 287 ? -6.371 -52.219 -30.672 1 89 287 TYR B C 1
ATOM 5385 O O . TYR B 1 287 ? -6.109 -53.281 -30.156 1 89 287 TYR B O 1
ATOM 5393 N N . GLY B 1 288 ? -5.391 -51.406 -31.062 1 86.5 288 GLY B N 1
ATOM 5394 C CA . GLY B 1 288 ? -3.967 -51.656 -30.906 1 86.5 288 GLY B CA 1
ATOM 5395 C C . GLY B 1 288 ? -3.5 -52.875 -31.672 1 86.5 288 GLY B C 1
ATOM 5396 O O . GLY B 1 288 ? -2.672 -53.656 -31.188 1 86.5 288 GLY B O 1
ATOM 5397 N N . GLY B 1 289 ? -4.121 -53.188 -32.719 1 83.44 289 GLY B N 1
ATOM 5398 C CA . GLY B 1 289 ? -3.729 -54.312 -33.562 1 83.44 289 GLY B CA 1
ATOM 5399 C C . GLY B 1 289 ? -4.391 -55.625 -33.156 1 83.44 289 GLY B C 1
ATOM 5400 O O . GLY B 1 289 ? -4.191 -56.656 -33.812 1 83.44 289 GLY B O 1
ATOM 5401 N N . THR B 1 290 ? -5.148 -55.594 -32.062 1 85.62 290 THR B N 1
ATOM 5402 C CA . THR B 1 290 ? -5.879 -56.781 -31.641 1 85.62 290 THR B CA 1
ATOM 5403 C C . THR B 1 290 ? -7.316 -56.75 -32.156 1 85.62 290 THR B C 1
ATOM 5405 O O . THR B 1 290 ? -8.094 -55.875 -31.781 1 85.62 290 THR B O 1
ATOM 5408 N N . MET B 1 291 ? -7.629 -57.75 -32.906 1 89.06 291 MET B N 1
ATOM 5409 C CA . MET B 1 291 ? -8.969 -57.812 -33.469 1 89.06 291 MET B CA 1
ATOM 5410 C C . MET B 1 291 ? -9.953 -58.406 -32.469 1 89.06 291 MET B C 1
ATOM 5412 O O . MET B 1 291 ? -9.602 -59.344 -31.75 1 89.06 291 MET B O 1
ATOM 5416 N N . GLY B 1 292 ? -11.195 -57.906 -32.5 1 90.81 292 GLY B N 1
ATOM 5417 C CA . GLY B 1 292 ? -12.242 -58.406 -31.625 1 90.81 292 GLY B CA 1
ATOM 5418 C C . GLY B 1 292 ? -12.539 -57.5 -30.453 1 90.81 292 GLY B C 1
ATOM 5419 O O . GLY B 1 292 ? -12.133 -56.344 -30.422 1 90.81 292 GLY B O 1
ATOM 5420 N N . ASN B 1 293 ? -13.445 -58 -29.531 1 92.12 293 ASN B N 1
ATOM 5421 C CA . ASN B 1 293 ? -13.844 -57.25 -28.344 1 92.12 293 ASN B CA 1
ATOM 5422 C C . ASN B 1 293 ? -12.984 -57.625 -27.141 1 92.12 293 ASN B C 1
ATOM 5424 O O . ASN B 1 293 ? -12.672 -58.781 -26.922 1 92.12 293 ASN B O 1
ATOM 5428 N N . GLN B 1 294 ? -12.5 -56.562 -26.5 1 91.69 294 GLN B N 1
ATOM 5429 C CA . GLN B 1 294 ? -11.734 -56.719 -25.281 1 91.69 294 GLN B CA 1
ATOM 5430 C C . GLN B 1 294 ? -12.297 -55.844 -24.156 1 91.69 294 GLN B C 1
ATOM 5432 O O . GLN B 1 294 ? -12.648 -54.688 -24.391 1 91.69 294 GLN B O 1
ATOM 5437 N N . THR B 1 295 ? -12.523 -56.438 -22.953 1 92.75 295 THR B N 1
ATOM 5438 C CA . THR B 1 295 ? -12.891 -55.656 -21.781 1 92.75 295 THR B CA 1
ATOM 5439 C C . THR B 1 295 ? -11.805 -55.75 -20.703 1 92.75 295 THR B C 1
ATOM 5441 O O . THR B 1 295 ? -11.203 -56.812 -20.516 1 92.75 295 THR B O 1
ATOM 5444 N N . GLU B 1 296 ? -11.539 -54.656 -20.156 1 93.56 296 GLU B N 1
ATOM 5445 C CA . GLU B 1 296 ? -10.508 -54.562 -19.125 1 93.56 296 GLU B CA 1
ATOM 5446 C C . GLU B 1 296 ? -10.992 -53.75 -17.922 1 93.56 296 GLU B C 1
ATOM 5448 O O . GLU B 1 296 ? -11.664 -52.719 -18.094 1 93.56 296 GLU B O 1
ATOM 5453 N N . GLN B 1 297 ? -10.742 -54.25 -16.719 1 94.62 297 GLN B N 1
ATOM 5454 C CA . GLN B 1 297 ? -10.984 -53.562 -15.461 1 94.62 297 GLN B CA 1
ATOM 5455 C C . GLN B 1 297 ? -9.734 -53.562 -14.586 1 94.62 297 GLN B C 1
ATOM 5457 O O . GLN B 1 297 ? -9.07 -54.594 -14.43 1 94.62 297 GLN B O 1
ATOM 5462 N N . VAL B 1 298 ? -9.375 -52.438 -14.141 1 94.75 298 VAL B N 1
ATOM 5463 C CA . VAL B 1 298 ? -8.188 -52.281 -13.305 1 94.75 298 VAL B CA 1
ATOM 5464 C C . VAL B 1 298 ? -8.523 -51.469 -12.062 1 94.75 298 VAL B C 1
ATOM 5466 O O . VAL B 1 298 ? -9.242 -50.469 -12.156 1 94.75 298 VAL B O 1
ATOM 5469 N N . ALA B 1 299 ? -8.18 -51.844 -10.875 1 95.31 299 ALA B N 1
ATOM 5470 C CA . ALA B 1 299 ? -8.148 -51.094 -9.633 1 95.31 299 ALA B CA 1
ATOM 5471 C C . ALA B 1 299 ? -6.754 -51.125 -9.008 1 95.31 299 ALA B C 1
ATOM 5473 O O . ALA B 1 299 ? -6.23 -52.188 -8.672 1 95.31 299 ALA B O 1
ATOM 5474 N N . LYS B 1 300 ? -6.234 -49.969 -8.883 1 96 300 LYS B N 1
ATOM 5475 C CA . LYS B 1 300 ? -4.863 -49.969 -8.391 1 96 300 LYS B CA 1
ATOM 5476 C C . LYS B 1 300 ? -4.59 -48.719 -7.523 1 96 300 LYS B C 1
ATOM 5478 O O . LYS B 1 300 ? -5.27 -47.719 -7.648 1 96 300 LYS B O 1
ATOM 5483 N N . VAL B 1 301 ? -3.613 -48.875 -6.652 1 96.38 301 VAL B N 1
ATOM 5484 C CA . VAL B 1 301 ? -2.986 -47.75 -5.945 1 96.38 301 VAL B CA 1
ATOM 5485 C C . VAL B 1 301 ? -1.674 -47.375 -6.633 1 96.38 301 VAL B C 1
ATOM 5487 O O . VAL B 1 301 ? -0.85 -48.25 -6.926 1 96.38 301 VAL B O 1
ATOM 5490 N N . GLU B 1 302 ? -1.539 -46.062 -6.934 1 96.19 302 GLU B N 1
ATOM 5491 C CA . GLU B 1 302 ? -0.355 -45.594 -7.633 1 96.19 302 GLU B CA 1
ATOM 5492 C C . GLU B 1 302 ? 0.417 -44.594 -6.773 1 96.19 302 GLU B C 1
ATOM 5494 O O . GLU B 1 302 ? -0.15 -43.594 -6.301 1 96.19 302 GLU B O 1
ATOM 5499 N N . LEU B 1 303 ? 1.669 -44.906 -6.484 1 95.75 303 LEU B N 1
ATOM 5500 C CA . LEU B 1 303 ? 2.594 -44 -5.816 1 95.75 303 LEU B CA 1
ATOM 5501 C C . LEU B 1 303 ? 3.506 -43.312 -6.824 1 95.75 303 LEU B C 1
ATOM 5503 O O . LEU B 1 303 ? 4.18 -43.969 -7.617 1 95.75 303 LEU B O 1
ATOM 5507 N N . THR B 1 304 ? 3.516 -42.031 -6.879 1 94.94 304 THR B N 1
ATOM 5508 C CA . THR B 1 304 ? 4.367 -41.219 -7.766 1 94.94 304 THR B CA 1
ATOM 5509 C C . THR B 1 304 ? 5.293 -40.312 -6.961 1 94.94 304 THR B C 1
ATOM 5511 O O . THR B 1 304 ? 4.832 -39.562 -6.105 1 94.94 304 THR B O 1
ATOM 5514 N N . TYR B 1 305 ? 6.551 -40.375 -7.23 1 92.81 305 TYR B N 1
ATOM 5515 C CA . TYR B 1 305 ? 7.555 -39.562 -6.527 1 92.81 305 TYR B CA 1
ATOM 5516 C C . TYR B 1 305 ? 8.523 -38.938 -7.512 1 92.81 305 TYR B C 1
ATOM 5518 O O . TYR B 1 305 ? 9.555 -39.531 -7.855 1 92.81 305 TYR B O 1
ATOM 5526 N N . PRO B 1 306 ? 8.273 -37.656 -7.902 1 87.88 306 PRO B N 1
ATOM 5527 C CA . PRO B 1 306 ? 9.219 -36.906 -8.75 1 87.88 306 PRO B CA 1
ATOM 5528 C C . PRO B 1 306 ? 10.352 -36.281 -7.953 1 87.88 306 PRO B C 1
ATOM 5530 O O . PRO B 1 306 ? 10.117 -35.688 -6.895 1 87.88 306 PRO B O 1
ATOM 5533 N N . LEU B 1 307 ? 11.578 -36.5 -8.414 1 86.31 307 LEU B N 1
ATOM 5534 C CA . LEU B 1 307 ? 12.758 -35.906 -7.785 1 86.31 307 LEU B CA 1
ATOM 5535 C C . LEU B 1 307 ? 13.648 -35.219 -8.82 1 86.31 307 LEU B C 1
ATOM 5537 O O . LEU B 1 307 ? 14.227 -35.906 -9.68 1 86.31 307 LEU B O 1
ATOM 5541 N N . ASN B 1 308 ? 13.68 -33.969 -8.766 1 84.38 308 ASN B N 1
ATOM 5542 C CA . ASN B 1 308 ? 14.648 -33.25 -9.602 1 84.38 308 ASN B CA 1
ATOM 5543 C C . ASN B 1 308 ? 16.031 -33.219 -8.961 1 84.38 308 ASN B C 1
ATOM 5545 O O . ASN B 1 308 ? 16.188 -32.812 -7.816 1 84.38 308 ASN B O 1
ATOM 5549 N N . LEU B 1 309 ? 17.062 -33.594 -9.664 1 85.56 309 LEU B N 1
ATOM 5550 C CA . LEU B 1 309 ? 18.406 -33.781 -9.117 1 85.56 309 LEU B CA 1
ATOM 5551 C C . LEU B 1 309 ? 19.125 -32.438 -9.031 1 85.56 309 LEU B C 1
ATOM 5553 O O . LEU B 1 309 ? 20.219 -32.344 -8.461 1 85.56 309 LEU B O 1
ATOM 5557 N N . GLY B 1 310 ? 18.547 -31.359 -9.578 1 88.19 310 GLY B N 1
ATOM 5558 C CA . GLY B 1 310 ? 19.062 -30.016 -9.43 1 88.19 310 GLY B CA 1
ATOM 5559 C C . GLY B 1 310 ? 18.562 -29.297 -8.188 1 88.19 310 GLY B C 1
ATOM 5560 O O . GLY B 1 310 ? 18.703 -28.078 -8.055 1 88.19 310 GLY B O 1
ATOM 5561 N N . PHE B 1 311 ? 17.953 -30 -7.371 1 90.19 311 PHE B N 1
ATOM 5562 C CA . PHE B 1 311 ? 17.484 -29.531 -6.074 1 90.19 311 PHE B CA 1
ATOM 5563 C C . PHE B 1 311 ? 16.438 -28.438 -6.242 1 90.19 311 PHE B C 1
ATOM 5565 O O . PHE B 1 311 ? 16.406 -27.484 -5.461 1 90.19 311 PHE B O 1
ATOM 5572 N N . THR B 1 312 ? 15.648 -28.5 -7.309 1 92.25 312 THR B N 1
ATOM 5573 C CA . THR B 1 312 ? 14.633 -27.5 -7.59 1 92.25 312 THR B CA 1
ATOM 5574 C C . THR B 1 312 ? 13.602 -27.438 -6.465 1 92.25 312 THR B C 1
ATOM 5576 O O . THR B 1 312 ? 13.18 -26.359 -6.062 1 92.25 312 THR B O 1
ATOM 5579 N N . VAL B 1 313 ? 13.281 -28.594 -5.887 1 91.5 313 VAL B N 1
ATOM 5580 C CA . VAL B 1 313 ? 12.281 -28.625 -4.828 1 91.5 313 VAL B CA 1
ATOM 5581 C C . VAL B 1 313 ? 12.852 -27.984 -3.561 1 91.5 313 VAL B C 1
ATOM 5583 O O . VAL B 1 313 ? 12.188 -27.188 -2.906 1 91.5 313 VAL B O 1
ATOM 5586 N N . VAL B 1 314 ? 14.078 -28.328 -3.297 1 94 314 VAL B N 1
ATOM 5587 C CA . VAL B 1 314 ? 14.727 -27.797 -2.1 1 94 314 VAL B CA 1
ATOM 5588 C C . VAL B 1 314 ? 14.844 -26.266 -2.211 1 94 314 VAL B C 1
ATOM 5590 O O . VAL B 1 314 ? 14.539 -25.547 -1.26 1 94 314 VAL B O 1
ATOM 5593 N N . ASN B 1 315 ? 15.234 -25.797 -3.365 1 95.56 315 ASN B N 1
ATOM 5594 C CA . ASN B 1 315 ? 15.375 -24.359 -3.576 1 95.56 315 ASN B CA 1
ATOM 5595 C C . ASN B 1 315 ? 14.016 -23.672 -3.57 1 95.56 315 ASN B C 1
ATOM 5597 O O . ASN B 1 315 ? 13.906 -22.531 -3.123 1 95.56 315 ASN B O 1
ATOM 5601 N N . SER B 1 316 ? 12.977 -24.312 -4.062 1 95.5 316 SER B N 1
ATOM 5602 C CA . SER B 1 316 ? 11.625 -23.781 -3.979 1 95.5 316 SER B CA 1
ATOM 5603 C C . SER B 1 316 ? 11.18 -23.625 -2.527 1 95.5 316 SER B C 1
ATOM 5605 O O . SER B 1 316 ? 10.531 -22.641 -2.172 1 95.5 316 SER B O 1
ATOM 5607 N N . ILE B 1 317 ? 11.531 -24.578 -1.687 1 95.69 317 ILE B N 1
ATOM 5608 C CA . ILE B 1 317 ? 11.203 -24.531 -0.266 1 95.69 317 ILE B CA 1
ATOM 5609 C C . ILE B 1 317 ? 11.945 -23.359 0.385 1 95.69 317 ILE B C 1
ATOM 5611 O O . ILE B 1 317 ? 11.367 -22.609 1.163 1 95.69 317 ILE B O 1
ATOM 5615 N N . ARG B 1 318 ? 13.18 -23.234 0.003 1 96.81 318 ARG B N 1
ATOM 5616 C CA . ARG B 1 318 ? 13.961 -22.125 0.549 1 96.81 318 ARG B CA 1
ATOM 5617 C C . ARG B 1 318 ? 13.375 -20.781 0.147 1 96.81 318 ARG B C 1
ATOM 5619 O O . ARG B 1 318 ? 13.336 -19.844 0.953 1 96.81 318 ARG B O 1
ATOM 5626 N N . SER B 1 319 ? 12.93 -20.672 -1.088 1 97.12 319 SER B N 1
ATOM 5627 C CA . SER B 1 319 ? 12.266 -19.453 -1.552 1 97.12 319 SER B CA 1
ATOM 5628 C C . SER B 1 319 ? 10.977 -19.188 -0.776 1 97.12 319 SER B C 1
ATOM 5630 O O . SER B 1 319 ? 10.719 -18.062 -0.361 1 97.12 319 SER B O 1
ATOM 5632 N N . ALA B 1 320 ? 10.211 -20.25 -0.552 1 96.94 320 ALA B N 1
ATOM 5633 C CA . ALA B 1 320 ? 8.969 -20.125 0.203 1 96.94 320 ALA B CA 1
ATOM 5634 C C . ALA B 1 320 ? 9.25 -19.688 1.643 1 96.94 320 ALA B C 1
ATOM 5636 O O . ALA B 1 320 ? 8.508 -18.891 2.211 1 96.94 320 ALA B O 1
ATOM 5637 N N . ASP B 1 321 ? 10.289 -20.25 2.215 1 97.56 321 ASP B N 1
ATOM 5638 C CA . ASP B 1 321 ? 10.688 -19.859 3.564 1 97.56 321 ASP B CA 1
ATOM 5639 C C . ASP B 1 321 ? 11.07 -18.391 3.625 1 97.56 321 ASP B C 1
ATOM 5641 O O . ASP B 1 321 ? 10.75 -17.688 4.59 1 97.56 321 ASP B O 1
ATOM 5645 N N . SER B 1 322 ? 11.75 -17.969 2.617 1 97.94 322 SER B N 1
ATOM 5646 C CA . SER B 1 322 ? 12.109 -16.562 2.555 1 97.94 322 SER B CA 1
ATOM 5647 C C . SER B 1 322 ? 10.875 -15.672 2.463 1 97.94 322 SER B C 1
ATOM 5649 O O . SER B 1 322 ? 10.836 -14.586 3.043 1 97.94 322 SER B O 1
ATOM 5651 N N . ALA B 1 323 ? 9.883 -16.109 1.741 1 97.56 323 ALA B N 1
ATOM 5652 C CA . ALA B 1 323 ? 8.625 -15.383 1.646 1 97.56 323 ALA B CA 1
ATOM 5653 C C . ALA B 1 323 ? 7.938 -15.297 3.006 1 97.56 323 ALA B C 1
ATOM 5655 O O . ALA B 1 323 ? 7.336 -14.273 3.34 1 97.56 323 ALA B O 1
ATOM 5656 N N . VAL B 1 324 ? 8.039 -16.359 3.801 1 98.12 324 VAL B N 1
ATOM 5657 C CA . VAL B 1 324 ? 7.504 -16.359 5.156 1 98.12 324 VAL B CA 1
ATOM 5658 C C . VAL B 1 324 ? 8.242 -15.312 6 1 98.12 324 VAL B C 1
ATOM 5660 O O . VAL B 1 324 ? 7.617 -14.531 6.715 1 98.12 324 VAL B O 1
ATOM 5663 N N . ASN B 1 325 ? 9.531 -15.344 5.859 1 97.94 325 ASN B N 1
ATOM 5664 C CA . ASN B 1 325 ? 10.336 -14.375 6.598 1 97.94 325 ASN B CA 1
ATOM 5665 C C . ASN B 1 325 ? 9.992 -12.945 6.207 1 97.94 325 ASN B C 1
ATOM 5667 O O . ASN B 1 325 ? 9.875 -12.07 7.07 1 97.94 325 ASN B O 1
ATOM 5671 N N . ALA B 1 326 ? 9.805 -12.672 4.938 1 97.62 326 ALA B N 1
ATOM 5672 C CA . ALA B 1 326 ? 9.414 -11.352 4.453 1 97.62 326 ALA B CA 1
ATOM 5673 C C . ALA B 1 326 ? 8.055 -10.945 5.016 1 97.62 326 ALA B C 1
ATOM 5675 O O . ALA B 1 326 ? 7.875 -9.812 5.469 1 97.62 326 ALA B O 1
ATOM 5676 N N . ALA B 1 327 ? 7.121 -11.859 5.02 1 97.75 327 ALA B N 1
ATOM 5677 C CA . ALA B 1 327 ? 5.781 -11.578 5.52 1 97.75 327 ALA B CA 1
ATOM 5678 C C . ALA B 1 327 ? 5.805 -11.273 7.016 1 97.75 327 ALA B C 1
ATOM 5680 O O . ALA B 1 327 ? 5.094 -10.383 7.484 1 97.75 327 ALA B O 1
ATOM 5681 N N . ASN B 1 328 ? 6.629 -12.016 7.738 1 98 328 ASN B N 1
ATOM 5682 C CA . ASN B 1 328 ? 6.766 -11.766 9.172 1 98 328 ASN B CA 1
ATOM 5683 C C . ASN B 1 328 ? 7.383 -10.398 9.445 1 98 328 ASN B C 1
ATOM 5685 O O . ASN B 1 328 ? 6.973 -9.703 10.375 1 98 328 ASN B O 1
ATOM 5689 N N . ALA B 1 329 ? 8.344 -10.055 8.664 1 97.5 329 ALA B N 1
ATOM 5690 C CA . ALA B 1 329 ? 8.953 -8.734 8.805 1 97.5 329 ALA B CA 1
ATOM 5691 C C . ALA B 1 329 ? 7.953 -7.629 8.477 1 97.5 329 ALA B C 1
ATOM 5693 O O . ALA B 1 329 ? 7.906 -6.602 9.156 1 97.5 329 ALA B O 1
ATOM 5694 N N . ARG B 1 330 ? 7.16 -7.793 7.496 1 97 330 ARG B N 1
ATOM 5695 C CA . ARG B 1 330 ? 6.129 -6.824 7.137 1 97 330 ARG B CA 1
ATOM 5696 C C . ARG B 1 330 ? 5.062 -6.73 8.219 1 97 330 ARG B C 1
ATOM 5698 O O . ARG B 1 330 ? 4.512 -5.656 8.469 1 97 330 ARG B O 1
ATOM 5705 N N . LEU B 1 331 ? 4.73 -7.871 8.883 1 97.06 331 LEU B N 1
ATOM 5706 C CA . LEU B 1 331 ? 3.828 -7.867 10.023 1 97.06 331 LEU B CA 1
ATOM 5707 C C . LEU B 1 331 ? 4.402 -7.043 11.172 1 97.06 331 LEU B C 1
ATOM 5709 O O . LEU B 1 331 ? 3.688 -6.25 11.789 1 97.06 331 LEU B O 1
ATOM 5713 N N . ALA B 1 332 ? 5.668 -7.223 11.344 1 96.06 332 ALA B N 1
ATOM 5714 C CA . ALA B 1 332 ? 6.332 -6.453 12.398 1 96.06 332 ALA B CA 1
ATOM 5715 C C . ALA B 1 332 ? 6.312 -4.961 12.07 1 96.06 332 ALA B C 1
ATOM 5717 O O . ALA B 1 332 ? 6.078 -4.129 12.953 1 96.06 332 ALA B O 1
ATOM 5718 N N . ASP B 1 333 ? 6.527 -4.555 10.891 1 95.69 333 ASP B N 1
ATOM 5719 C CA . ASP B 1 333 ? 6.453 -3.166 10.453 1 95.69 333 ASP B CA 1
ATOM 5720 C C . ASP B 1 333 ? 5.043 -2.609 10.625 1 95.69 333 ASP B C 1
ATOM 5722 O O . ASP B 1 333 ? 4.867 -1.462 11.047 1 95.69 333 ASP B O 1
ATOM 5726 N N . ALA B 1 334 ? 4.09 -3.43 10.305 1 95.69 334 ALA B N 1
ATOM 5727 C CA . ALA B 1 334 ? 2.695 -3.027 10.477 1 95.69 334 ALA B CA 1
ATOM 5728 C C . ALA B 1 334 ? 2.391 -2.713 11.938 1 95.69 334 ALA B C 1
ATOM 5730 O O . ALA B 1 334 ? 1.628 -1.79 12.234 1 95.69 334 ALA B O 1
ATOM 5731 N N . HIS B 1 335 ? 2.967 -3.465 12.82 1 95.56 335 HIS B N 1
ATOM 5732 C CA . HIS B 1 335 ? 2.805 -3.188 14.242 1 95.56 335 HIS B CA 1
ATOM 5733 C C . HIS B 1 335 ? 3.303 -1.789 14.586 1 95.56 335 HIS B C 1
ATOM 5735 O O . HIS B 1 335 ? 2.613 -1.035 15.281 1 95.56 335 HIS B O 1
ATOM 5741 N N . ASP B 1 336 ? 4.43 -1.422 14.078 1 93.06 336 ASP B N 1
ATOM 5742 C CA . ASP B 1 336 ? 5.012 -0.109 14.344 1 93.06 336 ASP B CA 1
ATOM 5743 C C . ASP B 1 336 ? 4.145 1.003 13.75 1 93.06 336 ASP B C 1
ATOM 5745 O O . ASP B 1 336 ? 3.928 2.033 14.391 1 93.06 336 ASP B O 1
ATOM 5749 N N . ILE B 1 337 ? 3.658 0.759 12.578 1 93.81 337 ILE B N 1
ATOM 5750 C CA . ILE B 1 337 ? 2.85 1.751 11.883 1 93.81 337 ILE B CA 1
ATOM 5751 C C . ILE B 1 337 ? 1.536 1.967 12.625 1 93.81 337 ILE B C 1
ATOM 5753 O O . ILE B 1 337 ? 1.127 3.107 12.859 1 93.81 337 ILE B O 1
ATOM 5757 N N . VAL B 1 338 ? 0.903 0.858 13.07 1 95.38 338 VAL B N 1
ATOM 5758 C CA . VAL B 1 338 ? -0.375 0.956 13.766 1 95.38 338 VAL B CA 1
ATOM 5759 C C . VAL B 1 338 ? -0.178 1.655 15.109 1 95.38 338 VAL B C 1
ATOM 5761 O O . VAL B 1 338 ? -0.998 2.486 15.508 1 95.38 338 VAL B O 1
ATOM 5764 N N . GLU B 1 339 ? 0.896 1.366 15.75 1 94.75 339 GLU B N 1
ATOM 5765 C CA . GLU B 1 339 ? 1.183 2.035 17.016 1 94.75 339 GLU B CA 1
ATOM 5766 C C . GLU B 1 339 ? 1.356 3.539 16.812 1 94.75 339 GLU B C 1
ATOM 5768 O O . GLU B 1 339 ? 0.821 4.34 17.594 1 94.75 339 GLU B O 1
ATOM 5773 N N . GLU B 1 340 ? 2.064 3.938 15.836 1 94.19 340 GLU B N 1
ATOM 5774 C CA . GLU B 1 340 ? 2.236 5.352 15.508 1 94.19 340 GLU B CA 1
ATOM 5775 C C . GLU B 1 340 ? 0.897 6.012 15.195 1 94.19 340 GLU B C 1
ATOM 5777 O O . GLU B 1 340 ? 0.616 7.113 15.672 1 94.19 340 GLU B O 1
ATOM 5782 N N . GLN B 1 341 ? 0.117 5.312 14.43 1 95.81 341 GLN B N 1
ATOM 5783 C CA . GLN B 1 341 ? -1.175 5.859 14.023 1 95.81 341 GLN B CA 1
ATOM 5784 C C . GLN B 1 341 ? -2.076 6.09 15.234 1 95.81 341 GLN B C 1
ATOM 5786 O O . GLN B 1 341 ? -2.742 7.121 15.336 1 95.81 341 GLN B O 1
ATOM 5791 N N . VAL B 1 342 ? -2.066 5.176 16.172 1 96.31 342 VAL B N 1
ATOM 5792 C CA . VAL B 1 342 ? -2.893 5.289 17.375 1 96.31 342 VAL B CA 1
ATOM 5793 C C . VAL B 1 342 ? -2.381 6.43 18.25 1 96.31 342 VAL B C 1
ATOM 5795 O O . VAL B 1 342 ? -3.166 7.246 18.734 1 96.31 342 VAL B O 1
ATOM 5798 N N . ARG B 1 343 ? -1.091 6.52 18.406 1 95.56 343 ARG B N 1
ATOM 5799 C CA . ARG B 1 343 ? -0.507 7.594 19.203 1 95.56 343 ARG B CA 1
ATOM 5800 C C . ARG B 1 343 ? -0.813 8.953 18.594 1 95.56 343 ARG B C 1
ATOM 5802 O O . ARG B 1 343 ? -1.164 9.898 19.312 1 95.56 343 ARG B O 1
ATOM 5809 N N . ASN B 1 344 ? -0.733 9.016 17.297 1 96.38 344 ASN B N 1
ATOM 5810 C CA . ASN B 1 344 ? -1.053 10.258 16.609 1 96.38 344 ASN B CA 1
ATOM 5811 C C . ASN B 1 344 ? -2.525 10.625 16.766 1 96.38 344 ASN B C 1
ATOM 5813 O O . ASN B 1 344 ? -2.857 11.781 17.016 1 96.38 344 ASN B O 1
ATOM 5817 N N . ALA B 1 345 ? -3.338 9.617 16.578 1 96.69 345 ALA B N 1
ATOM 5818 C CA . ALA B 1 345 ? -4.77 9.875 16.719 1 96.69 345 ALA B CA 1
ATOM 5819 C C . ALA B 1 345 ? -5.105 10.312 18.141 1 96.69 345 ALA B C 1
ATOM 5821 O O . ALA B 1 345 ? -5.926 11.211 18.344 1 96.69 345 ALA B O 1
ATOM 5822 N N . TRP B 1 346 ? -4.496 9.766 19.125 1 95.69 346 TRP B N 1
ATOM 5823 C CA . TRP B 1 346 ? -4.688 10.109 20.516 1 95.69 346 TRP B CA 1
ATOM 5824 C C . TRP B 1 346 ? -4.254 11.547 20.797 1 95.69 346 TRP B C 1
ATOM 5826 O O . TRP B 1 346 ? -5.012 12.336 21.359 1 95.69 346 TRP B O 1
ATOM 5836 N N . GLU B 1 347 ? -3.062 11.844 20.344 1 94.94 347 GLU B N 1
ATOM 5837 C CA . GLU B 1 347 ? -2.531 13.188 20.547 1 94.94 347 GLU B CA 1
ATOM 5838 C C . GLU B 1 347 ? -3.377 14.227 19.812 1 94.94 347 GLU B C 1
ATOM 5840 O O . GLU B 1 347 ? -3.568 15.336 20.312 1 94.94 347 GLU B O 1
ATOM 5845 N N . ASN B 1 348 ? -3.846 13.844 18.656 1 95.31 348 ASN B N 1
ATOM 5846 C CA . ASN B 1 348 ? -4.699 14.758 17.891 1 95.31 348 ASN B CA 1
ATOM 5847 C C . ASN B 1 348 ? -6.004 15.047 18.625 1 95.31 348 ASN B C 1
ATOM 5849 O O . ASN B 1 348 ? -6.453 16.188 18.672 1 95.31 348 ASN B O 1
ATOM 5853 N N . LEU B 1 349 ? -6.613 14.016 19.25 1 95.38 349 LEU B N 1
ATOM 5854 C CA . LEU B 1 349 ? -7.832 14.227 20.016 1 95.38 349 LEU B CA 1
ATOM 5855 C C . LEU B 1 349 ? -7.57 15.141 21.203 1 95.38 349 LEU B C 1
ATOM 5857 O O . LEU B 1 349 ? -8.336 16.078 21.453 1 95.38 349 LEU B O 1
ATOM 5861 N N . ALA B 1 350 ? -6.484 14.938 21.891 1 93.88 350 ALA B N 1
ATOM 5862 C CA . ALA B 1 350 ? -6.125 15.766 23.047 1 93.88 350 ALA B CA 1
ATOM 5863 C C . ALA B 1 350 ? -5.898 17.219 22.609 1 93.88 350 ALA B C 1
ATOM 5865 O O . ALA B 1 350 ? -6.375 18.141 23.266 1 93.88 350 ALA B O 1
ATOM 5866 N N . THR B 1 351 ? -5.234 17.312 21.516 1 93.06 351 THR B N 1
ATOM 5867 C CA . THR B 1 351 ? -4.934 18.641 20.984 1 93.06 351 THR B CA 1
ATOM 5868 C C . THR B 1 351 ? -6.211 19.359 20.562 1 93.06 351 THR B C 1
ATOM 5870 O O . THR B 1 351 ? -6.41 20.531 20.906 1 93.06 351 THR B O 1
ATOM 5873 N N . GLN B 1 352 ? -7.09 18.656 19.891 1 94.81 352 GLN B N 1
ATOM 5874 C CA . GLN B 1 352 ? -8.328 19.266 19.406 1 94.81 352 GLN B CA 1
ATOM 5875 C C . GLN B 1 352 ? -9.234 19.641 20.578 1 94.81 352 GLN B C 1
ATOM 5877 O O . GLN B 1 352 ? -9.906 20.672 20.547 1 94.81 352 GLN B O 1
ATOM 5882 N N . LYS B 1 353 ? -9.266 18.859 21.656 1 94.25 353 LYS B N 1
ATOM 5883 C CA . LYS B 1 353 ? -10.047 19.172 22.844 1 94.25 353 LYS B CA 1
ATOM 5884 C C . LYS B 1 353 ? -9.555 20.453 23.516 1 94.25 353 LYS B C 1
ATOM 5886 O O . LYS B 1 353 ? -10.344 21.344 23.828 1 94.25 353 LYS B O 1
ATOM 5891 N N . SER B 1 354 ? -8.25 20.531 23.688 1 93.31 354 SER B N 1
ATOM 5892 C CA . SER B 1 354 ? -7.66 21.719 24.297 1 93.31 354 SER B CA 1
ATOM 5893 C C . SER B 1 354 ? -7.887 22.969 23.438 1 93.31 354 SER B C 1
ATOM 5895 O O . SER B 1 354 ? -8.281 24.016 23.953 1 93.31 354 SER B O 1
ATOM 5897 N N . ARG B 1 355 ? -7.723 22.766 22.141 1 91.25 355 ARG B N 1
ATOM 5898 C CA . ARG B 1 355 ? -7.918 23.875 21.203 1 91.25 355 ARG B CA 1
ATOM 5899 C C . ARG B 1 355 ? -9.359 24.359 21.234 1 91.25 355 ARG B C 1
ATOM 5901 O O . ARG B 1 355 ? -9.617 25.562 21.188 1 91.25 355 ARG B O 1
ATOM 5908 N N . ALA B 1 356 ? -10.266 23.453 21.312 1 93.06 356 ALA B N 1
ATOM 5909 C CA . ALA B 1 356 ? -11.68 23.812 21.344 1 93.06 356 ALA B CA 1
ATOM 5910 C C . ALA B 1 356 ? -12.008 24.672 22.562 1 93.06 356 ALA B C 1
ATOM 5912 O O . ALA B 1 356 ? -12.75 25.641 22.469 1 93.06 356 ALA B O 1
ATOM 5913 N N . ASP B 1 357 ? -11.414 24.406 23.688 1 92.75 357 ASP B N 1
ATOM 5914 C CA . ASP B 1 357 ? -11.648 25.172 24.906 1 92.75 357 ASP B CA 1
ATOM 5915 C C . ASP B 1 357 ? -11.125 26.594 24.781 1 92.75 357 ASP B C 1
ATOM 5917 O O . ASP B 1 357 ? -11.82 27.562 25.125 1 92.75 357 ASP B O 1
ATOM 5921 N N . PHE B 1 358 ? -9.953 26.688 24.234 1 89.25 358 PHE B N 1
ATOM 5922 C CA . PHE B 1 358 ? -9.336 28 24.094 1 89.25 358 PHE B CA 1
ATOM 5923 C C . PHE B 1 358 ? -10.094 28.844 23.078 1 89.25 358 PHE B C 1
ATOM 5925 O O . PHE B 1 358 ? -10.297 30.047 23.297 1 89.25 358 PHE B O 1
ATOM 5932 N N . LEU B 1 359 ? -10.562 28.203 21.969 1 90.5 359 LEU B N 1
ATOM 5933 C CA . LEU B 1 359 ? -11.242 28.938 20.906 1 90.5 359 LEU B CA 1
ATOM 5934 C C . LEU B 1 359 ? -12.656 29.328 21.328 1 90.5 359 LEU B C 1
ATOM 5936 O O . LEU B 1 359 ? -13.164 30.375 20.938 1 90.5 359 LEU B O 1
ATOM 5940 N N . LYS B 1 360 ? -13.289 28.5 22.172 1 91.88 360 LYS B N 1
ATOM 5941 C CA . LYS B 1 360 ? -14.562 28.891 22.781 1 91.88 360 LYS B CA 1
ATOM 5942 C C . LYS B 1 360 ? -14.398 30.109 23.672 1 91.88 360 LYS B C 1
ATOM 5944 O O . LYS B 1 360 ? -15.211 31.031 23.625 1 91.88 360 LYS B O 1
ATOM 5949 N N . ASN B 1 361 ? -13.367 30.078 24.469 1 90.94 361 ASN B N 1
ATOM 5950 C CA . ASN B 1 361 ? -13.07 31.234 25.312 1 90.94 361 ASN B CA 1
ATOM 5951 C C . ASN B 1 361 ? -12.805 32.469 24.484 1 90.94 361 ASN B C 1
ATOM 5953 O O . ASN B 1 361 ? -13.266 33.562 24.828 1 90.94 361 ASN B O 1
ATOM 5957 N N . GLN B 1 362 ? -12.109 32.25 23.391 1 87.44 362 GLN B N 1
ATOM 5958 C CA . GLN B 1 362 ? -11.844 33.375 22.484 1 87.44 362 GLN B CA 1
ATOM 5959 C C . GLN B 1 362 ? -13.141 33.969 21.938 1 87.44 362 GLN B C 1
ATOM 5961 O O . GLN B 1 362 ? -13.273 35.188 21.812 1 87.44 362 GLN B O 1
ATOM 5966 N N . SER B 1 363 ? -14.062 33.156 21.609 1 91.56 363 SER B N 1
ATOM 5967 C CA . SER B 1 363 ? -15.367 33.594 21.125 1 91.56 363 SER B CA 1
ATOM 5968 C C . SER B 1 363 ? -16.109 34.375 22.188 1 91.56 363 SER B C 1
ATOM 5970 O O . SER B 1 363 ? -16.672 35.438 21.906 1 91.56 363 SER B O 1
ATOM 5972 N N . ASN B 1 364 ? -16.062 33.938 23.422 1 92.25 364 ASN B N 1
ATOM 5973 C CA . ASN B 1 364 ? -16.703 34.656 24.516 1 92.25 364 ASN B CA 1
ATOM 5974 C C . ASN B 1 364 ? -16.109 36.031 24.734 1 92.25 364 ASN B C 1
ATOM 5976 O O . ASN B 1 364 ? -16.844 37 24.891 1 92.25 364 ASN B O 1
ATOM 5980 N N . ILE B 1 365 ? -14.828 36.031 24.656 1 88.88 365 ILE B N 1
ATOM 5981 C CA . ILE B 1 365 ? -14.133 37.312 24.875 1 88.88 365 ILE B CA 1
ATOM 5982 C C . ILE B 1 365 ? -14.438 38.281 23.734 1 88.88 365 ILE B C 1
ATOM 5984 O O . ILE B 1 365 ? -14.664 39.469 23.969 1 88.88 365 ILE B O 1
ATOM 5988 N N . ALA B 1 366 ? -14.461 37.719 22.5 1 88.5 366 ALA B N 1
ATOM 5989 C CA . ALA B 1 366 ? -14.766 38.531 21.328 1 88.5 366 ALA B CA 1
ATOM 5990 C C . ALA B 1 366 ? -16.172 39.094 21.422 1 88.5 366 ALA B C 1
ATOM 5992 O O . ALA B 1 366 ? -16.422 40.25 21.047 1 88.5 366 ALA B O 1
ATOM 5993 N N . ASN B 1 367 ? -17.078 38.375 21.906 1 90.81 367 ASN B N 1
ATOM 5994 C CA . ASN B 1 367 ? -18.453 38.812 22.094 1 90.81 367 ASN B CA 1
ATOM 5995 C C . ASN B 1 367 ? -18.531 39.906 23.156 1 90.81 367 ASN B C 1
ATOM 5997 O O . ASN B 1 367 ? -19.234 40.906 22.953 1 90.81 367 ASN B O 1
ATOM 6001 N N . GLU B 1 368 ? -17.828 39.781 24.234 1 88.38 368 GLU B N 1
ATOM 6002 C CA . GLU B 1 368 ? -17.797 40.781 25.281 1 88.38 368 GLU B CA 1
ATOM 6003 C C . GLU B 1 368 ? -17.203 42.094 24.781 1 88.38 368 GLU B C 1
ATOM 6005 O O . GLU B 1 368 ? -17.734 43.156 25.062 1 88.38 368 GLU B O 1
ATOM 6010 N N . PHE B 1 369 ? -16.172 42.031 23.984 1 86.88 369 PHE B N 1
ATOM 6011 C CA . PHE B 1 369 ? -15.531 43.219 23.422 1 86.88 369 PHE B CA 1
ATOM 6012 C C . PHE B 1 369 ? -16.5 44 22.516 1 86.88 369 PHE B C 1
ATOM 6014 O O . PHE B 1 369 ? -16.641 45.219 22.625 1 86.88 369 PHE B O 1
ATOM 6021 N N . LEU B 1 370 ? -17.125 43.125 21.594 1 87.88 370 LEU B N 1
ATOM 6022 C CA . LEU B 1 370 ? -18.016 43.781 20.625 1 87.88 370 LEU B CA 1
ATOM 6023 C C . LEU B 1 370 ? -19.172 44.438 21.344 1 87.88 370 LEU B C 1
ATOM 6025 O O . LEU B 1 370 ? -19.578 45.562 20.984 1 87.88 370 LEU B O 1
ATOM 6029 N N . THR B 1 371 ? -19.719 43.844 22.391 1 89.44 371 THR B N 1
ATOM 6030 C CA . THR B 1 371 ? -20.828 44.406 23.172 1 89.44 371 THR B CA 1
ATOM 6031 C C . THR B 1 371 ? -20.422 45.719 23.812 1 89.44 371 THR B C 1
ATOM 6033 O O . THR B 1 371 ? -21.156 46.719 23.75 1 89.44 371 THR B O 1
ATOM 6036 N N . LEU B 1 372 ? -19.266 45.688 24.328 1 84.25 372 LEU B N 1
ATOM 6037 C CA . LEU B 1 372 ? -18.75 46.906 24.984 1 84.25 372 LEU B CA 1
ATOM 6038 C C . LEU B 1 372 ? -18.438 48 23.953 1 84.25 372 LEU B C 1
ATOM 6040 O O . LEU B 1 372 ? -18.734 49.156 24.172 1 84.25 372 LEU B O 1
ATOM 6044 N N . ALA B 1 373 ? -17.844 47.594 22.844 1 83.19 373 ALA B N 1
ATOM 6045 C CA . ALA B 1 373 ? -17.484 48.562 21.797 1 83.19 373 ALA B CA 1
ATOM 6046 C C . ALA B 1 373 ? -18.734 49.219 21.203 1 83.19 373 ALA B C 1
ATOM 6048 O O . ALA B 1 373 ? -18.719 50.406 20.922 1 83.19 373 ALA B O 1
ATOM 6049 N N . ARG B 1 374 ? -19.734 48.5 21.031 1 86.06 374 ARG B N 1
ATOM 6050 C CA . ARG B 1 374 ? -21 49.031 20.516 1 86.06 374 ARG B CA 1
ATOM 6051 C C . ARG B 1 374 ? -21.609 50.031 21.5 1 86.06 374 ARG B C 1
ATOM 6053 O O . ARG B 1 374 ? -22.094 51.094 21.078 1 86.06 374 ARG B O 1
ATOM 6060 N N . LYS B 1 375 ? -21.547 49.719 22.75 1 84.69 375 LYS B N 1
ATOM 6061 C CA . LYS B 1 375 ? -22.062 50.625 23.781 1 84.69 375 LYS B CA 1
ATOM 6062 C C . LYS B 1 375 ? -21.266 51.938 23.812 1 84.69 375 LYS B C 1
ATOM 6064 O O . LYS B 1 375 ? -21.844 53 23.875 1 84.69 375 LYS B O 1
ATOM 6069 N N . GLU B 1 376 ? -20 51.844 23.672 1 83.94 376 GLU B N 1
ATOM 6070 C CA . GLU B 1 376 ? -19.156 53.031 23.703 1 83.94 376 GLU B CA 1
ATOM 6071 C C . GLU B 1 376 ? -19.359 53.875 22.453 1 83.94 376 GLU B C 1
ATOM 6073 O O . GLU B 1 376 ? -19.312 55.094 22.516 1 83.94 376 GLU B O 1
ATOM 6078 N N . ARG B 1 377 ? -19.547 53.25 21.312 1 83.75 377 ARG B N 1
ATOM 6079 C CA . ARG B 1 377 ? -19.781 54 20.078 1 83.75 377 ARG B CA 1
ATOM 6080 C C . ARG B 1 377 ? -21.094 54.781 20.141 1 83.75 377 ARG B C 1
ATOM 6082 O O . ARG B 1 377 ? -21.188 55.906 19.672 1 83.75 377 ARG B O 1
ATOM 6089 N N . SER B 1 378 ? -22.031 54.156 20.734 1 83.5 378 SER B N 1
ATOM 6090 C CA . SER B 1 378 ? -23.328 54.812 20.875 1 83.5 378 SER B CA 1
ATOM 6091 C C . SER B 1 378 ? -23.219 56.062 21.75 1 83.5 378 SER B C 1
ATOM 6093 O O . SER B 1 378 ? -23.984 57 21.578 1 83.5 378 SER B O 1
ATOM 6095 N N . LEU B 1 379 ? -22.141 56.094 22.578 1 81.88 379 LEU B N 1
ATOM 6096 C CA . LEU B 1 379 ? -21.906 57.219 23.453 1 81.88 379 LEU B CA 1
ATOM 6097 C C . LEU B 1 379 ? -20.906 58.188 22.844 1 81.88 379 LEU B C 1
ATOM 6099 O O . LEU B 1 379 ? -20.594 59.25 23.422 1 81.88 379 LEU B O 1
ATOM 6103 N N . GLY B 1 380 ? -20.406 57.812 21.578 1 78.94 380 GLY B N 1
ATOM 6104 C CA . GLY B 1 380 ? -19.469 58.688 20.859 1 78.94 380 GLY B CA 1
ATOM 6105 C C . GLY B 1 380 ? -18.047 58.531 21.344 1 78.94 380 GLY B C 1
ATOM 6106 O O . GLY B 1 380 ? -17.172 59.312 20.953 1 78.94 380 GLY B O 1
ATOM 6107 N N . ASN B 1 381 ? -17.719 57.5 22.141 1 77.94 381 ASN B N 1
ATOM 6108 C CA . ASN B 1 381 ? -16.422 57.375 22.781 1 77.94 381 ASN B CA 1
ATOM 6109 C C . ASN B 1 381 ? -15.555 56.312 22.094 1 77.94 381 ASN B C 1
ATOM 6111 O O . ASN B 1 381 ? -14.477 56 22.578 1 77.94 381 ASN B O 1
ATOM 6115 N N . ARG B 1 382 ? -16.109 55.781 20.969 1 78.69 382 ARG B N 1
ATOM 6116 C CA . ARG B 1 382 ? -15.352 54.75 20.266 1 78.69 382 ARG B CA 1
ATOM 6117 C C . ARG B 1 382 ? -15.438 54.938 18.766 1 78.69 382 ARG B C 1
ATOM 6119 O O . ARG B 1 382 ? -16.469 55.375 18.25 1 78.69 382 ARG B O 1
ATOM 6126 N N . SER B 1 383 ? -14.359 54.531 18.172 1 82.38 383 SER B N 1
ATOM 6127 C CA . SER B 1 383 ? -14.328 54.688 16.719 1 82.38 383 SER B CA 1
ATOM 6128 C C . SER B 1 383 ? -15.086 53.562 16.031 1 82.38 383 SER B C 1
ATOM 6130 O O . SER B 1 383 ? -15.242 52.469 16.578 1 82.38 383 SER B O 1
ATOM 6132 N N . LEU B 1 384 ? -15.625 53.875 14.875 1 81.31 384 LEU B N 1
ATOM 6133 C CA . LEU B 1 384 ? -16.312 52.906 14.047 1 81.31 384 LEU B CA 1
ATOM 6134 C C . LEU B 1 384 ? -15.391 51.719 13.688 1 81.31 384 LEU B C 1
ATOM 6136 O O . LEU B 1 384 ? -15.82 50.562 13.648 1 81.31 384 LEU B O 1
ATOM 6140 N N . ILE B 1 385 ? -14.164 52.062 13.445 1 78.94 385 ILE B N 1
ATOM 6141 C CA . ILE B 1 385 ? -13.188 51.062 13.047 1 78.94 385 ILE B CA 1
ATOM 6142 C C . ILE B 1 385 ? -13.086 50 14.125 1 78.94 385 ILE B C 1
ATOM 6144 O O . ILE B 1 385 ? -12.938 48.812 13.82 1 78.94 385 ILE B O 1
ATOM 6148 N N . ASP B 1 386 ? -13.273 50.312 15.352 1 81.31 386 ASP B N 1
ATOM 6149 C CA . ASP B 1 386 ? -13.188 49.375 16.453 1 81.31 386 ASP B CA 1
ATOM 6150 C C . ASP B 1 386 ? -14.398 48.438 16.469 1 81.31 386 ASP B C 1
ATOM 6152 O O . ASP B 1 386 ? -14.258 47.25 16.719 1 81.31 386 ASP B O 1
ATOM 6156 N N . VAL B 1 387 ? -15.5 49.031 16.203 1 82.94 387 VAL B N 1
ATOM 6157 C CA . VAL B 1 387 ? -16.719 48.219 16.172 1 82.94 387 VAL B CA 1
ATOM 6158 C C . VAL B 1 387 ? -16.672 47.25 15 1 82.94 387 VAL B C 1
ATOM 6160 O O . VAL B 1 387 ? -16.938 46.062 15.172 1 82.94 387 VAL B O 1
ATOM 6163 N N . LEU B 1 388 ? -16.234 47.719 13.875 1 85.12 388 LEU B N 1
ATOM 6164 C CA . LEU B 1 388 ? -16.172 46.875 12.688 1 85.12 388 LEU B CA 1
ATOM 6165 C C . LEU B 1 388 ? -15.109 45.781 12.844 1 85.12 388 LEU B C 1
ATOM 6167 O O . LEU B 1 388 ? -15.328 44.625 12.445 1 85.12 388 LEU B O 1
ATOM 6171 N N . ALA B 1 389 ? -14 46.062 13.391 1 82 389 ALA B N 1
ATOM 6172 C CA . ALA B 1 389 ? -12.953 45.094 13.68 1 82 389 ALA B CA 1
ATOM 6173 C C . ALA B 1 389 ? -13.445 44.031 14.688 1 82 389 ALA B C 1
ATOM 6175 O O . ALA B 1 389 ? -13.125 42.844 14.57 1 82 389 ALA B O 1
ATOM 6176 N N . GLY B 1 390 ? -14.188 44.531 15.633 1 84.06 390 GLY B N 1
ATOM 6177 C CA . GLY B 1 390 ? -14.797 43.625 16.594 1 84.06 390 GLY B CA 1
ATOM 6178 C C . GLY B 1 390 ? -15.758 42.625 15.961 1 84.06 390 GLY B C 1
ATOM 6179 O O . GLY B 1 390 ? -15.797 41.469 16.344 1 84.06 390 GLY B O 1
ATOM 6180 N N . GLU B 1 391 ? -16.484 43.156 15.047 1 86.81 391 GLU B N 1
ATOM 6181 C CA . GLU B 1 391 ? -17.422 42.281 14.328 1 86.81 391 GLU B CA 1
ATOM 6182 C C . GLU B 1 391 ? -16.672 41.188 13.562 1 86.81 391 GLU B C 1
ATOM 6184 O O . GLU B 1 391 ? -17.062 40.031 13.609 1 86.81 391 GLU B O 1
ATOM 6189 N N . THR B 1 392 ? -15.648 41.562 12.898 1 85.38 392 THR B N 1
ATOM 6190 C CA . THR B 1 392 ? -14.828 40.625 12.156 1 85.38 392 THR B CA 1
ATOM 6191 C C . THR B 1 392 ? -14.172 39.625 13.094 1 85.38 392 THR B C 1
ATOM 6193 O O . THR B 1 392 ? -14.141 38.406 12.805 1 85.38 392 THR B O 1
ATOM 6196 N N . ALA B 1 393 ? -13.719 40.094 14.18 1 84.88 393 ALA B N 1
ATOM 6197 C CA . ALA B 1 393 ? -13.078 39.219 15.172 1 84.88 393 ALA B CA 1
ATOM 6198 C C . ALA B 1 393 ? -14.07 38.188 15.727 1 84.88 393 ALA B C 1
ATOM 6200 O O . ALA B 1 393 ? -13.727 37.031 15.93 1 84.88 393 ALA B O 1
ATOM 6201 N N . LEU B 1 394 ? -15.266 38.656 15.969 1 87.5 394 LEU B N 1
ATOM 6202 C CA . LEU B 1 394 ? -16.281 37.75 16.531 1 87.5 394 LEU B CA 1
ATOM 6203 C C . LEU B 1 394 ? -16.641 36.656 15.539 1 87.5 394 LEU B C 1
ATOM 6205 O O . LEU B 1 394 ? -16.703 35.5 15.898 1 87.5 394 LEU B O 1
ATOM 6209 N N . ILE B 1 395 ? -16.859 37.031 14.344 1 89.81 395 ILE B N 1
ATOM 6210 C CA . ILE B 1 395 ? -17.25 36.031 13.359 1 89.81 395 ILE B CA 1
ATOM 6211 C C . ILE B 1 395 ? -16.109 35.031 13.164 1 89.81 395 ILE B C 1
ATOM 6213 O O . ILE B 1 395 ? -16.359 33.844 13.031 1 89.81 395 ILE B O 1
ATOM 6217 N N . ASN B 1 396 ? -14.891 35.5 13.055 1 88.12 396 ASN B N 1
ATOM 6218 C CA . ASN B 1 396 ? -13.742 34.594 12.938 1 88.12 396 ASN B CA 1
ATOM 6219 C C . ASN B 1 396 ? -13.641 33.656 14.141 1 88.12 396 ASN B C 1
ATOM 6221 O O . ASN B 1 396 ? -13.391 32.469 13.984 1 88.12 396 ASN B O 1
ATOM 6225 N N . ALA B 1 397 ? -13.828 34.219 15.312 1 90.06 397 ALA B N 1
ATOM 6226 C CA . ALA B 1 397 ? -13.75 33.438 16.531 1 90.06 397 ALA B CA 1
ATOM 6227 C C . ALA B 1 397 ? -14.875 32.406 16.594 1 90.06 397 ALA B C 1
ATOM 6229 O O . ALA B 1 397 ? -14.641 31.234 16.969 1 90.06 397 ALA B O 1
ATOM 6230 N N . ASN B 1 398 ? -16.062 32.906 16.266 1 90.81 398 ASN B N 1
ATOM 6231 C CA . ASN B 1 398 ? -17.203 31.969 16.25 1 90.81 398 ASN B CA 1
ATOM 6232 C C . ASN B 1 398 ? -16.984 30.844 15.25 1 90.81 398 ASN B C 1
ATOM 6234 O O . ASN B 1 398 ? -17.234 29.672 15.555 1 90.81 398 ASN B O 1
ATOM 6238 N N . SER B 1 399 ? -16.547 31.156 14.102 1 92.06 399 SER B N 1
ATOM 6239 C CA . SER B 1 399 ? -16.281 30.172 13.07 1 92.06 399 SER B CA 1
ATOM 6240 C C . SER B 1 399 ? -15.195 29.188 13.523 1 92.06 399 SER B C 1
ATOM 6242 O O . SER B 1 399 ? -15.336 27.969 13.352 1 92.06 399 SER B O 1
ATOM 6244 N N . ALA B 1 400 ? -14.18 29.719 14.07 1 90.81 400 ALA B N 1
ATOM 6245 C CA . ALA B 1 400 ? -13.086 28.875 14.555 1 90.81 400 ALA B CA 1
ATOM 6246 C C . ALA B 1 400 ? -13.562 27.938 15.648 1 90.81 400 ALA B C 1
ATOM 6248 O O . ALA B 1 400 ? -13.156 26.766 15.688 1 90.81 400 ALA B O 1
ATOM 6249 N N . ALA B 1 401 ? -14.375 28.422 16.531 1 92.5 401 ALA B N 1
ATOM 6250 C CA . ALA B 1 401 ? -14.922 27.578 17.609 1 92.5 401 ALA B CA 1
ATOM 6251 C C . ALA B 1 401 ? -15.789 26.469 17.047 1 92.5 401 ALA B C 1
ATOM 6253 O O . ALA B 1 401 ? -15.703 25.312 17.5 1 92.5 401 ALA B O 1
ATOM 6254 N N . ALA B 1 402 ? -16.562 26.812 16.062 1 91.62 402 ALA B N 1
ATOM 6255 C CA . ALA B 1 402 ? -17.406 25.812 15.43 1 91.62 402 ALA B CA 1
ATOM 6256 C C . ALA B 1 402 ? -16.562 24.734 14.742 1 91.62 402 ALA B C 1
ATOM 6258 O O . ALA B 1 402 ? -16.875 23.531 14.844 1 91.62 402 ALA B O 1
ATOM 6259 N N . VAL B 1 403 ? -15.586 25.094 14.039 1 93.25 403 VAL B N 1
ATOM 6260 C CA . VAL B 1 403 ? -14.672 24.172 13.375 1 93.25 403 VAL B CA 1
ATOM 6261 C C . VAL B 1 403 ? -13.977 23.297 14.406 1 93.25 403 VAL B C 1
ATOM 6263 O O . VAL B 1 403 ? -13.844 22.078 14.219 1 93.25 403 VAL B O 1
ATOM 6266 N N . ALA B 1 404 ? -13.586 23.938 15.469 1 93.69 404 ALA B N 1
ATOM 6267 C CA . ALA B 1 404 ? -12.867 23.203 16.516 1 93.69 404 ALA B CA 1
ATOM 6268 C C . ALA B 1 404 ? -13.75 22.125 17.125 1 93.69 404 ALA B C 1
ATOM 6270 O O . ALA B 1 404 ? -13.281 21.016 17.406 1 93.69 404 ALA B O 1
ATOM 6271 N N . ASP B 1 405 ? -15.016 22.438 17.391 1 93.69 405 ASP B N 1
ATOM 6272 C CA . ASP B 1 405 ? -15.945 21.453 17.922 1 93.69 405 ASP B CA 1
ATOM 6273 C C . ASP B 1 405 ? -16.094 20.266 16.984 1 93.69 405 ASP B C 1
ATOM 6275 O O . ASP B 1 405 ? -16.078 19.109 17.422 1 93.69 405 ASP B O 1
ATOM 6279 N N . ALA B 1 406 ? -16.219 20.531 15.75 1 96 406 ALA B N 1
ATOM 6280 C CA . ALA B 1 406 ? -16.312 19.484 14.734 1 96 406 ALA B CA 1
ATOM 6281 C C . ALA B 1 406 ? -15.039 18.641 14.688 1 96 406 ALA B C 1
ATOM 6283 O O . ALA B 1 406 ? -15.102 17.422 14.562 1 96 406 ALA B O 1
ATOM 6284 N N . ASP B 1 407 ? -13.945 19.328 14.789 1 95.56 407 ASP B N 1
ATOM 6285 C CA . ASP B 1 407 ? -12.656 18.656 14.719 1 95.56 407 ASP B CA 1
ATOM 6286 C C . ASP B 1 407 ? -12.484 17.688 15.891 1 95.56 407 ASP B C 1
ATOM 6288 O O . ASP B 1 407 ? -11.859 16.641 15.75 1 95.56 407 ASP B O 1
ATOM 6292 N N . VAL B 1 408 ? -12.977 18.094 17.078 1 95.69 408 VAL B N 1
ATOM 6293 C CA . VAL B 1 408 ? -12.922 17.203 18.234 1 95.69 408 VAL B CA 1
ATOM 6294 C C . VAL B 1 408 ? -13.711 15.93 17.938 1 95.69 408 VAL B C 1
ATOM 6296 O O . VAL B 1 408 ? -13.227 14.82 18.172 1 95.69 408 VAL B O 1
ATOM 6299 N N . SER B 1 409 ? -14.883 16.094 17.391 1 95.25 409 SER B N 1
ATOM 6300 C CA . SER B 1 409 ? -15.727 14.953 17.062 1 95.25 409 SER B CA 1
ATOM 6301 C C . SER B 1 409 ? -15.055 14.055 16.031 1 95.25 409 SER B C 1
ATOM 6303 O O . SER B 1 409 ? -14.984 12.836 16.203 1 95.25 409 SER B O 1
ATOM 6305 N N . ILE B 1 410 ? -14.562 14.609 14.984 1 96.56 410 ILE B N 1
ATOM 6306 C CA . ILE B 1 410 ? -13.906 13.844 13.93 1 96.56 410 ILE B CA 1
ATOM 6307 C C . ILE B 1 410 ? -12.688 13.109 14.5 1 96.56 410 ILE B C 1
ATOM 6309 O O . ILE B 1 410 ? -12.453 11.945 14.188 1 96.56 410 ILE B O 1
ATOM 6313 N N . ALA B 1 411 ? -11.922 13.828 15.352 1 96.69 411 ALA B N 1
ATOM 6314 C CA . ALA B 1 411 ? -10.742 13.227 15.953 1 96.69 411 ALA B CA 1
ATOM 6315 C C . ALA B 1 411 ? -11.117 12.031 16.828 1 96.69 411 ALA B C 1
ATOM 6317 O O . ALA B 1 411 ? -10.406 11.016 16.844 1 96.69 411 ALA B O 1
ATOM 6318 N N . ALA B 1 412 ? -12.211 12.148 17.547 1 95.5 412 ALA B N 1
ATOM 6319 C CA . ALA B 1 412 ? -12.672 11.062 18.406 1 95.5 412 ALA B CA 1
ATOM 6320 C C . ALA B 1 412 ? -13.031 9.828 17.594 1 95.5 412 ALA B C 1
ATOM 6322 O O . ALA B 1 412 ? -12.594 8.719 17.906 1 95.5 412 ALA B O 1
ATOM 6323 N N . PHE B 1 413 ? -13.781 10.008 16.531 1 95.69 413 PHE B N 1
ATOM 6324 C CA . PHE B 1 413 ? -14.188 8.891 15.695 1 95.69 413 PHE B CA 1
ATOM 6325 C C . PHE B 1 413 ? -12.992 8.328 14.93 1 95.69 413 PHE B C 1
ATOM 6327 O O . PHE B 1 413 ? -12.938 7.125 14.656 1 95.69 413 PHE B O 1
ATOM 6334 N N . THR B 1 414 ? -12.07 9.195 14.578 1 96.12 414 THR B N 1
ATOM 6335 C CA . THR B 1 414 ? -10.852 8.742 13.914 1 96.12 414 THR B CA 1
ATOM 6336 C C . THR B 1 414 ? -10.039 7.836 14.836 1 96.12 414 THR B C 1
ATOM 6338 O O . THR B 1 414 ? -9.5 6.82 14.391 1 96.12 414 THR B O 1
ATOM 6341 N N . LEU B 1 415 ? -9.977 8.234 16.125 1 95.81 415 LEU B N 1
ATOM 6342 C CA . LEU B 1 415 ? -9.281 7.391 17.094 1 95.81 415 LEU B CA 1
ATOM 6343 C C . LEU B 1 415 ? -9.953 6.027 17.203 1 95.81 415 LEU B C 1
ATOM 6345 O O . LEU B 1 415 ? -9.281 4.996 17.188 1 95.81 415 LEU B O 1
ATOM 6349 N N . LEU B 1 416 ? -11.258 6.027 17.266 1 94.69 416 LEU B N 1
ATOM 6350 C CA . LEU B 1 416 ? -12 4.773 17.344 1 94.69 416 LEU B CA 1
ATOM 6351 C C . LEU B 1 416 ? -11.742 3.904 16.125 1 94.69 416 LEU B C 1
ATOM 6353 O O . LEU B 1 416 ? -11.562 2.691 16.234 1 94.69 416 LEU B O 1
ATOM 6357 N N . SER B 1 417 ? -11.703 4.523 14.945 1 94.94 417 SER B N 1
ATOM 6358 C CA . SER B 1 417 ? -11.453 3.801 13.711 1 94.94 417 SER B CA 1
ATOM 6359 C C . SER B 1 417 ? -10.047 3.209 13.695 1 94.94 417 SER B C 1
ATOM 6361 O O . SER B 1 417 ? -9.859 2.053 13.305 1 94.94 417 SER B O 1
ATOM 6363 N N . THR B 1 418 ? -9.078 4.012 14.125 1 94.5 418 THR B N 1
ATOM 6364 C CA . THR B 1 418 ? -7.688 3.57 14.141 1 94.5 418 THR B CA 1
ATOM 6365 C C . THR B 1 418 ? -7.504 2.373 15.062 1 94.5 418 THR B C 1
ATOM 6367 O O . THR B 1 418 ? -6.672 1.503 14.805 1 94.5 418 THR B O 1
ATOM 6370 N N . MET B 1 419 ? -8.344 2.316 16.141 1 94 419 MET B N 1
ATOM 6371 C CA . MET B 1 419 ? -8.289 1.229 17.109 1 94 419 MET B CA 1
ATOM 6372 C C . MET B 1 419 ? -9.109 0.031 16.641 1 94 419 MET B C 1
ATOM 6374 O O . MET B 1 419 ? -9.102 -1.023 17.281 1 94 419 MET B O 1
ATOM 6378 N N . GLY B 1 420 ? -9.828 0.197 15.609 1 92.5 420 GLY B N 1
ATOM 6379 C CA . GLY B 1 420 ? -10.656 -0.878 15.086 1 92.5 420 GLY B CA 1
ATOM 6380 C C . GLY B 1 420 ? -11.953 -1.056 15.844 1 92.5 420 GLY B C 1
ATOM 6381 O O . GLY B 1 420 ? -12.523 -2.148 15.859 1 92.5 420 GLY B O 1
ATOM 6382 N N . ARG B 1 421 ? -12.414 0 16.469 1 90.56 421 ARG B N 1
ATOM 6383 C CA . ARG B 1 421 ? -13.594 -0.107 17.328 1 90.56 421 ARG B CA 1
ATOM 6384 C C . ARG B 1 421 ? -14.734 0.753 16.781 1 90.56 421 ARG B C 1
ATOM 6386 O O . ARG B 1 421 ? -15.742 0.949 17.469 1 90.56 421 ARG B O 1
ATOM 6393 N N . LEU B 1 422 ? -14.516 1.274 15.609 1 90.25 422 LEU B N 1
ATOM 6394 C CA . LEU B 1 422 ? -15.586 2.111 15.086 1 90.25 422 LEU B CA 1
ATOM 6395 C C . LEU B 1 422 ? -16.672 1.261 14.43 1 90.25 422 LEU B C 1
ATOM 6397 O O . LEU B 1 422 ? -16.406 0.564 13.445 1 90.25 422 LEU B O 1
ATOM 6401 N N . ASP B 1 423 ? -17.75 1.149 15.094 1 82.12 423 ASP B N 1
ATOM 6402 C CA . ASP B 1 423 ? -18.969 0.564 14.523 1 82.12 423 ASP B CA 1
ATOM 6403 C C . ASP B 1 423 ? -20.172 1.463 14.758 1 82.12 423 ASP B C 1
ATOM 6405 O O . ASP B 1 423 ? -20.047 2.533 15.359 1 82.12 423 ASP B O 1
ATOM 6409 N N . GLU B 1 424 ? -21.219 1.034 14.164 1 79.75 424 GLU B N 1
ATOM 6410 C CA . GLU B 1 424 ? -22.422 1.865 14.258 1 79.75 424 GLU B CA 1
ATOM 6411 C C . GLU B 1 424 ? -22.875 2.031 15.703 1 79.75 424 GLU B C 1
ATOM 6413 O O . GLU B 1 424 ? -23.484 3.043 16.047 1 79.75 424 GLU B O 1
ATOM 6418 N N . ASN B 1 425 ? -22.453 1.149 16.5 1 77.88 425 ASN B N 1
ATOM 6419 C CA . ASN B 1 425 ? -22.859 1.219 17.906 1 77.88 425 ASN B CA 1
ATOM 6420 C C . ASN B 1 425 ? -22.094 2.295 18.672 1 77.88 425 ASN B C 1
ATOM 6422 O O . ASN B 1 425 ? -22.531 2.738 19.734 1 77.88 425 ASN B O 1
ATOM 6426 N N . ALA B 1 426 ? -20.938 2.66 18.047 1 80.44 426 ALA B N 1
ATOM 6427 C CA . ALA B 1 426 ? -20.141 3.707 18.672 1 80.44 426 ALA B CA 1
ATOM 6428 C C . ALA B 1 426 ? -20.734 5.086 18.406 1 80.44 426 ALA B C 1
ATOM 6430 O O . ALA B 1 426 ? -20.391 6.059 19.078 1 80.44 426 ALA B O 1
ATOM 6431 N N . VAL B 1 427 ? -21.656 5.074 17.406 1 82.56 427 VAL B N 1
ATOM 6432 C CA . VAL B 1 427 ? -22.297 6.332 17.031 1 82.56 427 VAL B CA 1
ATOM 6433 C C . VAL B 1 427 ? -23.656 6.438 17.703 1 82.56 427 VAL B C 1
ATOM 6435 O O . VAL B 1 427 ? -24.484 5.516 17.609 1 82.56 427 VAL B O 1
ATOM 6438 N N . ARG B 1 428 ? -23.828 7.219 18.703 1 69.38 428 ARG B N 1
ATOM 6439 C CA . ARG B 1 428 ? -25.125 7.402 19.344 1 69.38 428 ARG B CA 1
ATOM 6440 C C . ARG B 1 428 ? -25.938 8.484 18.641 1 69.38 428 ARG B C 1
ATOM 6442 O O . ARG B 1 428 ? -25.375 9.375 18 1 69.38 428 ARG B O 1
#

Nearest PDB structures (foldseek):
  2wmz-assembly1_B  TM=8.919E-01  e=6.552E-22  Escherichia coli K-12
  5bun-assembly1_B  TM=8.985E-01  e=2.494E-21  Salmonella enterica subsp. enterica serovar Typhi
  1yc9-assembly1_A-3  TM=8.545E-01  e=2.294E-17  Vibrio cholerae
  5azs-assembly1_A  TM=8.851E-01  e=1.206E-16  Pseudomonas aeruginosa PAO1
  5azs-assembly1_C  TM=8.533E-01  e=3.031E-16  Pseudomonas aeruginosa PAO1

Solvent-accessible surface area (backbone atoms only — not comparable to full-atom values): 42637 Å² total; per-residue (Å²): 138,78,84,71,84,70,74,71,68,64,65,74,72,60,78,77,60,71,74,70,79,64,77,79,48,67,36,57,50,48,67,62,31,52,82,72,29,36,67,50,47,18,34,50,22,48,29,50,19,30,49,24,47,29,46,30,42,56,18,61,72,31,40,33,37,34,40,38,39,38,41,35,42,37,39,32,46,49,27,92,94,48,79,63,36,77,43,66,24,41,35,42,35,41,35,40,40,29,59,72,45,38,77,49,26,62,59,25,48,29,50,33,30,47,47,46,26,53,45,32,47,46,50,34,52,44,51,50,36,52,49,51,52,51,44,51,45,28,52,38,46,34,38,39,28,48,51,37,30,53,45,29,50,51,47,32,52,50,39,49,52,50,30,51,52,38,46,53,32,35,75,70,70,76,41,52,71,65,56,30,53,50,33,49,48,52,36,41,50,30,51,36,48,28,48,50,30,47,36,49,30,50,43,27,46,38,49,31,24,49,68,60,71,44,74,78,88,56,67,86,77,52,70,74,62,75,69,52,65,86,79,47,67,94,42,70,68,56,43,49,56,46,22,73,76,37,18,51,70,50,51,50,34,48,50,49,25,53,36,31,46,27,51,28,50,24,46,50,18,63,78,49,49,34,34,34,38,41,38,38,40,37,43,34,28,33,46,93,74,40,78,55,82,46,77,49,77,48,78,48,77,45,78,48,69,83,77,62,90,83,45,56,64,61,52,48,34,52,52,31,50,50,48,27,53,52,29,48,51,50,32,52,51,39,50,55,50,54,48,49,51,40,52,49,30,50,50,48,28,54,50,30,49,53,48,25,53,52,31,44,50,46,25,53,50,29,48,52,50,34,56,49,38,49,55,34,35,77,72,68,76,40,58,66,67,56,38,55,50,27,50,52,48,24,42,53,25,45,42,50,22,46,49,26,52,41,45,28,38,47,28,50,53,47,33,31,44,56,26,42,61,45,47,70,84,57,44,102,132,83,80,72,85,69,71,76,68,61,71,72,68,65,79,75,61,72,73,72,79,62,78,76,46,67,36,57,52,47,66,63,33,51,81,72,30,67,68,52,50,53,33,50,51,50,28,51,50,30,50,51,49,28,50,55,42,55,46,62,72,46,67,46,80,48,79,46,80,47,78,52,77,46,80,44,89,51,62,92,94,47,79,63,39,76,41,68,25,40,35,44,35,44,37,39,42,29,60,72,45,39,76,49,26,63,59,25,48,27,50,34,29,47,48,49,25,52,46,32,48,47,50,34,54,44,51,49,34,51,48,50,51,51,44,51,45,30,52,39,46,34,36,39,28,48,51,39,28,51,46,27,48,51,48,32,54,51,39,47,51,50,29,52,52,36,46,51,32,35,75,70,70,75,40,50,69,66,56,30,52,51,32,49,54,51,34,52,51,30,49,52,50,28,52,51,28,48,50,51,31,51,53,27,48,51,49,31,24,70,69,60,71,46,72,79,87,56,65,88,75,51,70,74,65,72,68,50,65,87,79,48,66,94,41,69,68,54,43,48,56,44,23,73,75,36,18,51,69,49,51,48,34,48,49,50,25,51,38,31,46,26,51,26,48,27,48,49,18,58,79,50,48,37,34,33,38,40,36,39,39,35,41,33,28,35,47,95,74,41,69,47,57,32,40,38,39,38,41,32,41,36,39,41,35,72,41,51,74,39,42,29,62,61,25,48,31,51,19,30,47,21,46,27,52,18,31,47,22,48,32,52,40,39,52,42,52,52,49,34,49,42,52,38,29,49,45,47,28,53,36,29,49,55,39,26,54,34,31,43,48,41,24,53,50,30,48,51,50,33,55,50,38,49,54,33,36,76,72,69,75,40,59,67,68,55,39,54,50,26,51,53,47,26,46,52,26,45,43,49,24,46,50,28,51,40,47,27,38,49,30,50,52,47,34,32,45,55,26,43,61,44,46,69,83,59,43,100

Foldseek 3Di:
DDPPDPPPPPPVVDDPPPPPPPAQALLNLLVVQQVPDPLLVVLVVQLVVLVVVLVVLVCLQPKDKDKDKDWDWDWDDDPPPDDTDTDIKIKIKIKIKGFDDLQCLSVLVSVLSVLSSVLSVLVSLLSQLVLSLLLLLLLLQLLLLVLLLVLLVVLLVVLVVVLVVQVVCVVVVNHDPVLNVVSVVLNVVSVVSNVVSVVSNVVSQVSNCVSSVDGRDDSPPDDRFDQLPVVDDPDLVVLLVLLCPQPSLLVSLVSQLVSLVSVLVSLLSLQAKTKMWMWMWMWIACPPVDHGIDIDIDTDIDIGRDDDPVCVSVVVSVVSVVSSVVSVVVSVVSSVVLSVQLVVLVVQLVVLVVQLVVLVVQLVVLVVQLVVQVVCVVVVNHDSVSNSVSSVSNSVSSSSNSVSVSSNRSSSSSSCSSSNNDDSVSGD/DDDPCPPVPPPPPPPVPPPPPDQQALLNLLVVQQVPDPLLVVLVVQLVVLVVVLVVLVCLQPKDKDWDWDWDWDWDDDDPPDDTDTDIKIKIKIKIKGFDDLPCLSVLVSVLSVLSSVLSVLVSLLSSLVLSLLLLLLLLQLLLLVLLLVLLVVLLVVLVVVLVVQVVCVVVVNHDPVLNVVSVVLSVVSVVSNVVSVVSNVVSQVSNCVSSVDGRDDSPPDDRFDQLPVVDDPDLVVLLVLLCPQPSLLVSLVSQLVSLVSVLVSLLSLQAKTKMWMWMWMWMACPPVDHGIDIDIDTDIDIGRDDDPVCVSVVVSVVSVVSSVVSVVVSVVSSVVLSVQLVVLVVQLVVLVVQLVVLVVQLVVLVVQLVVQVVCVVVVNHDSVSNSVSSVSNSVSSSSNSVSVSSNRSSSSSSCSSSNNDDSVSGD

Organism: Magnetospirillum gryphiswaldense (strain DSM 6361 / JCM 21280 / NBRC 15271 / MSR-1) (NCBI:txid431944)

Sequence (856 aa):
MRLMPLAAVTAALLAFAPLSARAESLREMLDQMLPGHNRMKAAQADVTGAENLLEVARGTWYPTLTTTVDYGYESQNKPSGSQDTDAYLKRYELQIKQLLWDFGAANANIDKAELAKIQAEATKTGARQALVLEAVTAYINLVRTQRQVDFARESEANIRKQTGLEQARVDRGSGLSTDVLQAKTQLAGAEASRVAAEGALATAQNRFRAVFGRAPAQVSTMALPPVPADVLPAQLDEATAIAKTGSIQLKLAKLAADSAAKTAQATEATLYPRLDLIGEARNKQNYGGTMGNQTEQVAKVELTYPLNLGFTVVNSIRSADSAVNAANARLADAHDIVEEQVRNAWENLATQKSRADFLKNQSNIANEFLTLARKERSLGNRSLIDVLAGETALINANSAAAVADADVSIAAFTLLSTMGRLDENAVRMRLMPLAAVTAALLAFAPLSARAESLREMLDQMLPGHNRMKAAQADVTGAENLLEVARGTWYPTLTTTVDYGYESQNKPSGSQDTDAYLKRYELQIKQLLWDFGAANANIDKAELAKIQAEATKTGARQALVLEAVTAYINLVRTQRQVDFARESEANIRKQTGLEQARVDRGSGLSTDVLQAKTQLAGAEASRVAAEGALATAQNRFRAVFGRAPAQVSTMALPPVPADVLPAQLDEATAIAKTGSIQLKLAKLAADSAAKTAQATEATLYPRLDLIGEARNKQNYGGTMGNQTEQVAKVELTYPLNLGFTVVNSIRSADSAVNAANARLADAHDIVEEQVRNAWENLATQKSRADFLKNQSNIANEFLTLARKERSLGNRSLIDVLAGETALINANSAAAVADADVSIAAFTLLSTMGRLDENAVR

InterPro domains:
  IPR003423 Outer membrane efflux protein [PF02321] (31-213)
  IPR003423 Outer membrane efflux protein [PF02321] (247-420)
  IPR010130 Type I secretion outer membrane protein, TolC [TIGR01844] (23-426)
  IPR051906 Outer membrane protein TolC-like [PTHR30026] (12-425)